Protein AF-M2VQ87-F1 (afdb_monomer_lite)

Secondary structure (DSSP, 8-state):
-EEEEPSSS--HHHHHHHHHHHHHTSPPP---PPP---------THHHHHTTS--S--------S---EEEEEEEE--TTS-S-EEEEEEE-SS-EEEEEEE---EEEEEETTEEEETTEEEEE-HHHHHHHHHHHHHHHHHHTGGGSGGGPPPPEEEEEEE-SSEEEEES-HHHHTTEEEHHHHHGGGSHHHHHHHH---GGGTTGGG-HHHHHHHHHSS-EEEPP-EETTEEE-SS-SEE-TTSSEEEEEEEESS-TT-EEEEEEEEGGG---TGGGSHHHHHHHHHHHHHHHHHHHTT-HHHHHTB--BSS---TTT--SEEEEEEE--TT-EEHHHHHHHTGGGS-HHHHHHHHHHHHHHHHHHHHTT-B----SGGGEEE-TTS-EEE--GGG-B-SSS----TTHHHHS---B--GGGS-TT-TT--HHHHHHHHHHHHHHHHHTT-PPPS-B-HHHHHHHHHHHHT--STTHHHHHHHT-SSGGGS-SSHHHHHHHHHHTS---TTTS---THHHHTTB-TT--HHHHS--SEEEEE-SS-EEEEETTEEEEE-TT--TTS--TTHHHHHHHHHHHHHHHHHHT-TTS--EEEEEE-TTS-EEEEEE---SEEGGG--S--HHHHHHHHHHHHHHHHHHHHTT---SS--GGGEEEE--SSTTSPPEEEE-S-S---TT-PPP--TTTS-S-TT--HHHHHHHHHHHHHHHHTT--SSS--TT--HHHHHHHHHHHH-TTTTS-SHHHHHHHHHHHS----PPEEEEEEE-SS--EEEEB-BTTBEEEEEEEETTEEEEEEEEEEEBTEEEEEEEETTTTEEEEE---B--SS--HHHHHT-SEEE--EEEEEEESS-B-HHHHHHHTT-HHHHHHHHHHHHHTTS---S---------------------PPP--------HHHHHHHHHHHHHHTS---EE-S--EE-TTSSEEEEEEE-SS-GGGGS-TT---EEEEEETTEEEEEEEB-TTT-BTTEEEEE--TTHHHH--S--

pLDDT: mean 79.54, std 17.14, range [24.47, 97.31]

Structure (mmCIF, N/CA/C/O backbone):
data_AF-M2VQ87-F1
#
_entry.id   AF-M2VQ87-F1
#
loop_
_atom_site.group_PDB
_atom_site.id
_atom_site.type_symbol
_atom_site.label_atom_id
_atom_site.label_alt_id
_atom_site.label_comp_id
_atom_site.label_asym_id
_atom_site.label_entity_id
_atom_site.label_seq_id
_atom_site.pdbx_PDB_ins_code
_atom_site.Cartn_x
_atom_site.Cartn_y
_atom_site.Cartn_z
_atom_site.occupancy
_atom_site.B_iso_or_equiv
_atom_site.auth_seq_id
_atom_site.auth_comp_id
_atom_site.auth_asym_id
_atom_site.auth_atom_id
_atom_site.pdbx_PDB_model_num
ATOM 1 N N . MET A 1 1 ? 35.073 14.166 -30.455 1.00 89.38 1 MET A N 1
ATOM 2 C CA . MET A 1 1 ? 33.805 14.614 -31.062 1.00 89.38 1 MET A CA 1
ATOM 3 C C . MET A 1 1 ? 33.308 15.793 -30.250 1.00 89.38 1 MET A C 1
ATOM 5 O O . MET A 1 1 ? 33.527 15.799 -29.044 1.00 89.38 1 MET A O 1
ATOM 9 N N . GLU A 1 2 ? 32.722 16.804 -30.881 1.00 90.56 2 GLU A N 1
ATOM 10 C CA . GLU A 1 2 ? 31.990 17.857 -30.161 1.00 90.56 2 GLU A CA 1
ATOM 11 C C . GLU A 1 2 ? 30.591 17.330 -29.821 1.00 90.56 2 GLU A C 1
ATOM 13 O O . GLU A 1 2 ? 30.005 16.637 -30.648 1.00 90.56 2 GLU A O 1
ATOM 18 N N . VAL A 1 3 ? 30.063 17.608 -28.627 1.00 91.38 3 VAL A N 1
ATOM 19 C CA . VAL A 1 3 ? 28.698 17.211 -28.246 1.00 91.38 3 VAL A CA 1
ATOM 20 C C . VAL A 1 3 ? 27.952 18.425 -27.733 1.00 91.38 3 VAL A C 1
ATOM 22 O O . VAL A 1 3 ? 28.444 19.127 -26.851 1.00 91.38 3 VAL A O 1
ATOM 25 N N . ARG A 1 4 ? 26.760 18.642 -28.280 1.00 90.81 4 ARG A N 1
ATOM 26 C CA . ARG A 1 4 ? 25.811 19.635 -27.805 1.00 90.81 4 ARG A CA 1
ATOM 27 C C . ARG A 1 4 ? 24.758 18.965 -26.927 1.00 90.81 4 ARG A C 1
ATOM 29 O O . ARG A 1 4 ? 24.079 18.049 -27.386 1.00 90.81 4 ARG A O 1
ATOM 36 N N . TYR A 1 5 ? 24.619 19.454 -25.700 1.00 88.56 5 TYR A N 1
ATOM 37 C CA . TYR A 1 5 ? 23.642 18.968 -24.730 1.00 88.56 5 TYR A CA 1
ATOM 38 C C . TYR A 1 5 ? 22.446 19.914 -24.638 1.00 88.56 5 TYR A C 1
ATOM 40 O O . TYR A 1 5 ? 22.605 21.135 -24.690 1.00 88.56 5 TYR A O 1
ATOM 48 N N . TRP A 1 6 ? 21.263 19.333 -24.474 1.00 86.19 6 TRP A N 1
ATOM 49 C CA . TRP A 1 6 ? 20.099 20.015 -23.925 1.00 86.19 6 TRP A CA 1
ATOM 50 C C . TRP A 1 6 ? 19.973 19.575 -22.465 1.00 86.19 6 TRP A C 1
ATOM 52 O O . TRP A 1 6 ? 19.963 18.381 -22.177 1.00 86.19 6 TRP A O 1
ATOM 62 N N . GLU A 1 7 ? 19.969 20.533 -21.539 1.00 68.81 7 GLU A N 1
ATOM 63 C CA . GLU A 1 7 ? 19.933 20.249 -20.101 1.00 68.81 7 GLU A CA 1
ATOM 64 C C . GLU A 1 7 ? 18.542 19.729 -19.703 1.00 68.81 7 GLU A C 1
ATOM 66 O O . GLU A 1 7 ? 17.556 20.454 -19.821 1.00 68.81 7 GLU A O 1
ATOM 71 N N . GLY A 1 8 ? 18.465 18.459 -19.283 1.00 64.12 8 GLY A N 1
ATOM 72 C CA . GLY A 1 8 ? 17.237 17.801 -18.814 1.00 64.12 8 GLY A CA 1
ATOM 73 C C . GLY A 1 8 ? 17.073 16.360 -19.322 1.00 64.12 8 GLY A C 1
ATOM 74 O O . GLY A 1 8 ? 17.387 16.056 -20.471 1.00 64.12 8 GLY A O 1
ATOM 75 N N . GLY A 1 9 ? 16.609 15.458 -18.449 1.00 73.62 9 GLY A N 1
ATOM 76 C CA . GLY A 1 9 ? 16.113 14.112 -18.791 1.00 73.62 9 GLY A CA 1
ATOM 77 C C . GLY A 1 9 ? 17.129 13.033 -19.184 1.00 73.62 9 GLY A C 1
ATOM 78 O O . GLY A 1 9 ? 16.729 11.879 -19.326 1.00 73.62 9 GLY A O 1
ATOM 79 N N . LEU A 1 10 ? 18.418 13.356 -19.345 1.00 82.44 10 LEU A N 1
ATOM 80 C CA . LEU A 1 10 ? 19.465 12.332 -19.439 1.00 82.44 10 LEU A CA 1
ATOM 81 C C . LEU A 1 10 ? 19.835 11.810 -18.048 1.00 82.44 10 LEU A C 1
ATOM 83 O O . LEU A 1 10 ? 20.147 12.589 -17.147 1.00 82.44 10 LEU A O 1
ATOM 87 N N . LEU A 1 11 ? 19.867 10.490 -17.899 1.00 81.94 11 LEU A N 1
ATOM 88 C CA . LEU A 1 11 ? 20.402 9.819 -16.717 1.00 81.94 11 LEU A CA 1
ATOM 89 C C . LEU A 1 11 ? 21.937 9.884 -16.740 1.00 81.94 11 LEU A C 1
ATOM 91 O O . LEU A 1 11 ? 22.558 9.946 -17.805 1.00 81.94 11 LEU A O 1
ATOM 95 N N . ARG A 1 12 ? 22.597 9.851 -15.579 1.00 77.69 12 ARG A N 1
ATOM 96 C CA . ARG A 1 12 ? 24.062 10.012 -15.510 1.00 77.69 12 ARG A CA 1
ATOM 97 C C . ARG A 1 12 ? 24.802 8.935 -16.291 1.00 77.69 12 ARG A C 1
ATOM 99 O O . ARG A 1 12 ? 25.774 9.257 -16.963 1.00 77.69 12 ARG A O 1
ATOM 106 N N . HIS A 1 13 ? 24.342 7.684 -16.267 1.00 81.44 13 HIS A N 1
ATOM 107 C CA . HIS A 1 13 ? 24.954 6.625 -17.076 1.00 81.44 13 HIS A CA 1
ATOM 108 C C . HIS A 1 13 ? 24.897 6.923 -18.585 1.00 81.44 13 HIS A C 1
ATOM 110 O O . HIS A 1 13 ? 25.790 6.511 -19.330 1.00 81.44 13 HIS A O 1
ATOM 116 N N . GLU A 1 14 ? 23.872 7.646 -19.051 1.00 88.12 14 GLU A N 1
ATOM 117 C CA . GLU A 1 14 ? 23.791 8.111 -20.436 1.00 88.12 14 GLU A CA 1
ATOM 118 C C . GLU A 1 14 ? 24.862 9.180 -20.674 1.00 88.12 14 GLU A C 1
ATOM 120 O O . GLU A 1 14 ? 25.631 9.080 -21.629 1.00 88.12 14 GLU A O 1
ATOM 125 N N . VAL A 1 15 ? 24.994 10.144 -19.757 1.00 86.94 15 VAL A N 1
ATOM 126 C CA . VAL A 1 15 ? 26.035 11.186 -19.806 1.00 86.94 15 VAL A CA 1
ATOM 127 C C . VAL A 1 15 ? 27.445 10.580 -19.793 1.00 86.94 15 VAL A C 1
ATOM 129 O O . VAL A 1 15 ? 28.281 10.956 -20.612 1.00 86.94 15 VAL A O 1
ATOM 132 N N . GLU A 1 16 ? 27.726 9.606 -18.928 1.00 86.94 16 GLU A N 1
ATOM 133 C CA . GLU A 1 16 ? 29.026 8.928 -18.839 1.00 86.94 16 GLU A CA 1
ATOM 134 C C . GLU A 1 16 ? 29.362 8.140 -20.116 1.00 86.94 16 GLU A C 1
ATOM 136 O O . GLU A 1 16 ? 30.504 8.171 -20.598 1.00 86.94 16 GLU A O 1
ATOM 141 N N . ALA A 1 17 ? 28.366 7.474 -20.711 1.00 90.81 17 ALA A N 1
ATOM 142 C CA . ALA A 1 17 ? 28.522 6.799 -21.995 1.00 90.81 17 ALA A CA 1
ATOM 143 C C . ALA A 1 17 ? 28.806 7.805 -23.123 1.00 90.81 17 ALA A C 1
ATOM 145 O O . ALA A 1 17 ? 29.750 7.610 -23.896 1.00 90.81 17 ALA A O 1
ATOM 146 N N . ILE A 1 18 ? 28.056 8.912 -23.185 1.00 92.69 18 ILE A N 1
ATOM 147 C CA . ILE A 1 18 ? 28.263 9.988 -24.165 1.00 92.69 18 ILE A CA 1
ATOM 148 C C . ILE A 1 18 ? 29.651 10.613 -23.991 1.00 92.69 18 ILE A C 1
ATOM 150 O O . ILE A 1 18 ? 30.344 10.848 -24.979 1.00 92.69 18 ILE A O 1
ATOM 154 N N . GLU A 1 19 ? 30.114 10.829 -22.760 1.00 91.88 19 GLU A N 1
ATOM 155 C CA . GLU A 1 19 ? 31.451 11.356 -22.477 1.00 91.88 19 GLU A CA 1
ATOM 156 C C . GLU A 1 19 ? 32.567 10.392 -22.898 1.00 91.88 19 GLU A C 1
ATOM 158 O O . GLU A 1 19 ? 33.597 10.818 -23.436 1.00 91.88 19 GLU A O 1
ATOM 163 N N . SER A 1 20 ? 32.354 9.088 -22.729 1.00 91.56 20 SER A N 1
ATOM 164 C CA . SER A 1 20 ? 33.270 8.051 -23.217 1.00 91.56 20 SER A CA 1
ATOM 165 C C . SER A 1 20 ? 33.349 8.058 -24.747 1.00 91.56 20 SER A C 1
ATOM 167 O O . SER A 1 20 ? 34.447 8.089 -25.310 1.00 91.56 20 SER A O 1
ATOM 169 N N . MET A 1 21 ? 32.203 8.157 -25.431 1.00 93.69 21 MET A N 1
ATOM 170 C CA . MET A 1 21 ? 32.137 8.336 -26.889 1.00 93.69 21 MET A CA 1
ATOM 171 C C . MET A 1 21 ? 32.808 9.643 -27.328 1.00 93.69 21 MET A C 1
ATOM 173 O O . MET A 1 21 ? 33.597 9.663 -28.273 1.00 93.69 21 MET A O 1
ATOM 177 N N . ARG A 1 22 ? 32.560 10.746 -26.610 1.00 91.69 22 ARG A N 1
ATOM 178 C CA . ARG A 1 22 ? 33.141 12.066 -26.880 1.00 91.69 22 ARG A CA 1
ATOM 179 C C . ARG A 1 22 ? 34.663 12.012 -26.880 1.00 91.69 22 ARG A C 1
ATOM 181 O O . ARG A 1 22 ? 35.274 12.629 -27.760 1.00 91.69 22 ARG A O 1
ATOM 188 N N . LYS A 1 23 ? 35.249 11.295 -25.910 1.00 89.06 23 LYS A N 1
ATOM 189 C CA . LYS A 1 23 ? 36.695 11.062 -25.761 1.00 89.06 23 LYS A CA 1
ATOM 190 C C . LYS A 1 23 ? 37.249 10.152 -26.857 1.00 89.06 23 LYS A C 1
ATOM 192 O O . LYS A 1 23 ? 38.223 10.546 -27.489 1.00 89.06 23 LYS A O 1
ATOM 197 N N . ALA A 1 24 ? 36.625 9.000 -27.106 1.00 88.62 24 ALA A N 1
ATOM 198 C CA . ALA A 1 24 ? 37.090 8.037 -28.107 1.00 88.62 24 ALA A CA 1
ATOM 199 C C . ALA A 1 24 ? 37.055 8.598 -29.537 1.00 88.62 24 ALA A C 1
ATOM 201 O O . ALA A 1 24 ? 37.905 8.280 -30.360 1.00 88.62 24 ALA A O 1
ATOM 202 N N . PHE A 1 25 ? 36.094 9.475 -29.830 1.00 88.94 25 PHE A N 1
ATOM 203 C CA . PHE A 1 25 ? 35.889 10.040 -31.163 1.00 88.94 25 PHE A CA 1
ATOM 204 C C . PHE A 1 25 ? 36.578 11.397 -31.370 1.00 88.94 25 PHE A C 1
ATOM 206 O O . PHE A 1 25 ? 36.090 12.250 -32.117 1.00 88.94 25 PHE A O 1
ATOM 213 N N . LYS A 1 26 ? 37.668 11.675 -30.645 1.00 72.38 26 LYS A N 1
ATOM 214 C CA . LYS A 1 26 ? 38.564 12.811 -30.919 1.00 72.38 26 LYS A CA 1
ATOM 215 C C . LYS A 1 26 ? 39.603 12.325 -31.927 1.00 72.38 26 LYS A C 1
ATOM 217 O O . LYS A 1 26 ? 40.327 11.389 -31.620 1.00 72.38 26 LYS A O 1
ATOM 222 N N . GLY A 1 27 ? 39.655 12.918 -33.120 1.00 60.78 27 GLY A N 1
ATOM 223 C CA . GLY A 1 27 ? 40.734 12.612 -34.062 1.00 60.78 27 GLY A CA 1
ATOM 224 C C . GLY A 1 27 ? 42.090 12.837 -33.392 1.00 60.78 27 GLY A C 1
ATOM 225 O O . GLY A 1 27 ? 42.248 13.826 -32.675 1.00 60.78 27 GLY A O 1
ATOM 226 N N . GLU A 1 28 ? 43.032 11.909 -33.563 1.00 46.75 28 GLU A N 1
ATOM 227 C CA . GLU A 1 28 ? 44.399 12.109 -33.075 1.00 46.75 28 GLU A CA 1
ATOM 228 C C . GLU A 1 28 ? 45.003 13.347 -33.763 1.00 46.75 28 GLU A C 1
ATOM 230 O O . GLU A 1 28 ? 44.867 13.484 -34.983 1.00 46.75 28 GLU A O 1
ATOM 235 N N . PRO A 1 29 ? 45.670 14.258 -33.028 1.00 38.91 29 PRO A N 1
ATOM 236 C CA . PRO A 1 29 ? 46.646 15.140 -33.647 1.00 38.91 29 PRO A CA 1
ATOM 237 C C . PRO A 1 29 ? 47.757 14.253 -34.211 1.00 38.91 29 PRO A C 1
ATOM 239 O O . PRO A 1 29 ? 48.232 13.360 -33.507 1.00 38.91 29 PRO A O 1
ATOM 242 N N . GLU A 1 30 ? 48.175 14.483 -35.455 1.00 33.91 30 GLU A N 1
ATOM 243 C CA . GLU A 1 30 ? 49.391 13.866 -35.984 1.00 33.91 30 GLU A CA 1
ATOM 244 C C . GLU A 1 30 ? 50.537 14.105 -34.989 1.00 33.91 30 GLU A C 1
ATOM 246 O O . GLU A 1 30 ? 50.948 15.239 -34.744 1.00 33.91 30 GLU A O 1
ATOM 251 N N . LEU A 1 31 ? 51.015 13.029 -34.363 1.00 30.97 31 LEU A N 1
ATOM 252 C CA . LEU A 1 31 ? 52.211 13.050 -33.536 1.00 30.97 31 LEU A CA 1
ATOM 253 C C . LEU A 1 31 ? 53.398 13.393 -34.441 1.00 30.97 31 LEU A C 1
ATOM 255 O O . LEU A 1 31 ? 53.837 12.561 -35.239 1.00 30.97 31 LEU A O 1
ATOM 259 N N . GLU A 1 32 ? 53.939 14.604 -34.295 1.00 30.62 32 GLU A N 1
ATOM 260 C CA . GLU A 1 32 ? 55.304 14.902 -34.718 1.00 30.62 32 GLU A CA 1
ATOM 261 C C . GLU A 1 32 ? 56.235 13.870 -34.065 1.00 30.62 32 GLU A C 1
ATOM 263 O O . GLU A 1 32 ? 56.374 13.802 -32.841 1.00 30.62 32 GLU A O 1
ATOM 268 N N . GLN A 1 33 ? 56.844 13.015 -34.886 1.00 30.52 33 GLN A N 1
ATOM 269 C CA . GLN A 1 33 ? 57.847 12.070 -34.412 1.00 30.52 33 GLN A CA 1
ATOM 270 C C . GLN A 1 33 ? 59.068 12.845 -33.885 1.00 30.52 33 GLN A C 1
ATOM 272 O O . GLN A 1 33 ? 59.552 13.751 -34.572 1.00 30.52 33 GLN A O 1
ATOM 277 N N . PRO A 1 34 ? 59.628 12.487 -32.715 1.00 34.31 34 PRO A N 1
ATOM 278 C CA . PRO A 1 34 ? 60.872 13.079 -32.257 1.00 34.31 34 PRO A CA 1
ATOM 279 C C . PRO A 1 34 ? 62.017 12.647 -33.177 1.00 34.31 34 PRO A C 1
ATOM 281 O O . PRO A 1 34 ? 62.166 11.470 -33.514 1.00 34.31 34 PRO A O 1
ATOM 284 N N . GLY A 1 35 ? 62.815 13.631 -33.592 1.00 40.53 35 GLY A N 1
ATOM 285 C CA . GLY A 1 35 ? 63.868 13.482 -34.587 1.00 40.53 35 GLY A CA 1
ATOM 286 C C . GLY A 1 35 ? 64.826 12.324 -34.314 1.00 40.53 35 GLY A C 1
ATOM 287 O O . GLY A 1 35 ? 65.404 12.201 -33.235 1.00 40.53 35 GLY A O 1
ATOM 288 N N . THR A 1 36 ? 65.057 11.517 -35.346 1.00 30.09 36 THR A N 1
ATOM 289 C CA . THR A 1 36 ? 66.208 10.619 -35.431 1.00 30.09 36 THR A CA 1
ATOM 290 C C . THR A 1 36 ? 67.106 11.066 -36.578 1.00 30.09 36 THR A C 1
ATOM 292 O O . THR A 1 36 ? 66.686 11.261 -37.717 1.00 30.09 36 THR A O 1
ATOM 295 N N . VAL A 1 37 ? 68.362 11.310 -36.215 1.00 33.41 37 VAL A N 1
ATOM 296 C CA . VAL A 1 37 ? 69.459 11.750 -37.075 1.00 33.41 37 VAL A CA 1
ATOM 297 C C . VAL A 1 37 ? 69.746 10.688 -38.144 1.00 33.41 37 VAL A C 1
ATOM 299 O O . VAL A 1 37 ? 69.743 9.492 -37.861 1.00 33.41 37 VAL A O 1
ATOM 302 N N . ALA A 1 38 ? 70.001 11.148 -39.371 1.00 31.89 38 ALA A N 1
ATOM 303 C CA . ALA A 1 38 ? 70.330 10.331 -40.538 1.00 31.89 38 ALA A CA 1
ATOM 304 C C . ALA A 1 38 ? 71.532 9.386 -40.314 1.00 31.89 38 ALA A C 1
ATOM 306 O O . ALA A 1 38 ? 72.441 9.701 -39.543 1.00 31.89 38 ALA A O 1
ATOM 307 N N . PRO A 1 39 ? 71.623 8.308 -41.116 1.00 32.38 39 PRO A N 1
ATOM 308 C CA . PRO A 1 39 ? 72.655 8.338 -42.152 1.00 32.38 39 PRO A CA 1
ATOM 309 C C . PRO A 1 39 ? 72.206 7.817 -43.531 1.00 32.38 39 PRO A C 1
ATOM 311 O O . PRO A 1 39 ? 71.610 6.759 -43.683 1.00 32.38 39 PRO A O 1
ATOM 314 N N . THR A 1 40 ? 72.551 8.621 -44.540 1.00 33.97 40 THR A N 1
ATOM 315 C CA . THR A 1 40 ? 73.090 8.281 -45.872 1.00 33.97 40 THR A CA 1
ATOM 316 C C . THR A 1 40 ? 72.781 6.924 -46.530 1.00 33.97 40 THR A C 1
ATOM 318 O O . THR A 1 40 ? 73.317 5.897 -46.130 1.00 33.97 40 THR A O 1
ATOM 321 N N . GLY A 1 41 ? 72.171 7.000 -47.723 1.00 32.66 41 GLY A N 1
ATOM 322 C CA . GLY A 1 41 ? 72.607 6.217 -48.891 1.00 32.66 41 GLY A CA 1
ATOM 323 C C . GLY A 1 41 ? 71.570 5.280 -49.519 1.00 32.66 41 GLY A C 1
ATOM 324 O O . GLY A 1 41 ? 71.281 4.224 -48.977 1.00 32.66 41 GLY A O 1
ATOM 325 N N . GLY A 1 42 ? 71.105 5.622 -50.729 1.00 31.98 42 GLY A N 1
ATOM 326 C CA . GLY A 1 42 ? 70.445 4.683 -51.651 1.00 31.98 42 GLY A CA 1
ATOM 327 C C . GLY A 1 42 ? 69.040 5.096 -52.092 1.00 31.98 42 GLY A C 1
ATOM 328 O O . GLY A 1 42 ? 68.048 4.714 -51.484 1.00 31.98 42 GLY A O 1
ATOM 329 N N . LYS A 1 43 ? 68.942 5.849 -53.194 1.00 37.97 43 LYS A N 1
ATOM 330 C CA . LYS A 1 43 ? 67.670 6.121 -53.882 1.00 37.97 43 LYS A CA 1
ATOM 331 C C . LYS A 1 43 ? 67.202 4.845 -54.590 1.00 37.97 43 LYS A C 1
ATOM 333 O O . LYS A 1 43 ? 67.907 4.368 -55.476 1.00 37.97 43 LYS A O 1
ATOM 338 N N . SER A 1 44 ? 66.023 4.325 -54.245 1.00 42.31 44 SER A N 1
ATOM 339 C CA . SER A 1 44 ? 65.363 3.276 -55.030 1.00 42.31 44 SER A CA 1
ATOM 340 C C . SER A 1 44 ? 64.347 3.895 -55.997 1.00 42.31 44 SER A C 1
ATOM 342 O O . SER A 1 44 ? 63.623 4.839 -55.673 1.00 42.31 44 SER A O 1
ATOM 344 N N . LEU A 1 45 ? 64.311 3.342 -57.208 1.00 38.94 45 LEU A N 1
ATOM 345 C CA . LEU A 1 45 ? 63.494 3.755 -58.354 1.00 38.94 45 LEU A CA 1
ATOM 346 C C . LEU A 1 45 ? 61.974 3.793 -58.052 1.00 38.94 45 LEU A C 1
ATOM 348 O O . LEU A 1 45 ? 61.214 4.434 -58.776 1.00 38.94 45 LEU A O 1
ATOM 352 N N . ALA A 1 46 ? 61.528 3.154 -56.962 1.00 39.81 46 ALA A N 1
ATOM 353 C CA . ALA A 1 46 ? 60.130 3.108 -56.533 1.00 39.81 46 ALA A CA 1
ATOM 354 C C . ALA A 1 46 ? 59.598 4.471 -56.042 1.00 39.81 46 ALA A C 1
ATOM 356 O O . ALA A 1 46 ? 58.431 4.785 -56.263 1.00 39.81 46 ALA A O 1
ATOM 357 N N . GLN A 1 47 ? 60.455 5.324 -55.463 1.00 40.81 47 GLN A N 1
ATOM 358 C CA . GLN A 1 47 ? 60.069 6.678 -55.025 1.00 40.81 47 GLN A CA 1
ATOM 359 C C . GLN A 1 47 ? 59.956 7.690 -56.177 1.00 40.81 47 GLN A C 1
ATOM 361 O O . GLN A 1 47 ? 59.331 8.736 -56.024 1.00 40.81 47 GLN A O 1
ATOM 366 N N . GLN A 1 48 ? 60.537 7.403 -57.348 1.00 36.94 48 GLN A N 1
ATOM 367 C CA . GLN A 1 48 ? 60.373 8.267 -58.524 1.00 36.94 48 GLN A CA 1
ATOM 368 C C . GLN A 1 48 ? 59.075 7.978 -59.292 1.00 36.94 48 GLN A C 1
ATOM 370 O O . GLN A 1 48 ? 58.547 8.882 -59.936 1.00 36.94 48 GLN A O 1
ATOM 375 N N . LEU A 1 49 ? 58.519 6.766 -59.176 1.00 36.31 49 LEU A N 1
ATOM 376 C CA . LEU A 1 49 ? 57.251 6.391 -59.813 1.00 36.31 49 LEU A CA 1
ATOM 377 C C . LEU A 1 49 ? 56.014 6.857 -59.026 1.00 36.31 49 LEU A C 1
ATOM 379 O O . LEU A 1 49 ? 55.005 7.187 -59.646 1.00 36.31 49 LEU A O 1
ATOM 383 N N . SER A 1 50 ? 56.094 6.991 -57.696 1.00 37.22 50 SER A N 1
ATOM 384 C CA . SER A 1 50 ? 54.990 7.546 -56.890 1.00 37.22 50 SER A CA 1
ATOM 385 C C . SER A 1 50 ? 54.752 9.040 -57.147 1.00 37.22 50 SER A C 1
ATOM 387 O O . SER A 1 50 ? 53.620 9.509 -57.066 1.00 37.22 50 SER A O 1
ATOM 389 N N . ASN A 1 51 ? 55.796 9.785 -57.526 1.00 32.41 51 ASN A N 1
ATOM 390 C CA . ASN A 1 51 ? 55.710 11.233 -57.753 1.00 32.41 51 ASN A CA 1
ATOM 391 C C . ASN A 1 51 ? 55.243 11.624 -59.167 1.00 32.41 51 ASN A C 1
ATOM 393 O O . ASN A 1 51 ? 55.022 12.806 -59.427 1.00 32.41 51 ASN A O 1
ATOM 397 N N . LEU A 1 52 ? 55.069 10.661 -60.080 1.00 32.72 52 LEU A N 1
ATOM 398 C CA . LEU A 1 52 ? 54.628 10.916 -61.458 1.00 32.72 52 LEU A CA 1
ATOM 399 C C . LEU A 1 52 ? 53.129 10.666 -61.698 1.00 32.72 52 LEU A C 1
ATOM 401 O O . LEU A 1 52 ? 52.634 11.033 -62.760 1.00 32.72 52 LEU A O 1
ATOM 405 N N . SER A 1 53 ? 52.383 10.130 -60.722 1.00 30.11 53 SER A N 1
ATOM 406 C CA . SER A 1 53 ? 50.937 9.869 -60.875 1.00 30.11 53 SER A CA 1
ATOM 407 C C . SER A 1 53 ? 50.013 10.926 -60.245 1.00 30.11 53 SER A C 1
ATOM 409 O O . SER A 1 53 ? 48.796 10.762 -60.267 1.00 30.11 53 SER A O 1
ATOM 411 N N . LEU A 1 54 ? 50.556 12.035 -59.729 1.00 37.47 54 LEU A N 1
ATOM 412 C CA . LEU A 1 54 ? 49.787 13.137 -59.126 1.00 37.47 54 LEU A CA 1
ATOM 413 C C . LEU A 1 54 ? 49.910 14.438 -59.935 1.00 37.47 54 LEU A C 1
ATOM 415 O O . LEU A 1 54 ? 50.224 15.499 -59.408 1.00 37.47 54 LEU A O 1
ATOM 419 N N . LYS A 1 55 ? 49.654 14.370 -61.244 1.00 34.38 55 LYS A N 1
ATOM 420 C CA . LYS A 1 55 ? 49.261 15.539 -62.052 1.00 34.38 55 LYS A CA 1
ATOM 421 C C . LYS A 1 55 ? 48.162 15.137 -63.030 1.00 34.38 55 LYS A C 1
ATOM 423 O O . LYS A 1 55 ? 48.371 15.038 -64.233 1.00 34.38 55 LYS A O 1
ATOM 428 N N . GLY A 1 56 ? 46.973 14.906 -62.482 1.00 26.66 56 GLY A N 1
ATOM 429 C CA . GLY A 1 56 ? 45.754 14.630 -63.234 1.00 26.66 56 GLY A CA 1
ATOM 430 C C . GLY A 1 56 ? 44.524 15.091 -62.457 1.00 26.66 56 GLY A C 1
ATOM 431 O O . GLY A 1 56 ? 44.016 14.351 -61.635 1.00 26.66 56 GLY A O 1
ATOM 432 N N . LYS A 1 57 ? 44.118 16.341 -62.704 1.00 33.41 57 LYS A N 1
ATOM 433 C CA . LYS A 1 57 ? 42.785 16.954 -62.527 1.00 33.41 57 LYS A CA 1
ATOM 434 C C . LYS A 1 57 ? 41.801 16.319 -61.512 1.00 33.41 57 LYS A C 1
ATOM 436 O O . LYS A 1 57 ? 41.151 15.333 -61.827 1.00 33.41 57 LYS A O 1
ATOM 441 N N . GLY A 1 58 ? 41.545 17.065 -60.429 1.00 35.03 58 GLY A N 1
ATOM 442 C CA . GLY A 1 58 ? 40.215 17.236 -59.820 1.00 35.03 58 GLY A CA 1
ATOM 443 C C . GLY A 1 58 ? 39.835 16.303 -58.665 1.00 35.03 58 GLY A C 1
ATOM 444 O O . GLY A 1 58 ? 39.301 15.234 -58.922 1.00 35.03 58 GLY A O 1
ATOM 445 N N . ALA A 1 59 ? 40.026 16.760 -57.419 1.00 30.00 59 ALA A N 1
ATOM 446 C CA . ALA A 1 59 ? 39.168 16.490 -56.252 1.00 30.00 59 ALA A CA 1
ATOM 447 C C . ALA A 1 59 ? 39.766 17.171 -55.002 1.00 30.00 59 ALA A C 1
ATOM 449 O O . ALA A 1 59 ? 40.592 16.587 -54.307 1.00 30.00 59 ALA A O 1
ATOM 450 N N . ASP A 1 60 ? 39.346 18.404 -54.717 1.00 36.28 60 ASP A N 1
ATOM 451 C CA . ASP A 1 60 ? 39.562 19.038 -53.412 1.00 36.28 60 ASP A CA 1
ATOM 452 C C . ASP A 1 60 ? 38.460 18.564 -52.451 1.00 36.28 60 ASP A C 1
ATOM 454 O O . ASP A 1 60 ? 37.377 19.139 -52.421 1.00 36.28 60 ASP A O 1
ATOM 458 N N . HIS A 1 61 ? 38.706 17.511 -51.668 1.00 37.75 61 HIS A N 1
ATOM 459 C CA . HIS A 1 61 ? 37.989 17.278 -50.408 1.00 37.75 61 HIS A CA 1
ATOM 460 C C . HIS A 1 61 ? 38.913 16.559 -49.414 1.00 37.75 61 HIS A C 1
ATOM 462 O O . HIS A 1 61 ? 39.488 15.526 -49.763 1.00 37.75 61 HIS A O 1
ATOM 468 N N . PRO A 1 62 ? 39.060 17.054 -48.171 1.00 42.16 62 PRO A N 1
ATOM 469 C CA . PRO A 1 62 ? 39.854 16.375 -47.158 1.00 42.16 62 PRO A CA 1
ATOM 470 C C . PRO A 1 62 ? 39.111 15.101 -46.730 1.00 42.16 62 PRO A C 1
ATOM 472 O O . PRO A 1 62 ? 38.078 15.156 -46.066 1.00 42.16 62 PRO A O 1
ATOM 475 N N . SER A 1 63 ? 39.609 13.937 -47.147 1.00 49.66 63 SER A N 1
ATOM 476 C CA . SER A 1 63 ? 39.030 12.619 -46.865 1.00 49.66 63 SER A CA 1
ATOM 477 C C . SER A 1 63 ? 39.405 12.129 -45.460 1.00 49.66 63 SER A C 1
ATOM 479 O O . SER A 1 63 ? 40.074 11.110 -45.303 1.00 49.66 63 SER A O 1
ATOM 481 N N . GLY A 1 64 ? 39.028 12.890 -44.434 1.00 69.69 64 GLY A N 1
ATOM 482 C CA . GLY A 1 64 ? 39.209 12.514 -43.035 1.00 69.69 64 GLY A CA 1
ATOM 483 C C . GLY A 1 64 ? 37.910 11.992 -42.428 1.00 69.69 64 GLY A C 1
ATOM 484 O O . GLY A 1 64 ? 36.844 12.570 -42.626 1.00 69.69 64 GLY A O 1
ATOM 485 N N . MET A 1 65 ? 37.993 10.916 -41.643 1.00 83.19 65 MET A N 1
ATOM 486 C CA . MET A 1 65 ? 36.872 10.413 -40.839 1.00 83.19 65 MET A CA 1
ATOM 487 C C . MET A 1 65 ? 36.384 11.439 -39.802 1.00 83.19 65 MET A C 1
ATOM 489 O O . MET A 1 65 ? 35.234 11.375 -39.382 1.00 83.19 65 MET A O 1
ATOM 493 N N . TRP A 1 66 ? 37.231 12.391 -39.411 1.00 87.56 66 TRP A N 1
ATOM 494 C CA . TRP A 1 66 ? 36.975 13.425 -38.407 1.00 87.56 66 TRP A CA 1
ATOM 495 C C . TRP A 1 66 ? 36.776 14.805 -39.053 1.00 87.56 66 TRP A C 1
ATOM 497 O O . TRP A 1 66 ? 37.281 15.024 -40.154 1.00 87.56 66 TRP A O 1
ATOM 507 N N . PRO A 1 67 ? 36.094 15.759 -38.390 1.00 90.06 67 PRO A N 1
ATOM 508 C CA . PRO A 1 67 ? 35.422 15.663 -37.085 1.00 90.06 67 PRO A CA 1
ATOM 509 C C . PRO A 1 67 ? 34.053 14.967 -37.151 1.00 90.06 67 PRO A C 1
ATOM 511 O O . PRO A 1 67 ? 33.442 14.888 -38.212 1.00 90.06 67 PRO A O 1
ATOM 514 N N . TRP A 1 68 ? 33.570 14.476 -36.005 1.00 93.12 68 TRP A N 1
ATOM 515 C CA . TRP A 1 68 ? 32.166 14.089 -35.773 1.00 93.12 68 TRP A CA 1
ATOM 516 C C . TRP A 1 68 ? 31.532 15.071 -34.785 1.00 93.12 68 TRP A C 1
ATOM 518 O O . TRP A 1 68 ? 32.253 15.652 -33.960 1.00 93.12 68 TRP A O 1
ATOM 528 N N . LYS A 1 69 ? 30.202 15.198 -34.829 1.00 94.12 69 LYS A N 1
ATOM 52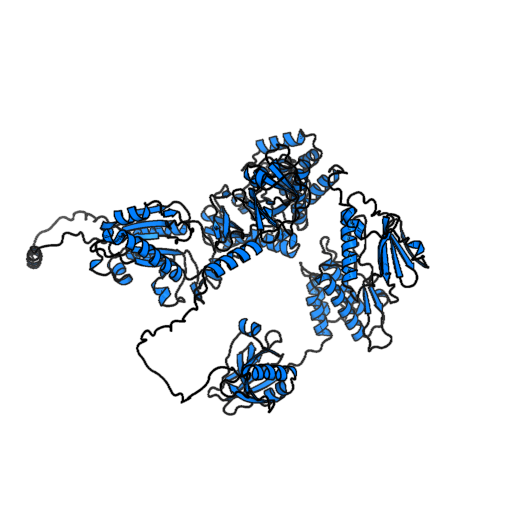9 C CA . LYS A 1 69 ? 29.411 16.039 -33.919 1.00 94.12 69 LYS A CA 1
ATOM 530 C C . LYS A 1 69 ? 28.219 15.267 -33.355 1.00 94.12 69 LYS A C 1
ATOM 532 O O . LYS A 1 69 ? 27.554 14.546 -34.093 1.00 94.12 69 LYS A O 1
ATOM 537 N N . GLY A 1 70 ? 27.969 15.396 -32.057 1.00 93.81 70 GLY A N 1
ATOM 538 C CA . GLY A 1 70 ? 26.872 14.756 -31.336 1.00 93.81 70 GLY A CA 1
ATOM 539 C C . GLY A 1 70 ? 25.843 15.761 -30.818 1.00 93.81 70 GLY A C 1
ATOM 540 O O . GLY A 1 70 ? 26.193 16.883 -30.456 1.00 93.81 70 GLY A O 1
ATOM 541 N N . TYR A 1 71 ? 24.589 15.332 -30.736 1.00 93.44 71 TYR A N 1
ATOM 542 C CA . TYR A 1 71 ? 23.456 16.077 -30.186 1.00 93.44 71 TYR A CA 1
ATOM 543 C C . TYR A 1 71 ? 22.735 15.185 -29.180 1.00 93.44 71 TYR A C 1
ATOM 545 O O . TYR A 1 71 ? 22.287 14.107 -29.567 1.00 93.44 71 TYR A O 1
ATOM 553 N N . ALA A 1 72 ? 22.655 15.590 -27.915 1.00 92.75 72 ALA A N 1
ATOM 554 C CA . ALA A 1 72 ? 22.236 14.709 -26.828 1.00 92.75 72 ALA A CA 1
ATOM 555 C C . ALA A 1 72 ? 21.103 15.289 -25.973 1.00 92.75 72 ALA A C 1
ATOM 557 O O . ALA A 1 72 ? 21.082 16.492 -25.708 1.00 92.75 72 ALA A O 1
ATOM 558 N N . GLY A 1 73 ? 20.207 14.411 -25.511 1.00 88.69 73 GLY A N 1
ATOM 559 C CA . GLY A 1 73 ? 19.199 14.727 -24.493 1.00 88.69 73 GLY A CA 1
ATOM 560 C C . GLY A 1 73 ? 18.077 15.644 -24.967 1.00 88.69 73 GLY A C 1
ATOM 561 O O . GLY A 1 73 ? 17.679 16.551 -24.243 1.00 88.69 73 GLY A O 1
ATOM 562 N N . PHE A 1 74 ? 17.569 15.450 -26.185 1.00 88.69 74 PHE A N 1
ATOM 563 C CA . PHE A 1 74 ? 16.574 16.353 -26.769 1.00 88.69 74 PHE A CA 1
ATOM 564 C C . PHE A 1 74 ? 15.347 15.625 -27.321 1.00 88.69 74 PHE A C 1
ATOM 566 O O . PHE A 1 74 ? 15.379 14.434 -27.619 1.00 88.69 74 PHE A O 1
ATOM 573 N N . ARG A 1 75 ? 14.257 16.366 -27.516 1.00 86.69 75 ARG A N 1
ATOM 574 C CA . ARG A 1 75 ? 13.029 15.914 -28.186 1.00 86.69 75 ARG A CA 1
ATOM 575 C C . ARG A 1 75 ? 12.497 16.992 -29.119 1.00 86.69 75 ARG A C 1
ATOM 577 O O . ARG A 1 75 ? 12.728 18.180 -28.888 1.00 86.69 75 ARG A O 1
ATOM 584 N N . PHE A 1 76 ? 11.744 16.605 -30.144 1.00 83.88 76 PHE A N 1
ATOM 585 C CA . PHE A 1 76 ? 11.052 17.579 -30.992 1.00 83.88 76 PHE A CA 1
ATOM 586 C C . PHE A 1 76 ? 9.724 18.012 -30.344 1.00 83.88 76 PHE A C 1
ATOM 588 O O . PHE A 1 76 ? 8.964 17.194 -29.835 1.00 83.88 76 PHE A O 1
ATOM 595 N N . ALA A 1 77 ? 9.443 19.312 -30.344 1.00 67.56 77 ALA A N 1
ATOM 596 C CA . ALA A 1 77 ? 8.211 19.899 -29.838 1.00 67.56 77 ALA A CA 1
ATOM 597 C C . ALA A 1 77 ? 7.153 19.983 -30.952 1.00 67.56 77 ALA A C 1
ATOM 599 O O . ALA A 1 77 ? 7.402 20.571 -32.005 1.00 67.56 77 ALA A O 1
ATOM 600 N N . ASP A 1 78 ? 5.960 19.446 -30.689 1.00 61.31 78 ASP A N 1
ATOM 601 C CA . ASP A 1 78 ? 4.748 19.657 -31.490 1.00 61.31 78 ASP A CA 1
ATOM 602 C C . ASP A 1 78 ? 3.571 20.050 -30.577 1.00 61.31 78 ASP A C 1
ATOM 604 O O . ASP A 1 78 ? 3.546 19.732 -29.386 1.00 61.31 78 ASP A O 1
ATOM 608 N N . SER A 1 79 ? 2.578 20.706 -31.173 1.00 44.12 79 SER A N 1
ATOM 609 C CA . SER A 1 79 ? 1.269 21.107 -30.645 1.00 44.12 79 SER A CA 1
ATOM 610 C C . SER A 1 79 ? 0.471 19.999 -29.938 1.00 44.12 79 SER A C 1
ATOM 612 O O . SER A 1 79 ? -0.429 20.310 -29.164 1.00 44.12 79 SER A O 1
ATOM 614 N N . ARG A 1 80 ? 0.802 18.717 -30.166 1.00 47.16 80 ARG A N 1
ATOM 615 C CA . ARG A 1 80 ? 0.157 17.541 -29.544 1.00 47.16 80 ARG A CA 1
ATOM 616 C C . ARG A 1 80 ? 1.033 16.792 -28.527 1.00 47.16 80 ARG A C 1
ATOM 618 O O . ARG A 1 80 ? 0.629 15.740 -28.044 1.00 47.16 80 ARG A O 1
ATOM 625 N N . GLY A 1 81 ? 2.245 17.275 -28.232 1.00 48.84 81 GLY A N 1
ATOM 626 C CA . GLY A 1 81 ? 3.115 16.722 -27.180 1.00 48.84 81 GLY A CA 1
ATOM 627 C C . GLY A 1 81 ? 3.813 15.381 -27.471 1.00 48.84 81 GLY A C 1
ATOM 628 O O . GLY A 1 81 ? 4.552 14.909 -26.610 1.00 48.84 81 GLY A O 1
ATOM 629 N N . LYS A 1 82 ? 3.638 14.779 -28.658 1.00 54.56 82 LYS A N 1
ATOM 630 C CA . LYS A 1 82 ? 4.252 13.492 -29.046 1.00 54.56 82 LYS A CA 1
ATOM 631 C C . LYS A 1 82 ? 5.114 13.607 -30.314 1.00 54.56 82 LYS A C 1
ATOM 633 O O . LYS A 1 82 ? 4.655 13.269 -31.399 1.00 54.56 82 LYS A O 1
ATOM 638 N N . GLU A 1 83 ? 6.379 14.009 -30.187 1.00 64.50 83 GLU A N 1
ATOM 639 C CA . GLU A 1 83 ? 7.425 13.646 -31.159 1.00 64.50 83 GLU A CA 1
ATOM 640 C C . GLU A 1 83 ? 8.699 13.225 -30.395 1.00 64.50 83 GLU A C 1
ATOM 642 O O . GLU A 1 83 ? 9.141 13.909 -29.478 1.00 64.50 83 GLU A O 1
ATOM 647 N N . GLY A 1 84 ? 9.222 12.043 -30.741 1.00 72.19 84 GLY A N 1
ATOM 648 C CA . GLY A 1 84 ? 10.100 11.208 -29.911 1.00 72.19 84 GLY A CA 1
ATOM 649 C C . GLY A 1 84 ? 11.374 11.843 -29.341 1.00 72.19 84 GLY A C 1
ATOM 650 O O . GLY A 1 84 ? 11.951 12.776 -29.898 1.00 72.19 84 GLY A O 1
ATOM 651 N N . GLU A 1 85 ? 11.810 11.267 -28.224 1.00 84.75 85 GLU A N 1
ATOM 652 C CA . GLU A 1 85 ? 12.997 11.640 -27.451 1.00 84.75 85 GLU A CA 1
ATOM 653 C C . GLU A 1 85 ? 14.262 10.980 -28.006 1.00 84.75 85 GLU A C 1
ATOM 655 O O . GLU A 1 85 ? 14.220 9.838 -28.461 1.00 84.75 85 GLU A O 1
ATOM 660 N N . PHE A 1 86 ? 15.397 11.672 -27.960 1.00 89.44 86 PHE A N 1
ATOM 661 C CA . PHE A 1 86 ? 16.681 11.205 -28.477 1.00 89.44 86 PHE A CA 1
ATOM 662 C C . PHE A 1 86 ? 17.758 11.295 -27.392 1.00 89.44 86 PHE A C 1
ATOM 664 O O . PHE A 1 86 ? 18.069 12.390 -26.917 1.00 89.44 86 PHE A O 1
ATOM 671 N N . ASP A 1 87 ? 18.371 10.154 -27.058 1.00 91.25 87 ASP A N 1
ATOM 672 C CA . ASP A 1 87 ? 19.488 10.108 -26.107 1.00 91.25 87 ASP A CA 1
ATOM 673 C C . ASP A 1 87 ? 20.729 10.744 -26.738 1.00 91.25 87 ASP A C 1
ATOM 675 O O . ASP A 1 87 ? 21.303 11.684 -26.187 1.00 91.25 87 ASP A O 1
ATOM 679 N N . LEU A 1 88 ? 21.102 10.278 -27.938 1.00 94.19 88 LEU A N 1
ATOM 680 C CA . LEU A 1 88 ? 22.207 10.826 -28.715 1.00 94.19 88 LEU A CA 1
ATOM 681 C C . LEU A 1 88 ? 21.994 10.642 -30.229 1.00 94.19 88 LEU A C 1
ATOM 683 O O . LEU A 1 88 ? 21.686 9.557 -30.718 1.00 94.19 88 LEU A O 1
ATOM 687 N N . VAL A 1 89 ? 22.242 11.698 -31.001 1.00 94.81 89 VAL A N 1
ATOM 688 C CA . VAL A 1 89 ? 22.368 11.659 -32.465 1.00 94.81 89 VAL A CA 1
ATOM 689 C C . VAL A 1 89 ? 23.778 12.087 -32.849 1.00 94.81 89 VAL A C 1
ATOM 691 O O . VAL A 1 89 ? 24.200 13.192 -32.522 1.00 94.81 89 VAL A O 1
ATOM 694 N N . ILE A 1 90 ? 24.508 11.230 -33.561 1.00 94.88 90 ILE A N 1
ATOM 695 C CA . ILE A 1 90 ? 25.874 11.488 -34.025 1.00 94.88 90 ILE A CA 1
ATOM 696 C C . ILE A 1 90 ? 25.870 11.724 -35.533 1.00 94.88 90 ILE A C 1
ATOM 698 O O . ILE A 1 90 ? 25.491 10.850 -36.312 1.00 94.88 90 ILE A O 1
ATOM 702 N N . VAL A 1 91 ? 26.366 12.878 -35.965 1.00 94.00 91 VAL A N 1
ATOM 703 C CA . VAL A 1 91 ? 26.681 13.163 -37.365 1.00 94.00 91 VAL A CA 1
ATOM 704 C C . VAL A 1 91 ? 28.146 12.813 -37.612 1.00 94.00 91 VAL A C 1
ATOM 706 O O . VAL A 1 91 ? 29.059 13.398 -37.023 1.00 94.00 91 VAL A O 1
ATOM 709 N N . THR A 1 92 ? 28.363 11.829 -38.481 1.00 93.25 92 THR A N 1
ATOM 710 C CA . THR A 1 92 ? 29.693 11.326 -38.852 1.00 93.25 92 THR A CA 1
ATOM 711 C C . THR A 1 92 ? 30.108 11.831 -40.237 1.00 93.25 92 THR A C 1
ATOM 713 O O . THR A 1 92 ? 29.363 12.536 -40.909 1.00 93.25 92 THR A O 1
ATOM 716 N N . HIS A 1 93 ? 31.275 11.402 -40.715 1.00 90.12 93 HIS A N 1
ATOM 717 C CA . HIS A 1 93 ? 31.748 11.656 -42.080 1.00 90.12 93 HIS A CA 1
ATOM 718 C C . HIS A 1 93 ? 30.895 11.038 -43.211 1.00 90.12 93 HIS A C 1
ATOM 720 O O . HIS A 1 93 ? 31.045 11.470 -44.355 1.00 90.12 93 HIS A O 1
ATOM 726 N N . LYS A 1 94 ? 30.037 10.038 -42.929 1.00 89.75 94 LYS A N 1
ATOM 727 C CA . LYS A 1 94 ? 29.232 9.321 -43.951 1.00 89.75 94 LYS A CA 1
ATOM 728 C C . LYS A 1 94 ? 27.771 9.033 -43.576 1.00 89.75 94 LYS A C 1
ATOM 730 O O . LYS A 1 94 ? 26.940 8.872 -44.460 1.00 89.75 94 LYS A O 1
ATOM 735 N N . ASN A 1 95 ? 27.445 8.937 -42.288 1.00 91.81 95 ASN A N 1
ATOM 736 C CA . ASN A 1 95 ? 26.100 8.605 -41.797 1.00 91.81 95 ASN A CA 1
ATOM 737 C C . ASN A 1 95 ? 25.679 9.506 -40.630 1.00 91.81 95 ASN A C 1
ATOM 739 O O . ASN A 1 95 ? 26.524 9.995 -39.875 1.00 91.81 95 ASN A O 1
ATOM 743 N N . VAL A 1 96 ? 24.371 9.627 -40.426 1.00 94.12 96 VAL A N 1
ATOM 744 C CA . VAL A 1 96 ? 23.790 10.042 -39.144 1.00 94.12 96 VAL A CA 1
ATOM 745 C C . VAL A 1 96 ? 23.478 8.781 -38.343 1.00 94.12 96 VAL A C 1
ATOM 747 O O . VAL A 1 96 ? 22.899 7.845 -38.888 1.00 94.12 96 VAL A O 1
ATOM 750 N N . ILE A 1 97 ? 23.870 8.721 -37.075 1.00 95.25 97 ILE A N 1
ATOM 751 C CA . ILE A 1 97 ? 23.652 7.565 -36.201 1.00 95.25 97 ILE A CA 1
ATOM 752 C C . ILE A 1 97 ? 22.790 8.001 -35.024 1.00 95.25 97 ILE A C 1
ATOM 754 O O . ILE A 1 97 ? 23.198 8.863 -34.253 1.00 95.25 97 ILE A O 1
ATOM 758 N N . ILE A 1 98 ? 21.617 7.395 -34.873 1.00 96.06 98 ILE A N 1
ATOM 759 C CA . ILE A 1 98 ? 20.813 7.500 -33.654 1.00 96.06 98 ILE A CA 1
ATOM 760 C C . ILE A 1 98 ? 21.318 6.439 -32.676 1.00 96.06 98 ILE A C 1
ATOM 762 O O . ILE A 1 98 ? 21.378 5.258 -33.015 1.00 96.06 98 ILE A O 1
ATOM 766 N N . VAL A 1 99 ? 21.701 6.861 -31.480 1.00 96.12 99 VAL A N 1
ATOM 767 C CA . VAL A 1 99 ? 22.187 5.989 -30.415 1.00 96.12 99 VAL A CA 1
ATOM 768 C C . VAL A 1 99 ? 21.166 6.017 -29.287 1.00 96.12 99 VAL A C 1
ATOM 770 O O . VAL A 1 99 ? 20.934 7.067 -28.696 1.00 96.12 99 VAL A O 1
ATOM 773 N N . GLU A 1 100 ? 20.562 4.863 -29.022 1.00 94.38 100 GLU A N 1
ATOM 774 C CA . GLU A 1 100 ? 19.704 4.623 -27.860 1.00 94.38 100 GLU A CA 1
ATOM 775 C C . GLU A 1 100 ? 20.552 3.994 -26.755 1.00 94.38 100 GLU A C 1
ATOM 777 O O . GLU A 1 100 ? 21.183 2.958 -26.985 1.00 94.38 100 GLU A O 1
ATOM 782 N N . LEU A 1 101 ? 20.588 4.597 -25.571 1.00 92.06 101 LEU A N 1
ATOM 783 C CA . LEU A 1 101 ? 21.421 4.143 -24.460 1.00 92.06 101 LEU A CA 1
ATOM 784 C C . LEU A 1 101 ? 20.578 3.344 -23.464 1.00 92.06 101 LEU A C 1
ATOM 786 O O . LEU A 1 101 ? 19.499 3.766 -23.055 1.00 92.06 101 LEU A O 1
ATOM 790 N N . LYS A 1 102 ? 21.070 2.166 -23.060 1.00 90.44 102 LYS A N 1
ATOM 791 C CA . LYS A 1 102 ? 20.481 1.385 -21.960 1.00 90.44 102 LYS A CA 1
ATOM 792 C C . LYS A 1 102 ? 21.572 0.872 -21.027 1.00 90.44 102 LYS A C 1
ATOM 794 O O . LYS A 1 102 ? 22.583 0.320 -21.467 1.00 90.44 102 LYS A O 1
ATOM 799 N N . HIS A 1 103 ? 21.350 1.011 -19.724 1.00 87.62 103 HIS A N 1
ATOM 800 C CA . HIS A 1 103 ? 22.260 0.515 -18.695 1.00 87.62 103 HIS A CA 1
ATOM 801 C C . HIS A 1 103 ? 21.692 -0.728 -18.006 1.00 87.62 103 HIS A C 1
ATOM 803 O O . HIS A 1 103 ? 21.143 -0.655 -16.910 1.00 87.62 103 HIS A O 1
ATOM 809 N N . TRP A 1 104 ? 21.764 -1.875 -18.686 1.00 87.25 104 TRP A N 1
ATOM 810 C CA . TRP A 1 104 ? 21.189 -3.136 -18.204 1.00 87.25 104 TRP A CA 1
ATOM 811 C C . TRP A 1 104 ? 22.269 -4.162 -17.860 1.00 87.25 104 TRP A C 1
ATOM 813 O O . TRP A 1 104 ? 23.305 -4.240 -18.522 1.00 87.25 104 TRP A O 1
ATOM 823 N N . ASN A 1 105 ? 21.997 -4.974 -16.837 1.00 84.50 105 ASN A N 1
ATOM 824 C CA . ASN A 1 105 ? 22.857 -6.067 -16.382 1.00 84.50 105 ASN A CA 1
ATOM 825 C C . ASN A 1 105 ? 22.136 -7.420 -16.497 1.00 84.50 105 ASN A C 1
ATOM 827 O O . ASN A 1 105 ? 20.915 -7.473 -16.373 1.00 84.50 105 ASN A O 1
ATOM 831 N N . GLY A 1 106 ? 22.874 -8.514 -16.688 1.00 85.88 106 GLY A N 1
ATOM 832 C CA . GLY A 1 106 ? 22.298 -9.864 -16.775 1.00 85.88 106 GLY A CA 1
ATOM 833 C C . GLY A 1 106 ? 21.902 -10.286 -18.196 1.00 85.88 106 GLY A C 1
ATOM 834 O O . GLY A 1 106 ? 22.557 -9.907 -19.165 1.00 85.88 106 GLY A O 1
ATOM 835 N N . VAL A 1 107 ? 20.873 -11.119 -18.338 1.00 88.69 107 VAL A N 1
ATOM 836 C CA . VAL A 1 107 ? 20.458 -11.708 -19.623 1.00 88.69 107 VAL A CA 1
ATOM 837 C C . VAL A 1 107 ? 19.286 -10.932 -20.216 1.00 88.69 107 VAL A C 1
ATOM 839 O O . VAL A 1 107 ? 18.280 -10.721 -19.542 1.00 88.69 107 VAL A O 1
ATOM 842 N N . ILE A 1 108 ? 19.407 -10.536 -21.484 1.00 91.69 108 ILE A N 1
ATOM 843 C CA . ILE A 1 108 ? 18.357 -9.860 -22.251 1.00 91.69 108 ILE A CA 1
ATOM 844 C C . ILE A 1 108 ? 17.726 -10.855 -23.225 1.00 91.69 108 ILE A C 1
ATOM 846 O O . ILE A 1 108 ? 18.420 -11.458 -24.049 1.00 91.69 108 ILE A O 1
ATOM 850 N N . THR A 1 109 ? 16.405 -10.993 -23.153 1.00 90.31 109 THR A N 1
ATOM 851 C CA . THR A 1 109 ? 15.603 -11.829 -24.057 1.00 90.31 109 THR A CA 1
ATOM 852 C C . THR A 1 109 ? 14.466 -11.009 -24.676 1.00 90.31 109 THR A C 1
ATOM 854 O O . THR A 1 109 ? 14.197 -9.885 -24.253 1.00 90.31 109 THR A O 1
ATOM 857 N N . SER A 1 110 ? 13.821 -11.533 -25.721 1.00 89.44 110 SER A N 1
ATOM 858 C CA . SER A 1 110 ? 12.705 -10.864 -26.405 1.00 89.44 110 SER A CA 1
ATOM 859 C C . SER A 1 110 ? 11.536 -11.830 -26.566 1.00 89.44 110 SER A C 1
ATOM 861 O O . SER A 1 110 ? 11.713 -12.945 -27.060 1.00 89.44 110 SER A O 1
ATOM 863 N N . HIS A 1 111 ? 10.342 -11.407 -26.149 1.00 83.94 111 HIS A N 1
ATOM 864 C CA . HIS A 1 111 ? 9.101 -12.166 -26.301 1.00 83.94 111 HIS A CA 1
ATOM 865 C C . HIS A 1 111 ? 7.941 -11.207 -26.595 1.00 83.94 111 HIS A C 1
ATOM 867 O O . HIS A 1 111 ? 7.854 -10.125 -26.022 1.00 83.94 111 HIS A O 1
ATOM 873 N N . GLY A 1 112 ? 7.069 -11.551 -27.549 1.00 80.19 112 GLY A N 1
ATOM 874 C CA . GLY A 1 112 ? 5.900 -10.721 -27.884 1.00 80.19 112 GLY A CA 1
ATOM 875 C C . GLY A 1 112 ? 6.210 -9.275 -28.321 1.00 80.19 112 GLY A C 1
ATOM 876 O O . GLY A 1 112 ? 5.361 -8.401 -28.171 1.00 80.19 112 GLY A O 1
ATOM 877 N N . GLY A 1 113 ? 7.416 -8.990 -28.833 1.00 82.06 113 GLY A N 1
ATOM 878 C CA . GLY A 1 113 ? 7.842 -7.634 -29.223 1.00 82.06 113 GLY A CA 1
ATOM 879 C C . GLY A 1 113 ? 8.286 -6.730 -28.061 1.00 82.06 113 GLY A C 1
ATOM 880 O O . GLY A 1 113 ? 8.518 -5.531 -28.261 1.00 82.06 113 GLY A O 1
ATOM 881 N N . LYS A 1 114 ? 8.424 -7.294 -26.858 1.00 87.25 114 LYS A N 1
ATOM 882 C CA . LYS A 1 114 ? 8.971 -6.648 -25.661 1.00 87.25 114 LYS A CA 1
ATOM 883 C C . LYS A 1 114 ? 10.288 -7.299 -25.263 1.00 87.25 114 LYS A C 1
ATOM 885 O O . LYS A 1 114 ? 10.520 -8.473 -25.560 1.00 87.25 114 LYS A O 1
ATOM 890 N N . TRP A 1 115 ? 11.154 -6.528 -24.615 1.00 89.81 115 TRP A N 1
ATOM 891 C CA . TRP A 1 115 ? 12.383 -7.067 -24.037 1.00 89.81 115 TRP A CA 1
ATOM 892 C C . TRP A 1 115 ? 12.161 -7.464 -22.583 1.00 89.81 115 TRP A C 1
ATOM 894 O O . TRP A 1 115 ? 11.371 -6.852 -21.871 1.00 89.81 115 TRP A O 1
ATOM 904 N N . TYR A 1 116 ? 12.896 -8.479 -22.152 1.00 87.31 116 TYR A N 1
ATOM 905 C CA . TYR A 1 116 ? 12.911 -8.961 -20.781 1.00 87.31 116 TYR A CA 1
ATOM 906 C C . TYR A 1 116 ? 14.349 -8.943 -20.280 1.00 87.31 116 TYR A C 1
ATOM 908 O O . TYR A 1 116 ? 15.278 -9.269 -21.022 1.00 87.31 116 TYR A O 1
ATOM 916 N N . GLN A 1 117 ? 14.536 -8.564 -19.021 1.00 84.88 117 GLN A N 1
ATOM 917 C CA . GLN A 1 117 ? 15.835 -8.579 -18.358 1.00 84.88 117 GLN A CA 1
ATOM 918 C C . GLN A 1 117 ? 15.767 -9.574 -17.206 1.00 84.88 117 GLN A C 1
ATOM 920 O O . GLN A 1 117 ? 15.032 -9.352 -16.253 1.00 84.88 117 GLN A O 1
ATOM 925 N N . ASN A 1 118 ? 16.523 -10.669 -17.289 1.00 81.25 118 ASN A N 1
ATOM 926 C CA . ASN A 1 118 ? 16.486 -11.763 -16.309 1.00 81.25 118 ASN A CA 1
ATOM 927 C C . ASN A 1 118 ? 15.077 -12.342 -16.055 1.00 81.25 118 ASN A C 1
ATOM 929 O O . ASN A 1 118 ? 14.811 -12.850 -14.973 1.00 81.25 118 ASN A O 1
ATOM 933 N N . GLY A 1 119 ? 14.184 -12.274 -17.047 1.00 78.75 119 GLY A N 1
ATOM 934 C CA . GLY A 1 119 ? 12.788 -12.712 -16.925 1.00 78.75 119 GLY A CA 1
ATOM 935 C C . GLY A 1 119 ? 11.801 -11.601 -16.552 1.00 78.75 119 GLY A C 1
ATOM 936 O O . GLY A 1 119 ? 10.610 -11.778 -16.787 1.00 78.75 119 GLY A O 1
ATOM 937 N N . ASP A 1 120 ? 12.273 -10.443 -16.079 1.00 74.44 120 ASP A N 1
ATOM 938 C CA . ASP A 1 120 ? 11.411 -9.298 -15.773 1.00 74.44 120 ASP A CA 1
ATOM 939 C C . ASP A 1 120 ? 11.025 -8.553 -17.053 1.00 74.44 120 ASP A C 1
ATOM 941 O O . ASP A 1 120 ? 11.892 -8.162 -17.845 1.00 74.44 120 ASP A O 1
ATOM 945 N N . GLU A 1 121 ? 9.724 -8.327 -17.246 1.00 79.50 121 GLU A N 1
ATOM 946 C CA . GLU A 1 121 ? 9.206 -7.569 -18.385 1.00 79.50 121 GLU A CA 1
ATOM 947 C C . GLU A 1 121 ? 9.677 -6.107 -18.334 1.00 79.50 121 GLU A C 1
ATOM 949 O O . GLU A 1 121 ? 9.454 -5.374 -17.362 1.00 79.50 121 GLU A O 1
ATOM 954 N N . ARG A 1 122 ? 10.326 -5.678 -19.419 1.00 81.69 122 ARG A N 1
ATOM 955 C CA . ARG A 1 122 ? 10.632 -4.275 -19.707 1.00 81.69 122 ARG A CA 1
ATOM 956 C C . ARG A 1 122 ? 9.649 -3.759 -20.757 1.00 81.69 122 ARG A C 1
ATOM 958 O O . ARG A 1 122 ? 8.603 -4.346 -21.019 1.00 81.69 122 ARG A O 1
ATOM 965 N N . ASP A 1 123 ? 9.984 -2.643 -21.377 1.00 71.19 123 ASP A N 1
ATOM 966 C CA . ASP A 1 123 ? 9.139 -2.050 -22.399 1.00 71.19 123 ASP A CA 1
ATOM 967 C C . ASP A 1 123 ? 9.258 -2.747 -23.762 1.00 71.19 123 ASP A C 1
ATOM 969 O O . ASP A 1 123 ? 9.980 -3.731 -23.979 1.00 71.19 123 ASP A O 1
ATOM 973 N N . ARG A 1 124 ? 8.521 -2.188 -24.724 1.00 82.31 124 ARG A N 1
ATOM 974 C CA . ARG A 1 124 ? 8.664 -2.498 -26.144 1.00 82.31 124 ARG A CA 1
ATOM 975 C C . ARG A 1 124 ? 10.139 -2.459 -26.544 1.00 82.31 124 ARG A C 1
ATOM 977 O O . ARG A 1 124 ? 10.874 -1.568 -26.128 1.00 82.31 124 ARG A O 1
ATOM 984 N N . SER A 1 125 ? 10.534 -3.394 -27.406 1.00 86.75 125 SER A N 1
ATOM 985 C CA . SER A 1 125 ? 11.896 -3.509 -27.936 1.00 86.75 125 SER A CA 1
ATOM 986 C C . SER A 1 125 ? 12.527 -2.134 -28.242 1.00 86.75 125 SER A C 1
ATOM 988 O O . SER A 1 125 ? 12.013 -1.408 -29.105 1.00 86.75 125 SER A O 1
ATOM 990 N N . PRO A 1 126 ? 13.647 -1.759 -27.586 1.00 88.25 126 PRO A N 1
ATOM 991 C CA . PRO A 1 126 ? 14.379 -0.527 -27.868 1.00 88.25 126 PRO A CA 1
ATOM 992 C C . PRO A 1 126 ? 14.780 -0.402 -29.339 1.00 88.25 126 PRO A C 1
ATOM 994 O O . PRO A 1 126 ? 14.832 0.706 -29.868 1.00 88.25 126 PRO A O 1
ATOM 997 N N . VAL A 1 127 ? 14.985 -1.523 -30.039 1.00 90.31 127 VAL A N 1
ATOM 998 C CA . VAL A 1 127 ? 15.218 -1.541 -31.491 1.00 90.31 127 VAL A CA 1
ATOM 999 C C . VAL A 1 127 ? 13.989 -1.012 -32.232 1.00 90.31 127 VAL A C 1
ATOM 1001 O O . VAL A 1 127 ? 14.106 -0.082 -33.029 1.00 90.31 127 VAL A O 1
ATOM 1004 N N . SER A 1 128 ? 12.801 -1.534 -31.914 1.00 87.06 128 SER A N 1
ATOM 1005 C CA . SER A 1 128 ? 11.534 -1.084 -32.509 1.00 87.06 128 SER A CA 1
ATOM 1006 C C . SER A 1 128 ? 11.233 0.387 -32.197 1.00 87.06 128 SER A C 1
ATOM 1008 O O . SER A 1 128 ? 10.803 1.143 -33.070 1.00 87.06 128 SER A O 1
ATOM 1010 N N . VAL A 1 129 ? 11.476 0.819 -30.956 1.00 85.50 129 VAL A N 1
ATOM 1011 C CA . VAL A 1 129 ? 11.280 2.215 -30.534 1.00 85.50 129 VAL A CA 1
ATOM 1012 C C . VAL A 1 129 ? 12.231 3.145 -31.292 1.00 85.50 129 VAL A C 1
ATOM 1014 O O . VAL A 1 129 ? 11.799 4.158 -31.844 1.00 85.50 129 VAL A O 1
ATOM 1017 N N . THR A 1 130 ? 13.509 2.778 -31.402 1.00 88.50 130 THR A N 1
ATOM 1018 C CA . THR A 1 130 ? 14.518 3.582 -32.108 1.00 88.50 130 THR A CA 1
ATOM 1019 C C . THR A 1 130 ? 14.262 3.629 -33.614 1.00 88.50 130 THR A C 1
ATOM 1021 O O . THR A 1 130 ? 14.489 4.657 -34.254 1.00 88.50 130 THR A O 1
ATOM 1024 N N . GLN A 1 131 ? 13.700 2.569 -34.198 1.00 89.25 131 GLN A N 1
ATOM 1025 C CA . GLN A 1 131 ? 13.300 2.559 -35.604 1.00 89.25 131 GLN A CA 1
ATOM 1026 C C . GLN A 1 131 ? 12.245 3.637 -35.912 1.00 89.25 131 GLN A C 1
ATOM 1028 O O . GLN A 1 131 ? 12.337 4.314 -36.936 1.00 89.25 131 GLN A O 1
ATOM 1033 N N . ASN A 1 132 ? 11.303 3.895 -34.998 1.00 86.38 132 ASN A N 1
ATOM 1034 C CA . ASN A 1 132 ? 10.361 5.014 -35.134 1.00 86.38 132 ASN A CA 1
ATOM 1035 C C . ASN A 1 132 ? 11.075 6.378 -35.122 1.00 86.38 132 ASN A C 1
ATOM 1037 O O . ASN A 1 132 ? 10.735 7.269 -35.907 1.00 86.38 132 ASN A O 1
ATOM 1041 N N . LYS A 1 133 ? 12.121 6.523 -34.296 1.00 89.75 133 LYS A N 1
ATOM 1042 C CA . LYS A 1 133 ? 12.959 7.735 -34.238 1.00 89.75 133 LYS A CA 1
ATOM 1043 C C . LYS A 1 133 ? 13.688 7.993 -35.564 1.00 89.75 133 LYS A C 1
ATOM 1045 O O . LYS A 1 133 ? 13.821 9.148 -35.971 1.00 89.75 133 LYS A O 1
ATOM 1050 N N . VAL A 1 134 ? 14.082 6.940 -36.293 1.00 90.75 134 VAL A N 1
ATOM 1051 C CA . VAL A 1 134 ? 14.662 7.056 -37.647 1.00 90.75 134 VAL A CA 1
ATOM 1052 C C . VAL A 1 134 ? 13.682 7.727 -38.607 1.00 90.75 134 VAL A C 1
ATOM 1054 O O . VAL A 1 134 ? 14.068 8.660 -39.314 1.00 90.75 134 VAL A O 1
ATOM 1057 N N . PHE A 1 135 ? 12.418 7.294 -38.635 1.00 88.50 135 PHE A N 1
ATOM 1058 C CA . PHE A 1 135 ? 11.405 7.892 -39.513 1.00 88.50 135 PHE A CA 1
ATOM 1059 C C . PHE A 1 135 ? 11.155 9.363 -39.175 1.00 88.50 135 PHE A C 1
ATOM 1061 O O . PHE A 1 135 ? 11.072 10.197 -40.081 1.00 88.50 135 PHE A O 1
ATOM 1068 N N . LEU A 1 136 ? 11.102 9.689 -37.881 1.00 87.88 136 LEU A N 1
ATOM 1069 C CA . LEU A 1 136 ? 10.932 11.058 -37.405 1.00 87.88 136 LEU A CA 1
ATOM 1070 C C . LEU A 1 136 ? 12.090 11.959 -37.850 1.00 87.88 136 LEU A C 1
ATOM 1072 O O . LEU A 1 136 ? 11.861 12.987 -38.491 1.00 87.88 136 LEU A O 1
ATOM 1076 N N . LEU A 1 137 ? 13.336 11.554 -37.588 1.00 89.06 137 LEU A N 1
ATOM 1077 C CA . LEU A 1 137 ? 14.506 12.332 -37.991 1.00 89.06 137 LEU A CA 1
ATOM 1078 C C . LEU A 1 137 ? 14.599 12.444 -39.520 1.00 89.06 137 LEU A C 1
ATOM 1080 O O . LEU A 1 137 ? 14.862 13.524 -40.046 1.00 89.06 137 LEU A O 1
ATOM 1084 N N . LYS A 1 138 ? 14.287 11.369 -40.255 1.00 90.19 138 LYS A N 1
ATOM 1085 C CA . LYS A 1 138 ? 14.244 11.377 -41.726 1.00 90.19 138 LYS A CA 1
ATOM 1086 C C . LYS A 1 138 ? 13.223 12.380 -42.259 1.00 90.19 138 LYS A C 1
ATOM 1088 O O . LYS A 1 138 ? 13.504 13.074 -43.234 1.00 90.19 138 LYS A O 1
ATOM 1093 N N . LYS A 1 139 ? 12.046 12.489 -41.635 1.00 88.25 139 LYS A N 1
ATOM 1094 C CA . LYS A 1 139 ? 11.023 13.488 -41.986 1.00 88.25 139 LYS A CA 1
ATOM 1095 C C . LYS A 1 139 ? 11.550 14.913 -41.788 1.00 88.25 139 LYS A C 1
ATOM 1097 O O . LYS A 1 139 ? 11.391 15.736 -42.687 1.00 88.25 139 LYS A O 1
ATOM 1102 N N . LYS A 1 140 ? 12.225 15.188 -40.666 1.00 88.00 140 LYS A N 1
ATOM 1103 C CA . LYS A 1 140 ? 12.833 16.503 -40.386 1.00 88.00 140 LYS A CA 1
ATOM 1104 C C . LYS A 1 140 ? 13.958 16.835 -41.376 1.00 88.00 140 LYS A C 1
ATOM 1106 O O . LYS A 1 140 ? 13.966 17.928 -41.932 1.00 88.00 140 LYS A O 1
ATOM 1111 N N . LEU A 1 141 ? 14.840 15.881 -41.690 1.00 89.44 141 LEU A N 1
ATOM 1112 C CA . LEU A 1 141 ? 15.903 16.086 -42.685 1.00 89.44 141 LEU A CA 1
ATOM 1113 C C . LEU A 1 141 ? 15.361 16.276 -44.109 1.00 89.44 141 LEU A C 1
ATOM 1115 O O . LEU A 1 141 ? 15.902 17.078 -44.866 1.00 89.44 141 LEU A O 1
ATOM 1119 N N . ASN A 1 142 ? 14.272 15.594 -44.479 1.00 88.56 142 ASN A N 1
ATOM 1120 C CA . ASN A 1 142 ? 13.618 15.797 -45.776 1.00 88.56 142 ASN A CA 1
ATOM 1121 C C . ASN A 1 142 ? 13.106 17.233 -45.962 1.00 88.56 142 ASN A C 1
ATOM 1123 O O . ASN A 1 142 ? 13.157 17.747 -47.080 1.00 88.56 142 ASN A O 1
ATOM 1127 N N . ALA A 1 143 ? 12.653 17.892 -44.891 1.00 86.38 143 ALA A N 1
ATOM 1128 C CA . ALA A 1 143 ? 12.206 19.284 -44.949 1.00 86.38 143 ALA A CA 1
ATOM 1129 C C . ALA A 1 143 ? 13.346 20.248 -45.326 1.00 86.38 143 ALA A C 1
ATOM 1131 O O . ALA A 1 143 ? 13.112 21.250 -45.998 1.00 86.38 143 ALA A O 1
ATOM 1132 N N . VAL A 1 144 ? 14.587 19.906 -44.966 1.00 87.94 144 VAL A N 1
ATOM 1133 C CA . VAL A 1 144 ? 15.798 20.679 -45.285 1.00 87.94 144 VAL A CA 1
ATOM 1134 C C . VAL A 1 144 ? 16.638 20.041 -46.397 1.00 87.94 144 VAL A C 1
ATOM 1136 O O . VAL A 1 144 ? 17.790 20.420 -46.591 1.00 87.94 144 VAL A O 1
ATOM 1139 N N . ARG A 1 145 ? 16.075 19.110 -47.188 1.00 89.00 145 ARG A N 1
ATOM 1140 C CA . ARG A 1 145 ? 16.836 18.320 -48.179 1.00 89.00 145 ARG A CA 1
ATOM 1141 C C . ARG A 1 145 ? 17.639 19.154 -49.178 1.00 89.00 145 ARG A C 1
ATOM 1143 O O . ARG A 1 145 ? 18.688 18.714 -49.624 1.00 89.00 145 ARG A O 1
ATOM 1150 N N . GLN A 1 146 ? 17.155 20.353 -49.514 1.00 88.25 146 GLN A N 1
ATOM 1151 C CA . GLN A 1 146 ? 17.805 21.257 -50.471 1.00 88.25 146 GLN A CA 1
ATOM 1152 C C . GLN A 1 146 ? 19.152 21.798 -49.972 1.00 88.25 146 GLN A C 1
ATOM 1154 O O . GLN A 1 146 ? 19.932 22.306 -50.769 1.00 88.25 146 GLN A O 1
ATOM 1159 N N . GLN A 1 147 ? 19.424 21.692 -48.670 1.00 86.56 147 GLN A N 1
ATOM 1160 C CA . GLN A 1 147 ? 20.681 22.123 -48.060 1.00 86.56 147 GLN A CA 1
ATOM 1161 C C . GLN A 1 147 ? 21.774 21.040 -48.126 1.00 86.56 147 GLN A C 1
ATOM 1163 O O . GLN A 1 147 ? 22.926 21.318 -47.804 1.00 86.56 147 GLN A O 1
ATOM 1168 N N . PHE A 1 148 ? 21.439 19.819 -48.563 1.00 86.00 148 PHE A N 1
ATOM 1169 C CA . PHE A 1 148 ? 22.388 18.716 -48.731 1.00 86.00 148 PHE A CA 1
ATOM 1170 C C . PHE A 1 148 ? 22.838 18.551 -50.196 1.00 86.00 148 PHE A C 1
ATOM 1172 O O . PHE A 1 148 ? 22.100 18.917 -51.120 1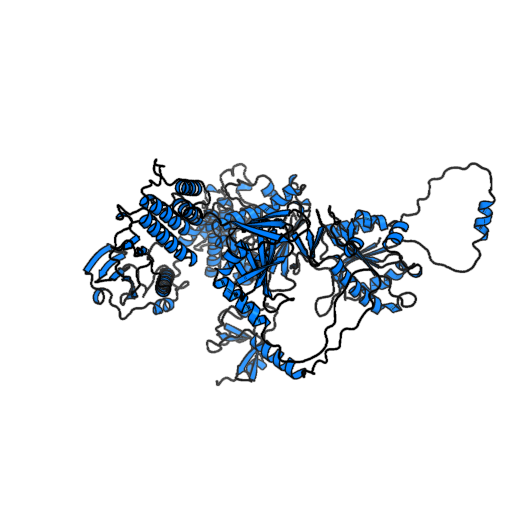.00 86.00 148 PHE A O 1
ATOM 1179 N N . PRO A 1 149 ? 24.023 17.955 -50.448 1.00 79.75 149 PRO A N 1
ATOM 1180 C CA . PRO A 1 149 ? 24.515 17.688 -51.798 1.00 79.75 149 PRO A CA 1
ATOM 1181 C C . PRO A 1 149 ? 23.482 16.970 -52.666 1.00 79.75 149 PRO A C 1
ATOM 1183 O O . PRO A 1 149 ? 22.925 15.945 -52.271 1.00 79.75 149 PRO A O 1
ATOM 1186 N N . LYS A 1 150 ? 23.241 17.494 -53.875 1.00 80.25 150 LYS A N 1
ATOM 1187 C CA . LYS A 1 150 ? 22.303 16.920 -54.860 1.00 80.25 150 LYS A CA 1
ATOM 1188 C C . LYS A 1 150 ? 20.860 16.746 -54.330 1.00 80.25 150 LYS A C 1
ATOM 1190 O O . LYS A 1 150 ? 20.084 16.003 -54.925 1.00 80.25 150 LYS A O 1
ATOM 1195 N N . GLY A 1 151 ? 20.488 17.400 -53.224 1.00 79.38 151 GLY A N 1
ATOM 1196 C CA . GLY A 1 151 ? 19.176 17.233 -52.589 1.00 79.38 151 GLY A CA 1
ATOM 1197 C C . GLY A 1 151 ? 18.969 15.873 -51.906 1.00 79.38 151 GLY A C 1
ATOM 1198 O O . GLY A 1 151 ? 17.827 15.502 -51.620 1.00 79.38 151 GLY A O 1
ATOM 1199 N N . ILE A 1 152 ? 20.046 15.107 -51.691 1.00 82.88 152 ILE A N 1
ATOM 1200 C CA . ILE A 1 152 ? 20.000 13.747 -51.145 1.00 82.88 152 ILE A CA 1
ATOM 1201 C C . ILE A 1 152 ? 20.102 13.816 -49.623 1.00 82.88 152 ILE A C 1
ATOM 1203 O O . ILE A 1 152 ? 21.068 14.335 -49.069 1.00 82.88 152 ILE A O 1
ATOM 1207 N N . VAL A 1 153 ? 19.104 13.263 -48.936 1.00 87.25 153 VAL A N 1
ATOM 1208 C CA . VAL A 1 153 ? 19.090 13.208 -47.471 1.00 87.25 153 VAL A CA 1
ATOM 1209 C C . VAL A 1 153 ? 20.126 12.195 -46.964 1.00 87.25 153 VAL A C 1
ATOM 1211 O O . VAL A 1 153 ? 20.186 11.083 -47.498 1.00 87.25 153 VAL A O 1
ATOM 1214 N N . PRO A 1 154 ? 20.907 12.533 -45.919 1.00 88.88 154 PRO A N 1
ATOM 1215 C CA . PRO A 1 154 ? 21.878 11.622 -45.324 1.00 88.88 154 PRO A CA 1
ATOM 1216 C C . PRO A 1 154 ? 21.263 10.296 -44.871 1.00 88.88 154 PRO A C 1
ATOM 1218 O O . PRO A 1 154 ? 20.127 10.243 -44.393 1.00 88.88 154 PRO A O 1
ATOM 1221 N N . ASN A 1 155 ? 22.040 9.217 -44.974 1.00 90.38 155 ASN A N 1
ATOM 1222 C CA . ASN A 1 155 ? 21.607 7.918 -44.476 1.00 90.38 155 ASN A CA 1
ATOM 1223 C C . ASN A 1 155 ? 21.581 7.928 -42.942 1.00 90.38 155 ASN A C 1
ATOM 1225 O O . ASN A 1 155 ? 22.581 8.268 -42.303 1.00 90.38 155 ASN A O 1
ATOM 1229 N N . ILE A 1 156 ? 20.444 7.538 -42.367 1.00 93.50 156 ILE A N 1
ATOM 1230 C CA . ILE A 1 156 ? 20.271 7.415 -40.921 1.00 93.50 156 ILE A CA 1
ATOM 1231 C C . ILE A 1 156 ? 20.408 5.941 -40.551 1.00 93.50 156 ILE A C 1
ATOM 1233 O O . ILE A 1 156 ? 19.659 5.086 -41.024 1.00 93.50 156 ILE A O 1
ATOM 1237 N N . LYS A 1 157 ? 21.376 5.653 -39.688 1.00 94.44 157 LYS A N 1
ATOM 1238 C CA . LYS A 1 157 ? 21.563 4.372 -39.012 1.00 94.44 157 LYS A CA 1
ATOM 1239 C C . LYS A 1 157 ? 21.140 4.515 -37.557 1.00 94.44 157 LYS A C 1
ATOM 1241 O O . LYS A 1 157 ? 21.072 5.627 -37.039 1.00 94.44 157 LYS A O 1
ATOM 1246 N N . PHE A 1 158 ? 20.871 3.399 -36.897 1.00 95.12 158 PHE A N 1
ATOM 1247 C CA . PHE A 1 158 ? 20.621 3.408 -35.466 1.00 95.12 158 PHE A CA 1
ATOM 1248 C C . PHE A 1 158 ? 21.247 2.200 -34.778 1.00 95.12 158 PHE A C 1
ATOM 1250 O O . PHE A 1 158 ? 21.392 1.139 -35.397 1.00 95.12 158 PHE A O 1
ATOM 1257 N N . CYS A 1 159 ? 21.612 2.396 -33.514 1.00 95.25 159 CYS A N 1
ATOM 1258 C CA . CYS A 1 159 ? 22.153 1.374 -32.632 1.00 95.25 159 CYS A CA 1
ATOM 1259 C C . CYS A 1 159 ? 21.554 1.525 -31.230 1.00 95.25 159 CYS A C 1
ATOM 1261 O O . CYS A 1 159 ? 21.456 2.639 -30.720 1.00 95.25 159 CYS A O 1
ATOM 1263 N N . VAL A 1 160 ? 21.237 0.402 -30.593 1.00 95.50 160 VAL A N 1
ATOM 1264 C CA . VAL A 1 160 ? 21.011 0.315 -29.149 1.00 95.50 160 VAL A CA 1
ATOM 1265 C C . VAL A 1 160 ? 22.346 -0.043 -28.501 1.00 95.50 160 VAL A C 1
ATOM 1267 O O . VAL A 1 160 ? 22.931 -1.084 -28.809 1.00 95.50 160 VAL A O 1
ATOM 1270 N N . VAL A 1 161 ? 22.859 0.837 -27.646 1.00 96.06 161 VAL A N 1
ATOM 1271 C CA . VAL A 1 161 ? 24.167 0.695 -27.004 1.00 96.06 161 VAL A CA 1
ATOM 1272 C C . VAL A 1 161 ? 23.987 0.383 -25.524 1.00 96.06 161 VAL A C 1
ATOM 1274 O O . VAL A 1 161 ? 23.389 1.152 -24.771 1.00 96.06 161 VAL A O 1
ATOM 1277 N N . LEU A 1 162 ? 24.536 -0.759 -25.117 1.00 94.31 162 LEU A N 1
ATOM 1278 C CA . LEU A 1 162 ? 24.449 -1.282 -23.760 1.00 94.31 162 LEU A CA 1
ATOM 1279 C C . LEU A 1 162 ? 25.712 -0.915 -22.975 1.00 94.31 162 LEU A C 1
ATOM 1281 O O . LEU A 1 162 ? 26.808 -1.372 -23.311 1.00 94.31 162 LEU A O 1
ATOM 1285 N N . SER A 1 163 ? 25.568 -0.090 -21.934 1.00 90.25 163 SER A N 1
ATOM 1286 C CA . SER A 1 163 ? 26.683 0.320 -21.060 1.00 90.25 163 SER A CA 1
ATOM 1287 C C . SER A 1 163 ? 26.836 -0.551 -19.806 1.00 90.25 163 SER A C 1
ATOM 1289 O O . SER A 1 163 ? 27.865 -0.484 -19.139 1.00 90.25 163 SER A O 1
ATOM 1291 N N . GLY A 1 164 ? 25.826 -1.362 -19.477 1.00 85.25 164 GLY A N 1
ATOM 1292 C CA . GLY A 1 164 ? 25.864 -2.311 -18.361 1.00 85.25 164 GLY A CA 1
ATOM 1293 C C . GLY A 1 164 ? 26.445 -3.681 -18.742 1.00 85.25 164 GLY A C 1
ATOM 1294 O O . GLY A 1 164 ? 26.673 -3.990 -19.915 1.00 85.25 164 GLY A O 1
ATOM 1295 N N . LYS A 1 165 ? 26.682 -4.526 -17.733 1.00 85.44 165 LYS A N 1
ATOM 1296 C CA . LYS A 1 165 ? 27.223 -5.887 -17.875 1.00 85.44 165 LYS A CA 1
ATOM 1297 C C . LYS A 1 165 ? 26.107 -6.877 -18.208 1.00 85.44 165 LYS A C 1
ATOM 1299 O O . LYS A 1 165 ? 25.557 -7.522 -17.315 1.00 85.44 165 LYS A O 1
ATOM 1304 N N . CYS A 1 166 ? 25.773 -7.000 -19.486 1.00 88.06 166 CYS A N 1
ATOM 1305 C CA . CYS A 1 166 ? 24.689 -7.862 -19.957 1.00 88.06 166 CYS A CA 1
ATOM 1306 C C . CYS A 1 166 ? 25.100 -8.803 -21.096 1.00 88.06 166 CYS A C 1
ATOM 1308 O O . CYS A 1 166 ? 26.174 -8.674 -21.672 1.00 88.06 166 CYS A O 1
ATOM 1310 N N . THR A 1 167 ? 24.226 -9.755 -21.410 1.00 89.81 167 THR A N 1
ATOM 1311 C CA . THR A 1 167 ? 24.303 -10.632 -22.585 1.00 89.81 167 THR A CA 1
ATOM 1312 C C . THR A 1 167 ? 22.997 -10.528 -23.361 1.00 89.81 167 THR A C 1
ATOM 1314 O O . THR A 1 167 ? 21.925 -10.433 -22.767 1.00 89.81 167 THR A O 1
ATOM 1317 N N . PHE A 1 168 ? 23.077 -10.522 -24.688 1.00 92.00 168 PHE A N 1
ATOM 1318 C CA . PHE A 1 168 ? 21.916 -10.364 -25.573 1.00 92.00 168 PHE A CA 1
ATOM 1319 C C . PHE A 1 168 ? 21.893 -11.418 -26.692 1.00 92.00 168 PHE A C 1
ATOM 1321 O O . PHE A 1 168 ? 21.295 -11.223 -27.750 1.00 92.00 168 PHE A O 1
ATOM 1328 N N . ASP A 1 169 ? 22.536 -12.565 -26.454 1.00 90.19 169 ASP A N 1
ATOM 1329 C CA . ASP A 1 169 ? 22.636 -13.672 -27.414 1.00 90.19 169 ASP A CA 1
ATOM 1330 C C . ASP A 1 169 ? 21.284 -14.318 -27.736 1.00 90.19 169 ASP A C 1
ATOM 1332 O O . ASP A 1 169 ? 21.124 -14.921 -28.796 1.00 90.19 169 ASP A O 1
ATOM 1336 N N . GLN A 1 170 ? 20.311 -14.161 -26.838 1.00 90.81 170 GLN A N 1
ATOM 1337 C CA . GLN A 1 170 ? 18.952 -14.682 -26.977 1.00 90.81 170 GLN A CA 1
ATOM 1338 C C . GLN A 1 170 ? 18.007 -13.714 -27.709 1.00 90.81 170 GLN A C 1
ATOM 1340 O O . GLN A 1 170 ? 16.820 -14.007 -27.854 1.00 90.81 170 GLN A O 1
ATOM 1345 N N . LEU A 1 171 ? 18.502 -12.562 -28.182 1.00 91.88 171 LEU A N 1
ATOM 1346 C CA . LEU A 1 171 ? 17.716 -11.673 -29.032 1.00 91.88 171 LEU A CA 1
ATOM 1347 C C . LEU A 1 171 ? 17.588 -12.232 -30.464 1.00 91.88 171 LEU A C 1
ATOM 1349 O O . LEU A 1 171 ? 18.561 -12.764 -31.012 1.00 91.88 171 LEU A O 1
ATOM 1353 N N . PRO A 1 172 ? 16.428 -12.044 -31.122 1.00 90.31 172 PRO A N 1
ATOM 1354 C CA . PRO A 1 172 ? 16.245 -12.346 -32.539 1.00 90.31 172 PRO A CA 1
ATOM 1355 C C . PRO A 1 172 ? 17.322 -11.699 -33.421 1.00 90.31 172 PRO A C 1
ATOM 1357 O O . PRO A 1 172 ? 17.770 -10.582 -33.159 1.00 90.31 172 PRO A O 1
ATOM 1360 N N . ALA A 1 173 ? 17.739 -12.378 -34.496 1.00 88.88 173 ALA A N 1
ATOM 1361 C CA . ALA A 1 173 ? 18.863 -11.935 -35.330 1.00 88.88 173 ALA A CA 1
ATOM 1362 C C . ALA A 1 173 ? 18.681 -10.523 -35.924 1.00 88.88 173 ALA A C 1
ATOM 1364 O O . ALA A 1 173 ? 19.646 -9.762 -35.984 1.00 88.88 173 ALA A O 1
ATOM 1365 N N . ASN A 1 174 ? 17.449 -10.175 -36.303 1.00 87.75 174 ASN A N 1
ATOM 1366 C CA . ASN A 1 174 ? 17.046 -8.862 -36.813 1.00 87.75 174 ASN A CA 1
ATOM 1367 C C . ASN A 1 174 ? 17.099 -7.748 -35.754 1.00 87.75 174 ASN A C 1
ATOM 1369 O O . ASN A 1 174 ? 17.243 -6.586 -36.103 1.00 87.75 174 ASN A O 1
ATOM 1373 N N . GLU A 1 175 ? 16.980 -8.067 -34.465 1.00 90.31 175 GLU A N 1
ATOM 1374 C CA . GLU A 1 175 ? 17.177 -7.076 -33.402 1.00 90.31 175 GLU A CA 1
ATOM 1375 C C . GLU A 1 175 ? 18.648 -7.005 -33.003 1.00 90.31 175 GLU A C 1
ATOM 1377 O O . GLU A 1 175 ? 19.220 -5.920 -32.918 1.00 90.31 175 GLU A O 1
ATOM 1382 N N . ARG A 1 176 ? 19.288 -8.167 -32.840 1.00 91.50 176 ARG A N 1
ATOM 1383 C CA . ARG A 1 176 ? 20.682 -8.307 -32.409 1.00 91.50 176 ARG A CA 1
ATOM 1384 C C . ARG A 1 176 ? 21.669 -7.554 -33.303 1.00 91.50 176 ARG A C 1
ATOM 1386 O O . ARG A 1 176 ? 22.672 -7.054 -32.804 1.00 91.50 176 ARG A O 1
ATOM 1393 N N . GLU A 1 177 ? 21.400 -7.415 -34.602 1.00 91.00 177 GLU A N 1
ATOM 1394 C CA . GLU A 1 177 ? 22.263 -6.632 -35.499 1.00 91.00 177 GLU A CA 1
ATOM 1395 C C . GLU A 1 177 ? 22.327 -5.132 -35.152 1.00 91.00 177 GLU A C 1
ATOM 1397 O O . GLU A 1 177 ? 23.317 -4.464 -35.476 1.00 91.00 177 GLU A O 1
ATOM 1402 N N . HIS A 1 178 ? 21.316 -4.608 -34.457 1.00 93.31 178 HIS A N 1
ATOM 1403 C CA . HIS A 1 178 ? 21.228 -3.217 -34.014 1.00 93.31 178 HIS A CA 1
ATOM 1404 C C . HIS A 1 178 ? 21.729 -3.003 -32.582 1.00 93.31 178 HIS A C 1
ATOM 1406 O O . HIS A 1 178 ? 21.816 -1.856 -32.150 1.00 93.31 178 HIS A O 1
ATOM 1412 N N . VAL A 1 179 ? 22.090 -4.064 -31.859 1.00 94.38 179 VAL A N 1
ATOM 1413 C CA . VAL A 1 179 ? 22.524 -4.001 -30.457 1.00 94.38 179 VAL A CA 1
ATOM 1414 C C . VAL A 1 179 ? 24.037 -4.189 -30.358 1.00 94.38 179 VAL A C 1
ATOM 1416 O O . VAL A 1 179 ? 24.618 -5.000 -31.080 1.00 94.38 179 VAL A O 1
ATOM 1419 N N . MET A 1 180 ? 24.701 -3.428 -29.487 1.00 94.81 180 MET A N 1
ATOM 1420 C CA . MET A 1 180 ? 26.115 -3.645 -29.158 1.00 94.81 180 MET A CA 1
ATOM 1421 C C . MET A 1 180 ? 26.492 -3.108 -27.781 1.00 94.81 180 MET A C 1
ATOM 1423 O O . MET A 1 180 ? 25.827 -2.226 -27.241 1.00 94.81 180 MET A O 1
ATOM 1427 N N . HIS A 1 181 ? 27.598 -3.607 -27.234 1.00 95.75 181 HIS A N 1
ATOM 1428 C CA . HIS A 1 181 ? 28.191 -3.036 -26.031 1.00 95.75 181 HIS A CA 1
ATOM 1429 C C . HIS A 1 181 ? 28.845 -1.683 -26.310 1.00 95.75 181 HIS A C 1
ATOM 1431 O O . HIS A 1 181 ? 29.327 -1.426 -27.417 1.00 95.75 181 HIS A O 1
ATOM 1437 N N . LEU A 1 182 ? 28.906 -0.835 -25.279 1.00 95.00 182 LEU A N 1
ATOM 1438 C CA . LEU A 1 182 ? 29.591 0.455 -25.337 1.00 95.00 182 LEU A CA 1
ATOM 1439 C C . LEU A 1 182 ? 31.032 0.301 -25.845 1.00 95.00 182 LEU A C 1
ATOM 1441 O O . LEU A 1 182 ? 31.407 0.992 -26.788 1.00 95.00 182 LEU A O 1
ATOM 1445 N N . ASP A 1 183 ? 31.798 -0.654 -25.315 1.00 93.50 183 ASP A N 1
ATOM 1446 C CA . ASP A 1 183 ? 33.189 -0.895 -25.727 1.00 93.50 183 ASP A CA 1
ATOM 1447 C C . ASP A 1 183 ? 33.329 -1.224 -27.219 1.00 93.50 183 ASP A C 1
ATOM 1449 O O . ASP A 1 183 ? 34.285 -0.793 -27.865 1.00 93.50 183 ASP A O 1
ATOM 1453 N N . ASP A 1 184 ? 32.371 -1.951 -27.799 1.00 93.38 184 ASP A N 1
ATOM 1454 C CA . ASP A 1 184 ? 32.362 -2.252 -29.232 1.00 93.38 184 ASP A CA 1
ATOM 1455 C C . ASP A 1 184 ? 31.971 -1.033 -30.068 1.00 93.38 184 ASP A C 1
ATOM 1457 O O . ASP A 1 184 ? 32.551 -0.799 -31.130 1.00 93.38 184 ASP A O 1
ATOM 1461 N N . PHE A 1 185 ? 31.046 -0.212 -29.566 1.00 95.44 185 PHE A N 1
ATOM 1462 C CA . PHE A 1 185 ? 30.687 1.052 -30.200 1.00 95.44 185 PHE A CA 1
ATOM 1463 C C . PHE A 1 185 ? 31.881 2.019 -30.237 1.00 95.44 185 PHE A C 1
ATOM 1465 O O . PHE A 1 185 ? 32.122 2.659 -31.259 1.00 95.44 185 PHE A O 1
ATOM 1472 N N . LEU A 1 186 ? 32.689 2.091 -29.172 1.00 93.81 186 LEU A N 1
ATOM 1473 C CA . LEU A 1 186 ? 33.885 2.945 -29.129 1.00 93.81 186 LEU A CA 1
ATOM 1474 C C . LEU A 1 186 ? 34.935 2.544 -30.182 1.00 93.81 186 LEU A C 1
ATOM 1476 O O . LEU A 1 186 ? 35.630 3.409 -30.720 1.00 93.81 186 LEU A O 1
ATOM 1480 N N . LYS A 1 187 ? 35.016 1.260 -30.561 1.00 92.62 187 LYS A N 1
ATOM 1481 C CA . LYS A 1 187 ? 35.928 0.790 -31.624 1.00 92.62 187 LYS A CA 1
ATOM 1482 C C . LYS A 1 187 ? 35.550 1.301 -33.020 1.00 92.62 187 LYS A C 1
ATOM 1484 O O . LYS A 1 187 ? 36.382 1.257 -33.931 1.00 92.62 187 LYS A O 1
ATOM 1489 N N . LEU A 1 188 ? 34.347 1.861 -33.191 1.00 92.12 188 LEU A N 1
ATOM 1490 C CA . LEU A 1 188 ? 33.936 2.551 -34.418 1.00 92.12 188 LEU A CA 1
ATOM 1491 C C . LEU A 1 188 ? 34.736 3.832 -34.685 1.00 92.12 188 LEU A C 1
ATOM 1493 O O . LEU A 1 188 ? 34.536 4.421 -35.738 1.00 92.12 188 LEU A O 1
ATOM 1497 N N . ALA A 1 189 ? 35.652 4.237 -33.796 1.00 87.88 189 ALA A N 1
ATOM 1498 C CA . ALA A 1 189 ? 36.689 5.230 -34.084 1.00 87.88 189 ALA A CA 1
ATOM 1499 C C . ALA A 1 189 ? 37.652 4.775 -35.202 1.00 87.88 189 ALA A C 1
ATOM 1501 O O . ALA A 1 189 ? 38.309 5.601 -35.831 1.00 87.88 189 ALA A O 1
ATOM 1502 N N . ASN A 1 190 ? 37.735 3.466 -35.472 1.00 88.50 190 ASN A N 1
ATOM 1503 C CA . ASN A 1 190 ? 38.510 2.906 -36.573 1.00 88.50 190 ASN A CA 1
ATOM 1504 C C . ASN A 1 190 ? 37.677 2.850 -37.866 1.00 88.50 190 ASN A C 1
ATOM 1506 O O . ASN A 1 190 ? 36.650 2.168 -37.920 1.00 88.50 190 ASN A O 1
ATOM 1510 N N . GLU A 1 191 ? 38.151 3.490 -38.942 1.00 87.88 191 GLU A N 1
ATOM 1511 C CA . GLU A 1 191 ? 37.391 3.600 -40.197 1.00 87.88 191 GLU A CA 1
ATOM 1512 C C . GLU A 1 191 ? 37.031 2.235 -40.810 1.00 87.88 191 GLU A C 1
ATOM 1514 O O . GLU A 1 191 ? 35.930 2.050 -41.335 1.00 87.88 191 GLU A O 1
ATOM 1519 N N . ARG A 1 192 ? 37.916 1.235 -40.710 1.00 87.75 192 ARG A N 1
ATOM 1520 C CA . ARG A 1 192 ? 37.641 -0.111 -41.234 1.00 87.75 192 ARG A CA 1
ATOM 1521 C C . ARG A 1 192 ? 36.495 -0.772 -40.472 1.00 87.75 192 ARG A C 1
ATOM 1523 O O . ARG A 1 192 ? 35.617 -1.365 -41.094 1.00 87.75 192 ARG A O 1
ATOM 1530 N N . GLN A 1 193 ? 36.481 -0.651 -39.146 1.00 89.38 193 GLN A N 1
ATOM 1531 C CA . GLN A 1 193 ? 35.402 -1.193 -38.316 1.00 89.38 193 GLN A CA 1
ATOM 1532 C C . GLN A 1 193 ? 34.078 -0.460 -38.569 1.00 89.38 193 GLN A C 1
ATOM 1534 O O . GLN A 1 193 ? 33.044 -1.106 -38.742 1.00 89.38 193 GLN A O 1
ATOM 1539 N N . PHE A 1 194 ? 34.125 0.868 -38.708 1.00 90.94 194 PHE A N 1
ATOM 1540 C CA . PHE A 1 194 ? 32.972 1.685 -39.084 1.00 90.94 194 PHE A CA 1
ATOM 1541 C C . PHE A 1 194 ? 32.370 1.265 -40.433 1.00 90.94 194 PHE A C 1
ATOM 1543 O O . PHE A 1 194 ? 31.167 1.006 -40.535 1.00 90.94 194 PHE A O 1
ATOM 1550 N N . ASN A 1 195 ? 33.206 1.161 -41.471 1.00 89.31 195 ASN A N 1
ATOM 1551 C CA . ASN A 1 195 ? 32.767 0.795 -42.816 1.00 89.31 195 ASN A CA 1
ATOM 1552 C C . ASN A 1 195 ? 32.225 -0.643 -42.857 1.00 89.31 195 ASN A C 1
ATOM 1554 O O . ASN A 1 195 ? 31.217 -0.889 -43.518 1.00 89.31 195 ASN A O 1
ATOM 1558 N N . ASN A 1 196 ? 32.828 -1.572 -42.108 1.00 89.12 196 ASN A N 1
ATOM 1559 C CA . ASN A 1 196 ? 32.331 -2.945 -41.993 1.00 89.12 196 ASN A CA 1
ATOM 1560 C C . ASN A 1 196 ? 30.939 -3.006 -41.347 1.00 89.12 196 ASN A C 1
ATOM 1562 O O . ASN A 1 196 ? 30.086 -3.759 -41.822 1.00 89.12 196 ASN A O 1
ATOM 1566 N N . LYS A 1 197 ? 30.703 -2.212 -40.290 1.00 89.69 197 LYS A N 1
ATOM 1567 C CA . LYS A 1 197 ? 29.424 -2.187 -39.567 1.00 89.69 197 LYS A CA 1
ATOM 1568 C C . LYS A 1 197 ? 28.307 -1.552 -40.391 1.00 89.69 197 LYS A C 1
ATOM 1570 O O . LYS A 1 197 ? 27.239 -2.140 -40.515 1.00 89.69 197 LYS A O 1
ATOM 1575 N N . PHE A 1 198 ? 28.527 -0.353 -40.931 1.00 88.56 198 PHE A N 1
ATOM 1576 C CA . PHE A 1 198 ? 27.443 0.435 -41.533 1.00 88.56 198 PHE A CA 1
ATOM 1577 C C . PHE A 1 198 ? 27.353 0.346 -43.053 1.00 88.56 198 PHE A C 1
ATOM 1579 O O . PHE A 1 198 ? 26.328 0.757 -43.604 1.00 88.56 198 PHE A O 1
ATOM 1586 N N . ARG A 1 199 ? 28.404 -0.159 -43.714 1.00 85.88 199 ARG A N 1
ATOM 1587 C CA . ARG A 1 199 ? 28.524 -0.280 -45.177 1.00 85.88 199 ARG A CA 1
ATOM 1588 C C . ARG A 1 199 ? 28.030 0.985 -45.906 1.00 85.88 199 ARG A C 1
ATOM 1590 O O . ARG A 1 199 ? 27.095 0.904 -46.704 1.00 85.88 199 ARG A O 1
ATOM 1597 N N . PRO A 1 200 ? 28.580 2.172 -45.577 1.00 82.25 200 PRO A N 1
ATOM 1598 C CA . PRO A 1 200 ? 28.111 3.431 -46.147 1.00 82.25 200 PRO A CA 1
ATOM 1599 C C . PRO A 1 200 ? 28.339 3.477 -47.661 1.00 82.25 200 PRO A C 1
ATOM 1601 O O . PRO A 1 200 ? 29.326 2.943 -48.167 1.00 82.25 200 PRO A O 1
ATOM 1604 N N . HIS A 1 201 ? 27.446 4.161 -48.378 1.00 78.50 201 HIS A N 1
ATOM 1605 C CA . HIS A 1 201 ? 27.618 4.382 -49.811 1.00 78.50 201 HIS A CA 1
ATOM 1606 C C . HIS A 1 201 ? 28.850 5.275 -50.067 1.00 78.50 201 HIS A C 1
ATOM 1608 O O . HIS A 1 201 ? 29.041 6.243 -49.325 1.00 78.50 201 HIS A O 1
ATOM 1614 N N . PRO A 1 202 ? 29.666 5.020 -51.109 1.00 73.69 202 PRO A N 1
ATOM 1615 C CA . PRO A 1 202 ? 30.856 5.827 -51.395 1.00 73.69 202 PRO A CA 1
ATOM 1616 C C . PRO A 1 202 ? 30.568 7.327 -51.570 1.00 73.69 202 PRO A C 1
ATOM 1618 O O . PRO A 1 202 ? 31.341 8.158 -51.106 1.00 73.69 202 PRO A O 1
ATOM 1621 N N . GLU A 1 203 ? 29.424 7.679 -52.168 1.00 76.12 203 GLU A N 1
ATOM 1622 C CA . GLU A 1 203 ? 29.006 9.081 -52.359 1.00 76.12 203 GLU A CA 1
ATOM 1623 C C . GLU A 1 203 ? 28.510 9.780 -51.081 1.00 76.12 203 GLU A C 1
ATOM 1625 O O . GLU A 1 203 ? 28.216 10.970 -51.119 1.00 76.12 203 GLU A O 1
ATOM 1630 N N . ALA A 1 204 ? 28.398 9.073 -49.952 1.00 78.00 204 ALA A N 1
ATOM 1631 C CA . ALA A 1 204 ? 27.965 9.668 -48.687 1.00 78.00 204 ALA A CA 1
ATOM 1632 C C . ALA A 1 204 ? 29.099 10.404 -47.944 1.00 78.00 204 ALA A C 1
ATOM 1634 O O . ALA A 1 204 ? 28.867 10.981 -46.885 1.00 78.00 204 ALA A O 1
ATOM 1635 N N . ALA A 1 205 ? 30.330 10.358 -48.466 1.00 81.69 205 ALA A N 1
ATOM 1636 C CA . ALA A 1 205 ? 31.490 11.003 -47.861 1.00 81.69 205 ALA A CA 1
ATOM 1637 C C . ALA A 1 205 ? 31.353 12.537 -47.819 1.00 81.69 205 ALA A C 1
ATOM 1639 O O . ALA A 1 205 ? 30.878 13.153 -48.769 1.00 81.69 205 ALA A O 1
ATOM 1640 N N . GLY A 1 206 ? 31.819 13.147 -46.724 1.00 82.62 206 GLY A N 1
ATOM 1641 C CA . GLY A 1 206 ? 31.818 14.603 -46.529 1.00 82.62 206 GLY A CA 1
ATOM 1642 C C . GLY A 1 206 ? 30.624 15.139 -45.732 1.00 82.62 206 GLY A C 1
ATOM 1643 O O . GLY A 1 206 ? 30.465 16.351 -45.619 1.00 82.62 206 GLY A O 1
ATOM 1644 N N . LEU A 1 207 ? 29.798 14.268 -45.138 1.00 87.38 207 LEU A N 1
ATOM 1645 C CA . LEU A 1 207 ? 28.641 14.676 -44.327 1.00 87.38 207 LEU A CA 1
ATOM 1646 C C . LEU A 1 207 ? 29.024 15.563 -43.125 1.00 87.38 207 LEU A C 1
ATOM 1648 O O . LEU A 1 207 ? 28.261 16.440 -42.725 1.00 87.38 207 LEU A O 1
ATOM 1652 N N . ASN A 1 208 ? 30.232 15.384 -42.594 1.00 88.00 208 ASN A N 1
ATOM 1653 C CA . ASN A 1 208 ? 30.803 16.195 -41.519 1.00 88.00 208 ASN A CA 1
ATOM 1654 C C . ASN A 1 208 ? 31.070 17.667 -41.895 1.00 88.00 208 ASN A C 1
ATOM 1656 O O . ASN A 1 208 ? 31.427 18.452 -41.023 1.00 88.00 208 ASN A O 1
ATOM 1660 N N . GLN A 1 209 ? 30.877 18.064 -43.157 1.00 87.75 209 GLN A N 1
ATOM 1661 C CA . GLN A 1 209 ? 30.925 19.467 -43.593 1.00 87.75 209 GLN A CA 1
ATOM 1662 C C . GLN A 1 209 ? 29.582 20.197 -43.403 1.00 87.75 209 GLN A C 1
ATOM 1664 O O . GLN A 1 209 ? 29.521 21.411 -43.559 1.00 87.75 209 GLN A O 1
ATOM 1669 N N . TYR A 1 210 ? 28.507 19.479 -43.059 1.00 89.69 210 TYR A N 1
ATOM 1670 C CA . TYR A 1 210 ? 27.140 20.013 -43.010 1.00 89.69 210 TYR A CA 1
ATOM 1671 C C . TYR A 1 210 ? 26.601 20.198 -41.584 1.00 89.69 210 TYR A C 1
ATOM 1673 O O . TYR A 1 210 ? 25.387 20.223 -41.392 1.00 89.69 210 TYR A O 1
ATOM 1681 N N . PHE A 1 211 ? 27.466 20.329 -40.572 1.00 91.19 211 PHE A N 1
ATOM 1682 C CA . PHE A 1 211 ? 27.028 20.508 -39.179 1.00 91.19 211 PHE A CA 1
ATOM 1683 C C . PHE A 1 211 ? 26.123 21.726 -38.980 1.00 91.19 211 PHE A C 1
ATOM 1685 O O . PHE A 1 211 ? 25.150 21.616 -38.241 1.00 91.19 211 PHE A O 1
ATOM 1692 N N . ASP A 1 212 ? 26.351 22.822 -39.707 1.00 89.31 212 ASP A N 1
ATOM 1693 C CA . ASP A 1 212 ? 25.510 24.023 -39.626 1.00 89.31 212 ASP A CA 1
ATOM 1694 C C . ASP A 1 212 ? 24.042 23.742 -39.987 1.00 89.31 212 ASP A C 1
ATOM 1696 O O . ASP A 1 212 ? 23.134 24.314 -39.385 1.00 89.31 212 ASP A O 1
ATOM 1700 N N . VAL A 1 213 ? 23.786 22.818 -40.924 1.00 89.31 213 VAL A N 1
ATOM 1701 C CA . VAL A 1 213 ? 22.424 22.401 -41.307 1.00 89.31 213 VAL A CA 1
ATOM 1702 C C . VAL A 1 213 ? 21.735 21.687 -40.141 1.00 89.31 213 VAL A C 1
ATOM 1704 O O . VAL A 1 213 ? 20.566 21.947 -39.852 1.00 89.31 213 VAL A O 1
ATOM 1707 N N . PHE A 1 214 ? 22.459 20.809 -39.440 1.00 89.88 214 PHE A N 1
ATOM 1708 C CA . PHE A 1 214 ? 21.945 20.112 -38.257 1.00 89.88 214 PHE A CA 1
ATOM 1709 C C . PHE A 1 214 ? 21.783 21.060 -37.064 1.00 89.88 214 PHE A C 1
ATOM 1711 O O . PHE A 1 214 ? 20.763 21.001 -36.378 1.00 89.88 214 PHE A O 1
ATOM 1718 N N . ASP A 1 215 ? 22.732 21.975 -36.854 1.00 88.75 215 ASP A N 1
ATOM 1719 C CA . ASP A 1 215 ? 22.653 23.001 -35.816 1.00 88.75 215 ASP A CA 1
ATOM 1720 C C . ASP A 1 215 ? 21.431 23.896 -36.031 1.00 88.75 215 ASP A C 1
ATOM 1722 O O . ASP A 1 215 ? 20.687 24.141 -35.085 1.00 88.75 215 ASP A O 1
ATOM 1726 N N . GLN A 1 216 ? 21.174 24.338 -37.267 1.00 85.94 216 GLN A N 1
ATOM 1727 C CA . GLN A 1 216 ? 19.981 25.115 -37.610 1.00 85.94 216 GLN A CA 1
ATOM 1728 C C . GLN A 1 216 ? 18.697 24.312 -37.405 1.00 85.94 216 GLN A C 1
ATOM 1730 O O . GLN A 1 216 ? 17.774 24.814 -36.765 1.00 85.94 216 GLN A O 1
ATOM 1735 N N . LEU A 1 217 ? 18.635 23.068 -37.893 1.00 85.38 217 LEU A N 1
ATOM 1736 C CA . LEU A 1 217 ? 17.466 22.199 -37.726 1.00 85.38 217 LEU A CA 1
ATOM 1737 C C . LEU A 1 217 ? 17.095 22.022 -36.247 1.00 85.38 217 LEU A C 1
ATOM 1739 O O . LEU A 1 217 ? 15.917 22.056 -35.899 1.00 85.38 217 LEU A O 1
ATOM 1743 N N . LEU A 1 218 ? 18.101 21.864 -35.384 1.00 83.19 218 LEU A N 1
ATOM 1744 C CA . LEU A 1 218 ? 17.924 21.657 -33.948 1.00 83.19 218 LEU A CA 1
ATOM 1745 C C . LEU A 1 218 ? 17.814 22.972 -33.145 1.00 83.19 218 LEU A C 1
ATOM 1747 O O . LEU A 1 218 ? 17.530 22.930 -31.951 1.00 83.19 218 LEU A O 1
ATOM 1751 N N . ASN A 1 219 ? 17.991 24.137 -33.784 1.00 72.81 219 ASN A N 1
ATOM 1752 C CA . ASN A 1 219 ? 17.887 25.471 -33.170 1.00 72.81 219 ASN A CA 1
ATOM 1753 C C . ASN A 1 219 ? 16.554 26.196 -33.406 1.00 72.81 219 ASN A C 1
ATOM 1755 O O . ASN A 1 219 ? 16.305 27.206 -32.753 1.00 72.81 219 ASN A O 1
ATOM 1759 N N . GLN A 1 220 ? 15.693 25.736 -34.318 1.00 62.94 220 GLN A N 1
ATOM 1760 C CA . GLN A 1 220 ? 14.487 26.462 -34.767 1.00 62.94 220 GLN A CA 1
ATOM 1761 C C . GLN A 1 220 ? 13.336 26.568 -33.730 1.00 62.94 220 GLN A C 1
ATOM 1763 O O . GLN A 1 220 ? 12.173 26.671 -34.109 1.00 62.94 220 GLN A O 1
ATOM 1768 N N . GLY A 1 221 ? 13.608 26.522 -32.420 1.00 60.19 221 GLY A N 1
ATOM 1769 C CA . GLY A 1 221 ? 12.586 26.601 -31.358 1.00 60.19 221 GLY A CA 1
ATOM 1770 C C . GLY A 1 221 ? 11.642 25.390 -31.285 1.00 60.19 221 GLY A C 1
ATOM 1771 O O . GLY A 1 221 ? 10.734 25.352 -30.461 1.00 60.19 221 GLY A O 1
ATOM 1772 N N . SER A 1 222 ? 11.872 24.383 -32.130 1.00 65.56 222 SER A N 1
ATOM 1773 C CA . SER A 1 222 ? 11.107 23.140 -32.236 1.00 65.56 222 SER A CA 1
ATOM 1774 C C . SER A 1 222 ? 11.746 21.979 -31.471 1.00 65.56 222 SER A C 1
ATOM 1776 O O . SER A 1 222 ? 11.317 20.842 -31.633 1.00 65.56 222 SER A O 1
ATOM 1778 N N . VAL A 1 223 ? 12.769 22.240 -30.654 1.00 78.31 223 VAL A N 1
ATOM 1779 C CA . VAL A 1 223 ? 13.480 21.236 -29.856 1.00 78.31 223 VAL A CA 1
ATOM 1780 C C . VAL A 1 223 ? 13.440 21.638 -28.386 1.00 78.31 223 VAL A C 1
ATOM 1782 O O . VAL A 1 223 ? 13.754 22.777 -28.046 1.00 78.31 223 VAL A O 1
ATOM 1785 N N . LYS A 1 224 ? 13.046 20.701 -27.524 1.00 79.94 224 LYS A N 1
ATOM 1786 C CA . LYS A 1 224 ? 13.031 20.839 -26.061 1.00 79.94 224 LYS A CA 1
ATOM 1787 C C . LYS A 1 224 ? 13.975 19.805 -25.431 1.00 79.94 224 LYS A C 1
ATOM 1789 O O . LYS A 1 224 ? 14.284 18.814 -26.097 1.00 79.94 224 LYS A O 1
ATOM 1794 N N . PRO A 1 225 ? 14.421 19.999 -24.178 1.00 81.06 225 PRO A N 1
ATOM 1795 C CA . PRO A 1 225 ? 15.118 18.949 -23.442 1.00 81.06 225 PRO A CA 1
ATOM 1796 C C . PRO A 1 225 ? 14.284 17.666 -23.346 1.00 81.06 225 PRO A C 1
ATOM 1798 O O . PRO A 1 225 ? 13.045 17.721 -23.338 1.00 81.06 225 PRO A O 1
ATOM 1801 N N . LYS A 1 226 ? 14.974 16.521 -23.309 1.00 82.75 226 LYS A N 1
ATOM 1802 C CA . LYS A 1 226 ? 14.387 15.216 -22.979 1.00 82.75 226 LYS A CA 1
ATOM 1803 C C . LYS A 1 226 ? 13.745 15.317 -21.592 1.00 82.75 226 LYS A C 1
ATOM 1805 O O . LYS A 1 226 ? 14.269 15.990 -20.707 1.00 82.75 226 LYS A O 1
ATOM 1810 N N . GLU A 1 227 ? 12.582 14.701 -21.422 1.00 78.44 227 GLU A N 1
ATOM 1811 C CA . GLU A 1 227 ? 11.919 14.627 -20.119 1.00 78.44 227 GLU A CA 1
ATOM 1812 C C . GLU A 1 227 ? 12.382 13.352 -19.404 1.00 78.44 227 GLU A C 1
ATOM 1814 O O . GLU A 1 227 ? 12.723 12.358 -20.044 1.00 78.44 227 GLU A O 1
ATOM 1819 N N . LEU A 1 228 ? 12.454 13.384 -18.074 1.00 82.69 228 LEU A N 1
ATOM 1820 C CA . LEU A 1 228 ? 12.814 12.203 -17.297 1.00 82.69 228 LEU A CA 1
ATOM 1821 C C . LEU A 1 228 ? 11.630 11.226 -17.312 1.00 82.69 228 LEU A C 1
ATOM 1823 O O . LEU A 1 228 ? 10.569 11.527 -16.763 1.00 82.69 228 LEU A O 1
ATOM 1827 N N . MET A 1 229 ? 11.820 10.068 -17.943 1.00 80.50 229 MET A N 1
ATOM 1828 C CA . MET A 1 229 ? 10.808 9.022 -18.066 1.00 80.50 229 MET A CA 1
ATOM 1829 C C . MET A 1 229 ? 11.349 7.684 -17.558 1.00 80.50 229 MET A C 1
ATOM 1831 O O . MET A 1 229 ? 12.420 7.243 -17.976 1.00 80.50 229 MET A O 1
ATOM 1835 N N . VAL A 1 230 ? 10.599 7.037 -16.666 1.00 81.56 230 VAL A N 1
ATOM 1836 C CA . VAL A 1 230 ? 10.935 5.739 -16.065 1.00 81.56 230 VAL A CA 1
ATOM 1837 C C . VAL A 1 230 ? 9.679 4.874 -16.057 1.00 81.56 230 VAL A C 1
ATOM 1839 O O . VAL A 1 230 ? 8.654 5.305 -15.544 1.00 81.56 230 VAL A O 1
ATOM 1842 N N . ASP A 1 231 ? 9.741 3.675 -16.643 1.00 76.50 231 ASP A N 1
ATOM 1843 C CA . ASP A 1 231 ? 8.651 2.681 -16.674 1.00 76.50 231 ASP A CA 1
ATOM 1844 C C . ASP A 1 231 ? 7.261 3.251 -17.057 1.00 76.50 231 ASP A C 1
ATOM 1846 O O . ASP A 1 231 ? 6.237 2.874 -16.491 1.00 76.50 231 ASP A O 1
ATOM 1850 N N . GLY A 1 232 ? 7.216 4.185 -18.016 1.00 79.31 232 GLY A N 1
ATOM 1851 C CA . GLY A 1 232 ? 5.977 4.830 -18.483 1.00 79.31 232 GLY A CA 1
ATOM 1852 C C . GLY A 1 232 ? 5.493 6.017 -17.639 1.00 79.31 232 GLY A C 1
ATOM 1853 O O . GLY A 1 232 ? 4.516 6.667 -18.016 1.00 79.31 232 GLY A O 1
ATOM 1854 N N . PHE A 1 233 ? 6.188 6.348 -16.549 1.00 86.00 233 PHE A N 1
ATOM 1855 C CA . PHE A 1 233 ? 5.945 7.535 -15.734 1.00 86.00 233 PHE A CA 1
ATOM 1856 C C . PHE A 1 233 ? 6.890 8.666 -16.126 1.00 86.00 233 PHE A C 1
ATOM 1858 O O . PHE A 1 233 ? 8.105 8.490 -16.231 1.00 86.00 233 PHE A O 1
ATOM 1865 N N . ARG A 1 234 ? 6.321 9.849 -16.336 1.00 86.19 234 ARG A N 1
ATOM 1866 C CA . ARG A 1 234 ? 7.022 11.071 -16.728 1.00 86.19 234 ARG A CA 1
ATOM 1867 C C . ARG A 1 234 ? 7.116 12.016 -15.540 1.00 86.19 234 ARG A C 1
ATOM 1869 O O . ARG A 1 234 ? 6.075 12.403 -15.007 1.00 86.19 234 ARG A O 1
ATOM 1876 N N . ALA A 1 235 ? 8.333 12.420 -15.181 1.00 88.19 235 ALA A N 1
ATOM 1877 C CA . ALA A 1 235 ? 8.566 13.433 -14.158 1.00 88.19 235 ALA A CA 1
ATOM 1878 C C . ALA A 1 235 ? 7.943 14.778 -14.563 1.00 88.19 235 ALA A C 1
ATOM 1880 O O . ALA A 1 235 ? 8.074 15.221 -15.708 1.00 88.19 235 ALA A O 1
ATOM 1881 N N . GLN A 1 236 ? 7.266 15.416 -13.618 1.00 83.00 236 GLN A N 1
ATOM 1882 C CA . GLN A 1 236 ? 6.583 16.688 -13.779 1.00 83.00 236 GLN A CA 1
ATOM 1883 C C . GLN A 1 236 ? 7.449 17.799 -13.183 1.00 83.00 236 GLN A C 1
ATOM 1885 O O . GLN A 1 236 ? 7.702 17.825 -11.983 1.00 83.00 236 GLN A O 1
ATOM 1890 N N . GLY A 1 237 ? 7.889 18.732 -14.030 1.00 78.56 237 GLY A N 1
ATOM 1891 C CA . GLY A 1 237 ? 8.600 19.932 -13.589 1.00 78.56 237 GLY A CA 1
ATOM 1892 C C . GLY A 1 237 ? 9.954 19.670 -12.915 1.00 78.56 237 GLY A C 1
ATOM 1893 O O . GLY A 1 237 ? 10.722 18.805 -13.333 1.00 78.56 237 GLY A O 1
ATOM 1894 N N . GLU A 1 238 ? 10.254 20.497 -11.915 1.00 82.75 238 GLU A N 1
ATOM 1895 C CA . GLU A 1 238 ? 11.491 20.468 -11.128 1.00 82.75 238 GLU A CA 1
ATOM 1896 C C . GLU A 1 238 ? 11.406 19.444 -9.980 1.00 82.75 238 GLU A C 1
ATOM 1898 O O . GLU A 1 238 ? 10.307 19.047 -9.587 1.00 82.75 238 GLU A O 1
ATOM 1903 N N . PRO A 1 239 ? 12.546 19.026 -9.397 1.00 86.94 239 PRO A N 1
ATOM 1904 C CA . PRO A 1 239 ? 12.542 18.171 -8.217 1.00 86.94 239 PRO A CA 1
ATOM 1905 C C . PRO A 1 239 ? 11.699 18.749 -7.076 1.00 86.94 239 PRO A C 1
ATOM 1907 O O . PRO A 1 239 ? 11.910 19.889 -6.657 1.00 86.94 239 PRO A O 1
ATOM 1910 N N . ILE A 1 240 ? 10.814 17.930 -6.509 1.00 88.62 240 ILE A N 1
ATOM 1911 C CA . ILE A 1 240 ? 10.024 18.288 -5.320 1.00 88.62 240 ILE A CA 1
ATOM 1912 C C . ILE A 1 240 ? 10.787 18.001 -4.021 1.00 88.62 240 ILE A C 1
ATOM 1914 O O . ILE A 1 240 ? 10.408 18.461 -2.945 1.00 88.62 240 ILE A O 1
ATOM 1918 N N . PHE A 1 241 ? 11.873 17.226 -4.090 1.00 88.44 241 PHE A N 1
ATOM 1919 C CA . PHE A 1 241 ? 12.771 16.986 -2.966 1.00 88.44 241 PHE A CA 1
ATOM 1920 C C . PHE A 1 241 ? 14.202 16.745 -3.414 1.00 88.44 241 PHE A C 1
ATOM 1922 O O . PHE A 1 241 ? 14.445 16.076 -4.417 1.00 88.44 241 PHE A O 1
ATOM 1929 N N . LYS A 1 242 ? 15.156 17.173 -2.589 1.00 89.50 242 LYS A N 1
ATOM 1930 C CA . LYS A 1 242 ? 16.559 16.790 -2.718 1.00 89.50 242 LYS A CA 1
ATOM 1931 C C . LYS A 1 242 ? 17.105 16.413 -1.348 1.00 89.50 242 LYS A C 1
ATOM 1933 O O . LYS A 1 242 ? 17.124 17.246 -0.443 1.00 89.50 242 LYS A O 1
ATOM 1938 N N . HIS A 1 243 ? 17.573 15.173 -1.211 1.00 88.56 243 HIS A N 1
ATOM 1939 C CA . HIS A 1 243 ? 18.197 14.703 0.022 1.00 88.56 243 HIS A CA 1
ATOM 1940 C C . HIS A 1 243 ? 19.420 15.582 0.369 1.00 88.56 243 HIS A C 1
ATOM 1942 O O . HIS A 1 243 ? 20.199 15.888 -0.540 1.00 88.56 243 HIS A O 1
ATOM 1948 N N . PRO A 1 244 ? 19.662 15.965 1.642 1.00 83.38 244 PRO A N 1
ATOM 1949 C CA . PRO A 1 244 ? 20.769 16.860 2.011 1.00 83.38 244 PRO A CA 1
ATOM 1950 C C . PRO A 1 244 ? 22.158 16.342 1.618 1.00 83.38 244 PRO A C 1
ATOM 1952 O O . PRO A 1 244 ? 23.010 17.111 1.184 1.00 83.38 244 PRO A O 1
ATOM 1955 N N . GLY A 1 245 ? 22.376 15.029 1.733 1.00 82.19 245 GLY A N 1
ATOM 1956 C CA . GLY A 1 245 ? 23.591 14.353 1.256 1.00 82.19 245 GLY A CA 1
ATOM 1957 C C . GLY A 1 245 ? 23.611 14.067 -0.253 1.00 82.19 245 GLY A C 1
ATOM 1958 O O . GLY A 1 245 ? 24.499 13.372 -0.725 1.00 82.19 245 GLY A O 1
ATOM 1959 N N . GLU A 1 246 ? 22.605 14.535 -0.999 1.00 85.50 246 GLU A N 1
ATOM 1960 C CA . GLU A 1 246 ? 22.387 14.272 -2.432 1.00 85.50 246 GLU A CA 1
ATOM 1961 C C . GLU A 1 246 ? 22.280 12.784 -2.811 1.00 85.50 246 GLU A C 1
ATOM 1963 O O . GLU A 1 246 ? 22.430 12.432 -3.976 1.00 85.50 246 GLU A O 1
ATOM 1968 N N . VAL A 1 247 ? 22.008 11.913 -1.832 1.00 87.88 247 VAL A N 1
ATOM 1969 C CA . VAL A 1 247 ? 21.879 10.456 -2.009 1.00 87.88 247 VAL A CA 1
ATOM 1970 C C . VAL A 1 247 ? 20.679 10.097 -2.880 1.00 87.88 247 VAL A C 1
ATOM 1972 O O . VAL A 1 247 ? 20.717 9.099 -3.593 1.00 87.88 247 VAL A O 1
ATOM 1975 N N . TYR A 1 248 ? 19.618 10.901 -2.840 1.00 91.00 248 TYR A N 1
ATOM 1976 C CA . TYR A 1 248 ? 18.521 10.792 -3.787 1.00 91.00 248 TYR A CA 1
ATOM 1977 C C . TYR A 1 248 ? 17.820 12.132 -4.034 1.00 91.00 248 TYR A C 1
ATOM 1979 O O . TYR A 1 248 ? 17.955 13.094 -3.270 1.00 91.00 248 TYR A O 1
ATOM 1987 N N . VAL A 1 249 ? 17.060 12.178 -5.124 1.00 90.94 249 VAL A N 1
ATOM 1988 C CA . VAL A 1 249 ? 16.213 13.300 -5.546 1.00 90.94 249 VAL A CA 1
ATOM 1989 C C . VAL A 1 249 ? 14.831 12.752 -5.883 1.00 90.94 249 VAL A C 1
ATOM 1991 O O . VAL A 1 249 ? 14.740 11.679 -6.473 1.00 90.94 249 VAL A O 1
ATOM 1994 N N . GLU A 1 250 ? 13.764 13.461 -5.522 1.00 93.00 250 GLU A N 1
ATOM 1995 C CA . GLU A 1 250 ? 12.391 13.028 -5.804 1.00 93.00 250 GLU A CA 1
ATOM 1996 C C . GLU A 1 250 ? 11.674 14.007 -6.729 1.00 93.00 250 GLU A C 1
ATOM 1998 O O . GLU A 1 250 ? 11.807 15.227 -6.599 1.00 93.00 250 GLU A O 1
ATOM 2003 N N . TYR A 1 251 ? 10.883 13.447 -7.637 1.00 92.00 251 TYR A N 1
ATOM 2004 C CA . TYR A 1 251 ? 10.025 14.152 -8.575 1.00 92.00 251 TYR A CA 1
ATOM 2005 C C . TYR A 1 251 ? 8.604 13.632 -8.425 1.00 92.00 251 TYR A C 1
ATOM 2007 O O . TYR A 1 251 ? 8.387 12.435 -8.225 1.00 92.00 251 TYR A O 1
ATOM 2015 N N . GLU A 1 252 ? 7.633 14.516 -8.597 1.00 90.81 252 GLU A N 1
ATOM 2016 C CA . GLU A 1 252 ? 6.292 14.070 -8.939 1.00 90.81 252 GLU A CA 1
ATOM 2017 C C . GLU A 1 252 ? 6.312 13.510 -10.365 1.00 90.81 252 GLU A C 1
ATOM 2019 O O . GLU A 1 252 ? 6.962 14.071 -11.246 1.00 90.81 252 GLU A O 1
ATOM 2024 N N . ALA A 1 253 ? 5.634 12.396 -10.607 1.00 91.69 253 ALA A N 1
ATOM 2025 C CA . ALA A 1 253 ? 5.544 11.776 -11.916 1.00 91.69 253 ALA A CA 1
ATOM 2026 C C . ALA A 1 253 ? 4.099 11.387 -12.244 1.00 91.69 253 ALA A C 1
ATOM 2028 O O . ALA A 1 253 ? 3.304 11.097 -11.356 1.00 91.69 253 ALA A O 1
ATOM 2029 N N . ALA A 1 254 ? 3.764 11.362 -13.532 1.00 88.12 254 ALA A N 1
ATOM 2030 C CA . ALA A 1 254 ? 2.448 10.955 -14.020 1.00 88.12 254 ALA A CA 1
ATOM 2031 C C . ALA A 1 254 ? 2.593 9.931 -15.146 1.00 88.12 254 ALA A C 1
ATOM 2033 O O . ALA A 1 254 ? 3.513 10.027 -15.968 1.00 88.12 254 ALA A O 1
ATOM 2034 N N . ASN A 1 255 ? 1.691 8.957 -15.191 1.00 85.88 255 ASN A N 1
ATOM 2035 C CA . ASN A 1 255 ? 1.668 7.941 -16.233 1.00 85.88 255 ASN A CA 1
ATOM 2036 C C . ASN A 1 255 ? 1.369 8.582 -17.600 1.00 85.88 255 ASN A C 1
ATOM 2038 O O . ASN A 1 255 ? 0.467 9.410 -17.744 1.00 85.88 255 ASN A O 1
ATOM 2042 N N . GLU A 1 256 ? 2.122 8.198 -18.634 1.00 79.75 256 GLU A N 1
ATOM 2043 C CA . GLU A 1 256 ? 1.970 8.765 -19.979 1.00 79.75 256 GLU A CA 1
ATOM 2044 C C . GLU A 1 256 ? 0.574 8.518 -20.579 1.00 79.75 256 GLU A C 1
ATOM 2046 O O . GLU A 1 256 ? 0.065 9.347 -21.341 1.00 79.75 256 GLU A O 1
ATOM 2051 N N . ASN A 1 257 ? -0.045 7.381 -20.253 1.00 79.06 257 ASN A N 1
ATOM 2052 C CA . ASN A 1 257 ? -1.336 6.984 -20.813 1.00 79.06 257 ASN A CA 1
ATOM 2053 C C . ASN A 1 257 ? -2.519 7.469 -19.971 1.00 79.06 257 ASN A C 1
ATOM 2055 O O . ASN A 1 257 ? -3.588 7.716 -20.526 1.00 79.06 257 ASN A O 1
ATOM 2059 N N . ASN A 1 258 ? -2.328 7.620 -18.659 1.00 79.19 258 ASN A N 1
ATOM 2060 C CA . ASN A 1 258 ? -3.352 8.092 -17.736 1.00 79.19 258 ASN A CA 1
ATOM 2061 C C . ASN A 1 258 ? -2.768 9.138 -16.785 1.00 79.19 258 ASN A C 1
ATOM 2063 O O . ASN A 1 258 ? -2.157 8.797 -15.783 1.00 79.19 258 ASN A O 1
ATOM 2067 N N . LYS A 1 259 ? -3.001 10.422 -17.055 1.00 76.75 259 LYS A N 1
ATOM 2068 C CA . LYS A 1 259 ? -2.448 11.496 -16.217 1.00 76.75 259 LYS A CA 1
ATOM 2069 C C . LYS A 1 259 ? -2.969 11.502 -14.774 1.00 76.75 259 LYS A C 1
ATOM 2071 O O . LYS A 1 259 ? -2.313 12.086 -13.922 1.00 76.75 259 LYS A O 1
ATOM 2076 N N . ALA A 1 260 ? -4.113 10.866 -14.507 1.00 74.31 260 ALA A N 1
ATOM 2077 C CA . ALA A 1 260 ? -4.642 10.727 -13.150 1.00 74.31 260 ALA A CA 1
ATOM 2078 C C . ALA A 1 260 ? -3.850 9.710 -12.307 1.00 74.31 260 ALA A C 1
ATOM 2080 O O . ALA A 1 260 ? -3.909 9.751 -11.082 1.00 74.31 260 ALA A O 1
ATOM 2081 N N . ASP A 1 261 ? -3.102 8.812 -12.954 1.00 82.81 261 ASP A N 1
ATOM 2082 C CA . ASP A 1 261 ? -2.222 7.847 -12.299 1.00 82.81 261 ASP A CA 1
ATOM 2083 C C . ASP A 1 261 ? -0.869 8.515 -11.988 1.00 82.81 261 ASP A C 1
ATOM 2085 O O . ASP A 1 261 ? -0.010 8.682 -12.865 1.00 82.81 261 ASP A O 1
ATOM 2089 N N . ARG A 1 262 ? -0.729 8.979 -10.739 1.00 88.38 262 ARG A N 1
ATOM 2090 C CA . ARG A 1 262 ? 0.431 9.718 -10.215 1.00 88.38 262 ARG A CA 1
ATOM 2091 C C . ARG A 1 262 ? 1.370 8.789 -9.445 1.00 88.38 262 ARG A C 1
ATOM 2093 O O . ARG A 1 262 ? 0.956 7.842 -8.782 1.00 88.38 262 ARG A O 1
ATOM 2100 N N . ALA A 1 263 ? 2.656 9.108 -9.485 1.00 92.69 263 ALA A N 1
ATOM 2101 C CA . ALA A 1 263 ? 3.698 8.403 -8.757 1.00 92.69 263 ALA A CA 1
ATOM 2102 C C . ALA A 1 263 ? 4.740 9.376 -8.198 1.00 92.69 263 ALA A C 1
ATOM 2104 O O . ALA A 1 263 ? 4.967 10.460 -8.733 1.00 92.69 263 ALA A O 1
ATOM 2105 N N . LEU A 1 264 ? 5.421 8.957 -7.139 1.00 93.88 264 LEU A N 1
ATOM 2106 C CA . LEU A 1 264 ? 6.645 9.575 -6.653 1.00 93.88 264 LEU A CA 1
ATOM 2107 C C . LEU A 1 264 ? 7.837 8.868 -7.310 1.00 93.88 264 LEU A C 1
ATOM 2109 O O . LEU A 1 264 ? 8.075 7.685 -7.061 1.00 93.88 264 LEU A O 1
ATOM 2113 N N . LEU A 1 265 ? 8.591 9.584 -8.144 1.00 93.12 265 LEU A N 1
ATOM 2114 C CA . LEU A 1 265 ? 9.815 9.081 -8.765 1.00 93.12 265 LEU A CA 1
ATOM 2115 C C . LEU A 1 265 ? 11.032 9.502 -7.938 1.00 93.12 265 LEU A C 1
ATOM 2117 O O . LEU A 1 265 ? 11.425 10.668 -7.951 1.00 93.12 265 LEU A O 1
ATOM 2121 N N . ARG A 1 266 ? 11.663 8.542 -7.262 1.00 92.62 266 ARG A N 1
ATOM 2122 C CA . ARG A 1 266 ? 12.892 8.722 -6.482 1.00 92.62 266 ARG A CA 1
ATOM 2123 C C . ARG A 1 266 ? 14.104 8.224 -7.269 1.00 92.62 266 ARG A C 1
ATOM 2125 O O . ARG A 1 266 ? 14.191 7.056 -7.636 1.00 92.62 266 ARG A O 1
ATOM 2132 N N . LEU A 1 267 ? 15.067 9.106 -7.518 1.00 90.44 267 LEU A N 1
ATOM 2133 C CA . LEU A 1 267 ? 16.340 8.787 -8.163 1.00 90.44 267 LEU A CA 1
ATOM 2134 C C . LEU A 1 267 ? 17.453 8.681 -7.126 1.00 90.44 267 LEU A C 1
ATOM 2136 O O . LEU A 1 267 ? 17.818 9.687 -6.526 1.00 90.44 267 LEU A O 1
ATOM 2140 N N . TRP A 1 268 ? 18.009 7.487 -6.955 1.00 90.31 268 TRP A N 1
ATOM 2141 C CA . TRP A 1 268 ? 19.118 7.180 -6.053 1.00 90.31 268 TRP A CA 1
ATOM 2142 C C . TRP A 1 268 ? 20.485 7.350 -6.730 1.00 90.31 268 TRP A C 1
ATOM 2144 O O . TRP A 1 268 ? 20.681 6.859 -7.842 1.00 90.31 268 TRP A O 1
ATOM 2154 N N . ASP A 1 269 ? 21.447 7.942 -6.016 1.00 88.44 269 ASP A N 1
ATOM 2155 C CA . ASP A 1 269 ? 22.887 7.956 -6.316 1.00 88.44 269 ASP A CA 1
ATOM 2156 C C . ASP A 1 269 ? 23.668 7.362 -5.131 1.00 88.44 269 ASP A C 1
ATOM 2158 O O . ASP A 1 269 ? 24.063 8.043 -4.180 1.00 88.44 269 ASP A O 1
ATOM 2162 N N . PHE A 1 270 ? 23.929 6.056 -5.195 1.00 86.12 270 PHE A N 1
ATOM 2163 C CA . PHE A 1 270 ? 24.655 5.337 -4.149 1.00 86.12 270 PHE A CA 1
ATOM 2164 C C . PHE A 1 270 ? 26.143 5.710 -4.086 1.00 86.12 270 PHE A C 1
ATOM 2166 O O . PHE A 1 270 ? 26.801 5.369 -3.105 1.00 86.12 270 PHE A O 1
ATOM 2173 N N . ASN A 1 271 ? 26.695 6.425 -5.079 1.00 83.00 271 ASN A N 1
ATOM 2174 C CA . ASN A 1 271 ? 28.086 6.895 -5.018 1.00 83.00 271 ASN A CA 1
ATOM 2175 C C . ASN A 1 271 ? 28.292 8.012 -3.990 1.00 83.00 271 ASN A C 1
ATOM 2177 O O . ASN A 1 271 ? 29.432 8.305 -3.635 1.00 83.00 271 ASN A O 1
ATOM 2181 N N . LYS A 1 272 ? 27.205 8.644 -3.537 1.00 84.06 272 LYS A N 1
ATOM 2182 C CA . LYS A 1 272 ? 27.217 9.674 -2.492 1.00 84.06 272 LYS A CA 1
ATOM 2183 C C . LYS A 1 272 ? 27.264 9.086 -1.080 1.00 84.06 272 LYS A C 1
ATOM 2185 O O . LYS A 1 272 ? 27.427 9.836 -0.125 1.00 84.06 272 LYS A O 1
ATOM 2190 N N . LEU A 1 273 ? 27.124 7.765 -0.943 1.00 82.38 273 LEU A N 1
ATOM 2191 C CA . LEU A 1 273 ? 27.252 7.068 0.332 1.00 82.38 273 LEU A CA 1
ATOM 2192 C C . LEU A 1 273 ? 28.696 6.613 0.549 1.00 82.38 273 LEU A C 1
ATOM 2194 O O . LEU A 1 273 ? 29.270 5.889 -0.266 1.00 82.38 273 LEU A O 1
ATOM 2198 N N . ASP A 1 274 ? 29.248 6.964 1.708 1.00 72.12 274 ASP A N 1
ATOM 2199 C CA . ASP A 1 274 ? 30.587 6.554 2.143 1.00 72.12 274 ASP A CA 1
ATOM 2200 C C . ASP A 1 274 ? 30.587 5.161 2.820 1.00 72.12 274 ASP A C 1
ATOM 2202 O O . ASP A 1 274 ? 31.478 4.832 3.603 1.00 72.12 274 ASP A O 1
ATOM 2206 N N . ASP A 1 275 ? 29.588 4.319 2.524 1.00 71.12 275 ASP A N 1
ATOM 2207 C CA . ASP A 1 275 ? 29.460 2.944 3.023 1.00 71.12 275 ASP A CA 1
ATOM 2208 C C . ASP A 1 275 ? 30.092 1.937 2.043 1.00 71.12 275 ASP A C 1
ATOM 2210 O O . ASP A 1 275 ? 29.883 1.986 0.827 1.00 71.12 275 ASP A O 1
ATOM 2214 N N . VAL A 1 276 ? 30.848 0.977 2.578 1.00 69.69 276 VAL A N 1
ATOM 2215 C CA . VAL A 1 276 ? 31.442 -0.131 1.817 1.00 69.69 276 VAL A CA 1
ATOM 2216 C C . VAL A 1 276 ? 30.354 -0.981 1.150 1.00 69.69 276 VAL A C 1
ATOM 2218 O O . VAL A 1 276 ? 30.526 -1.395 0.001 1.00 69.69 276 VAL A O 1
ATOM 2221 N N . ASP A 1 277 ? 29.209 -1.173 1.811 1.00 67.62 277 ASP A N 1
ATOM 2222 C CA . ASP A 1 277 ? 28.095 -1.959 1.273 1.00 67.62 277 ASP A CA 1
ATOM 2223 C C . ASP A 1 277 ? 27.441 -1.274 0.062 1.00 67.62 277 ASP A C 1
ATOM 2225 O O . ASP A 1 277 ? 27.102 -1.955 -0.908 1.00 67.62 277 ASP A O 1
ATOM 2229 N N . ALA A 1 278 ? 27.343 0.063 0.046 1.00 73.00 278 ALA A N 1
ATOM 2230 C CA . ALA A 1 278 ? 26.794 0.826 -1.085 1.00 73.00 278 ALA A CA 1
ATOM 2231 C C . ALA A 1 278 ? 27.626 0.659 -2.376 1.00 73.00 278 ALA A C 1
ATOM 2233 O O . ALA A 1 278 ? 27.137 0.861 -3.495 1.00 73.00 278 ALA A O 1
ATOM 2234 N N . LYS A 1 279 ? 28.879 0.201 -2.253 1.00 75.94 279 LYS A N 1
ATOM 2235 C CA . LYS A 1 279 ? 29.741 -0.099 -3.405 1.00 75.94 279 LYS A CA 1
ATOM 2236 C C . LYS A 1 279 ? 29.415 -1.443 -4.064 1.00 75.94 279 LYS A C 1
ATOM 2238 O O . LYS A 1 279 ? 29.766 -1.640 -5.230 1.00 75.94 279 LYS A O 1
ATOM 2243 N N . THR A 1 280 ? 28.672 -2.325 -3.394 1.00 78.62 280 THR A N 1
ATOM 2244 C CA . THR A 1 280 ? 28.261 -3.648 -3.906 1.00 78.62 280 THR A CA 1
ATOM 2245 C C . THR A 1 280 ? 26.787 -3.673 -4.342 1.00 78.62 280 THR A C 1
ATOM 2247 O O . THR A 1 280 ? 25.970 -2.988 -3.727 1.00 78.62 280 THR A O 1
ATOM 2250 N N . PRO A 1 281 ? 26.405 -4.432 -5.390 1.00 75.12 281 PRO A N 1
ATOM 2251 C CA . PRO A 1 281 ? 24.995 -4.619 -5.757 1.00 75.12 281 PRO A CA 1
ATOM 2252 C C . PRO A 1 281 ? 24.127 -5.147 -4.606 1.00 75.12 281 PRO A C 1
ATOM 2254 O O . PRO A 1 281 ? 23.026 -4.650 -4.386 1.00 75.12 281 PRO A O 1
ATOM 2257 N N . GLU A 1 282 ? 24.644 -6.099 -3.828 1.00 78.44 282 GLU A N 1
ATOM 2258 C CA . GLU A 1 282 ? 23.952 -6.726 -2.698 1.00 78.44 282 GLU A CA 1
ATOM 2259 C C . GLU A 1 282 ? 23.681 -5.718 -1.574 1.00 78.44 282 GLU A C 1
ATOM 2261 O O . GLU A 1 282 ? 22.574 -5.654 -1.036 1.00 78.44 282 GLU A O 1
ATOM 2266 N N . GLY A 1 283 ? 24.672 -4.888 -1.240 1.00 78.44 283 GLY A N 1
ATOM 2267 C CA . GLY A 1 283 ? 24.514 -3.854 -0.224 1.00 78.44 283 GLY A CA 1
ATOM 2268 C C . GLY A 1 283 ? 23.553 -2.744 -0.653 1.00 78.44 283 GLY A C 1
ATOM 2269 O O . GLY A 1 283 ? 22.713 -2.336 0.148 1.00 78.44 283 GLY A O 1
ATOM 2270 N N . ARG A 1 284 ? 23.586 -2.315 -1.924 1.00 84.56 284 ARG A N 1
ATOM 2271 C CA . ARG A 1 284 ? 22.597 -1.359 -2.461 1.00 84.56 284 ARG A CA 1
ATOM 2272 C C . ARG A 1 284 ? 21.178 -1.922 -2.446 1.00 84.56 284 ARG A C 1
ATOM 2274 O O . ARG A 1 284 ? 20.250 -1.231 -2.036 1.00 84.56 284 ARG A O 1
ATOM 2281 N N . PHE A 1 285 ? 21.011 -3.189 -2.824 1.00 85.00 285 PHE A N 1
ATOM 2282 C CA . PHE A 1 285 ? 19.722 -3.873 -2.743 1.00 85.00 285 PHE A CA 1
ATOM 2283 C C . PHE A 1 285 ? 19.187 -3.922 -1.305 1.00 85.00 285 PHE A C 1
ATOM 2285 O O . PHE A 1 285 ? 18.006 -3.664 -1.078 1.00 85.00 285 PHE A O 1
ATOM 2292 N N . LYS A 1 286 ? 20.056 -4.174 -0.320 1.00 81.75 286 LYS A N 1
ATOM 2293 C CA . LYS A 1 286 ? 19.688 -4.158 1.103 1.00 81.75 286 LYS A CA 1
ATOM 2294 C C . LYS A 1 286 ? 19.246 -2.772 1.591 1.00 81.75 286 LYS A C 1
ATOM 2296 O O . LYS A 1 286 ? 18.372 -2.693 2.448 1.00 81.75 286 LYS A O 1
ATOM 2301 N N . ILE A 1 287 ? 19.828 -1.691 1.063 1.00 80.69 287 ILE A N 1
ATOM 2302 C CA . ILE A 1 287 ? 19.403 -0.315 1.379 1.00 80.69 287 ILE A CA 1
ATOM 2303 C C . ILE A 1 287 ? 17.978 -0.070 0.861 1.00 80.69 287 ILE A C 1
ATOM 2305 O O . ILE A 1 287 ? 17.125 0.357 1.632 1.00 80.69 287 ILE A O 1
ATOM 2309 N N . LEU A 1 288 ? 17.705 -0.410 -0.404 1.00 83.88 288 LEU A N 1
ATOM 2310 C CA . LEU A 1 288 ? 16.382 -0.243 -1.026 1.00 83.88 288 LEU A CA 1
ATOM 2311 C C . LEU A 1 288 ? 15.300 -1.141 -0.414 1.00 83.88 288 LEU A C 1
ATOM 2313 O O . LEU A 1 288 ? 14.141 -0.746 -0.308 1.00 83.88 288 LEU A O 1
ATOM 2317 N N . SER A 1 289 ? 15.652 -2.369 -0.034 1.00 83.50 289 SER A N 1
ATOM 2318 C CA . SER A 1 289 ? 14.679 -3.340 0.488 1.00 83.50 289 SER A CA 1
ATOM 2319 C C . SER A 1 289 ? 14.185 -2.978 1.885 1.00 83.50 289 SER A C 1
ATOM 2321 O O . SER A 1 289 ? 13.100 -3.381 2.268 1.00 83.50 289 SER A O 1
ATOM 2323 N N . ARG A 1 290 ? 14.919 -2.144 2.626 1.00 78.75 290 ARG A N 1
ATOM 2324 C CA . ARG A 1 290 ? 14.610 -1.835 4.024 1.00 78.75 290 ARG A CA 1
ATOM 2325 C C . ARG A 1 290 ? 13.245 -1.175 4.229 1.00 78.75 290 ARG A C 1
ATOM 2327 O O . ARG A 1 290 ? 12.499 -1.587 5.109 1.00 78.75 290 ARG A O 1
ATOM 2334 N N . GLU A 1 291 ? 12.924 -0.157 3.432 1.00 85.44 291 GLU A N 1
ATOM 2335 C CA . GLU A 1 291 ? 11.603 0.487 3.478 1.00 85.44 291 GLU A CA 1
ATOM 2336 C C . GLU A 1 291 ? 10.500 -0.523 3.126 1.00 85.44 291 GLU A C 1
ATOM 2338 O O . GLU A 1 291 ? 9.465 -0.568 3.785 1.00 85.44 291 GLU A O 1
ATOM 2343 N N . ARG A 1 292 ? 10.762 -1.421 2.169 1.00 86.88 292 ARG A N 1
ATOM 2344 C CA . ARG A 1 292 ? 9.831 -2.488 1.778 1.00 86.88 292 ARG A CA 1
ATOM 2345 C C . ARG A 1 292 ? 9.599 -3.489 2.903 1.00 86.88 292 ARG A C 1
ATOM 2347 O O . ARG A 1 292 ? 8.453 -3.829 3.163 1.00 86.88 292 ARG A O 1
ATOM 2354 N N . ASP A 1 293 ? 10.657 -3.920 3.584 1.00 85.44 293 ASP A N 1
ATOM 2355 C CA . ASP A 1 293 ? 10.580 -4.877 4.690 1.00 85.44 293 ASP A CA 1
ATOM 2356 C C . ASP A 1 293 ? 9.689 -4.340 5.821 1.00 85.44 293 ASP A C 1
ATOM 2358 O O . ASP A 1 293 ? 8.876 -5.079 6.374 1.00 85.44 293 ASP A O 1
ATOM 2362 N N . VAL A 1 294 ? 9.778 -3.036 6.113 1.00 85.88 294 VAL A N 1
ATOM 2363 C CA . VAL A 1 294 ? 8.906 -2.360 7.088 1.00 85.88 294 VAL A CA 1
ATOM 2364 C C . VAL A 1 294 ? 7.451 -2.358 6.617 1.00 85.88 294 VAL A C 1
ATOM 2366 O O . VAL A 1 294 ? 6.558 -2.679 7.398 1.00 85.88 294 VAL A O 1
ATOM 2369 N N . LEU A 1 295 ? 7.197 -2.036 5.345 1.00 88.12 295 LEU A N 1
ATOM 2370 C CA . LEU A 1 295 ? 5.841 -2.031 4.785 1.00 88.12 295 LEU A CA 1
ATOM 2371 C C . LEU A 1 295 ? 5.222 -3.434 4.732 1.00 88.12 295 LEU A C 1
ATOM 2373 O O . LEU A 1 295 ? 4.037 -3.581 5.017 1.00 88.12 295 LEU A O 1
ATOM 2377 N N . VAL A 1 296 ? 6.011 -4.465 4.416 1.00 86.50 296 VAL A N 1
ATOM 2378 C CA . VAL A 1 296 ? 5.577 -5.870 4.464 1.00 86.50 296 VAL A CA 1
ATOM 2379 C C . VAL A 1 296 ? 5.260 -6.273 5.902 1.00 86.50 296 VAL A C 1
ATOM 2381 O O . VAL A 1 296 ? 4.204 -6.849 6.153 1.00 86.50 296 VAL A O 1
ATOM 2384 N N . TYR A 1 297 ? 6.129 -5.922 6.854 1.00 84.94 297 TYR A N 1
ATOM 2385 C CA . TYR A 1 297 ? 5.920 -6.195 8.276 1.00 84.94 297 TYR A CA 1
ATOM 2386 C C . TYR A 1 297 ? 4.630 -5.552 8.812 1.00 84.94 297 TYR A C 1
ATOM 2388 O O . TYR A 1 297 ? 3.885 -6.205 9.546 1.00 84.94 297 TYR A O 1
ATOM 2396 N N . LEU A 1 298 ? 4.360 -4.297 8.429 1.00 83.62 298 LEU A N 1
ATOM 2397 C CA . LEU A 1 298 ? 3.118 -3.597 8.761 1.00 83.62 298 LEU A CA 1
ATOM 2398 C C . LEU A 1 298 ? 1.916 -4.246 8.069 1.00 83.62 298 LEU A C 1
ATOM 2400 O O . LEU A 1 298 ? 0.935 -4.546 8.734 1.00 83.62 298 LEU A O 1
ATOM 2404 N N . GLY A 1 299 ? 2.003 -4.532 6.769 1.00 82.12 299 GLY A N 1
ATOM 2405 C CA . GLY A 1 299 ? 0.889 -5.078 5.988 1.00 82.12 299 GLY A CA 1
ATOM 2406 C C . GLY A 1 299 ? 0.440 -6.480 6.406 1.00 82.12 299 GLY A C 1
ATOM 2407 O O . GLY A 1 299 ? -0.717 -6.821 6.188 1.00 82.12 299 GLY A O 1
ATOM 2408 N N . GLN A 1 300 ? 1.323 -7.272 7.023 1.00 82.81 300 GLN A N 1
ATOM 2409 C CA . GLN A 1 300 ? 0.982 -8.566 7.630 1.00 82.81 300 GLN A CA 1
ATOM 2410 C C . GLN A 1 300 ? 0.172 -8.438 8.929 1.00 82.81 300 GLN A C 1
ATOM 2412 O O . GLN A 1 300 ? -0.451 -9.411 9.337 1.00 82.81 300 GLN A O 1
ATOM 2417 N N . ARG A 1 301 ? 0.213 -7.277 9.594 1.00 83.69 301 ARG A N 1
ATOM 2418 C CA . ARG A 1 301 ? -0.436 -7.029 10.895 1.00 83.69 301 ARG A CA 1
ATOM 2419 C C . ARG A 1 301 ? -1.643 -6.106 10.778 1.00 83.69 301 ARG A C 1
ATOM 2421 O O . ARG A 1 301 ? -2.646 -6.323 11.441 1.00 83.69 301 ARG A O 1
ATOM 2428 N N . ASP A 1 302 ? -1.540 -5.092 9.927 1.00 81.38 302 ASP A N 1
ATOM 2429 C CA . ASP A 1 302 ? -2.606 -4.147 9.628 1.00 81.38 302 ASP A CA 1
ATOM 2430 C C . ASP A 1 302 ? -2.487 -3.673 8.173 1.00 81.38 302 ASP A C 1
ATOM 2432 O O . ASP A 1 302 ? -1.630 -2.862 7.790 1.00 81.38 302 ASP A O 1
ATOM 2436 N N . HIS A 1 303 ? -3.371 -4.215 7.339 1.00 79.75 303 HIS A N 1
ATOM 2437 C CA . HIS A 1 303 ? -3.389 -3.924 5.915 1.00 79.75 303 HIS A CA 1
ATOM 2438 C C . HIS A 1 303 ? -3.804 -2.475 5.614 1.00 79.75 303 HIS A C 1
ATOM 2440 O O . HIS A 1 303 ? -3.281 -1.877 4.668 1.00 79.75 303 HIS A O 1
ATOM 2446 N N . GLU A 1 304 ? -4.697 -1.892 6.420 1.00 79.19 304 GLU A N 1
ATOM 2447 C CA . GLU A 1 304 ? -5.165 -0.512 6.258 1.00 79.19 304 GLU A CA 1
ATOM 2448 C C . GLU A 1 304 ? -4.085 0.489 6.668 1.00 79.19 304 GLU A C 1
ATOM 2450 O O . GLU A 1 304 ? -3.836 1.468 5.959 1.00 79.19 304 GLU A O 1
ATOM 2455 N N . LEU A 1 305 ? -3.351 0.207 7.745 1.00 81.12 305 LEU A N 1
ATOM 2456 C CA . LEU A 1 305 ? -2.196 1.001 8.152 1.00 81.12 305 LEU A CA 1
ATOM 2457 C C . LEU A 1 305 ? -1.128 1.031 7.054 1.00 81.12 305 LEU A C 1
ATOM 2459 O O . LEU A 1 305 ? -0.615 2.098 6.720 1.00 81.12 305 LEU A O 1
ATOM 2463 N N . ALA A 1 306 ? -0.847 -0.117 6.432 1.00 83.81 306 ALA A N 1
ATOM 2464 C CA . ALA A 1 306 ? 0.085 -0.196 5.314 1.00 83.81 306 ALA A CA 1
ATOM 2465 C C . ALA A 1 306 ? -0.436 0.484 4.033 1.00 83.81 306 ALA A C 1
ATOM 2467 O O . ALA A 1 306 ? 0.364 0.803 3.153 1.00 83.81 306 ALA A O 1
ATOM 2468 N N . LYS A 1 307 ? -1.760 0.636 3.842 1.00 82.75 307 LYS A N 1
ATOM 2469 C CA . LYS A 1 307 ? -2.346 1.377 2.695 1.00 82.75 307 LYS A CA 1
ATOM 2470 C C . LYS A 1 307 ? -2.147 2.882 2.837 1.00 82.75 307 LYS A C 1
ATOM 2472 O O . LYS A 1 307 ? -2.033 3.580 1.839 1.00 82.75 307 LYS A O 1
ATOM 2477 N N . ARG A 1 308 ? -2.031 3.364 4.072 1.00 86.94 308 ARG A N 1
ATOM 2478 C CA . ARG A 1 308 ? -1.707 4.755 4.419 1.00 86.94 308 ARG A CA 1
ATOM 2479 C C . ARG A 1 308 ? -0.194 5.030 4.406 1.00 86.94 308 ARG A C 1
ATOM 2481 O O . ARG A 1 308 ? 0.292 5.943 5.070 1.00 86.94 308 ARG A O 1
ATOM 2488 N N . CYS A 1 309 ? 0.568 4.246 3.651 1.00 91.19 309 CYS A N 1
ATOM 2489 C CA . CYS A 1 309 ? 1.984 4.464 3.383 1.00 91.19 309 CYS A CA 1
ATOM 2490 C C . CYS A 1 309 ? 2.216 4.406 1.870 1.00 91.19 309 CYS A C 1
ATOM 2492 O O . CYS A 1 309 ? 1.573 3.610 1.188 1.00 91.19 309 CYS A O 1
ATOM 2494 N N . LEU A 1 310 ? 3.142 5.208 1.339 1.00 91.31 310 LEU A N 1
ATOM 2495 C CA . LEU A 1 310 ? 3.504 5.143 -0.077 1.00 91.31 310 LEU A CA 1
ATOM 2496 C C . LEU A 1 310 ? 4.208 3.816 -0.370 1.00 91.31 310 LEU A C 1
ATOM 2498 O O . LEU A 1 310 ? 5.163 3.440 0.312 1.00 91.31 310 LEU A O 1
ATOM 2502 N N . ARG A 1 311 ? 3.737 3.104 -1.397 1.00 88.69 311 ARG A N 1
ATOM 2503 C CA . ARG A 1 311 ? 4.200 1.752 -1.734 1.00 88.69 311 ARG A CA 1
ATOM 2504 C C . ARG A 1 311 ? 5.002 1.757 -3.030 1.00 88.69 311 ARG A C 1
ATOM 2506 O O . ARG A 1 311 ? 4.588 2.415 -3.980 1.00 88.69 311 ARG A O 1
ATOM 2513 N N . PRO A 1 312 ? 6.106 1.002 -3.131 1.00 88.31 312 PRO A N 1
ATOM 2514 C CA . PRO A 1 312 ? 6.798 0.842 -4.402 1.00 88.31 312 PRO A CA 1
ATOM 2515 C C . PRO A 1 312 ? 5.914 0.132 -5.434 1.00 88.31 312 PRO A C 1
ATOM 2517 O O . PRO A 1 312 ? 5.321 -0.901 -5.135 1.00 88.31 312 PRO A O 1
ATOM 2520 N N . ILE A 1 313 ? 5.896 0.634 -6.670 1.00 87.19 313 ILE A N 1
ATOM 2521 C CA . ILE A 1 313 ? 5.141 0.037 -7.787 1.00 87.19 313 ILE A CA 1
ATOM 2522 C C . ILE A 1 313 ? 5.791 -1.278 -8.246 1.00 87.19 313 ILE A C 1
ATOM 2524 O O . ILE A 1 313 ? 5.115 -2.197 -8.706 1.00 87.19 313 ILE A O 1
ATOM 2528 N N . ARG A 1 314 ? 7.123 -1.385 -8.131 1.00 79.44 314 ARG A N 1
ATOM 2529 C CA . ARG A 1 314 ? 7.894 -2.570 -8.532 1.00 79.44 314 ARG A CA 1
ATOM 2530 C C . ARG A 1 314 ? 8.914 -2.984 -7.476 1.00 79.44 314 ARG A C 1
ATOM 2532 O O . ARG A 1 314 ? 9.470 -2.159 -6.741 1.00 79.44 314 ARG A O 1
ATOM 2539 N N . ASN A 1 315 ? 9.214 -4.280 -7.479 1.00 77.44 315 ASN A N 1
ATOM 2540 C CA . ASN A 1 315 ? 10.287 -4.859 -6.683 1.00 77.44 315 ASN A CA 1
ATOM 2541 C C . ASN A 1 315 ? 11.594 -4.890 -7.492 1.00 77.44 315 ASN A C 1
ATOM 2543 O O . ASN A 1 315 ? 11.599 -5.410 -8.609 1.00 77.44 315 ASN A O 1
ATOM 2547 N N . PRO A 1 316 ? 12.702 -4.338 -6.966 1.00 78.81 316 PRO A N 1
ATOM 2548 C CA . PRO A 1 316 ? 14.005 -4.471 -7.600 1.00 78.81 316 PRO A CA 1
ATOM 2549 C C . PRO A 1 316 ? 14.528 -5.906 -7.467 1.00 78.81 316 PRO A C 1
ATOM 2551 O O . PRO A 1 316 ? 14.134 -6.645 -6.568 1.00 78.81 316 PRO A O 1
ATOM 2554 N N . SER A 1 317 ? 15.486 -6.279 -8.312 1.00 75.25 317 SER A N 1
ATOM 2555 C CA . SER A 1 317 ? 16.337 -7.455 -8.112 1.00 75.25 317 SER A CA 1
ATOM 2556 C C . SER A 1 317 ? 17.769 -7.016 -7.809 1.00 75.25 317 SER A C 1
ATOM 2558 O O . SER A 1 317 ? 18.200 -5.939 -8.218 1.00 75.25 317 SER A O 1
ATOM 2560 N N . VAL A 1 318 ? 18.560 -7.853 -7.129 1.00 78.31 318 VAL A N 1
ATOM 2561 C CA . VAL A 1 318 ? 19.967 -7.534 -6.795 1.00 78.31 318 VAL A CA 1
ATOM 2562 C C . VAL A 1 318 ? 20.767 -7.105 -8.034 1.00 78.31 318 VAL A C 1
ATOM 2564 O O . VAL A 1 318 ? 21.588 -6.194 -7.978 1.00 78.31 318 VAL A O 1
ATOM 2567 N N . GLN A 1 319 ? 20.488 -7.722 -9.184 1.00 69.62 319 GLN A N 1
ATOM 2568 C CA . GLN A 1 319 ? 21.180 -7.438 -10.442 1.00 69.62 319 GLN A CA 1
ATOM 2569 C C . GLN A 1 319 ? 20.702 -6.144 -11.120 1.00 69.62 319 GLN A C 1
ATOM 2571 O O . GLN A 1 319 ? 21.464 -5.541 -11.883 1.00 69.62 319 GLN A O 1
ATOM 2576 N N . SER A 1 320 ? 19.466 -5.701 -10.857 1.00 72.38 320 SER A N 1
ATOM 2577 C CA . SER A 1 320 ? 18.939 -4.444 -11.399 1.00 72.38 320 SER A CA 1
ATOM 2578 C C . SER A 1 320 ? 19.427 -3.211 -10.637 1.00 72.38 320 SER A C 1
ATOM 2580 O O . SER A 1 320 ? 19.357 -2.110 -11.177 1.00 72.38 320 SER A O 1
ATOM 2582 N N . VAL A 1 321 ? 19.928 -3.365 -9.405 1.00 81.06 321 VAL A N 1
ATOM 2583 C CA . VAL A 1 321 ? 20.376 -2.239 -8.571 1.00 81.06 321 VAL A CA 1
ATOM 2584 C C . VAL A 1 321 ? 21.813 -1.836 -8.917 1.00 81.06 321 VAL A C 1
ATOM 2586 O O . VAL A 1 321 ? 22.811 -2.400 -8.442 1.00 81.06 321 VAL A O 1
ATOM 2589 N N . THR A 1 322 ? 21.931 -0.813 -9.759 1.00 79.62 322 THR A N 1
ATOM 2590 C CA . THR A 1 322 ? 23.227 -0.240 -10.144 1.00 79.62 322 THR A CA 1
ATOM 2591 C C . THR A 1 322 ? 23.662 0.847 -9.157 1.00 79.62 322 THR A C 1
ATOM 2593 O O . THR A 1 322 ? 23.032 1.022 -8.117 1.00 79.62 322 THR A O 1
ATOM 2596 N N . GLN A 1 323 ? 24.777 1.536 -9.422 1.00 79.94 323 GLN A N 1
ATOM 2597 C CA . GLN A 1 323 ? 25.210 2.675 -8.594 1.00 79.94 323 GLN A CA 1
ATOM 2598 C C . GLN A 1 323 ? 24.188 3.818 -8.600 1.00 79.94 323 GLN A C 1
ATOM 2600 O O . GLN A 1 323 ? 24.165 4.618 -7.670 1.00 79.94 323 GLN A O 1
ATOM 2605 N N . GLU A 1 324 ? 23.327 3.841 -9.613 1.00 82.56 324 GLU A N 1
ATOM 2606 C CA . GLU A 1 324 ? 22.115 4.640 -9.644 1.00 82.56 324 GLU A CA 1
ATOM 2607 C C . GLU A 1 324 ? 20.891 3.742 -9.769 1.00 82.56 324 GLU A C 1
ATOM 2609 O O . GLU A 1 324 ? 20.940 2.663 -10.375 1.00 82.56 324 GLU A O 1
ATOM 2614 N N . PHE A 1 325 ? 19.777 4.179 -9.199 1.00 85.94 325 PHE A N 1
ATOM 2615 C CA . PHE A 1 325 ? 18.537 3.426 -9.290 1.00 85.94 325 PHE A CA 1
ATOM 2616 C C . PHE A 1 325 ? 17.329 4.353 -9.289 1.00 85.94 325 PHE A C 1
ATOM 2618 O O . PHE A 1 325 ? 17.249 5.279 -8.488 1.00 85.94 325 PHE A O 1
ATOM 2625 N N . SER A 1 326 ? 16.384 4.087 -10.184 1.00 88.81 326 SER A N 1
ATOM 2626 C CA . SER A 1 326 ? 15.108 4.791 -10.235 1.00 88.81 326 SER A CA 1
ATOM 2627 C C . SER A 1 326 ? 14.047 3.945 -9.550 1.00 88.81 326 SER A C 1
ATOM 2629 O O . SER A 1 326 ? 13.798 2.809 -9.943 1.00 88.81 326 SER A O 1
ATOM 2631 N N . GLU A 1 327 ? 13.431 4.508 -8.525 1.00 90.25 327 GLU A N 1
ATOM 2632 C CA . GLU A 1 327 ? 12.377 3.890 -7.740 1.00 90.25 327 GLU A CA 1
ATOM 2633 C C . GLU A 1 327 ? 11.076 4.661 -7.949 1.00 90.25 327 GLU A C 1
ATOM 2635 O O . GLU A 1 327 ? 11.048 5.885 -7.852 1.00 90.25 327 GLU A O 1
ATOM 2640 N N . LEU A 1 328 ? 10.002 3.938 -8.256 1.00 91.56 328 LEU A N 1
ATOM 2641 C CA . LEU A 1 328 ? 8.660 4.492 -8.385 1.00 91.56 328 LEU A CA 1
ATOM 2642 C C . LEU A 1 328 ? 7.813 4.021 -7.212 1.00 91.56 328 LEU A C 1
ATOM 2644 O O . LEU A 1 328 ? 7.696 2.812 -6.991 1.00 91.56 328 LEU A O 1
ATOM 2648 N N . CYS A 1 329 ? 7.200 4.968 -6.510 1.00 91.75 329 CYS A N 1
ATOM 2649 C CA . CYS A 1 329 ? 6.209 4.708 -5.477 1.00 91.75 329 CYS A CA 1
ATOM 2650 C C . CYS A 1 329 ? 4.848 5.259 -5.903 1.00 91.75 329 CYS A C 1
ATOM 2652 O O . CYS A 1 329 ? 4.770 6.322 -6.511 1.00 91.75 329 CYS A O 1
ATOM 2654 N N . GLU A 1 330 ? 3.780 4.540 -5.582 1.00 90.06 330 GLU A N 1
ATOM 2655 C CA . GLU A 1 330 ? 2.408 4.999 -5.769 1.00 90.06 330 GLU A CA 1
ATOM 2656 C C . GLU A 1 330 ? 2.185 6.274 -4.952 1.00 90.06 330 GLU A C 1
ATOM 2658 O O . GLU A 1 330 ? 2.517 6.310 -3.765 1.00 90.06 330 GLU A O 1
ATOM 2663 N N . LEU A 1 331 ? 1.649 7.317 -5.592 1.00 89.06 331 LEU A N 1
ATOM 2664 C CA . LEU A 1 331 ? 1.265 8.560 -4.934 1.00 89.06 331 LEU A CA 1
ATOM 2665 C C . LEU A 1 331 ? -0.245 8.746 -5.119 1.00 89.06 331 LEU A C 1
ATOM 2667 O O . LEU A 1 331 ? -0.669 9.114 -6.217 1.00 89.06 331 LEU A O 1
ATOM 2671 N N . PRO A 1 332 ? -1.061 8.503 -4.077 1.00 83.56 332 PRO A N 1
ATOM 2672 C CA . PRO A 1 332 ? -2.505 8.616 -4.199 1.00 83.56 332 PRO A CA 1
ATOM 2673 C C . PRO A 1 332 ? -2.946 10.007 -4.672 1.00 83.56 332 PRO A C 1
ATOM 2675 O O . PRO A 1 332 ? -2.286 11.027 -4.424 1.00 83.56 332 PRO A O 1
ATOM 2678 N N . ALA A 1 333 ? -4.095 10.052 -5.349 1.00 74.75 333 ALA A N 1
ATOM 2679 C CA . ALA A 1 333 ? -4.671 11.300 -5.832 1.00 74.75 333 ALA A CA 1
ATOM 2680 C C . ALA A 1 333 ? -4.827 12.317 -4.687 1.00 74.75 333 ALA A C 1
ATOM 2682 O O . ALA A 1 333 ? -5.049 11.958 -3.526 1.00 74.75 333 ALA A O 1
ATOM 2683 N N . SER A 1 334 ? -4.653 13.596 -5.024 1.00 78.75 334 SER A N 1
ATOM 2684 C CA . SER A 1 334 ? -4.834 14.723 -4.101 1.00 78.75 334 SER A CA 1
ATOM 2685 C C . SER A 1 334 ? -3.968 14.694 -2.833 1.00 78.75 334 SER A C 1
ATOM 2687 O O . SER A 1 334 ? -4.255 15.441 -1.904 1.00 78.75 334 SER A O 1
ATOM 2689 N N . HIS A 1 335 ? -2.909 13.876 -2.770 1.00 88.19 335 HIS A N 1
ATOM 2690 C CA . HIS A 1 335 ? -1.921 13.947 -1.693 1.00 88.19 335 HIS A CA 1
ATOM 2691 C C . HIS A 1 335 ? -0.831 14.967 -2.020 1.00 88.19 335 HIS A C 1
ATOM 2693 O O . HIS A 1 335 ? -0.253 14.961 -3.112 1.00 88.19 335 HIS A O 1
ATOM 2699 N N . TYR A 1 336 ? -0.547 15.814 -1.036 1.00 89.25 336 TYR A N 1
ATOM 2700 C CA . TYR A 1 336 ? 0.465 16.860 -1.064 1.00 89.25 336 TYR A CA 1
ATOM 2701 C C . TYR A 1 336 ? 1.405 16.675 0.114 1.00 89.25 336 TYR A C 1
ATOM 2703 O O . TYR A 1 336 ? 0.987 16.282 1.205 1.00 89.25 336 TYR A O 1
ATOM 2711 N N . ARG A 1 337 ? 2.684 16.976 -0.091 1.00 91.88 337 ARG A N 1
ATOM 2712 C CA . ARG A 1 337 ? 3.660 16.919 0.994 1.00 91.88 337 ARG A CA 1
ATOM 2713 C C . ARG A 1 337 ? 3.329 17.956 2.072 1.00 91.88 337 ARG A C 1
ATOM 2715 O O . ARG A 1 337 ? 2.786 19.009 1.749 1.00 91.88 337 ARG A O 1
ATOM 2722 N N . LEU A 1 338 ? 3.663 17.681 3.333 1.00 93.06 338 LEU A N 1
ATOM 2723 C CA . LEU A 1 338 ? 3.272 18.477 4.501 1.00 93.06 338 LEU A CA 1
ATOM 2724 C C . LEU A 1 338 ? 3.399 20.002 4.323 1.00 93.06 338 LEU A C 1
ATOM 2726 O O . LEU A 1 338 ? 2.423 20.711 4.551 1.00 93.06 338 LEU A O 1
ATOM 2730 N N . ASN A 1 339 ? 4.546 20.534 3.897 1.00 93.19 339 ASN A N 1
ATOM 2731 C CA . ASN A 1 339 ? 4.717 21.979 3.717 1.00 93.19 339 ASN A CA 1
ATOM 2732 C C . ASN A 1 339 ? 3.873 22.533 2.568 1.00 93.19 339 ASN A C 1
ATOM 2734 O O . ASN A 1 339 ? 3.315 23.625 2.685 1.00 93.19 339 ASN A O 1
ATOM 2738 N N . GLU A 1 340 ? 3.767 21.802 1.458 1.00 90.81 340 GLU A N 1
ATOM 2739 C CA . GLU A 1 340 ? 2.891 22.199 0.355 1.00 90.81 340 GLU A CA 1
ATOM 2740 C C . GLU A 1 340 ? 1.432 22.222 0.820 1.00 90.81 340 GLU A C 1
ATOM 2742 O O . GLU A 1 340 ? 0.731 23.211 0.607 1.00 90.81 340 GLU A O 1
ATOM 2747 N N . PHE A 1 341 ? 1.007 21.181 1.535 1.00 92.38 341 PHE A N 1
ATOM 2748 C CA . PHE A 1 341 ? -0.323 21.081 2.114 1.00 92.38 341 PHE A CA 1
ATOM 2749 C C . PHE A 1 341 ? -0.613 22.229 3.089 1.00 92.38 341 PHE A C 1
ATOM 2751 O O . PHE A 1 341 ? -1.669 22.859 3.005 1.00 92.38 341 PHE A O 1
ATOM 2758 N N . ILE A 1 342 ? 0.337 22.556 3.975 1.00 91.94 342 ILE A N 1
ATOM 2759 C CA . ILE A 1 342 ? 0.201 23.668 4.920 1.00 91.94 342 ILE A CA 1
ATOM 2760 C C . ILE A 1 342 ? -0.020 24.984 4.171 1.00 91.94 342 ILE A C 1
ATOM 2762 O O . ILE A 1 342 ? -0.963 25.716 4.472 1.00 91.94 342 ILE A O 1
ATOM 2766 N N . ASN A 1 343 ? 0.827 25.270 3.181 1.00 90.38 343 ASN A N 1
ATOM 2767 C CA . ASN A 1 343 ? 0.782 26.530 2.440 1.00 90.38 343 ASN A CA 1
ATOM 2768 C C . ASN A 1 343 ? -0.449 26.648 1.533 1.00 90.38 343 ASN A C 1
ATOM 2770 O O . ASN A 1 343 ? -0.916 27.756 1.284 1.00 90.38 343 ASN A O 1
ATOM 2774 N N . ARG A 1 344 ? -0.958 25.528 1.013 1.00 85.56 344 ARG A N 1
ATOM 2775 C CA . ARG A 1 344 ? -2.063 25.513 0.046 1.00 85.56 344 ARG A CA 1
ATOM 2776 C C . ARG A 1 344 ? -3.436 25.410 0.706 1.00 85.56 344 ARG A C 1
ATOM 2778 O O . ARG A 1 344 ? -4.376 26.043 0.228 1.00 85.56 344 ARG A O 1
ATOM 2785 N N . TYR A 1 345 ? -3.547 24.640 1.789 1.00 86.62 345 TYR A N 1
ATOM 2786 C CA . TYR A 1 345 ? -4.822 24.301 2.426 1.00 86.62 345 TYR A CA 1
ATOM 2787 C C . TYR A 1 345 ? -4.869 24.712 3.895 1.00 86.62 345 TYR A C 1
ATOM 2789 O O . TYR A 1 345 ? -5.749 25.489 4.260 1.00 86.62 345 TYR A O 1
ATOM 2797 N N . ALA A 1 346 ? -3.916 24.266 4.725 1.00 85.44 346 ALA A N 1
ATOM 2798 C CA . ALA A 1 346 ? -4.032 24.429 6.179 1.00 85.44 346 ALA A CA 1
ATOM 2799 C C . ALA A 1 346 ? -4.086 25.899 6.633 1.00 85.44 346 ALA A C 1
ATOM 2801 O O . ALA A 1 346 ? -4.723 26.194 7.635 1.00 85.44 346 ALA A O 1
ATOM 2802 N N . GLN A 1 347 ? -3.483 26.840 5.896 1.00 88.31 347 GLN A N 1
ATOM 2803 C CA . GLN A 1 347 ? -3.600 28.282 6.183 1.00 88.31 347 GLN A CA 1
ATOM 2804 C C . GLN A 1 347 ? -5.038 28.821 6.128 1.00 88.31 347 GLN A C 1
ATOM 2806 O O . GLN A 1 347 ? -5.321 29.844 6.748 1.00 88.31 347 GLN A O 1
ATOM 2811 N N . ASN A 1 348 ? -5.930 28.152 5.395 1.00 83.00 348 ASN A N 1
ATOM 2812 C CA . ASN A 1 348 ? -7.337 28.530 5.273 1.00 83.00 348 ASN A CA 1
ATOM 2813 C C . ASN A 1 348 ? -8.243 27.797 6.276 1.00 83.00 348 ASN A C 1
ATOM 2815 O O . ASN A 1 348 ? -9.437 28.085 6.312 1.00 83.00 348 ASN A O 1
ATOM 2819 N N . TYR A 1 349 ? -7.702 26.852 7.049 1.00 83.88 349 TYR A N 1
ATOM 2820 C CA . TYR A 1 349 ? -8.450 26.071 8.033 1.00 83.88 349 TYR A CA 1
ATOM 2821 C C . TYR A 1 349 ? -8.483 26.765 9.389 1.00 83.88 349 TYR A C 1
ATOM 2823 O O . TYR A 1 349 ? -7.533 27.449 9.792 1.00 83.88 349 TYR A O 1
ATOM 2831 N N . GLU A 1 350 ? -9.568 26.550 10.128 1.00 85.81 350 GLU A N 1
ATOM 2832 C CA . GLU A 1 350 ? -9.648 27.012 11.509 1.00 85.81 350 GLU A CA 1
ATOM 2833 C C . GLU A 1 350 ? -8.620 26.277 12.385 1.00 85.81 350 GLU A C 1
ATOM 2835 O O . GLU A 1 350 ? -8.088 25.219 12.042 1.00 85.81 350 GLU A O 1
ATOM 2840 N N . GLU A 1 351 ? -8.266 26.856 13.533 1.00 87.81 351 GLU A N 1
ATOM 2841 C CA . GLU A 1 351 ? -7.321 26.214 14.456 1.00 87.81 351 GLU A CA 1
ATOM 2842 C C . GLU A 1 351 ? -7.812 24.840 14.929 1.00 87.81 351 GLU A C 1
ATOM 2844 O O . GLU A 1 351 ? -7.024 23.896 14.963 1.00 87.81 351 GLU A O 1
ATOM 2849 N N . SER A 1 352 ? -9.113 24.689 15.195 1.00 84.44 352 SER A N 1
ATOM 2850 C CA . SER A 1 352 ? -9.704 23.406 15.591 1.00 84.44 352 SER A CA 1
ATOM 2851 C C . SER A 1 352 ? -9.537 22.336 14.505 1.00 84.44 352 SER A C 1
ATOM 2853 O O . SER A 1 352 ? -9.149 21.208 14.805 1.00 84.44 352 SER A O 1
ATOM 2855 N N . GLU A 1 353 ? -9.744 22.684 13.234 1.00 82.12 353 GLU A N 1
ATOM 2856 C CA . GLU A 1 353 ? -9.534 21.790 12.087 1.00 82.12 353 GLU A CA 1
ATOM 2857 C C . GLU A 1 353 ? -8.060 21.391 11.932 1.00 82.12 353 GLU A C 1
ATOM 2859 O O . GLU A 1 353 ? -7.743 20.216 11.740 1.00 82.12 353 GLU A O 1
ATOM 2864 N N . ARG A 1 354 ? -7.134 22.342 12.093 1.00 91.81 354 ARG A N 1
ATOM 2865 C CA . ARG A 1 354 ? -5.687 22.070 12.048 1.00 91.81 354 ARG A CA 1
ATOM 2866 C C . ARG A 1 354 ? -5.236 21.144 13.174 1.00 91.81 354 ARG A C 1
ATOM 2868 O O . ARG A 1 354 ? -4.427 20.244 12.948 1.00 91.81 354 ARG A O 1
ATOM 2875 N N . VAL A 1 355 ? -5.788 21.315 14.374 1.00 90.81 355 VAL A N 1
ATOM 2876 C CA . VAL A 1 355 ? -5.521 20.422 15.508 1.00 90.81 355 VAL A CA 1
ATOM 2877 C C . VAL A 1 355 ? -6.123 19.032 15.274 1.00 90.81 355 VAL A C 1
ATOM 2879 O O . VAL A 1 355 ? -5.481 18.037 15.609 1.00 90.81 355 VAL A O 1
ATOM 2882 N N . LYS A 1 356 ? -7.290 18.912 14.621 1.00 86.56 356 LYS A N 1
ATOM 2883 C CA . LYS A 1 356 ? -7.831 17.603 14.195 1.00 86.56 356 LYS A CA 1
ATOM 2884 C C . LYS A 1 356 ? -6.863 16.876 13.254 1.00 86.56 356 LYS A C 1
ATOM 2886 O O . LYS A 1 356 ? -6.603 15.693 13.463 1.00 86.56 356 LYS A O 1
ATOM 2891 N N . LEU A 1 357 ? -6.259 17.573 12.287 1.00 87.81 357 LEU A N 1
ATOM 2892 C CA . LEU A 1 357 ? -5.228 16.988 11.415 1.00 87.81 357 LEU A CA 1
ATOM 2893 C C . LEU A 1 357 ? -3.986 16.537 12.199 1.00 87.81 357 LEU A C 1
ATOM 2895 O O . LEU A 1 357 ? -3.442 15.466 11.927 1.00 87.81 357 LEU A O 1
ATOM 2899 N N . ALA A 1 358 ? -3.565 17.309 13.205 1.00 93.69 358 ALA A N 1
ATOM 2900 C CA . ALA A 1 358 ? -2.473 16.919 14.098 1.00 93.69 358 ALA A CA 1
ATOM 2901 C C . ALA A 1 358 ? -2.812 15.638 14.882 1.00 93.69 358 ALA A C 1
ATOM 2903 O O . ALA A 1 358 ? -1.981 14.739 14.985 1.00 93.69 358 ALA A O 1
ATOM 2904 N N . LYS A 1 359 ? -4.053 15.496 15.360 1.00 90.88 359 LYS A N 1
ATOM 2905 C CA . LYS A 1 359 ? -4.522 14.269 16.024 1.00 90.88 359 LYS A CA 1
ATOM 2906 C C . LYS A 1 359 ? -4.553 13.069 15.072 1.00 90.88 359 LYS A C 1
ATOM 2908 O O . LYS A 1 359 ? -4.117 11.994 15.469 1.00 90.88 359 LYS A O 1
ATOM 2913 N N . ILE A 1 360 ? -4.997 13.248 13.823 1.00 87.69 360 ILE A N 1
ATOM 2914 C CA . ILE A 1 360 ? -4.963 12.196 12.785 1.00 87.69 360 ILE A CA 1
ATOM 2915 C C . ILE A 1 360 ? -3.522 11.735 12.532 1.00 87.69 360 ILE A C 1
ATOM 2917 O O . ILE A 1 360 ? -3.260 10.532 12.485 1.00 87.69 360 ILE A O 1
ATOM 2921 N N . LEU A 1 361 ? -2.578 12.680 12.435 1.00 94.06 361 LEU A N 1
ATOM 2922 C CA . LEU A 1 361 ? -1.154 12.374 12.322 1.00 94.06 361 LEU A CA 1
ATOM 2923 C C . LEU A 1 361 ? -0.683 11.527 13.507 1.00 94.06 361 LEU A C 1
ATOM 2925 O O . LEU A 1 361 ? -0.165 10.435 13.299 1.00 94.06 361 LEU A O 1
ATOM 2929 N N . VAL A 1 362 ? -0.894 11.980 14.746 1.00 94.75 362 VAL A N 1
ATOM 2930 C CA . VAL A 1 362 ? -0.448 11.238 15.939 1.00 94.75 362 VAL A CA 1
ATOM 2931 C C . VAL A 1 362 ? -1.110 9.857 16.022 1.00 94.75 362 VAL A C 1
ATOM 2933 O O . VAL A 1 362 ? -0.426 8.890 16.345 1.00 94.75 362 VAL A O 1
ATOM 2936 N N . ALA A 1 363 ? -2.388 9.725 15.657 1.00 89.56 363 ALA A N 1
ATOM 2937 C CA . ALA A 1 363 ? -3.102 8.447 15.643 1.00 89.56 363 ALA A CA 1
ATOM 2938 C C . ALA A 1 363 ? -2.485 7.422 14.683 1.00 89.56 363 ALA A C 1
ATOM 2940 O O . ALA A 1 363 ? -2.336 6.251 15.035 1.00 89.56 363 ALA A O 1
ATOM 2941 N N . GLN A 1 364 ? -2.043 7.864 13.505 1.00 89.81 364 GLN A N 1
ATOM 2942 C CA . GLN A 1 364 ? -1.333 7.006 12.559 1.00 89.81 364 GLN A CA 1
ATOM 2943 C C . GLN A 1 364 ? -0.022 6.463 13.164 1.00 89.81 364 GLN A C 1
ATOM 2945 O O . GLN A 1 364 ? 0.306 5.285 13.006 1.00 89.81 364 GLN A O 1
ATOM 2950 N N . PHE A 1 365 ? 0.714 7.293 13.910 1.00 93.56 365 PHE A N 1
ATOM 2951 C CA . PHE A 1 365 ? 1.932 6.871 14.612 1.00 93.56 365 PHE A CA 1
ATOM 2952 C C . PHE A 1 365 ? 1.650 6.018 15.846 1.00 93.56 365 PHE A C 1
ATOM 2954 O O . PHE A 1 365 ? 2.419 5.102 16.128 1.00 93.56 365 PHE A O 1
ATOM 2961 N N . ALA A 1 366 ? 0.549 6.267 16.556 1.00 90.00 366 ALA A N 1
ATOM 2962 C CA . ALA A 1 366 ? 0.108 5.434 17.669 1.00 90.00 366 ALA A CA 1
ATOM 2963 C C . ALA A 1 366 ? -0.114 3.986 17.209 1.00 90.00 366 ALA A C 1
ATOM 2965 O O . ALA A 1 366 ? 0.428 3.063 17.820 1.00 90.00 366 ALA A O 1
ATOM 2966 N N . ALA A 1 367 ? -0.798 3.795 16.075 1.00 86.25 367 ALA A N 1
ATOM 2967 C CA . ALA A 1 367 ? -0.993 2.480 15.467 1.00 86.25 367 ALA A CA 1
ATOM 2968 C C . ALA A 1 367 ? 0.344 1.804 15.095 1.00 86.25 367 ALA A C 1
ATOM 2970 O O . ALA A 1 367 ? 0.594 0.662 15.482 1.00 86.25 367 ALA A O 1
ATOM 2971 N N . MET A 1 368 ? 1.264 2.521 14.433 1.00 88.88 368 MET A N 1
ATOM 2972 C CA . MET A 1 368 ? 2.599 1.982 14.112 1.00 88.88 368 MET A CA 1
ATOM 2973 C C . MET A 1 368 ? 3.406 1.597 15.362 1.00 88.88 368 MET A C 1
ATOM 2975 O O . MET A 1 368 ? 4.021 0.528 15.404 1.00 88.88 368 MET A O 1
ATOM 2979 N N . HIS A 1 369 ? 3.390 2.440 16.398 1.00 91.06 369 HIS A N 1
ATOM 2980 C CA . HIS A 1 369 ? 4.081 2.173 17.660 1.00 91.06 369 HIS A CA 1
ATOM 2981 C C . HIS A 1 369 ? 3.481 0.958 18.386 1.00 91.06 369 HIS A C 1
ATOM 2983 O O . HIS A 1 369 ? 4.229 0.204 19.017 1.00 91.06 369 HIS A O 1
ATOM 2989 N N . GLY A 1 370 ? 2.169 0.724 18.250 1.00 84.25 370 GLY A N 1
ATOM 2990 C CA . GLY A 1 370 ? 1.484 -0.487 18.713 1.00 84.25 370 GLY A CA 1
ATOM 2991 C C . GLY A 1 370 ? 2.109 -1.764 18.143 1.00 84.25 370 GLY A C 1
ATOM 2992 O O . GLY A 1 370 ? 2.422 -2.688 18.894 1.00 84.25 370 GLY A O 1
ATOM 2993 N N . PHE A 1 371 ? 2.456 -1.759 16.852 1.00 84.12 371 PHE A N 1
ATOM 2994 C CA . PHE A 1 371 ? 3.174 -2.855 16.180 1.00 84.12 371 PHE A CA 1
ATOM 2995 C C . PHE A 1 371 ? 4.700 -2.829 16.363 1.00 84.12 371 PHE A C 1
ATOM 2997 O O . PHE A 1 371 ? 5.433 -3.548 15.677 1.00 84.12 371 PHE A O 1
ATOM 3004 N N . LYS A 1 372 ? 5.193 -2.018 17.306 1.00 84.81 372 LYS A N 1
ATOM 3005 C CA . LYS A 1 372 ? 6.617 -1.817 17.615 1.00 84.81 372 LYS A CA 1
ATOM 3006 C C . LYS A 1 372 ? 7.430 -1.268 16.438 1.00 84.81 372 LYS A C 1
ATOM 3008 O O . LYS A 1 372 ? 8.626 -1.554 16.331 1.00 84.81 372 LYS A O 1
ATOM 3013 N N . VAL A 1 373 ? 6.804 -0.448 15.592 1.00 88.62 373 VAL A N 1
ATOM 3014 C CA . VAL A 1 373 ? 7.458 0.271 14.492 1.00 88.62 373 VAL A CA 1
ATOM 3015 C C . VAL A 1 373 ? 7.628 1.746 14.851 1.00 88.62 373 VAL A C 1
ATOM 3017 O O . VAL A 1 373 ? 6.681 2.390 15.289 1.00 88.62 373 VAL A O 1
ATOM 3020 N N . ALA A 1 374 ? 8.834 2.281 14.666 1.00 88.44 374 ALA A N 1
ATOM 3021 C CA . ALA A 1 374 ? 9.143 3.706 14.816 1.00 88.44 374 ALA A CA 1
ATOM 3022 C C . ALA A 1 374 ? 9.809 4.230 13.537 1.00 88.44 374 ALA A C 1
ATOM 3024 O O . ALA A 1 374 ? 10.720 3.586 13.013 1.00 88.44 374 ALA A O 1
ATOM 3025 N N . HIS A 1 375 ? 9.403 5.399 13.053 1.00 91.81 375 HIS A N 1
ATOM 3026 C CA . HIS A 1 375 ? 9.863 5.996 11.799 1.00 91.81 375 HIS A CA 1
ATOM 3027 C C . HIS A 1 375 ? 11.270 6.605 11.907 1.00 91.81 375 HIS A C 1
ATOM 3029 O O . HIS A 1 375 ? 12.135 6.341 11.073 1.00 91.81 375 HIS A O 1
ATOM 3035 N N . ARG A 1 376 ? 11.532 7.372 12.973 1.00 85.31 376 ARG A N 1
ATOM 3036 C CA . ARG A 1 376 ? 12.822 7.965 13.387 1.00 85.31 376 ARG A CA 1
ATOM 3037 C C . ARG A 1 376 ? 13.415 9.068 12.507 1.00 85.31 376 ARG A C 1
ATOM 3039 O O . ARG A 1 376 ? 14.432 9.636 12.904 1.00 85.31 376 ARG A O 1
ATOM 3046 N N . ASP A 1 377 ? 12.820 9.371 11.359 1.00 87.81 377 ASP A N 1
ATOM 3047 C CA . ASP A 1 377 ? 13.240 10.471 10.473 1.00 87.81 377 ASP A CA 1
ATOM 3048 C C . ASP A 1 377 ? 12.036 11.274 9.953 1.00 87.81 377 ASP A C 1
ATOM 3050 O O . ASP A 1 377 ? 11.703 11.249 8.770 1.00 87.81 377 ASP A O 1
ATOM 3054 N N . LEU A 1 378 ? 11.312 11.916 10.873 1.00 91.00 378 LEU A N 1
ATOM 3055 C CA . LEU A 1 378 ? 10.092 12.666 10.566 1.00 91.00 378 LEU A CA 1
ATOM 3056 C C . LEU A 1 378 ? 10.368 14.107 10.139 1.00 91.00 378 LEU A C 1
ATOM 3058 O O . LEU A 1 378 ? 11.250 14.783 10.667 1.00 91.00 378 LEU A O 1
ATOM 3062 N N . GLY A 1 379 ? 9.580 14.594 9.187 1.00 90.00 379 GLY A N 1
ATOM 3063 C CA . GLY A 1 379 ? 9.678 15.949 8.662 1.00 90.00 379 GLY A CA 1
ATOM 3064 C C . GLY A 1 379 ? 8.751 16.155 7.473 1.00 90.00 379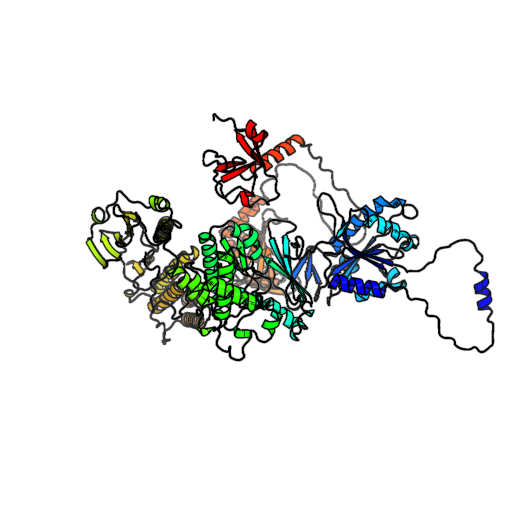 GLY A C 1
ATOM 3065 O O . GLY A 1 379 ? 7.878 15.335 7.203 1.00 90.00 379 GLY A O 1
ATOM 3066 N N . ASP A 1 380 ? 8.978 17.243 6.739 1.00 90.81 380 ASP A N 1
ATOM 3067 C CA . ASP A 1 380 ? 8.247 17.534 5.503 1.00 90.81 380 ASP A CA 1
ATOM 3068 C C . ASP A 1 380 ? 8.310 16.364 4.507 1.00 90.81 380 ASP A C 1
ATOM 3070 O O . ASP A 1 380 ? 7.304 15.951 3.951 1.00 90.81 380 ASP A O 1
ATOM 3074 N N . HIS A 1 381 ? 9.483 15.756 4.344 1.00 88.94 381 HIS A N 1
ATOM 3075 C CA . HIS A 1 381 ? 9.760 14.699 3.367 1.00 88.94 381 HIS A CA 1
ATOM 3076 C C . HIS A 1 381 ? 9.040 13.361 3.598 1.00 88.94 381 HIS A C 1
ATOM 3078 O O . HIS A 1 381 ? 9.086 12.501 2.720 1.00 88.94 381 HIS A O 1
ATOM 3084 N N . SER A 1 382 ? 8.454 13.127 4.772 1.00 91.62 382 SER A N 1
ATOM 3085 C CA . SER A 1 382 ? 7.897 11.819 5.164 1.00 91.62 382 SER A CA 1
ATOM 3086 C C . SER A 1 382 ? 6.384 11.817 5.366 1.00 91.62 382 SER A C 1
ATOM 3088 O O . SER A 1 382 ? 5.807 10.744 5.535 1.00 91.62 382 SER A O 1
ATOM 3090 N N . VAL A 1 383 ? 5.732 12.983 5.321 1.00 94.00 383 VAL A N 1
ATOM 3091 C CA . VAL A 1 383 ? 4.301 13.129 5.618 1.00 94.00 383 VAL A CA 1
ATOM 3092 C C . VAL A 1 383 ? 3.569 13.774 4.446 1.00 94.00 383 VAL A C 1
ATOM 3094 O O . VAL A 1 383 ? 3.961 14.833 3.950 1.00 94.00 383 VAL A O 1
ATOM 3097 N N . TRP A 1 384 ? 2.467 13.144 4.047 1.00 94.25 384 TRP A N 1
ATOM 3098 C CA . TRP A 1 384 ? 1.601 13.578 2.958 1.00 94.25 384 TRP A CA 1
ATOM 3099 C C . TRP A 1 384 ? 0.161 13.677 3.446 1.00 94.25 384 TRP A C 1
ATOM 3101 O O . TRP A 1 384 ? -0.312 12.786 4.147 1.00 94.25 384 TRP A O 1
ATOM 3111 N N . PHE A 1 385 ? -0.539 14.730 3.038 1.00 90.06 385 PHE A N 1
ATOM 3112 C CA . PHE A 1 385 ? -1.937 14.970 3.377 1.00 90.06 385 PHE A CA 1
ATOM 3113 C C . PHE A 1 385 ? -2.779 15.223 2.136 1.00 90.06 385 PHE A C 1
ATOM 3115 O O . PHE A 1 385 ? -2.322 15.866 1.187 1.00 90.06 385 PHE A O 1
ATOM 3122 N N . SER A 1 386 ? -4.032 14.779 2.180 1.00 85.12 386 SER A N 1
ATOM 3123 C CA . SER A 1 386 ? -5.068 15.212 1.248 1.00 85.12 386 SER A CA 1
ATOM 3124 C C . SER A 1 386 ? -5.971 16.296 1.854 1.00 85.12 386 SER A C 1
ATOM 3126 O O . SER A 1 386 ? -6.126 16.366 3.077 1.00 85.12 386 SER A O 1
ATOM 3128 N N . PRO A 1 387 ? -6.647 17.116 1.025 1.00 70.75 387 PRO A N 1
ATOM 3129 C CA . PRO A 1 387 ? -7.702 18.026 1.486 1.00 70.75 387 PRO A CA 1
ATOM 3130 C C . PRO A 1 387 ? -8.862 17.312 2.198 1.00 70.75 387 PRO A C 1
ATOM 3132 O O . PRO A 1 387 ? -9.538 17.910 3.029 1.00 70.75 387 PRO A O 1
ATOM 3135 N N . SER A 1 388 ? -9.070 16.022 1.914 1.00 69.38 388 SER A N 1
ATOM 3136 C CA . SER A 1 388 ? -10.030 15.152 2.604 1.00 69.38 388 SER A CA 1
ATOM 3137 C C . SER A 1 388 ? -9.527 14.616 3.954 1.00 69.38 388 SER A C 1
ATOM 3139 O O . SER A 1 388 ? -10.177 13.763 4.550 1.00 69.38 388 SER A O 1
ATOM 3141 N N . SER A 1 389 ? -8.405 15.135 4.473 1.00 74.31 389 SER A N 1
ATOM 3142 C CA . SER A 1 389 ? -7.763 14.717 5.732 1.00 74.31 389 SER A CA 1
ATOM 3143 C C . SER A 1 389 ? -7.191 13.293 5.729 1.00 74.31 389 SER A C 1
ATOM 3145 O O . SER A 1 389 ? -6.860 12.764 6.791 1.00 74.31 389 SER A O 1
ATOM 3147 N N . ALA A 1 390 ? -7.036 12.667 4.557 1.00 79.88 390 ALA A N 1
ATOM 3148 C CA . ALA A 1 390 ? -6.301 11.413 4.442 1.00 79.88 390 ALA A CA 1
ATOM 3149 C C . ALA A 1 390 ? -4.798 11.672 4.611 1.00 79.88 390 ALA A C 1
ATOM 3151 O O . ALA A 1 390 ? -4.289 12.726 4.220 1.00 79.88 390 ALA A O 1
ATOM 3152 N N . ILE A 1 391 ? -4.098 10.704 5.200 1.00 89.56 391 ILE A N 1
ATOM 3153 C CA . ILE A 1 391 ? -2.660 10.763 5.450 1.00 89.56 391 ILE A CA 1
ATOM 3154 C C . ILE A 1 391 ? -1.951 9.607 4.748 1.00 89.56 391 ILE A C 1
ATOM 3156 O O . ILE A 1 391 ? -2.420 8.467 4.789 1.00 89.56 391 ILE A O 1
ATOM 3160 N N . ALA A 1 392 ? -0.791 9.903 4.163 1.00 91.88 392 ALA A N 1
ATOM 3161 C CA . ALA A 1 392 ? 0.155 8.895 3.713 1.00 91.88 392 ALA A CA 1
ATOM 3162 C C . ALA A 1 392 ? 1.561 9.159 4.272 1.00 91.88 392 ALA A C 1
ATOM 3164 O O . ALA A 1 392 ? 2.003 10.305 4.364 1.00 91.88 392 ALA A O 1
ATOM 3165 N N . LEU A 1 393 ? 2.269 8.091 4.644 1.00 93.62 393 LEU A N 1
ATOM 3166 C CA . LEU A 1 393 ? 3.643 8.143 5.153 1.00 93.62 393 LEU A CA 1
ATOM 3167 C C . LEU A 1 393 ? 4.647 7.567 4.149 1.00 93.62 393 LEU A C 1
ATOM 3169 O O . LEU A 1 393 ? 4.343 6.624 3.423 1.00 93.62 393 LEU A O 1
ATOM 3173 N N . SER A 1 394 ? 5.866 8.096 4.125 1.00 92.00 394 SER A N 1
ATOM 3174 C CA . SER A 1 394 ? 6.957 7.603 3.273 1.00 92.00 394 SER A CA 1
ATOM 3175 C C . SER A 1 394 ? 8.315 7.782 3.942 1.00 92.00 394 SER A C 1
ATOM 3177 O O . SER A 1 394 ? 8.415 8.517 4.915 1.00 92.00 394 SER A O 1
ATOM 3179 N N . ASN A 1 395 ? 9.380 7.239 3.344 1.00 87.88 395 ASN A N 1
ATOM 3180 C CA . ASN A 1 395 ? 10.769 7.372 3.803 1.00 87.88 395 ASN A CA 1
ATOM 3181 C C . ASN A 1 395 ? 11.098 6.547 5.063 1.00 87.88 395 ASN A C 1
ATOM 3183 O O . ASN A 1 395 ? 11.849 6.981 5.937 1.00 87.88 395 ASN A O 1
ATOM 3187 N N . PHE A 1 396 ? 10.661 5.283 5.105 1.00 87.25 396 PHE A N 1
ATOM 3188 C CA . PHE A 1 396 ? 10.942 4.347 6.214 1.00 87.25 396 PHE A CA 1
ATOM 3189 C C . PHE A 1 396 ? 12.391 3.811 6.260 1.00 87.25 396 PHE A C 1
ATOM 3191 O O . PHE A 1 396 ? 12.687 2.811 6.916 1.00 87.25 396 PHE A O 1
ATOM 3198 N N . ILE A 1 397 ? 13.341 4.465 5.591 1.00 80.25 397 ILE A N 1
ATOM 3199 C CA . ILE A 1 397 ? 14.735 4.005 5.481 1.00 80.25 397 ILE A CA 1
ATOM 3200 C C . ILE A 1 397 ? 15.419 3.969 6.861 1.00 80.25 397 ILE A C 1
ATOM 3202 O O . ILE A 1 397 ? 16.179 3.046 7.171 1.00 80.25 397 ILE A O 1
ATOM 3206 N N . ALA A 1 398 ? 15.122 4.940 7.729 1.00 75.75 398 ALA A N 1
ATOM 3207 C CA . ALA A 1 398 ? 15.659 5.018 9.090 1.00 75.75 398 ALA A CA 1
ATOM 3208 C C . ALA A 1 398 ? 14.835 4.231 10.131 1.00 75.75 398 ALA A C 1
ATOM 3210 O O . ALA A 1 398 ? 15.235 4.165 11.305 1.00 75.75 398 ALA A O 1
ATOM 3211 N N . ALA A 1 399 ? 13.724 3.617 9.708 1.00 79.12 399 ALA A N 1
ATOM 3212 C CA . ALA A 1 399 ? 12.747 3.033 10.607 1.00 79.12 399 ALA A CA 1
ATOM 3213 C C . ALA A 1 399 ? 13.308 1.852 11.413 1.00 79.12 399 ALA A C 1
ATOM 3215 O O . ALA A 1 399 ? 14.227 1.119 11.009 1.00 79.12 399 ALA A O 1
ATOM 3216 N N . TYR A 1 400 ? 12.744 1.702 12.603 1.00 71.06 400 TYR A N 1
ATOM 3217 C CA . TYR A 1 400 ? 12.964 0.606 13.531 1.00 71.06 400 TYR A CA 1
ATOM 3218 C C . TYR A 1 400 ? 11.723 -0.281 13.563 1.00 71.06 400 TYR A C 1
ATOM 3220 O O . TYR A 1 400 ? 10.621 0.237 13.692 1.00 71.06 400 TYR A O 1
ATOM 3228 N N . HIS A 1 401 ? 11.914 -1.597 13.502 1.00 72.38 401 HIS A N 1
ATOM 3229 C CA . HIS A 1 401 ? 10.886 -2.596 13.787 1.00 72.38 401 HIS A CA 1
ATOM 3230 C C . HIS A 1 401 ? 11.553 -3.836 14.409 1.00 72.38 401 HIS A C 1
ATOM 3232 O O . HIS A 1 401 ? 12.710 -4.147 14.101 1.00 72.38 401 HIS A O 1
ATOM 3238 N N . GLN A 1 402 ? 10.867 -4.538 15.310 1.00 56.09 402 GLN A N 1
ATOM 3239 C CA . GLN A 1 402 ? 11.333 -5.830 15.839 1.00 56.09 402 GLN A CA 1
ATOM 3240 C C . GLN A 1 402 ? 10.870 -6.966 14.909 1.00 56.09 402 GLN A C 1
ATOM 3242 O O . GLN A 1 402 ? 9.783 -6.846 14.352 1.00 56.09 402 GLN A O 1
ATOM 3247 N N . PRO A 1 403 ? 11.674 -8.028 14.664 1.00 45.59 403 PRO A N 1
ATOM 3248 C CA . PRO A 1 403 ? 12.906 -8.437 15.358 1.00 45.59 403 PRO A CA 1
ATOM 3249 C C . PRO A 1 403 ? 14.221 -7.877 14.770 1.00 45.59 403 PRO A C 1
ATOM 3251 O O . PRO A 1 403 ? 15.296 -8.184 15.281 1.00 45.59 403 PRO A O 1
ATOM 3254 N N . ALA A 1 404 ? 14.177 -7.047 13.721 1.00 50.41 404 ALA A N 1
ATOM 3255 C CA . ALA A 1 404 ? 15.354 -6.674 12.920 1.00 50.41 404 ALA A CA 1
ATOM 3256 C C . ALA A 1 404 ? 16.420 -5.807 13.636 1.00 50.41 404 ALA A C 1
ATOM 3258 O O . ALA A 1 404 ? 17.514 -5.613 13.100 1.00 50.41 404 ALA A O 1
ATOM 3259 N N . GLY A 1 405 ? 16.150 -5.318 14.851 1.00 45.06 405 GLY A N 1
ATOM 3260 C CA . GLY A 1 405 ? 17.103 -4.543 15.652 1.00 45.06 405 GLY A CA 1
ATOM 3261 C C . GLY A 1 405 ? 17.409 -3.146 15.089 1.00 45.06 405 GLY A C 1
ATOM 3262 O O . GLY A 1 405 ? 16.972 -2.748 14.008 1.00 45.06 405 GLY A O 1
ATOM 3263 N N . THR A 1 406 ? 18.141 -2.340 15.863 1.00 41.62 406 THR A N 1
ATOM 3264 C CA . THR A 1 406 ? 18.497 -0.963 15.494 1.00 41.62 406 THR A CA 1
ATOM 3265 C C . THR A 1 406 ? 19.458 -0.918 14.307 1.00 41.62 406 THR A C 1
ATOM 3267 O O . THR A 1 406 ? 20.468 -1.617 14.261 1.00 41.62 406 THR A O 1
ATOM 3270 N N . VAL A 1 407 ? 19.163 -0.028 13.353 1.00 49.19 407 VAL A N 1
ATOM 3271 C CA . VAL A 1 407 ? 20.084 0.339 12.268 1.00 49.19 407 VAL A CA 1
ATOM 3272 C C . VAL A 1 407 ? 21.377 0.848 12.910 1.00 49.19 407 VAL A C 1
ATOM 3274 O O . VAL A 1 407 ? 21.319 1.770 13.723 1.00 49.19 407 VAL A O 1
ATOM 3277 N N . GLY A 1 408 ? 22.514 0.242 12.567 1.00 52.28 408 GLY A N 1
ATOM 3278 C CA . GLY A 1 408 ? 23.840 0.707 12.979 1.00 52.28 408 GLY A CA 1
ATOM 3279 C C . GLY A 1 408 ? 24.245 2.046 12.317 1.00 52.28 408 GLY A C 1
ATOM 3280 O O . GLY A 1 408 ? 23.377 2.867 12.019 1.00 52.28 408 GLY A O 1
ATOM 3281 N N . PRO A 1 409 ? 25.538 2.259 11.995 1.00 52.50 409 PRO A N 1
ATOM 3282 C CA . PRO A 1 409 ? 26.083 3.523 11.455 1.00 52.50 409 PRO A CA 1
ATOM 3283 C C . PRO A 1 409 ? 25.423 4.064 10.169 1.00 52.50 409 PRO A C 1
ATOM 3285 O O . PRO A 1 409 ? 25.621 5.217 9.805 1.00 52.50 409 PRO A O 1
ATOM 3288 N N . ARG A 1 410 ? 24.633 3.240 9.463 1.00 60.00 410 ARG A N 1
ATOM 3289 C CA . ARG A 1 410 ? 23.961 3.588 8.194 1.00 60.00 410 ARG A CA 1
ATOM 3290 C C . ARG A 1 410 ? 22.862 4.628 8.342 1.00 60.00 410 ARG A C 1
ATOM 3292 O O . ARG A 1 410 ? 22.595 5.366 7.399 1.00 60.00 410 ARG A O 1
ATOM 3299 N N . ARG A 1 411 ? 22.224 4.680 9.516 1.00 65.56 411 ARG A N 1
ATOM 3300 C CA . ARG A 1 411 ? 21.174 5.662 9.806 1.00 65.56 411 ARG A CA 1
ATOM 3301 C C . ARG A 1 411 ? 21.684 7.081 9.582 1.00 65.56 411 ARG A C 1
ATOM 3303 O O . ARG A 1 411 ? 20.966 7.884 9.013 1.00 65.56 411 ARG A O 1
ATOM 3310 N N . ASP A 1 412 ? 22.909 7.373 10.000 1.00 65.44 412 ASP A N 1
ATOM 3311 C CA . ASP A 1 412 ? 23.411 8.747 10.030 1.00 65.44 412 ASP A CA 1
ATOM 3312 C C . ASP A 1 412 ? 23.701 9.310 8.626 1.00 65.44 412 ASP A C 1
ATOM 3314 O O . ASP A 1 412 ? 23.759 10.523 8.463 1.00 65.44 412 ASP A O 1
ATOM 3318 N N . GLN A 1 413 ? 23.844 8.448 7.609 1.00 68.88 413 GLN A N 1
ATOM 3319 C CA . GLN A 1 413 ? 24.043 8.856 6.209 1.00 68.88 413 GLN A CA 1
ATOM 3320 C C . GLN A 1 413 ? 22.746 8.871 5.382 1.00 68.88 413 GLN A C 1
ATOM 3322 O O . GLN A 1 413 ? 22.643 9.638 4.426 1.00 68.88 413 GLN A O 1
ATOM 3327 N N . LEU A 1 414 ? 21.788 7.997 5.717 1.00 74.00 414 LEU A N 1
ATOM 3328 C CA . LEU A 1 414 ? 20.531 7.819 4.976 1.00 74.00 414 LEU A CA 1
ATOM 3329 C C . LEU A 1 414 ? 19.349 8.591 5.571 1.00 74.00 414 LEU A C 1
ATOM 3331 O O . LEU A 1 414 ? 18.364 8.818 4.877 1.00 74.00 414 LEU A O 1
ATOM 3335 N N . SER A 1 415 ? 19.424 8.932 6.857 1.00 76.19 415 SER A N 1
ATOM 3336 C CA . SER A 1 415 ? 18.466 9.822 7.501 1.00 76.19 415 SER A CA 1
ATOM 3337 C C . SER A 1 415 ? 18.705 11.245 7.020 1.00 76.19 415 SER A C 1
ATOM 3339 O O . SER A 1 415 ? 19.850 11.700 6.937 1.00 76.19 415 SER A O 1
ATOM 3341 N N . ILE A 1 416 ? 17.623 11.968 6.759 1.00 77.81 416 ILE A N 1
ATOM 3342 C CA . ILE A 1 416 ? 17.688 13.385 6.403 1.00 77.81 416 ILE A CA 1
ATOM 3343 C C . ILE A 1 416 ? 18.148 14.201 7.610 1.00 77.81 416 ILE A C 1
ATOM 3345 O O . ILE A 1 416 ? 18.831 15.218 7.444 1.00 77.81 416 ILE A O 1
ATOM 3349 N N . GLY A 1 417 ? 17.811 13.753 8.827 1.00 69.50 417 GLY A N 1
ATOM 3350 C CA . GLY A 1 417 ? 18.175 14.462 10.051 1.00 69.50 417 GLY A CA 1
ATOM 3351 C C . GLY A 1 417 ? 17.596 15.876 10.052 1.00 69.50 417 GLY A C 1
ATOM 3352 O O . GLY A 1 417 ? 18.266 16.832 10.460 1.00 69.50 417 GLY A O 1
ATOM 3353 N N . SER A 1 418 ? 16.367 15.999 9.538 1.00 73.88 418 SER A N 1
ATOM 3354 C CA . SER A 1 418 ? 15.594 17.242 9.461 1.00 73.88 418 SER A CA 1
ATOM 3355 C C . SER A 1 418 ? 15.473 17.894 10.836 1.00 73.88 418 SER A C 1
ATOM 3357 O O . SER A 1 418 ? 15.516 19.114 10.941 1.00 73.88 418 SER A O 1
ATOM 3359 N N . ILE A 1 419 ? 15.377 17.092 11.897 1.00 81.50 419 ILE A N 1
ATOM 3360 C CA . ILE A 1 419 ? 15.231 17.545 13.278 1.00 81.50 419 ILE A CA 1
ATOM 3361 C C . ILE A 1 419 ? 16.489 17.175 14.062 1.00 81.50 419 ILE A C 1
ATOM 3363 O O . ILE A 1 419 ? 16.815 16.001 14.237 1.00 81.50 419 ILE A O 1
ATOM 3367 N N . ALA A 1 420 ? 17.204 18.185 14.561 1.00 83.06 420 ALA A N 1
ATOM 3368 C CA . ALA A 1 420 ? 18.395 17.987 15.377 1.00 83.06 420 ALA A CA 1
ATOM 3369 C C . ALA A 1 420 ? 18.014 17.606 16.818 1.00 83.06 420 ALA A C 1
ATOM 3371 O O . ALA A 1 420 ? 17.963 18.475 17.691 1.00 83.06 420 ALA A O 1
ATOM 3372 N N . LEU A 1 421 ? 17.767 16.316 17.063 1.00 83.19 421 LEU A N 1
ATOM 3373 C CA . LEU A 1 421 ? 17.331 15.795 18.362 1.00 83.19 421 LEU A CA 1
ATOM 3374 C C . LEU A 1 421 ? 18.300 16.163 19.510 1.00 83.19 421 LEU A C 1
ATOM 3376 O O . LEU A 1 421 ? 19.520 16.078 19.332 1.00 83.19 421 LEU A O 1
ATOM 3380 N N . PRO A 1 422 ? 17.787 16.542 20.697 1.00 83.00 422 PRO A N 1
ATOM 3381 C CA . PRO A 1 422 ? 18.616 16.887 21.856 1.00 83.00 422 PRO A CA 1
ATOM 3382 C C . PRO A 1 422 ? 19.566 15.762 22.296 1.00 83.00 422 PRO A C 1
ATOM 3384 O O . PRO A 1 422 ? 20.735 16.010 22.590 1.00 83.00 422 PRO A O 1
ATOM 3387 N N . GLU A 1 423 ? 19.087 14.518 22.288 1.00 76.19 423 GLU A N 1
ATOM 3388 C CA . GLU A 1 423 ? 19.831 13.330 22.718 1.00 76.19 423 GLU A CA 1
ATOM 3389 C C . GLU A 1 423 ? 20.979 12.925 21.782 1.00 76.19 423 GLU A C 1
ATOM 3391 O O . GLU A 1 423 ? 21.821 12.125 22.176 1.00 76.19 423 GLU A O 1
ATOM 3396 N N . ASP A 1 424 ? 21.046 13.471 20.564 1.00 74.75 424 ASP A N 1
ATOM 3397 C CA . ASP A 1 424 ? 22.164 13.229 19.642 1.00 74.75 424 ASP A CA 1
ATOM 3398 C C . ASP A 1 424 ? 23.378 14.145 19.942 1.00 74.75 424 ASP A C 1
ATOM 3400 O O . ASP A 1 424 ? 24.412 14.027 19.286 1.00 74.75 424 ASP A O 1
ATOM 3404 N N . ARG A 1 425 ? 23.278 15.062 20.924 1.00 66.56 425 ARG A N 1
ATOM 3405 C CA . ARG A 1 425 ? 24.307 16.081 21.233 1.00 66.56 425 ARG A CA 1
ATOM 3406 C C . ARG A 1 425 ? 25.110 15.829 22.507 1.00 66.56 425 ARG A C 1
ATOM 3408 O O . ARG A 1 425 ? 26.199 16.383 22.641 1.00 66.56 425 ARG A O 1
ATOM 3415 N N . THR A 1 426 ? 24.577 15.065 23.458 1.00 56.19 426 THR A N 1
ATOM 3416 C CA . THR A 1 426 ? 25.209 14.837 24.766 1.00 56.19 426 THR A CA 1
ATOM 3417 C C . THR A 1 426 ? 25.620 13.375 24.923 1.00 56.19 426 THR A C 1
ATOM 3419 O O . THR A 1 426 ? 24.833 12.467 24.665 1.00 56.19 426 THR A O 1
ATOM 3422 N N . ASP A 1 427 ? 26.840 13.124 25.416 1.00 47.12 427 ASP A N 1
ATOM 3423 C CA . ASP A 1 427 ? 27.314 11.765 25.749 1.00 47.12 427 ASP A CA 1
ATOM 3424 C C . ASP A 1 427 ? 26.458 11.085 26.846 1.00 47.12 427 ASP A C 1
ATOM 3426 O O . ASP A 1 427 ? 26.485 9.862 27.009 1.00 47.12 427 ASP A O 1
ATOM 3430 N N . GLU A 1 428 ? 25.656 11.875 27.569 1.00 43.62 428 GLU A N 1
ATOM 3431 C CA . GLU A 1 428 ? 24.713 11.458 28.613 1.00 43.62 428 GLU A CA 1
ATOM 3432 C C . GLU A 1 428 ? 23.329 11.029 28.071 1.00 43.62 428 GLU A C 1
ATOM 3434 O O . GLU A 1 428 ? 22.525 10.471 28.815 1.00 43.62 428 GLU A O 1
ATOM 3439 N N . GLY A 1 429 ? 23.044 11.202 26.771 1.00 44.75 429 GLY A N 1
ATOM 3440 C CA . GLY A 1 429 ? 21.759 10.892 26.118 1.00 44.75 429 GLY A CA 1
ATOM 3441 C C . GLY A 1 429 ? 21.434 9.399 25.928 1.00 44.75 429 GLY A C 1
ATOM 3442 O O . GLY A 1 429 ? 20.695 9.026 25.014 1.00 44.75 429 GLY A O 1
ATOM 3443 N N . ARG A 1 430 ? 21.973 8.506 26.765 1.00 50.25 430 ARG A N 1
ATOM 3444 C CA . ARG A 1 430 ? 21.735 7.053 26.698 1.00 50.25 430 ARG A CA 1
ATOM 3445 C C . ARG A 1 430 ? 20.492 6.658 27.501 1.00 50.25 430 ARG A C 1
ATOM 3447 O O . ARG A 1 430 ? 20.600 6.049 28.558 1.00 50.25 430 ARG A O 1
ATOM 3454 N N . GLY A 1 431 ? 19.307 6.997 26.996 1.00 55.78 431 GLY A N 1
ATOM 3455 C CA . GLY A 1 431 ? 18.041 6.578 27.626 1.00 55.78 431 GLY A CA 1
ATOM 3456 C C . GLY A 1 431 ? 16.782 6.653 26.755 1.00 55.78 431 GLY A C 1
ATOM 3457 O O . GLY A 1 431 ? 15.735 6.155 27.158 1.00 55.78 431 GLY A O 1
ATOM 3458 N N . GLY A 1 432 ? 16.850 7.256 25.563 1.00 66.31 432 GLY A N 1
ATOM 3459 C CA . GLY A 1 432 ? 15.700 7.381 24.663 1.00 66.31 432 GLY A CA 1
ATOM 3460 C C . GLY A 1 432 ? 15.412 6.113 23.852 1.00 66.31 432 GLY A C 1
ATOM 3461 O O . GLY A 1 432 ? 16.327 5.523 23.277 1.00 66.31 432 GLY A O 1
ATOM 3462 N N . THR A 1 433 ? 14.141 5.716 23.754 1.00 82.44 433 THR A N 1
ATOM 3463 C CA . THR A 1 433 ? 13.680 4.673 22.827 1.00 82.44 433 THR A CA 1
ATOM 3464 C C . THR A 1 433 ? 13.505 5.260 21.416 1.00 82.44 433 THR A C 1
ATOM 3466 O O . THR A 1 433 ? 13.415 6.482 21.261 1.00 82.44 433 THR A O 1
ATOM 3469 N N . PRO A 1 434 ? 13.427 4.431 20.356 1.00 82.81 434 PRO A N 1
ATOM 3470 C CA . PRO A 1 434 ? 13.020 4.893 19.027 1.00 82.81 434 PRO A CA 1
ATOM 3471 C C . PRO A 1 434 ? 11.704 5.683 19.034 1.00 82.81 434 PRO A C 1
ATOM 3473 O O . PRO A 1 434 ? 11.592 6.679 18.328 1.00 82.81 434 PRO A O 1
ATOM 3476 N N . PHE A 1 435 ? 10.758 5.291 19.888 1.00 90.69 435 PHE A N 1
ATOM 3477 C CA . PHE A 1 435 ? 9.457 5.941 20.030 1.00 90.69 435 PHE A CA 1
ATOM 3478 C C . PHE A 1 435 ? 9.561 7.338 20.658 1.00 90.69 435 PHE A C 1
ATOM 3480 O O . PHE A 1 435 ? 8.859 8.243 20.219 1.00 90.69 435 PHE A O 1
ATOM 3487 N N . HIS A 1 436 ? 10.482 7.562 21.609 1.00 91.06 436 HIS A N 1
ATOM 3488 C CA . HIS A 1 436 ? 10.736 8.900 22.174 1.00 91.06 436 HIS A CA 1
ATOM 3489 C C . HIS A 1 436 ? 11.244 9.905 21.128 1.00 91.06 436 HIS A C 1
ATOM 3491 O O . HIS A 1 436 ? 11.047 11.112 21.291 1.00 91.06 436 HIS A O 1
ATOM 3497 N N . ARG A 1 437 ? 11.922 9.431 20.072 1.00 89.25 437 ARG A N 1
ATOM 3498 C CA . ARG A 1 437 ? 12.366 10.285 18.958 1.00 89.25 437 ARG A CA 1
ATOM 3499 C C . ARG A 1 437 ? 11.186 10.720 18.098 1.00 89.25 437 ARG A C 1
ATOM 3501 O O . ARG A 1 437 ? 11.076 11.900 17.776 1.00 89.25 437 ARG A O 1
ATOM 3508 N N . ASP A 1 438 ? 10.297 9.782 17.786 1.00 94.44 438 ASP A N 1
ATOM 3509 C CA . ASP A 1 438 ? 9.081 10.069 17.025 1.00 94.44 438 ASP A CA 1
ATOM 3510 C C . ASP A 1 438 ? 8.150 10.994 17.806 1.00 94.44 438 ASP A C 1
ATOM 3512 O O . ASP A 1 438 ? 7.688 11.974 17.243 1.00 94.44 438 ASP A O 1
ATOM 3516 N N . VAL A 1 439 ? 7.956 10.772 19.112 1.00 96.69 439 VAL A N 1
ATOM 3517 C CA . VAL A 1 439 ? 7.159 11.659 19.983 1.00 96.69 439 VAL A CA 1
ATOM 3518 C C . VAL A 1 439 ? 7.680 13.098 19.953 1.00 96.69 439 VAL A C 1
ATOM 3520 O O . VAL A 1 439 ? 6.891 14.030 19.807 1.00 96.69 439 VAL A O 1
ATOM 3523 N N . PHE A 1 440 ? 9.000 13.292 20.033 1.00 95.62 440 PHE A N 1
ATOM 3524 C CA . PHE A 1 440 ? 9.600 14.626 19.961 1.00 95.62 440 PHE A CA 1
ATOM 3525 C C . PHE A 1 440 ? 9.335 15.301 18.612 1.00 95.62 440 PHE A C 1
ATOM 3527 O O . PHE A 1 440 ? 8.923 16.459 18.554 1.00 95.62 440 PHE A O 1
ATOM 3534 N N . ALA A 1 441 ? 9.543 14.570 17.516 1.00 95.06 441 ALA A N 1
ATOM 3535 C CA . ALA A 1 441 ? 9.289 15.089 16.180 1.00 95.06 441 ALA A CA 1
ATOM 3536 C C . ALA A 1 441 ? 7.798 15.374 15.943 1.00 95.06 441 ALA A C 1
ATOM 3538 O O . ALA A 1 441 ? 7.459 16.431 15.416 1.00 95.06 441 ALA A O 1
ATOM 3539 N N . LEU A 1 442 ? 6.906 14.485 16.387 1.00 97.00 442 LEU A N 1
ATOM 3540 C CA . LEU A 1 442 ? 5.457 14.668 16.327 1.00 97.00 442 LEU A CA 1
ATOM 3541 C C . LEU A 1 442 ? 5.020 15.908 17.101 1.00 97.00 442 LEU A C 1
ATOM 3543 O O . LEU A 1 442 ? 4.195 16.653 16.587 1.00 97.00 442 LEU A O 1
ATOM 3547 N N . GLY A 1 443 ? 5.601 16.179 18.274 1.00 96.69 443 GLY A N 1
ATOM 3548 C CA . GLY A 1 443 ? 5.328 17.403 19.029 1.00 96.69 443 GLY A CA 1
ATOM 3549 C C . GLY A 1 443 ? 5.596 18.671 18.208 1.00 96.69 443 GLY A C 1
ATOM 3550 O O . GLY A 1 443 ? 4.737 19.549 18.118 1.00 96.69 443 GLY A O 1
ATOM 3551 N N . LEU A 1 444 ? 6.747 18.724 17.526 1.00 96.31 444 LEU A N 1
ATOM 3552 C CA . LEU A 1 444 ? 7.103 19.832 16.634 1.00 96.31 444 LEU A CA 1
ATOM 3553 C C . LEU A 1 444 ? 6.187 19.903 15.401 1.00 96.31 444 LEU A C 1
ATOM 3555 O O . LEU A 1 444 ? 5.699 20.981 15.066 1.00 96.31 444 LEU A O 1
ATOM 3559 N N . LEU A 1 445 ? 5.924 18.775 14.733 1.00 96.00 445 LEU A N 1
ATOM 3560 C CA . LEU A 1 445 ? 5.048 18.722 13.555 1.00 96.00 445 LEU A CA 1
ATOM 3561 C C . LEU A 1 445 ? 3.616 19.158 13.899 1.00 96.00 445 LEU A C 1
ATOM 3563 O O . LEU A 1 445 ? 3.029 19.941 13.155 1.00 96.00 445 LEU A O 1
ATOM 3567 N N . CYS A 1 446 ? 3.076 18.705 15.034 1.00 96.62 446 CYS A N 1
ATOM 3568 C CA . CYS A 1 446 ? 1.754 19.098 15.523 1.00 96.62 446 CYS A CA 1
ATOM 3569 C C . CYS A 1 446 ? 1.680 20.602 15.778 1.00 96.62 446 CYS A C 1
ATOM 3571 O O . CYS A 1 446 ? 0.721 21.237 15.348 1.00 96.62 446 CYS A O 1
ATOM 3573 N N . TRP A 1 447 ? 2.704 21.183 16.413 1.00 96.75 447 TRP A N 1
ATOM 3574 C CA . TRP A 1 447 ? 2.772 22.627 16.628 1.00 96.75 447 TRP A CA 1
ATOM 3575 C C . TRP A 1 447 ? 2.783 23.401 15.307 1.00 96.75 447 TRP A C 1
ATOM 3577 O O . TRP A 1 447 ? 1.987 24.314 15.104 1.00 96.75 447 TRP A O 1
ATOM 3587 N N . HIS A 1 448 ? 3.637 22.998 14.367 1.00 95.50 448 HIS A N 1
ATOM 3588 C CA . HIS A 1 448 ? 3.712 23.611 13.042 1.00 95.50 448 HIS A CA 1
ATOM 3589 C C . HIS A 1 448 ? 2.389 23.530 12.271 1.00 95.50 448 HIS A C 1
ATOM 3591 O O . HIS A 1 448 ? 1.974 24.512 11.651 1.00 95.50 448 HIS A O 1
ATOM 3597 N N . LEU A 1 449 ? 1.710 22.385 12.339 1.00 94.44 449 LEU A N 1
ATOM 3598 C CA . LEU A 1 449 ? 0.422 22.172 11.690 1.00 94.44 449 LEU A CA 1
ATOM 3599 C C . LEU A 1 449 ? -0.682 23.018 12.339 1.00 94.44 449 LEU A C 1
ATOM 3601 O O . LEU A 1 449 ? -1.392 23.725 11.624 1.00 94.44 449 LEU A O 1
ATOM 3605 N N . ALA A 1 450 ? -0.762 23.034 13.674 1.00 94.31 450 ALA A N 1
ATOM 3606 C CA . ALA A 1 450 ? -1.703 23.860 14.435 1.00 94.31 450 ALA A CA 1
ATOM 3607 C C . ALA A 1 450 ? -1.522 25.357 14.137 1.00 94.31 450 ALA A C 1
ATOM 3609 O O . ALA A 1 450 ? -2.497 26.079 13.948 1.00 94.31 450 ALA A O 1
ATOM 3610 N N . GLN A 1 451 ? -0.274 25.812 13.986 1.00 94.44 451 GLN A N 1
ATOM 3611 C CA . GLN A 1 451 ? 0.059 27.197 13.642 1.00 94.44 451 GLN A CA 1
ATOM 3612 C C . GLN A 1 451 ? 0.003 27.495 12.129 1.00 94.44 451 GLN A C 1
ATOM 3614 O O . GLN A 1 451 ? 0.243 28.631 11.725 1.00 94.44 451 GLN A O 1
ATOM 3619 N N . ALA A 1 452 ? -0.317 26.508 11.277 1.00 93.06 452 ALA A N 1
ATOM 3620 C CA . ALA A 1 452 ? -0.241 26.595 9.810 1.00 93.06 452 ALA A CA 1
ATOM 3621 C C . ALA A 1 452 ? 1.092 27.172 9.285 1.00 93.06 452 ALA A C 1
ATOM 3623 O O . ALA A 1 452 ? 1.131 27.954 8.328 1.00 93.06 452 ALA A O 1
ATOM 3624 N N . LYS A 1 453 ? 2.204 26.785 9.915 1.00 93.69 453 LYS A N 1
ATOM 3625 C CA . LYS A 1 453 ? 3.548 27.280 9.610 1.00 93.69 453 LYS A CA 1
ATOM 3626 C C . LYS A 1 453 ? 4.391 26.168 8.998 1.00 93.69 453 LYS A C 1
ATOM 3628 O O . LYS A 1 453 ? 4.621 25.144 9.633 1.00 93.69 453 LYS A O 1
ATOM 3633 N N . SER A 1 454 ? 4.911 26.399 7.794 1.00 91.69 454 SER A N 1
ATOM 3634 C CA . SER A 1 454 ? 5.826 25.457 7.133 1.00 91.69 454 SER A CA 1
ATOM 3635 C C . SER A 1 454 ? 7.039 25.121 8.010 1.00 91.69 454 SER A C 1
ATOM 3637 O O . SER A 1 454 ? 7.587 25.991 8.696 1.00 91.69 454 SER A O 1
ATOM 3639 N N . LEU A 1 455 ? 7.479 23.866 7.956 1.00 90.31 455 LEU A N 1
ATOM 3640 C CA . LEU A 1 455 ? 8.698 23.393 8.594 1.00 90.31 455 LEU A CA 1
ATOM 3641 C C . LEU A 1 455 ? 9.929 23.835 7.789 1.00 90.31 455 LEU A C 1
ATOM 3643 O O . LEU A 1 455 ? 9.955 23.669 6.565 1.00 90.31 455 LEU A O 1
ATOM 3647 N N . PRO A 1 456 ? 10.984 24.348 8.445 1.00 85.75 456 PRO A N 1
ATOM 3648 C CA . PRO A 1 456 ? 12.276 24.536 7.799 1.00 85.75 456 PRO A CA 1
ATOM 3649 C C . PRO A 1 456 ? 12.850 23.210 7.284 1.00 85.75 456 PRO A C 1
ATOM 3651 O O . PRO A 1 456 ? 12.614 22.154 7.863 1.00 85.75 456 PRO A O 1
ATOM 3654 N N . LEU A 1 457 ? 13.704 23.278 6.258 1.00 73.56 457 LEU A N 1
ATOM 3655 C CA . LEU A 1 457 ? 14.465 22.121 5.755 1.00 73.56 457 LEU A CA 1
ATOM 3656 C C . LEU A 1 457 ? 15.295 21.430 6.851 1.00 73.56 457 LEU A C 1
ATOM 3658 O O . LEU A 1 457 ? 15.518 20.224 6.795 1.00 73.56 457 LEU A O 1
ATOM 3662 N N . LYS A 1 458 ? 15.768 22.202 7.837 1.00 81.94 458 LYS A N 1
ATOM 3663 C CA . LYS A 1 458 ? 16.471 21.689 9.010 1.00 81.94 458 LYS A CA 1
ATOM 3664 C C . LYS A 1 458 ? 16.127 22.508 10.250 1.00 81.94 458 LYS A C 1
ATOM 3666 O O . LYS A 1 458 ? 16.372 23.712 10.286 1.00 81.94 458 LYS A O 1
ATOM 3671 N N . LEU A 1 459 ? 15.605 21.840 11.268 1.00 87.50 459 LEU A N 1
ATOM 3672 C CA . LEU A 1 459 ? 15.318 22.381 12.587 1.00 87.50 459 LEU A CA 1
ATOM 3673 C C . LEU A 1 459 ? 16.572 22.191 13.444 1.00 87.50 459 LEU A C 1
ATOM 3675 O O . LEU A 1 459 ? 16.858 21.101 13.945 1.00 87.50 459 LEU A O 1
ATOM 3679 N N . ASN A 1 460 ? 17.375 23.249 13.533 1.00 87.56 460 ASN A N 1
ATOM 3680 C CA . ASN A 1 460 ? 18.564 23.279 14.380 1.00 87.56 460 ASN A CA 1
ATOM 3681 C C . ASN A 1 460 ? 18.191 23.507 15.859 1.00 87.56 460 ASN A C 1
ATOM 3683 O O . ASN A 1 460 ? 17.025 23.676 16.198 1.00 87.56 460 ASN A O 1
ATOM 3687 N N . ALA A 1 461 ? 19.200 23.501 16.734 1.00 86.56 461 ALA A N 1
ATOM 3688 C CA . ALA A 1 461 ? 19.061 23.772 18.166 1.00 86.56 461 ALA A CA 1
ATOM 3689 C C . ALA A 1 461 ? 18.252 25.031 18.460 1.00 86.56 461 ALA A C 1
ATOM 3691 O O . ALA A 1 461 ? 17.178 24.942 19.036 1.00 86.56 461 ALA A O 1
ATOM 3692 N N . ASP A 1 462 ? 18.752 26.161 17.973 1.00 87.69 462 ASP A N 1
ATOM 3693 C CA . ASP A 1 462 ? 18.204 27.476 18.280 1.00 87.69 462 ASP A CA 1
ATOM 3694 C C . ASP A 1 462 ? 16.749 27.606 17.809 1.00 87.69 462 ASP A C 1
ATOM 3696 O O . ASP A 1 462 ? 15.922 28.213 18.483 1.00 87.69 462 ASP A O 1
ATOM 3700 N N . TYR A 1 463 ? 16.411 27.004 16.663 1.00 90.75 463 TYR A N 1
ATOM 3701 C CA . TYR A 1 463 ? 15.043 26.990 16.155 1.00 90.75 463 TYR A CA 1
ATOM 3702 C C . TYR A 1 463 ? 14.119 26.106 16.994 1.00 90.75 463 TYR A C 1
ATOM 3704 O O . TYR A 1 463 ? 12.998 26.508 17.284 1.00 90.75 463 TYR A O 1
ATOM 3712 N N . ILE A 1 464 ? 14.577 24.913 17.384 1.00 92.00 464 ILE A N 1
ATOM 3713 C CA . ILE A 1 464 ? 13.817 24.009 18.258 1.00 92.00 464 ILE A CA 1
ATOM 3714 C C . ILE A 1 464 ? 13.543 24.685 19.602 1.00 92.00 464 ILE A C 1
ATOM 3716 O O . ILE A 1 464 ? 12.413 24.636 20.077 1.00 92.00 464 ILE A O 1
ATOM 3720 N N . ASP A 1 465 ? 14.550 25.340 20.180 1.00 91.19 465 ASP A N 1
ATOM 3721 C CA . ASP A 1 465 ? 14.423 26.036 21.460 1.00 91.19 465 ASP A CA 1
ATOM 3722 C C . ASP A 1 465 ? 13.453 27.220 21.334 1.00 91.19 465 ASP A C 1
ATOM 3724 O O . ASP A 1 465 ? 12.557 27.359 22.159 1.00 91.19 465 ASP A O 1
ATOM 3728 N N . SER A 1 466 ? 13.518 27.983 20.235 1.00 93.38 466 SER A N 1
ATOM 3729 C CA . SER A 1 466 ? 12.535 29.035 19.937 1.00 93.38 466 SER A CA 1
ATOM 3730 C C . SER A 1 466 ? 11.109 28.496 19.791 1.00 93.38 466 SER A C 1
ATOM 3732 O O . SER A 1 466 ? 10.179 29.111 20.297 1.00 93.38 466 SER A O 1
ATOM 3734 N N . VAL A 1 467 ? 10.913 27.365 19.104 1.00 93.62 467 VAL A N 1
ATOM 3735 C CA . VAL A 1 467 ? 9.586 26.739 18.977 1.00 93.62 467 VAL A CA 1
ATOM 3736 C C . VAL A 1 467 ? 9.093 26.245 20.335 1.00 93.62 467 VAL A C 1
ATOM 3738 O O . VAL A 1 467 ? 7.911 26.353 20.643 1.00 93.62 467 VAL A O 1
ATOM 3741 N N . ARG A 1 468 ? 9.989 25.715 21.167 1.00 94.88 468 ARG A N 1
ATOM 3742 C CA . ARG A 1 468 ? 9.655 25.274 22.518 1.00 94.88 468 ARG A CA 1
ATOM 3743 C C . ARG A 1 468 ? 9.267 26.448 23.417 1.00 94.88 468 ARG A C 1
ATOM 3745 O O . ARG A 1 468 ? 8.298 26.317 24.159 1.00 94.88 468 ARG A O 1
ATOM 3752 N N . ASP A 1 469 ? 9.962 27.578 23.320 1.00 93.94 469 ASP A N 1
ATOM 3753 C CA . ASP A 1 469 ? 9.591 28.817 24.009 1.00 93.94 469 ASP A CA 1
ATOM 3754 C C . ASP A 1 469 ? 8.213 29.318 23.543 1.00 93.94 469 ASP A C 1
ATOM 3756 O O . ASP A 1 469 ? 7.387 29.684 24.380 1.00 93.94 469 ASP A O 1
ATOM 3760 N N . ASP A 1 470 ? 7.924 29.254 22.236 1.00 94.88 470 ASP A N 1
ATOM 3761 C CA . ASP A 1 470 ? 6.602 29.585 21.682 1.00 94.88 470 ASP A CA 1
ATOM 3762 C C . ASP A 1 470 ? 5.500 28.662 22.244 1.00 94.88 470 ASP A C 1
ATOM 3764 O O . ASP A 1 470 ? 4.419 29.137 22.596 1.00 94.88 470 ASP A O 1
ATOM 3768 N N . ILE A 1 471 ? 5.767 27.352 22.362 1.00 95.31 471 ILE A N 1
ATOM 3769 C CA . ILE A 1 471 ? 4.837 26.376 22.957 1.00 95.31 471 ILE A CA 1
ATOM 3770 C C . ILE A 1 471 ? 4.610 26.692 24.442 1.00 95.31 471 ILE A C 1
ATOM 3772 O O . ILE A 1 471 ? 3.469 26.745 24.891 1.00 95.31 471 ILE A O 1
ATOM 3776 N N . LEU A 1 472 ? 5.680 26.915 25.212 1.00 92.44 472 LEU A N 1
ATOM 3777 C CA . LEU A 1 472 ? 5.605 27.194 26.652 1.00 92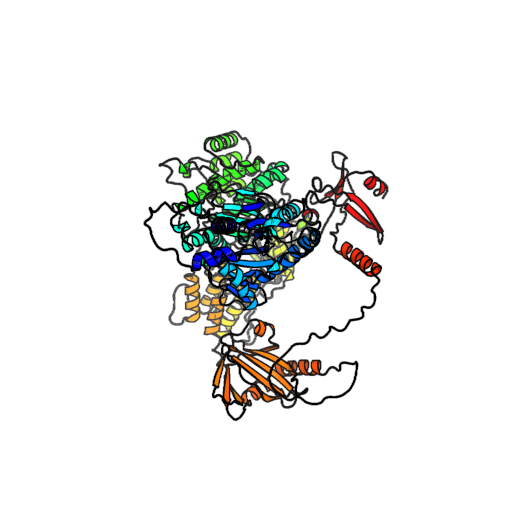.44 472 LEU A CA 1
ATOM 3778 C C . LEU A 1 472 ? 4.930 28.536 26.965 1.00 92.44 472 LEU A C 1
ATOM 3780 O O . LEU A 1 472 ? 4.337 28.685 28.032 1.00 92.44 472 LEU A O 1
ATOM 3784 N N . GLY A 1 473 ? 5.033 29.507 26.056 1.00 91.50 473 GLY A N 1
ATOM 3785 C CA . GLY A 1 473 ? 4.371 30.806 26.152 1.00 91.50 473 GLY A CA 1
ATOM 3786 C C . GLY A 1 473 ? 2.933 30.832 25.624 1.00 91.50 473 GLY A C 1
ATOM 3787 O O . GLY A 1 473 ? 2.318 31.896 25.636 1.00 91.50 473 GLY A O 1
ATOM 3788 N N . SER A 1 474 ? 2.405 29.708 25.130 1.00 93.62 474 SER A N 1
ATOM 3789 C CA . SER A 1 474 ? 1.059 29.621 24.565 1.00 93.62 474 SER A CA 1
ATOM 3790 C C . SER A 1 474 ? 0.019 29.228 25.611 1.00 93.62 474 SER A C 1
ATOM 3792 O O . SER A 1 474 ? 0.186 28.249 26.330 1.00 93.62 474 SER A O 1
ATOM 3794 N N . ASP A 1 475 ? -1.111 29.936 25.613 1.00 91.00 475 ASP A N 1
ATOM 3795 C CA . ASP A 1 475 ? -2.274 29.623 26.456 1.00 91.00 475 ASP A CA 1
ATOM 3796 C C . ASP A 1 475 ? -3.246 28.619 25.794 1.00 91.00 475 ASP A C 1
ATOM 3798 O O . ASP A 1 475 ? -4.358 28.403 26.279 1.00 91.00 475 ASP A O 1
ATOM 3802 N N . THR A 1 476 ? -2.873 28.022 24.654 1.00 92.38 476 THR A N 1
ATOM 3803 C CA . THR A 1 476 ? -3.721 27.037 23.962 1.00 92.38 476 THR A CA 1
ATOM 3804 C C . THR A 1 476 ? -3.813 25.734 24.757 1.00 92.38 476 THR A C 1
ATOM 3806 O O . THR A 1 476 ? -2.854 25.294 25.388 1.00 92.38 476 THR A O 1
ATOM 3809 N N . TRP A 1 477 ? -4.970 25.069 24.716 1.00 93.06 477 TRP A N 1
ATOM 3810 C CA . TRP A 1 477 ? -5.229 23.875 25.534 1.00 93.06 477 TRP A CA 1
ATOM 3811 C C . TRP A 1 477 ? -4.279 22.703 25.231 1.00 93.06 477 TRP A C 1
ATOM 3813 O O . TRP A 1 477 ? -3.957 21.915 26.116 1.00 93.06 477 TRP A O 1
ATOM 3823 N N . TYR A 1 478 ? -3.789 22.600 23.993 1.00 93.44 478 TYR A N 1
ATOM 3824 C CA . TYR A 1 478 ? -2.860 21.552 23.566 1.00 93.44 478 TYR A CA 1
ATOM 3825 C C . TYR A 1 478 ? -1.388 21.890 23.863 1.00 93.44 478 TYR A C 1
ATOM 3827 O O . TYR A 1 478 ? -0.537 21.001 23.782 1.00 93.44 478 TYR A O 1
ATOM 3835 N N . ALA A 1 479 ? -1.058 23.137 24.230 1.00 94.81 479 ALA A N 1
ATOM 3836 C CA . ALA A 1 479 ? 0.323 23.578 24.441 1.00 94.81 479 ALA A CA 1
ATOM 3837 C C . ALA A 1 479 ? 1.039 22.779 25.535 1.00 94.81 479 ALA A C 1
ATOM 3839 O O . ALA A 1 479 ? 2.165 22.333 25.326 1.00 94.81 479 ALA A O 1
ATOM 3840 N N . GLY A 1 480 ? 0.381 22.527 26.673 1.00 94.88 480 GLY A N 1
ATOM 3841 C CA . GLY A 1 480 ? 0.973 21.764 27.779 1.00 94.88 480 GLY A CA 1
ATOM 3842 C C . GLY A 1 480 ? 1.347 20.328 27.391 1.00 94.88 480 GLY A C 1
ATOM 3843 O O . GLY A 1 480 ? 2.399 19.823 27.787 1.00 94.88 480 GLY A O 1
ATOM 3844 N N . VAL A 1 481 ? 0.525 19.694 26.551 1.00 96.44 481 VAL A N 1
ATOM 3845 C CA . VAL A 1 481 ? 0.771 18.340 26.036 1.00 96.44 481 VAL A CA 1
ATOM 3846 C C . VAL A 1 481 ? 1.937 18.339 25.053 1.00 96.44 481 VAL A C 1
ATOM 3848 O O . VAL A 1 481 ? 2.868 17.540 25.182 1.00 96.44 481 VAL A O 1
ATOM 3851 N N . LEU A 1 482 ? 1.949 19.283 24.107 1.00 97.31 482 LEU A N 1
ATOM 3852 C CA . LEU A 1 482 ? 3.052 19.404 23.153 1.00 97.31 482 LEU A CA 1
ATOM 3853 C C . LEU A 1 482 ? 4.370 19.783 23.843 1.00 97.31 482 LEU A C 1
ATOM 3855 O O . LEU A 1 482 ? 5.409 19.250 23.461 1.00 97.31 482 LEU A O 1
ATOM 3859 N N . ALA A 1 483 ? 4.338 20.607 24.898 1.00 96.56 483 ALA A N 1
ATOM 3860 C CA . ALA A 1 483 ? 5.511 20.969 25.696 1.00 96.56 483 ALA A CA 1
ATOM 3861 C C . ALA A 1 483 ? 6.196 19.731 26.292 1.00 96.56 483 ALA A C 1
ATOM 3863 O O . ALA A 1 483 ? 7.416 19.590 26.187 1.00 96.56 483 ALA A O 1
ATOM 3864 N N . LYS A 1 484 ? 5.410 18.798 26.850 1.00 96.62 484 LYS A N 1
ATOM 3865 C CA . LYS A 1 484 ? 5.921 17.522 27.370 1.00 96.62 484 LYS A CA 1
ATOM 3866 C C . LYS A 1 484 ? 6.486 16.631 26.258 1.00 96.62 484 LYS A C 1
ATOM 3868 O O . LYS A 1 484 ? 7.507 15.974 26.458 1.00 96.62 484 LYS A O 1
ATOM 3873 N N . ALA A 1 485 ? 5.866 16.619 25.076 1.00 96.81 485 ALA A N 1
ATOM 3874 C CA . ALA A 1 485 ? 6.363 15.851 23.931 1.00 96.81 485 ALA A CA 1
ATOM 3875 C C . ALA A 1 485 ? 7.746 16.335 23.452 1.00 96.81 485 ALA A C 1
ATOM 3877 O O . ALA A 1 485 ? 8.595 15.511 23.102 1.00 96.81 485 ALA A O 1
ATOM 3878 N N . VAL A 1 486 ? 7.996 17.650 23.492 1.00 95.50 486 VAL A N 1
ATOM 3879 C CA . VAL A 1 486 ? 9.251 18.283 23.041 1.00 95.50 486 VAL A CA 1
ATOM 3880 C C . VAL A 1 486 ? 10.278 18.517 24.162 1.00 95.50 486 VAL A C 1
ATOM 3882 O O . VAL A 1 486 ? 11.189 19.336 24.029 1.00 95.50 486 VAL A O 1
ATOM 3885 N N . GLU A 1 487 ? 10.180 17.787 25.276 1.00 93.75 487 GLU A N 1
ATOM 3886 C CA . GLU A 1 487 ? 11.172 17.857 26.353 1.00 93.75 487 GLU A CA 1
ATOM 3887 C C . GLU A 1 487 ? 12.571 17.416 25.890 1.00 93.75 487 GLU A C 1
ATOM 3889 O O . GLU A 1 487 ? 12.733 16.445 25.145 1.00 93.75 487 GLU A O 1
ATOM 3894 N N . HIS A 1 488 ? 13.627 18.087 26.363 1.00 89.56 488 HIS A N 1
ATOM 3895 C CA . HIS A 1 488 ? 14.995 17.705 25.986 1.00 89.56 488 HIS A CA 1
ATOM 3896 C C . HIS A 1 488 ? 15.371 16.319 26.500 1.00 89.56 488 HIS A C 1
ATOM 3898 O O . HIS A 1 488 ? 16.004 15.561 25.770 1.00 89.56 488 HIS A O 1
ATOM 3904 N N . ASN A 1 489 ? 14.970 15.979 27.727 1.00 86.75 489 ASN A N 1
ATOM 3905 C CA . ASN A 1 489 ? 15.233 14.665 28.296 1.00 86.75 489 ASN A CA 1
ATOM 3906 C C . ASN A 1 489 ? 14.230 13.633 27.739 1.00 86.75 489 ASN A C 1
ATOM 3908 O O . ASN A 1 489 ? 13.037 13.760 28.020 1.00 86.75 489 ASN A O 1
ATOM 3912 N N . PRO A 1 490 ? 14.676 12.583 27.019 1.00 85.94 490 PRO A N 1
ATOM 3913 C CA . PRO A 1 490 ? 13.779 11.568 26.472 1.00 85.94 490 PRO A CA 1
ATOM 3914 C C . PRO A 1 490 ? 12.904 10.871 27.515 1.00 85.94 490 PRO A C 1
ATOM 3916 O O . PRO A 1 490 ? 11.771 10.533 27.201 1.00 85.94 490 PRO A O 1
ATOM 3919 N N . SER A 1 491 ? 13.390 10.670 28.748 1.00 86.06 491 SER A N 1
ATOM 3920 C CA . SER A 1 491 ? 12.604 10.011 29.804 1.00 86.06 491 SER A CA 1
ATOM 3921 C C . SER A 1 491 ? 11.477 10.881 30.366 1.00 86.06 491 SER A C 1
ATOM 3923 O O . SER A 1 491 ? 10.647 10.382 31.116 1.00 86.06 491 SER A O 1
ATOM 3925 N N . SER A 1 492 ? 11.481 12.181 30.060 1.00 89.81 492 SER A N 1
ATOM 3926 C CA . SER A 1 492 ? 10.425 13.119 30.455 1.00 89.81 492 SER A CA 1
ATOM 3927 C C . SER A 1 492 ? 9.314 13.236 29.402 1.00 89.81 492 SER A C 1
ATOM 3929 O O . SER A 1 492 ? 8.285 13.851 29.679 1.00 89.81 492 SER A O 1
ATOM 3931 N N . ARG A 1 493 ? 9.513 12.662 28.206 1.00 93.62 493 ARG A N 1
ATOM 3932 C CA . ARG A 1 493 ? 8.523 12.621 27.118 1.00 93.62 493 ARG A CA 1
ATOM 3933 C C . ARG A 1 493 ? 7.510 11.492 27.354 1.00 93.62 493 ARG A C 1
ATOM 3935 O O . ARG A 1 493 ? 7.700 10.649 28.226 1.00 93.62 493 ARG A O 1
ATOM 3942 N N . TYR A 1 494 ? 6.448 11.454 26.550 1.00 95.06 494 TYR A N 1
ATOM 3943 C CA . TYR A 1 494 ? 5.555 10.287 26.466 1.00 95.06 494 TYR A CA 1
ATOM 3944 C C . TYR A 1 494 ? 6.307 9.067 25.935 1.00 95.06 494 TYR A C 1
ATOM 3946 O O . TYR A 1 494 ? 7.164 9.218 25.059 1.00 95.06 494 TYR A O 1
ATOM 3954 N N . ALA A 1 495 ? 5.975 7.866 26.416 1.00 90.56 495 ALA A N 1
ATOM 3955 C CA . ALA A 1 495 ? 6.715 6.659 26.050 1.00 90.56 495 ALA A CA 1
ATOM 3956 C C . ALA A 1 495 ? 6.547 6.290 24.566 1.00 90.56 495 ALA A C 1
ATOM 3958 O O . ALA A 1 495 ? 7.439 5.698 23.952 1.00 90.56 495 ALA A O 1
ATOM 3959 N N . ASN A 1 496 ? 5.395 6.629 23.984 1.00 92.69 496 ASN A N 1
ATOM 3960 C CA . ASN A 1 496 ? 5.041 6.377 22.592 1.00 92.69 496 ASN A CA 1
ATOM 3961 C C . ASN A 1 496 ? 3.946 7.356 22.110 1.00 92.69 496 ASN A C 1
ATOM 3963 O O . ASN A 1 496 ? 3.421 8.150 22.887 1.00 92.69 496 ASN A O 1
ATOM 3967 N N . ALA A 1 497 ? 3.617 7.312 20.815 1.00 92.44 497 ALA A N 1
ATOM 3968 C CA . ALA A 1 497 ? 2.607 8.175 20.210 1.00 92.44 497 ALA A CA 1
ATOM 3969 C C . ALA A 1 497 ? 1.173 7.861 20.679 1.00 92.44 497 ALA A C 1
ATOM 3971 O O . ALA A 1 497 ? 0.333 8.749 20.620 1.00 92.44 497 ALA A O 1
ATOM 3972 N N . GLY A 1 498 ? 0.901 6.646 21.173 1.00 88.56 498 GLY A N 1
ATOM 3973 C CA . GLY A 1 498 ? -0.377 6.296 21.800 1.00 88.56 498 GLY A CA 1
ATOM 3974 C C . GLY A 1 498 ? -0.610 7.098 23.077 1.00 88.56 498 GLY A C 1
ATOM 3975 O O . GLY A 1 498 ? -1.596 7.812 23.165 1.00 88.56 498 GLY A O 1
ATOM 3976 N N . GLU A 1 499 ? 0.362 7.115 23.993 1.00 94.25 499 GLU A N 1
ATOM 3977 C CA . GLU A 1 499 ? 0.270 7.938 25.213 1.00 94.25 499 GLU A CA 1
ATOM 3978 C C . GLU A 1 499 ? 0.153 9.442 24.912 1.00 94.25 499 GLU A C 1
ATOM 3980 O O . GLU A 1 499 ? -0.568 10.163 25.599 1.00 94.25 499 GLU A O 1
ATOM 3985 N N . LEU A 1 500 ? 0.853 9.928 23.878 1.00 96.38 500 LEU A N 1
ATOM 3986 C CA . LEU A 1 500 ? 0.707 11.311 23.414 1.00 96.38 500 LEU A CA 1
ATOM 3987 C C . LEU A 1 500 ? -0.719 11.585 22.906 1.00 96.38 500 LEU A C 1
ATOM 3989 O O . LEU A 1 500 ? -1.284 12.636 23.207 1.00 96.38 500 LEU A O 1
ATOM 3993 N N . LEU A 1 501 ? -1.291 10.662 22.128 1.00 93.88 501 LEU A N 1
ATOM 3994 C CA . LEU A 1 501 ? -2.651 10.781 21.605 1.00 93.88 501 LEU A CA 1
ATOM 3995 C C . LEU A 1 501 ? -3.690 10.763 22.726 1.00 93.88 501 LEU A C 1
ATOM 3997 O O . LEU A 1 501 ? -4.615 11.573 22.700 1.00 93.88 501 LEU A O 1
ATOM 4001 N N . ASP A 1 502 ? -3.532 9.860 23.692 1.00 88.19 502 ASP A N 1
ATOM 4002 C CA . ASP A 1 502 ? -4.432 9.719 24.833 1.00 88.19 502 ASP A CA 1
ATOM 4003 C C . ASP A 1 502 ? -4.483 11.015 25.639 1.00 88.19 502 ASP A C 1
ATOM 4005 O O . ASP A 1 502 ? -5.568 11.524 25.919 1.00 88.19 502 ASP A O 1
ATOM 4009 N N . GLU A 1 503 ? -3.323 11.611 25.934 1.00 93.25 503 GLU A N 1
ATOM 4010 C CA . GLU A 1 503 ? -3.275 12.898 26.624 1.00 93.25 503 GLU A CA 1
ATOM 4011 C C . GLU A 1 503 ? -3.895 14.016 25.774 1.00 93.25 503 GLU A C 1
ATOM 4013 O O . GLU A 1 503 ? -4.723 14.772 26.278 1.00 93.25 503 GLU A O 1
ATOM 4018 N N . LEU A 1 504 ? -3.557 14.105 24.477 1.00 90.19 504 LEU A N 1
ATOM 4019 C CA . LEU A 1 504 ? -4.161 15.086 23.566 1.00 90.19 504 LEU A CA 1
ATOM 4020 C C . LEU A 1 504 ? -5.689 14.969 23.548 1.00 90.19 504 LEU A C 1
ATOM 4022 O O . LEU A 1 504 ? -6.376 15.988 23.521 1.00 90.19 504 LEU A O 1
ATOM 4026 N N . ASN A 1 505 ? -6.227 13.749 23.564 1.00 87.00 505 ASN A N 1
ATOM 4027 C CA . ASN A 1 505 ? -7.663 13.495 23.628 1.00 87.00 505 ASN A CA 1
ATOM 4028 C C . ASN A 1 505 ? -8.267 13.929 24.967 1.00 87.00 505 ASN A C 1
ATOM 4030 O O . ASN A 1 505 ? -9.310 14.573 24.952 1.00 87.00 505 ASN A O 1
ATOM 4034 N N . GLN A 1 506 ? -7.613 13.638 26.095 1.00 88.12 506 GLN A N 1
ATOM 4035 C CA . GLN A 1 506 ? -8.099 14.004 27.432 1.00 88.12 506 GLN A CA 1
ATOM 4036 C C . GLN A 1 506 ? -8.199 15.516 27.644 1.00 88.12 506 GLN A C 1
ATOM 4038 O O . GLN A 1 506 ? -9.144 15.982 28.274 1.00 88.12 506 GLN A O 1
ATOM 4043 N N . VAL A 1 507 ? -7.238 16.285 27.125 1.00 88.00 507 VAL A N 1
ATOM 4044 C CA . VAL A 1 507 ? -7.247 17.752 27.251 1.00 88.00 507 VAL A CA 1
ATOM 4045 C C . VAL A 1 507 ? -8.032 18.450 26.139 1.00 88.00 507 VAL A C 1
ATOM 4047 O O . VAL A 1 507 ? -8.169 19.673 26.181 1.00 88.00 507 VAL A O 1
ATOM 4050 N N . THR A 1 508 ? -8.511 17.708 25.127 1.00 85.25 508 THR A N 1
ATOM 4051 C CA . THR A 1 508 ? -9.331 18.281 24.052 1.00 85.25 508 THR A CA 1
ATOM 4052 C C . THR A 1 508 ? -10.599 18.859 24.690 1.00 85.25 508 THR A C 1
ATOM 4054 O O . THR A 1 508 ? -11.321 18.109 25.347 1.00 85.25 508 THR A O 1
ATOM 4057 N N . PRO A 1 509 ? -10.893 20.163 24.521 1.00 80.44 509 PRO A N 1
ATOM 4058 C CA . PRO A 1 509 ? -12.126 20.754 25.013 1.00 80.44 509 PRO A CA 1
ATOM 4059 C C . PRO A 1 509 ? -13.322 19.958 24.502 1.00 80.44 509 PRO A C 1
ATOM 4061 O O . PRO A 1 509 ? -13.335 19.541 23.342 1.00 80.44 509 PRO A O 1
ATOM 4064 N N . GLU A 1 510 ? -14.325 19.753 25.354 1.00 60.78 510 GLU A N 1
ATOM 4065 C CA . GLU A 1 510 ? -15.614 19.212 24.933 1.00 60.78 510 GLU A CA 1
ATOM 4066 C C . GLU A 1 510 ? -16.277 20.225 23.990 1.00 60.78 510 GLU A C 1
ATOM 4068 O O . GLU A 1 510 ? -17.089 21.053 24.402 1.00 60.78 510 GLU A O 1
ATOM 4073 N N . ASP A 1 511 ? -15.898 20.190 22.711 1.00 48.47 511 ASP A N 1
ATOM 4074 C CA . ASP A 1 511 ? -16.580 20.897 21.637 1.00 48.47 511 ASP A CA 1
ATOM 4075 C C . ASP A 1 511 ? -17.978 20.294 21.518 1.00 48.47 511 ASP A C 1
ATOM 4077 O O . ASP A 1 511 ? -18.238 19.388 20.725 1.00 48.47 511 ASP A O 1
ATOM 4081 N N . THR A 1 512 ? -18.902 20.825 22.315 1.00 42.28 512 THR A N 1
ATOM 4082 C CA . THR A 1 512 ? -20.317 20.455 22.273 1.00 42.28 512 THR A CA 1
ATOM 4083 C C . THR A 1 512 ? -20.959 20.863 20.937 1.00 42.28 512 THR A C 1
ATOM 4085 O O . THR A 1 512 ? -22.091 20.478 20.667 1.00 42.28 512 THR A O 1
ATOM 4088 N N . GLU A 1 513 ? -20.245 21.599 20.070 1.00 43.34 513 GLU A N 1
ATOM 4089 C CA . GLU A 1 513 ? -20.789 22.147 18.821 1.00 43.34 513 GLU A CA 1
ATOM 4090 C C . GLU A 1 513 ? -20.021 21.816 17.519 1.00 43.34 513 GLU A C 1
ATOM 4092 O O . GLU A 1 513 ? -20.542 22.121 16.449 1.00 43.34 513 GLU A O 1
ATOM 4097 N N . GLN A 1 514 ? -18.848 21.158 17.522 1.00 40.62 514 GLN A N 1
ATOM 4098 C CA . GLN A 1 514 ? -18.076 20.923 16.269 1.00 40.62 514 GLN A CA 1
ATOM 4099 C C . GLN A 1 514 ? -17.890 19.454 15.834 1.00 40.62 514 GLN A C 1
ATOM 4101 O O . GLN A 1 514 ? -17.226 19.183 14.829 1.00 40.62 514 GLN A O 1
ATOM 4106 N N . PHE A 1 515 ? -18.527 18.513 16.531 1.00 42.22 515 PHE A N 1
ATOM 4107 C CA . PHE A 1 515 ? -18.862 17.170 16.037 1.00 42.22 515 PHE A CA 1
ATOM 4108 C C . PHE A 1 515 ? -20.285 16.837 16.495 1.00 42.22 515 PHE A C 1
ATOM 4110 O O . PHE A 1 515 ? -20.526 15.859 17.200 1.00 42.22 515 PHE A O 1
ATOM 4117 N N . ALA A 1 516 ? -21.249 17.683 16.129 1.00 49.94 516 ALA A N 1
ATOM 4118 C CA . ALA A 1 516 ? -22.641 17.279 16.219 1.00 49.94 516 ALA A CA 1
ATOM 4119 C C . ALA A 1 516 ? -22.821 16.123 15.230 1.00 49.94 516 ALA A C 1
ATOM 4121 O O . ALA A 1 516 ? -22.928 16.330 14.021 1.00 49.94 516 ALA A O 1
ATOM 4122 N N . PHE A 1 517 ? -22.750 14.894 15.744 1.00 58.91 517 PHE A N 1
ATOM 4123 C CA . PHE A 1 517 ? -23.259 13.733 15.040 1.00 58.91 517 PHE A CA 1
ATOM 4124 C C . PHE A 1 517 ? -24.657 14.103 14.549 1.00 58.91 517 PHE A C 1
ATOM 4126 O O . PHE A 1 517 ? -25.497 14.520 15.349 1.00 58.91 517 PHE A O 1
ATOM 4133 N N . ASP A 1 518 ? -24.867 14.034 13.236 1.00 71.31 518 ASP A N 1
ATOM 4134 C CA . ASP A 1 518 ? -26.148 14.383 12.648 1.00 71.31 518 ASP A CA 1
ATOM 4135 C C . ASP A 1 518 ? -27.190 13.385 13.146 1.00 71.31 518 ASP A C 1
ATOM 4137 O O . ASP A 1 518 ? -27.277 12.245 12.688 1.00 71.31 518 AS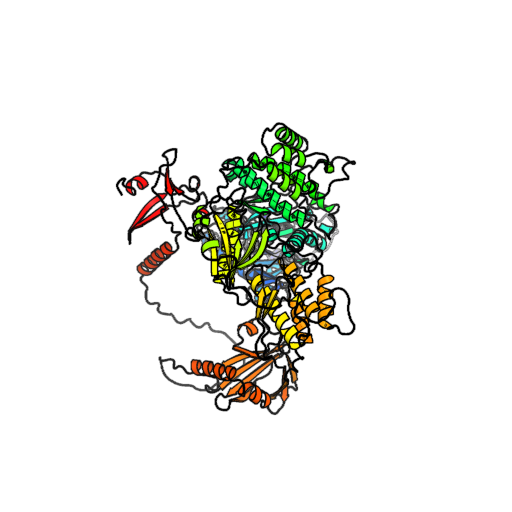P A O 1
ATOM 4141 N N . GLN A 1 519 ? -27.967 13.824 14.132 1.00 71.38 519 GLN A N 1
ATOM 4142 C CA . GLN A 1 519 ? -28.925 12.982 14.819 1.00 71.38 519 GLN A CA 1
ATOM 4143 C C . GLN A 1 519 ? -30.005 12.445 13.871 1.00 71.38 519 GLN A C 1
ATOM 4145 O O . GLN A 1 519 ? -30.559 11.373 14.129 1.00 71.38 519 GLN A O 1
ATOM 4150 N N . SER A 1 520 ? -30.232 13.116 12.734 1.00 79.69 520 SER A N 1
ATOM 4151 C CA . SER A 1 520 ? -31.155 12.637 11.704 1.00 79.69 520 SER A CA 1
ATOM 4152 C C . SER A 1 520 ? -30.758 11.263 11.144 1.00 79.69 520 SER A C 1
ATOM 4154 O O . SER A 1 520 ? -31.616 10.489 10.722 1.00 79.69 520 SER A O 1
ATOM 4156 N N . GLN A 1 521 ? -29.478 10.880 11.232 1.00 81.44 521 GLN A N 1
ATOM 4157 C CA . GLN A 1 521 ? -28.998 9.564 10.796 1.00 81.44 521 GLN A CA 1
ATOM 4158 C C . GLN A 1 521 ? -29.510 8.413 11.675 1.00 81.44 521 GLN A C 1
ATOM 4160 O O . GLN A 1 521 ? -29.621 7.280 11.198 1.00 81.44 521 GLN A O 1
ATOM 4165 N N . LEU A 1 522 ? -29.857 8.686 12.940 1.00 87.88 522 LEU A N 1
ATOM 4166 C CA . LEU A 1 522 ? -30.480 7.702 13.830 1.00 87.88 522 LEU A CA 1
ATOM 4167 C C . LEU A 1 522 ? -31.997 7.640 13.656 1.00 87.88 522 LEU A C 1
ATOM 4169 O O . LEU A 1 522 ? -32.576 6.599 13.946 1.00 87.88 522 LEU A O 1
ATOM 4173 N N . GLU A 1 523 ? -32.647 8.682 13.128 1.00 87.62 523 GLU A N 1
ATOM 4174 C CA . GLU A 1 523 ? -34.114 8.738 13.013 1.00 87.62 523 GLU A CA 1
ATOM 4175 C C . GLU A 1 523 ? -34.703 7.546 12.245 1.00 87.62 523 GLU A C 1
ATOM 4177 O O . GLU A 1 523 ? -35.787 7.071 12.589 1.00 87.62 523 GLU A O 1
ATOM 4182 N N . ARG A 1 524 ? -33.972 6.989 11.265 1.00 90.56 524 ARG A N 1
ATOM 4183 C CA . ARG A 1 524 ? -34.392 5.779 10.527 1.00 90.56 524 ARG A CA 1
ATOM 4184 C C . ARG A 1 524 ? -34.531 4.528 11.405 1.00 90.56 524 ARG A C 1
ATOM 4186 O O . ARG A 1 524 ? -35.239 3.602 11.022 1.00 90.56 524 ARG A O 1
ATOM 4193 N N . PHE A 1 525 ? -33.875 4.503 12.565 1.00 92.56 525 PHE A N 1
ATOM 4194 C CA . PHE A 1 525 ? -33.945 3.430 13.562 1.00 92.56 525 PHE A CA 1
ATOM 4195 C C . PHE A 1 525 ? -34.890 3.764 14.727 1.00 92.56 525 PHE A C 1
ATOM 4197 O O . PHE A 1 525 ? -34.990 2.999 15.690 1.00 92.56 525 PHE A O 1
ATOM 4204 N N . SER A 1 526 ? -35.603 4.894 14.650 1.00 91.50 526 SER A N 1
ATOM 4205 C CA . SER A 1 526 ? -36.597 5.270 15.649 1.00 91.50 526 SER A CA 1
ATOM 4206 C C . SER A 1 526 ? -37.804 4.343 15.595 1.00 91.50 526 SER A C 1
ATOM 4208 O O . SER A 1 526 ? -38.559 4.326 14.622 1.00 91.50 526 SER A O 1
ATOM 4210 N N . ALA A 1 527 ? -38.060 3.645 16.696 1.00 88.56 527 ALA A N 1
ATOM 4211 C CA . ALA A 1 527 ? -39.281 2.885 16.909 1.00 88.56 527 ALA A CA 1
ATOM 4212 C C . ALA A 1 527 ? -40.189 3.630 17.902 1.00 88.56 527 ALA A C 1
ATOM 4214 O O . ALA A 1 527 ? -40.616 3.098 18.923 1.00 88.56 527 ALA A O 1
ATOM 4215 N N . SER A 1 528 ? -40.494 4.899 17.611 1.00 76.12 528 SER A N 1
ATOM 4216 C CA . SER A 1 528 ? -41.230 5.816 18.506 1.00 76.12 528 SER A CA 1
ATOM 4217 C C . SER A 1 528 ? -42.631 5.336 18.941 1.00 76.12 528 SER A C 1
ATOM 4219 O O . SER A 1 528 ? -43.186 5.807 19.942 1.00 76.12 528 SER A O 1
ATOM 4221 N N . ASN A 1 529 ? -43.219 4.385 18.213 1.00 81.69 529 ASN A N 1
ATOM 4222 C CA . ASN A 1 529 ? -44.481 3.716 18.536 1.00 81.69 529 ASN A CA 1
ATOM 4223 C C . ASN A 1 529 ? -44.318 2.459 19.415 1.00 81.69 529 ASN A C 1
ATOM 4225 O O . ASN A 1 529 ? -45.318 1.942 19.922 1.00 81.69 529 ASN A O 1
ATOM 4229 N N . VAL A 1 530 ? -43.093 1.977 19.617 1.00 86.06 530 VAL A N 1
ATOM 4230 C CA . VAL A 1 530 ? -42.762 0.800 20.423 1.00 86.06 530 VAL A CA 1
ATOM 4231 C C . VAL A 1 530 ? -42.564 1.213 21.879 1.00 86.06 530 VAL A C 1
ATOM 4233 O O . VAL A 1 530 ? -41.905 2.199 22.203 1.00 86.06 530 VAL A O 1
ATOM 4236 N N . ARG A 1 531 ? -43.176 0.444 22.780 1.00 88.69 531 ARG A N 1
ATOM 4237 C CA . ARG A 1 531 ? -42.864 0.439 24.213 1.00 88.69 531 ARG A CA 1
ATOM 4238 C C . ARG A 1 531 ? -42.493 -0.988 24.555 1.00 88.69 531 ARG A C 1
ATOM 4240 O O . ARG A 1 531 ? -43.401 -1.817 24.645 1.00 88.69 531 ARG A O 1
ATOM 4247 N N . VAL A 1 532 ? -41.198 -1.262 24.684 1.00 89.81 532 VAL A N 1
ATOM 4248 C CA . VAL A 1 532 ? -40.665 -2.632 24.663 1.00 89.81 532 VAL A CA 1
ATOM 4249 C C . VAL A 1 532 ? -41.369 -3.507 25.699 1.00 89.81 532 VAL A C 1
ATOM 4251 O O . VAL A 1 532 ? -42.069 -4.429 25.302 1.00 89.81 532 VAL A O 1
ATOM 4254 N N . TYR A 1 533 ? -41.388 -3.114 26.976 1.00 88.81 533 TYR A N 1
ATOM 4255 C CA . TYR A 1 533 ? -42.048 -3.878 28.051 1.00 88.81 533 TYR A CA 1
ATOM 4256 C C . TYR A 1 533 ? -43.570 -4.068 27.905 1.00 88.81 533 TYR A C 1
ATOM 4258 O O . TYR A 1 533 ? -44.160 -4.901 28.588 1.00 88.81 533 TYR A O 1
ATOM 4266 N N . LYS A 1 534 ? -44.251 -3.277 27.062 1.00 89.38 534 LYS A N 1
ATOM 4267 C CA . LYS A 1 534 ? -45.693 -3.449 26.810 1.00 89.38 534 LYS A CA 1
ATOM 4268 C C . LYS A 1 534 ? -45.956 -4.475 25.708 1.00 89.38 534 LYS A C 1
ATOM 4270 O O . LYS A 1 534 ? -46.997 -5.126 25.730 1.00 89.38 534 LYS A O 1
ATOM 4275 N N . ILE A 1 535 ? -45.071 -4.534 24.716 1.00 90.56 535 ILE A N 1
ATOM 4276 C CA . ILE A 1 535 ? -45.190 -5.428 23.559 1.00 90.56 535 ILE A CA 1
ATOM 4277 C C . ILE A 1 535 ? -44.549 -6.780 23.882 1.00 90.56 535 ILE A C 1
ATOM 4279 O O . ILE A 1 535 ? -45.142 -7.812 23.586 1.00 90.56 535 ILE A O 1
ATOM 4283 N N . TYR A 1 536 ? -43.399 -6.748 24.549 1.00 92.88 536 TYR A N 1
ATOM 4284 C CA . TYR A 1 536 ? -42.612 -7.892 24.982 1.00 92.88 536 TYR A CA 1
ATOM 4285 C C . TYR A 1 536 ? -42.500 -7.873 26.517 1.00 92.88 536 TYR A C 1
ATOM 4287 O O . TYR A 1 536 ? -41.549 -7.312 27.061 1.00 92.88 536 TYR A O 1
ATOM 4295 N N . PRO A 1 537 ? -43.501 -8.388 27.252 1.00 92.69 537 PRO A N 1
ATOM 4296 C CA . PRO A 1 537 ? -43.418 -8.502 28.707 1.00 92.69 537 PRO A CA 1
ATOM 4297 C C . PRO A 1 537 ? -42.343 -9.522 29.114 1.00 92.69 537 PRO A C 1
ATOM 4299 O O . PRO A 1 537 ? -42.178 -10.540 28.444 1.00 92.69 537 PRO A O 1
ATOM 4302 N N . ALA A 1 538 ? -41.624 -9.258 30.206 1.00 92.56 538 ALA A N 1
ATOM 4303 C CA . ALA A 1 538 ? -40.600 -10.168 30.714 1.00 92.56 538 ALA A CA 1
ATOM 4304 C C . ALA A 1 538 ? -41.236 -11.407 31.368 1.00 92.56 538 ALA A C 1
ATOM 4306 O O . ALA A 1 538 ? -41.941 -11.286 32.371 1.00 92.56 538 ALA A O 1
ATOM 4307 N N . ASP A 1 539 ? -40.973 -12.582 30.795 1.00 91.50 539 ASP A N 1
ATOM 4308 C CA . ASP A 1 539 ? -41.397 -13.879 31.330 1.00 91.50 539 ASP A CA 1
ATOM 4309 C C . ASP A 1 539 ? -40.303 -14.515 32.203 1.00 91.50 539 ASP A C 1
ATOM 4311 O O . ASP A 1 539 ? -40.595 -15.092 33.250 1.00 91.50 539 ASP A O 1
ATOM 4315 N N . GLU A 1 540 ? -39.041 -14.399 31.777 1.00 92.44 540 GLU A N 1
ATOM 4316 C CA . GLU A 1 540 ? -37.861 -14.929 32.470 1.00 92.44 540 GLU A CA 1
ATOM 4317 C C . GLU A 1 540 ? -36.693 -13.949 32.327 1.00 92.44 540 GLU A C 1
ATOM 4319 O O . GLU A 1 540 ? -36.309 -13.580 31.218 1.00 92.44 540 GLU A O 1
ATOM 4324 N N . GLU A 1 541 ? -36.126 -13.522 33.450 1.00 92.94 541 GLU A N 1
ATOM 4325 C CA . GLU A 1 541 ? -34.979 -12.616 33.489 1.00 92.94 541 GLU A CA 1
ATOM 4326 C C . GLU A 1 541 ? -33.672 -13.403 33.340 1.00 92.94 541 GLU A C 1
ATOM 4328 O O . GLU A 1 541 ? -33.468 -14.409 34.018 1.00 92.94 541 GLU A O 1
ATOM 4333 N N . ILE A 1 542 ? -32.796 -12.951 32.439 1.00 89.75 542 ILE A N 1
ATOM 4334 C CA . ILE A 1 542 ? -31.513 -13.605 32.141 1.00 89.75 542 ILE A CA 1
ATOM 4335 C C . ILE A 1 542 ? -30.359 -12.733 32.646 1.00 89.75 542 ILE A C 1
ATOM 4337 O O . ILE A 1 542 ? -29.445 -13.233 33.298 1.00 89.75 542 ILE A O 1
ATOM 4341 N N . ILE A 1 543 ? -30.405 -11.428 32.361 1.00 88.94 543 ILE A N 1
ATOM 4342 C CA . ILE A 1 543 ? -29.451 -10.420 32.837 1.00 88.94 543 ILE A CA 1
ATOM 4343 C C . ILE A 1 543 ? -30.241 -9.183 33.268 1.00 88.94 543 ILE A C 1
ATOM 4345 O O . ILE A 1 543 ? -31.019 -8.658 32.477 1.00 88.94 543 ILE A O 1
ATOM 4349 N N . ASP A 1 544 ? -29.991 -8.686 34.477 1.00 88.19 544 ASP A N 1
ATOM 4350 C CA . ASP A 1 544 ? -30.482 -7.390 34.956 1.00 88.19 544 ASP A CA 1
ATOM 4351 C C . ASP A 1 544 ? -29.310 -6.614 35.566 1.00 88.19 544 ASP A C 1
ATOM 4353 O O . ASP A 1 544 ? -28.840 -6.887 36.675 1.00 88.19 544 ASP A O 1
ATOM 4357 N N . THR A 1 545 ? -28.757 -5.697 34.776 1.00 87.38 545 THR A N 1
ATOM 4358 C CA . THR A 1 545 ? -27.695 -4.785 35.199 1.00 87.38 545 THR A CA 1
ATOM 4359 C C . THR A 1 545 ? -28.052 -3.369 34.766 1.00 87.38 545 THR A C 1
ATOM 4361 O O . THR A 1 545 ? -28.765 -3.202 33.777 1.00 87.38 545 THR A O 1
ATOM 4364 N N . PRO A 1 546 ? -27.505 -2.325 35.420 1.00 82.19 546 PRO A N 1
ATOM 4365 C CA . PRO A 1 546 ? -27.776 -0.947 35.016 1.00 82.19 546 PRO A CA 1
ATOM 4366 C C . PRO A 1 546 ? -27.451 -0.663 33.542 1.00 82.19 546 PRO A C 1
ATOM 4368 O O . PRO A 1 546 ? -28.085 0.182 32.924 1.00 82.19 546 PRO A O 1
ATOM 4371 N N . GLU A 1 547 ? -26.455 -1.354 32.986 1.00 83.25 547 GLU A N 1
ATOM 4372 C CA . GLU A 1 547 ? -25.925 -1.121 31.639 1.00 83.25 547 GLU A CA 1
ATOM 4373 C C . GLU A 1 547 ? -26.619 -1.964 30.562 1.00 83.25 547 GLU A C 1
ATOM 4375 O O . GLU A 1 547 ? -26.682 -1.550 29.403 1.00 83.25 547 GLU A O 1
ATOM 4380 N N . LYS A 1 548 ? -27.132 -3.141 30.933 1.00 89.56 548 LYS A N 1
ATOM 4381 C CA . LYS A 1 548 ? -27.717 -4.113 30.011 1.00 89.56 548 LYS A CA 1
ATOM 4382 C C . LYS A 1 548 ? -28.767 -4.961 30.718 1.00 89.56 548 LYS A C 1
ATOM 4384 O O . LYS A 1 548 ? -28.483 -5.582 31.744 1.00 89.56 548 LYS A O 1
ATOM 4389 N N . GLU A 1 549 ? -29.935 -5.056 30.101 1.00 92.69 549 GLU A N 1
ATOM 4390 C CA . GLU A 1 549 ? -31.007 -5.962 30.505 1.00 92.69 549 GLU A CA 1
ATOM 4391 C C . GLU A 1 549 ? -31.265 -6.972 29.386 1.00 92.69 549 GLU A C 1
ATOM 4393 O O . GLU A 1 549 ? -31.350 -6.611 28.209 1.00 92.69 549 GLU A O 1
ATOM 4398 N N . VAL A 1 550 ? -31.390 -8.248 29.744 1.00 93.31 550 VAL A N 1
ATOM 4399 C CA . VAL A 1 550 ? -31.732 -9.339 28.831 1.00 93.31 550 VAL A CA 1
ATOM 4400 C C . VAL A 1 550 ? -32.790 -10.214 29.484 1.00 93.31 550 VAL A C 1
ATOM 4402 O O . VAL A 1 550 ? -32.582 -10.745 30.573 1.00 93.31 550 VAL A O 1
ATOM 4405 N N . TYR A 1 551 ? -33.913 -10.415 28.805 1.00 95.25 551 TYR A N 1
ATOM 4406 C CA . TYR A 1 551 ? -34.979 -11.292 29.280 1.00 95.25 551 TYR A CA 1
ATOM 4407 C C . TYR A 1 551 ? -35.657 -12.027 28.130 1.00 95.25 551 TYR A C 1
ATOM 4409 O O . TYR A 1 551 ? -35.588 -11.632 26.963 1.00 95.25 551 TYR A O 1
ATOM 4417 N N . ARG A 1 552 ? -36.339 -13.115 28.470 1.00 95.19 552 ARG A N 1
ATOM 4418 C CA . ARG A 1 552 ? -37.199 -13.860 27.560 1.00 95.19 552 ARG A CA 1
ATOM 4419 C C . ARG A 1 552 ? -38.611 -13.285 27.575 1.00 95.19 552 ARG A C 1
ATOM 4421 O O . ARG A 1 552 ? -39.156 -12.989 28.637 1.00 95.19 552 ARG A O 1
ATOM 4428 N N . SER A 1 553 ? -39.206 -13.177 26.392 1.00 95.62 553 SER A N 1
ATOM 4429 C CA . SER A 1 553 ? -40.614 -12.841 26.187 1.00 95.62 553 SER A CA 1
ATOM 4430 C C . SER A 1 553 ? -41.196 -13.777 25.128 1.00 95.62 553 SER A C 1
ATOM 4432 O O . SER A 1 553 ? -40.899 -13.650 23.939 1.00 95.62 553 SER A O 1
ATOM 4434 N N . GLY A 1 554 ? -41.966 -14.776 25.553 1.00 92.94 554 GLY A N 1
ATOM 4435 C CA . GLY A 1 554 ? -42.459 -15.865 24.715 1.00 92.94 554 GLY A CA 1
ATOM 4436 C C . GLY A 1 554 ? -41.325 -16.612 24.006 1.00 92.94 554 GLY A C 1
ATOM 4437 O O . GLY A 1 554 ? -40.453 -17.214 24.642 1.00 92.94 554 GLY A O 1
ATOM 4438 N N . ASP A 1 555 ? -41.339 -16.548 22.675 1.00 92.81 555 ASP A N 1
ATOM 4439 C CA . ASP A 1 555 ? -40.341 -17.167 21.793 1.00 92.81 555 ASP A CA 1
ATOM 4440 C C . ASP A 1 555 ? -39.228 -16.186 21.376 1.00 92.81 555 ASP A C 1
ATOM 4442 O O . ASP A 1 555 ? -38.495 -16.438 20.420 1.00 92.81 555 ASP A O 1
ATOM 4446 N N . CYS A 1 556 ? -39.100 -15.054 22.076 1.00 95.12 556 CYS A N 1
ATOM 4447 C CA . CYS A 1 556 ? -38.107 -14.017 21.811 1.00 95.12 556 CYS A CA 1
ATOM 4448 C C . CYS A 1 556 ? -37.169 -13.801 23.006 1.00 95.12 556 CYS A C 1
ATOM 4450 O O . CYS A 1 556 ? -37.551 -13.957 24.167 1.00 95.12 556 CYS A O 1
ATOM 4452 N N . ILE A 1 557 ? -35.950 -13.366 22.705 1.00 95.50 557 ILE A N 1
ATOM 4453 C CA . ILE A 1 557 ? -35.024 -12.725 23.633 1.00 95.50 557 ILE A CA 1
ATOM 4454 C C . ILE A 1 557 ? -35.031 -11.230 23.350 1.00 95.50 557 ILE A C 1
ATOM 4456 O O . ILE A 1 557 ? -34.822 -10.807 22.212 1.00 95.50 557 ILE A O 1
ATOM 4460 N N . VAL A 1 558 ? -35.244 -10.445 24.398 1.00 95.25 558 VAL A N 1
ATOM 4461 C CA . VAL A 1 558 ? -35.205 -8.987 24.365 1.00 95.25 558 VAL A CA 1
ATOM 4462 C C . VAL A 1 558 ? -33.943 -8.523 25.070 1.00 95.25 558 VAL A C 1
ATOM 4464 O O . VAL A 1 558 ? -33.683 -8.932 26.199 1.00 95.25 558 VAL A O 1
ATOM 4467 N N . LYS A 1 559 ? -33.173 -7.668 24.400 1.00 94.88 559 LYS A N 1
ATOM 4468 C CA . LYS A 1 559 ? -32.001 -6.980 24.943 1.00 94.88 559 LYS A CA 1
ATOM 4469 C C . LYS A 1 559 ? -32.250 -5.480 24.955 1.00 94.88 559 LYS A C 1
ATOM 4471 O O . LYS A 1 559 ? -32.750 -4.943 23.965 1.00 94.88 559 LYS A O 1
ATOM 4476 N N . LEU A 1 560 ? -31.884 -4.823 26.046 1.00 93.44 560 LEU A N 1
ATOM 4477 C CA . LEU A 1 560 ? -32.007 -3.383 26.256 1.00 93.44 560 LEU A CA 1
ATOM 4478 C C . LEU A 1 560 ? -30.703 -2.838 26.834 1.00 93.44 560 LEU A C 1
ATOM 4480 O O . LEU A 1 560 ? -30.032 -3.526 27.603 1.00 93.44 560 LEU A O 1
ATOM 4484 N N . TRP A 1 561 ? -30.390 -1.586 26.504 1.00 92.81 561 TRP A N 1
ATOM 4485 C CA . TRP A 1 561 ? -29.231 -0.862 27.043 1.00 92.81 561 TRP A CA 1
ATOM 4486 C C . TRP A 1 561 ? -29.687 0.438 27.720 1.00 92.81 561 TRP A C 1
ATOM 4488 O O . TRP A 1 561 ? -29.656 1.499 27.091 1.00 92.81 561 TRP A O 1
ATOM 4498 N N . PRO A 1 562 ? -30.162 0.379 28.982 1.00 88.38 562 PRO A N 1
ATOM 4499 C CA . PRO A 1 562 ? -30.878 1.485 29.627 1.00 88.38 562 PRO A CA 1
ATOM 4500 C C . PRO A 1 562 ? -30.051 2.756 29.844 1.00 88.38 562 PRO A C 1
ATOM 4502 O O . PRO A 1 562 ? -30.616 3.842 29.940 1.00 88.38 562 PRO A O 1
ATOM 4505 N N . THR A 1 563 ? -28.724 2.640 29.924 1.00 85.75 563 THR A N 1
ATOM 4506 C CA . THR A 1 563 ? -27.803 3.769 30.143 1.00 85.75 563 THR A CA 1
ATOM 4507 C C . THR A 1 563 ? -27.489 4.570 28.881 1.00 85.75 563 THR A C 1
ATOM 4509 O O . THR A 1 563 ? -26.840 5.613 28.976 1.00 85.75 563 THR A O 1
ATOM 4512 N N . ILE A 1 564 ? -27.929 4.110 27.706 1.00 85.25 564 ILE A N 1
ATOM 4513 C CA . ILE A 1 564 ? -27.698 4.778 26.423 1.00 85.25 564 ILE A CA 1
ATOM 4514 C C . ILE A 1 564 ? -29.021 5.346 25.907 1.00 85.25 564 ILE A C 1
ATOM 4516 O O . ILE A 1 564 ? -30.035 4.652 25.871 1.00 85.25 564 ILE A O 1
ATOM 4520 N N . HIS A 1 565 ? -28.997 6.602 25.459 1.00 87.81 565 HIS A N 1
ATOM 4521 C CA . HIS A 1 565 ? -30.162 7.298 24.916 1.00 87.81 565 HIS A CA 1
ATOM 4522 C C . HIS A 1 565 ? -29.893 7.744 23.475 1.00 87.81 565 HIS A C 1
ATOM 4524 O O . HIS A 1 565 ? -29.136 8.679 23.225 1.00 87.81 565 HIS A O 1
ATOM 4530 N N . ALA A 1 566 ? -30.509 7.065 22.508 1.00 85.19 566 ALA A N 1
ATOM 4531 C CA . ALA A 1 566 ? -30.345 7.343 21.080 1.00 85.19 566 ALA A CA 1
ATOM 4532 C C . ALA A 1 566 ? -31.117 8.587 20.600 1.00 85.19 566 ALA A C 1
ATOM 4534 O O . ALA A 1 566 ? -30.816 9.139 19.541 1.00 85.19 566 ALA A O 1
ATOM 4535 N N . ASP A 1 567 ? -32.091 9.058 21.380 1.00 82.94 567 ASP A N 1
ATOM 4536 C CA . ASP A 1 567 ? -32.841 10.296 21.147 1.00 82.94 567 ASP A CA 1
ATOM 4537 C C . ASP A 1 567 ? -32.133 11.552 21.685 1.00 82.94 567 ASP A C 1
ATOM 4539 O O . ASP A 1 567 ? -32.570 12.668 21.399 1.00 82.94 567 ASP A O 1
ATOM 4543 N N . ALA A 1 568 ? -31.027 11.394 22.413 1.00 81.56 568 ALA A N 1
ATOM 4544 C CA . ALA A 1 568 ? -30.144 12.479 22.830 1.00 81.56 568 ALA A CA 1
ATOM 4545 C C . ALA A 1 568 ? -28.722 11.947 23.125 1.00 81.56 568 ALA A C 1
ATOM 4547 O O . ALA A 1 568 ? -28.282 11.993 24.279 1.00 81.56 568 ALA A O 1
ATOM 4548 N N . PRO A 1 569 ? -27.995 11.422 22.115 1.00 76.25 569 PRO A N 1
ATOM 4549 C CA . PRO A 1 569 ? -26.701 10.782 22.332 1.00 76.25 569 PRO A CA 1
ATOM 4550 C C . PRO A 1 569 ? -25.662 11.794 22.829 1.00 76.25 569 PRO A C 1
ATOM 4552 O O . PRO A 1 569 ? -25.512 12.871 22.251 1.00 76.25 569 PRO A O 1
ATOM 4555 N N . GLN A 1 570 ? -24.912 11.446 23.878 1.00 71.06 570 GLN A N 1
ATOM 4556 C CA . GLN A 1 570 ? -23.869 12.310 24.454 1.00 71.06 570 GLN A CA 1
ATOM 4557 C C . GLN A 1 570 ? -22.467 11.720 24.274 1.00 71.06 570 GLN A C 1
ATOM 4559 O O . GLN A 1 570 ? -22.315 10.520 24.071 1.00 71.06 570 GLN A O 1
ATOM 4564 N N . GLY A 1 571 ? -21.426 12.559 24.328 1.00 60.56 571 GLY A N 1
ATOM 4565 C CA . GLY A 1 571 ? -20.033 12.104 24.459 1.00 60.56 571 GLY A CA 1
ATOM 4566 C C . GLY A 1 571 ? -19.551 11.109 23.392 1.00 60.56 571 GLY A C 1
ATOM 4567 O O . GLY A 1 571 ? -18.872 10.145 23.725 1.00 60.56 571 GLY A O 1
ATOM 4568 N N . GLY A 1 572 ? -19.925 11.292 22.118 1.00 62.97 572 GLY A N 1
ATOM 4569 C CA . GLY A 1 572 ? -19.507 10.395 21.027 1.00 62.97 572 GLY A CA 1
ATOM 4570 C C . GLY A 1 572 ? -20.344 9.116 20.864 1.00 62.97 572 GLY A C 1
ATOM 4571 O O . GLY A 1 572 ? -20.019 8.285 20.020 1.00 62.97 572 GLY A O 1
ATOM 4572 N N . GLN A 1 573 ? -21.456 8.968 21.596 1.00 74.81 573 GLN A N 1
ATOM 4573 C CA . GLN A 1 573 ? -22.384 7.833 21.451 1.00 74.81 573 GLN A CA 1
ATOM 4574 C C . GLN A 1 573 ? -23.083 7.769 20.083 1.00 74.81 573 GLN A C 1
ATOM 4576 O O . GLN A 1 573 ? -23.508 6.694 19.674 1.00 74.81 573 GLN A O 1
ATOM 4581 N N . GLY A 1 574 ? -23.207 8.889 19.360 1.00 81.44 574 GLY A N 1
ATOM 4582 C CA . GLY A 1 574 ? -23.901 8.946 18.065 1.00 81.44 574 GLY A CA 1
ATOM 4583 C C . GLY A 1 574 ? -23.303 8.003 17.007 1.00 81.44 574 GLY A C 1
ATOM 4584 O O . GLY A 1 574 ? -23.999 7.094 16.555 1.00 81.44 574 GLY A O 1
ATOM 4585 N N . PRO A 1 575 ? -22.009 8.141 16.655 1.00 75.88 575 PRO A N 1
ATOM 4586 C CA . PRO A 1 575 ? -21.331 7.219 15.743 1.00 75.88 575 PRO A CA 1
ATOM 4587 C C . PRO A 1 575 ? -21.336 5.756 16.215 1.00 75.88 575 PRO A C 1
ATOM 4589 O O . PRO A 1 575 ? -21.491 4.856 15.394 1.00 75.88 575 PRO A O 1
ATOM 4592 N N . LEU A 1 576 ? -21.206 5.513 17.528 1.00 81.88 576 LEU A N 1
ATOM 4593 C CA . LEU A 1 576 ? -21.270 4.169 18.118 1.00 81.88 576 LEU A CA 1
ATOM 4594 C C . LEU A 1 576 ? -22.642 3.522 17.876 1.00 81.88 576 LEU A C 1
ATOM 4596 O O . LEU A 1 576 ? -22.721 2.391 17.401 1.00 81.88 576 LEU A O 1
ATOM 4600 N N . LEU A 1 577 ? -23.719 4.258 18.163 1.00 87.31 577 LEU A N 1
ATOM 4601 C CA . LEU A 1 577 ? -25.096 3.820 17.941 1.00 87.31 577 LEU A CA 1
ATOM 4602 C C . LEU A 1 577 ? -25.386 3.592 16.461 1.00 87.31 577 LEU A C 1
ATOM 4604 O O . LEU A 1 577 ? -26.027 2.603 16.113 1.00 87.31 577 LEU A O 1
ATOM 4608 N N . LEU A 1 578 ? -24.901 4.478 15.589 1.00 86.75 578 LEU A N 1
ATOM 4609 C CA . LEU A 1 578 ? -25.067 4.326 14.149 1.00 86.75 578 LEU A CA 1
ATOM 4610 C C . LEU A 1 578 ? -24.388 3.048 13.648 1.00 86.75 578 LEU A C 1
ATOM 4612 O O . LEU A 1 578 ? -25.050 2.237 13.008 1.00 86.75 578 LEU A O 1
ATOM 4616 N N . SER A 1 579 ? -23.118 2.836 14.006 1.00 82.88 579 SER A N 1
ATOM 4617 C CA . SER A 1 579 ? -22.361 1.625 13.659 1.00 82.88 579 SER A CA 1
ATOM 4618 C C . SER A 1 579 ? -23.043 0.356 14.182 1.00 82.88 579 SER A C 1
ATOM 4620 O O . SER A 1 579 ? -23.197 -0.625 13.453 1.00 82.88 579 SER A O 1
ATOM 4622 N N . PHE A 1 580 ? -23.540 0.387 15.423 1.00 89.44 580 PHE A N 1
ATOM 4623 C CA . PHE A 1 580 ? -24.300 -0.717 16.003 1.00 89.44 580 PHE A CA 1
ATOM 4624 C C . PHE A 1 580 ? -25.579 -1.018 15.211 1.00 89.44 580 PHE A C 1
ATOM 4626 O O . PHE A 1 580 ? -25.791 -2.164 14.813 1.00 89.44 580 PHE A O 1
ATOM 4633 N N . PHE A 1 581 ? -26.418 -0.016 14.934 1.00 92.62 581 PHE A N 1
ATOM 4634 C CA . PHE A 1 581 ? -27.663 -0.232 14.193 1.00 92.62 581 PHE A CA 1
ATOM 4635 C C . PHE A 1 581 ? -27.423 -0.644 12.738 1.00 92.62 581 PHE A C 1
ATOM 4637 O O . PHE A 1 581 ? -28.166 -1.478 12.224 1.00 92.62 581 PHE A O 1
ATOM 4644 N N . GLU A 1 582 ? -26.380 -0.132 12.084 1.00 89.88 582 GLU A N 1
ATOM 4645 C CA . GLU A 1 582 ? -25.966 -0.582 10.751 1.00 89.88 582 GLU A CA 1
ATOM 4646 C C . GLU A 1 582 ? -25.497 -2.039 10.764 1.00 89.88 582 GLU A C 1
ATOM 4648 O O . GLU A 1 582 ? -25.884 -2.811 9.886 1.00 89.88 582 GLU A O 1
ATOM 4653 N N . LYS A 1 583 ? -24.749 -2.454 11.796 1.00 88.62 583 LYS A N 1
ATOM 4654 C CA . LYS A 1 583 ? -24.362 -3.858 11.997 1.00 88.62 583 LYS A CA 1
ATOM 4655 C C . LYS A 1 583 ? -25.590 -4.747 12.211 1.00 88.62 583 LYS A C 1
ATOM 4657 O O . LYS A 1 583 ? -25.700 -5.786 11.566 1.00 88.62 583 LYS A O 1
ATOM 4662 N N . VAL A 1 584 ? -26.541 -4.340 13.058 1.00 92.44 584 VAL A N 1
ATOM 4663 C CA . VAL A 1 584 ? -27.811 -5.066 13.274 1.00 92.44 584 VAL A CA 1
ATOM 4664 C C . VAL A 1 584 ? -28.612 -5.169 11.972 1.00 92.44 584 VAL A C 1
ATOM 4666 O O . VAL A 1 584 ? -29.116 -6.240 11.637 1.00 92.44 584 VAL A O 1
ATOM 4669 N N . GLU A 1 585 ? -28.708 -4.078 11.209 1.00 92.00 585 GLU A N 1
ATOM 4670 C CA . GLU A 1 585 ? -29.422 -4.048 9.934 1.00 92.00 585 GLU A CA 1
ATOM 4671 C C . GLU A 1 585 ? -28.767 -4.973 8.895 1.00 92.00 585 GLU A C 1
ATOM 4673 O O . GLU A 1 585 ? -29.472 -5.713 8.205 1.00 92.00 585 GLU A O 1
ATOM 4678 N N . LEU A 1 586 ? -27.432 -4.976 8.806 1.00 89.06 586 LEU A N 1
ATOM 4679 C CA . LEU A 1 586 ? -26.666 -5.874 7.940 1.00 89.06 586 LEU A CA 1
ATOM 4680 C C . LEU A 1 586 ? -26.907 -7.344 8.303 1.00 89.06 586 LEU A C 1
ATOM 4682 O O . LEU A 1 586 ? -27.190 -8.155 7.418 1.00 89.06 586 LEU A O 1
ATOM 4686 N N . LEU A 1 587 ? -26.845 -7.687 9.593 1.00 89.69 587 LEU A N 1
ATOM 4687 C CA . LEU A 1 587 ? -27.103 -9.046 10.078 1.00 89.69 587 LEU A CA 1
ATOM 4688 C C . LEU A 1 587 ? -28.543 -9.484 9.780 1.00 89.69 587 LEU A C 1
ATOM 4690 O O . LEU A 1 587 ? -28.762 -10.598 9.301 1.00 89.69 587 LEU A O 1
ATOM 4694 N N . ASN A 1 588 ? -29.515 -8.587 9.966 1.00 92.25 588 ASN A N 1
ATOM 4695 C CA . ASN A 1 588 ? -30.916 -8.857 9.652 1.00 92.25 588 ASN A CA 1
ATOM 4696 C C . ASN A 1 588 ? -31.145 -9.074 8.143 1.00 92.25 588 ASN A C 1
ATOM 4698 O O . ASN A 1 588 ? -31.826 -10.018 7.747 1.00 92.25 588 ASN A O 1
ATOM 4702 N N . LYS A 1 589 ? -30.545 -8.235 7.285 1.00 89.06 589 LYS A N 1
ATOM 4703 C CA . LYS A 1 589 ? -30.639 -8.356 5.816 1.00 89.06 589 LYS A CA 1
ATOM 4704 C C . LYS A 1 589 ? -29.982 -9.629 5.285 1.00 89.06 589 LYS A C 1
ATOM 4706 O O . LYS A 1 589 ? -30.462 -10.186 4.301 1.00 89.06 589 LYS A O 1
ATOM 4711 N N . SER A 1 590 ? -28.896 -10.068 5.918 1.00 86.75 590 SER A N 1
ATOM 4712 C CA . SER A 1 590 ? -28.132 -11.237 5.473 1.00 86.75 590 SER A CA 1
ATOM 4713 C C . SER A 1 590 ? -28.863 -12.553 5.745 1.00 86.75 590 SER A C 1
ATOM 4715 O O . SER A 1 590 ? -28.715 -13.503 4.981 1.00 86.75 590 SER A O 1
ATOM 4717 N N . GLY A 1 591 ? -29.673 -12.616 6.810 1.00 84.94 591 GLY A N 1
ATOM 4718 C CA . GLY A 1 591 ? -30.499 -13.787 7.114 1.00 84.94 591 GLY A CA 1
ATOM 4719 C C . GLY A 1 591 ? -29.692 -15.062 7.383 1.00 84.94 591 GLY A C 1
ATOM 4720 O O . GLY A 1 591 ? -30.122 -16.148 6.991 1.00 84.94 591 GLY A O 1
ATOM 4721 N N . TYR A 1 592 ? -28.517 -14.941 8.014 1.00 89.94 592 TYR A N 1
ATOM 4722 C CA . TYR A 1 592 ? -27.640 -16.078 8.298 1.00 89.94 592 TYR A CA 1
ATOM 4723 C C . TYR A 1 592 ? -28.357 -17.145 9.128 1.00 89.94 592 TYR A C 1
ATOM 4725 O O . TYR A 1 592 ? -28.812 -16.882 10.238 1.00 89.94 592 TYR A O 1
ATOM 4733 N N . GLY A 1 593 ? -28.404 -18.378 8.617 1.00 90.00 593 GLY A N 1
ATOM 4734 C CA . GLY A 1 593 ? -29.062 -19.493 9.308 1.00 90.00 593 GLY A CA 1
ATOM 4735 C C . GLY A 1 593 ? -28.398 -19.894 10.631 1.00 90.00 593 GLY A C 1
ATOM 4736 O O . GLY A 1 593 ? -29.024 -20.572 11.440 1.00 90.00 593 GLY A O 1
ATOM 4737 N N . PHE A 1 594 ? -27.150 -19.474 10.856 1.00 93.12 594 PHE A N 1
ATOM 4738 C CA . PHE A 1 594 ? -26.393 -19.722 12.084 1.00 93.12 594 PHE A CA 1
ATOM 4739 C C . PHE A 1 594 ? -26.511 -18.597 13.128 1.00 93.12 594 PHE A C 1
ATOM 4741 O O . PHE A 1 594 ? -25.820 -18.634 14.143 1.00 93.12 594 PHE A O 1
ATOM 4748 N N . LEU A 1 595 ? -27.370 -17.596 12.904 1.00 94.12 595 LEU A N 1
ATOM 4749 C CA . LEU A 1 595 ? -27.694 -16.557 13.884 1.00 94.12 595 LEU A CA 1
ATOM 4750 C C . LEU A 1 595 ? -29.179 -16.620 14.263 1.00 94.12 595 LEU A C 1
ATOM 4752 O O . LEU A 1 595 ? -30.011 -17.004 13.434 1.00 94.12 595 LEU A O 1
ATOM 4756 N N . PRO A 1 596 ? -29.549 -16.241 15.499 1.00 93.81 596 PRO A N 1
ATOM 4757 C CA . PRO A 1 596 ? -30.943 -16.022 15.852 1.00 93.81 596 PRO A CA 1
ATOM 4758 C C . PRO A 1 596 ? -31.577 -14.992 14.916 1.00 93.81 596 PRO A C 1
ATOM 4760 O O . PRO A 1 596 ? -30.998 -13.936 14.651 1.00 93.81 596 PRO A O 1
ATOM 4763 N N . ARG A 1 597 ? -32.786 -15.276 14.422 1.00 93.94 597 ARG A N 1
ATOM 4764 C CA . ARG A 1 597 ? -33.497 -14.321 13.569 1.00 93.94 597 ARG A CA 1
ATOM 4765 C C . ARG A 1 597 ? -33.781 -13.042 14.354 1.00 93.94 597 ARG A C 1
ATOM 4767 O O . ARG A 1 597 ? -34.323 -13.104 15.455 1.00 93.94 597 ARG A O 1
ATOM 4774 N N . ILE A 1 598 ? -33.443 -11.898 13.770 1.00 94.94 598 ILE A N 1
ATOM 4775 C CA . ILE A 1 598 ? -33.738 -10.585 14.340 1.00 94.94 598 ILE A CA 1
ATOM 4776 C C . ILE A 1 598 ? -35.169 -10.220 13.948 1.00 94.94 598 ILE A C 1
ATOM 4778 O O . ILE A 1 598 ? -35.466 -10.018 12.773 1.00 94.94 598 ILE A O 1
ATOM 4782 N N . ASP A 1 599 ? -36.065 -10.156 14.929 1.00 91.94 599 ASP A N 1
ATOM 4783 C CA . ASP A 1 599 ? -37.479 -9.855 14.691 1.00 91.94 599 ASP A CA 1
ATOM 4784 C C . ASP A 1 599 ? -37.732 -8.339 14.720 1.00 91.94 599 ASP A C 1
ATOM 4786 O O . ASP A 1 599 ? -38.508 -7.817 13.916 1.00 91.94 599 ASP A O 1
ATOM 4790 N N . GLN A 1 600 ? -37.066 -7.609 15.622 1.00 93.12 600 GLN A N 1
ATOM 4791 C CA . GLN A 1 600 ? -37.203 -6.156 15.727 1.00 93.12 600 GLN A CA 1
ATOM 4792 C C . GLN A 1 600 ? -35.982 -5.518 16.395 1.00 93.12 600 GLN A C 1
ATOM 4794 O O . GLN A 1 600 ? -35.391 -6.097 17.297 1.00 93.12 600 GLN A O 1
ATOM 4799 N N . PHE A 1 601 ? -35.620 -4.300 16.000 1.00 95.00 601 PHE A N 1
ATOM 4800 C CA . PHE A 1 601 ? -34.545 -3.533 16.629 1.00 95.00 601 PHE A CA 1
ATOM 4801 C C . PHE A 1 601 ? -34.773 -2.032 16.446 1.00 95.00 601 PHE A C 1
ATOM 4803 O O . PHE A 1 601 ? -35.615 -1.621 15.644 1.00 95.00 601 PHE A O 1
ATOM 4810 N N . GLY A 1 602 ? -34.020 -1.224 17.184 1.00 94.31 602 GLY A N 1
ATOM 4811 C CA . GLY A 1 602 ? -34.045 0.232 17.090 1.00 94.31 602 GLY A CA 1
ATOM 4812 C C . GLY A 1 602 ? -33.910 0.856 18.468 1.00 94.31 602 GLY A C 1
ATOM 4813 O O . GLY A 1 602 ? -33.343 0.249 19.373 1.00 94.31 602 GLY A O 1
ATOM 4814 N N . TYR A 1 603 ? -34.462 2.049 18.644 1.00 94.25 603 TYR A N 1
ATOM 4815 C CA . TYR A 1 603 ? -34.651 2.635 19.968 1.00 94.25 603 TYR A CA 1
ATOM 4816 C C . TYR A 1 603 ? -36.114 2.975 20.211 1.00 94.25 603 TYR A C 1
ATOM 4818 O O . TYR A 1 603 ? -36.848 3.365 19.296 1.00 94.25 603 TYR A O 1
ATOM 4826 N N . ASP A 1 604 ? -36.555 2.765 21.445 1.00 91.12 604 ASP A N 1
ATOM 4827 C CA . ASP A 1 604 ? -37.953 2.909 21.821 1.00 91.12 604 ASP A CA 1
ATOM 4828 C C . ASP A 1 604 ? -38.332 4.374 22.108 1.00 91.12 604 ASP A C 1
ATOM 4830 O O . ASP A 1 604 ? -37.545 5.304 21.924 1.00 91.12 604 ASP A O 1
ATOM 4834 N N . ARG A 1 605 ? -39.570 4.611 22.557 1.00 84.94 605 ARG A N 1
ATOM 4835 C CA . ARG A 1 605 ? -40.055 5.968 22.863 1.00 84.94 605 ARG A CA 1
ATOM 4836 C C . ARG A 1 605 ? -39.258 6.699 23.961 1.00 84.94 605 ARG A C 1
ATOM 4838 O O . ARG A 1 605 ? -39.346 7.923 24.021 1.00 84.94 605 ARG A O 1
ATOM 4845 N N . SER A 1 606 ? -38.558 5.984 24.837 1.00 85.62 606 SER A N 1
ATOM 4846 C CA . SER A 1 606 ? -37.672 6.551 25.871 1.00 85.62 606 SER A CA 1
ATOM 4847 C C . SER A 1 606 ? -36.256 6.829 25.363 1.00 85.62 606 SER A C 1
ATOM 4849 O O . SER A 1 606 ? -35.411 7.260 26.146 1.00 85.62 606 SER A O 1
ATOM 4851 N N . GLY A 1 607 ? -35.984 6.546 24.086 1.00 88.12 607 GLY A N 1
ATOM 4852 C CA . GLY A 1 607 ? -34.646 6.649 23.521 1.00 88.12 607 GLY A CA 1
ATOM 4853 C C . GLY A 1 607 ? -33.771 5.429 23.786 1.00 88.12 607 GLY A C 1
ATOM 4854 O O . GLY A 1 607 ? -32.632 5.413 23.331 1.00 88.12 607 GLY A O 1
ATOM 4855 N N . THR A 1 608 ? -34.270 4.406 24.484 1.00 92.25 608 THR A N 1
ATOM 4856 C CA . THR A 1 608 ? -33.474 3.241 24.881 1.00 92.25 608 THR A CA 1
ATOM 4857 C C . THR A 1 608 ? -33.284 2.297 23.690 1.00 92.25 608 THR A C 1
ATOM 4859 O O . THR A 1 608 ? -34.284 1.838 23.123 1.00 92.25 608 THR A O 1
ATOM 4862 N N . PRO A 1 609 ? -32.035 1.982 23.293 1.00 94.31 609 PRO A N 1
ATOM 4863 C CA . PRO A 1 609 ? -31.755 0.975 22.280 1.00 94.31 609 PRO A CA 1
ATOM 4864 C C . PRO A 1 609 ? -32.265 -0.398 22.710 1.00 94.31 609 PRO A C 1
ATOM 4866 O O . PRO A 1 609 ? -32.118 -0.793 23.869 1.00 94.31 609 PRO A O 1
ATOM 4869 N N . PHE A 1 610 ? -32.831 -1.139 21.763 1.00 94.81 610 PHE A N 1
ATOM 4870 C CA . PHE A 1 610 ? -33.312 -2.492 21.983 1.00 94.81 610 PHE A CA 1
ATOM 4871 C C . PHE A 1 610 ? -33.070 -3.396 20.770 1.00 94.81 610 PHE A C 1
ATOM 4873 O O . PHE A 1 610 ? -33.045 -2.953 19.618 1.00 94.81 610 PHE A O 1
ATOM 4880 N N . LEU A 1 611 ? -32.940 -4.690 21.049 1.00 95.50 611 LEU A N 1
ATOM 4881 C CA . LEU A 1 611 ? -32.849 -5.760 20.062 1.00 95.50 611 LEU A CA 1
ATOM 4882 C C . LEU A 1 611 ? -33.745 -6.919 20.504 1.00 95.50 611 LEU A C 1
ATOM 4884 O O . LEU A 1 611 ? -33.616 -7.423 21.617 1.00 95.50 611 LEU A O 1
ATOM 4888 N N . VAL A 1 612 ? -34.644 -7.343 19.622 1.00 94.94 612 VAL A N 1
ATOM 4889 C CA . VAL A 1 612 ? -35.518 -8.504 19.791 1.00 94.94 612 VAL A CA 1
ATOM 4890 C C . VAL A 1 612 ? -35.122 -9.549 18.766 1.00 94.94 612 VAL A C 1
ATOM 4892 O O . VAL A 1 612 ? -35.157 -9.308 17.557 1.00 94.94 612 VAL A O 1
ATOM 4895 N N . GLN A 1 613 ? -34.756 -10.720 19.261 1.00 95.31 613 GLN A N 1
ATOM 4896 C CA . GLN A 1 613 ? -34.307 -11.840 18.448 1.00 95.31 613 GLN A CA 1
ATOM 4897 C C . GLN A 1 613 ? -35.007 -13.127 18.870 1.00 95.31 613 GLN A C 1
ATOM 4899 O O . GLN A 1 613 ? -35.527 -13.231 19.979 1.00 95.31 613 GLN A O 1
ATOM 4904 N N . GLN A 1 614 ? -34.982 -14.129 18.005 1.00 95.06 614 GLN A N 1
ATOM 4905 C CA . GLN A 1 614 ? -35.529 -15.447 18.283 1.00 95.06 614 GLN A CA 1
ATOM 4906 C C . GLN A 1 614 ? -34.865 -16.092 19.514 1.00 95.06 614 GLN A C 1
ATOM 4908 O O . GLN A 1 614 ? -33.640 -16.114 19.645 1.00 95.06 614 GLN A O 1
ATOM 4913 N N . PHE A 1 615 ? -35.673 -16.686 20.393 1.00 94.19 615 PHE A N 1
ATOM 4914 C CA . PHE A 1 615 ? -35.179 -17.587 21.428 1.00 94.19 615 PHE A CA 1
ATOM 4915 C C . PHE A 1 615 ? -34.799 -18.939 20.818 1.00 94.19 615 PHE A C 1
ATOM 4917 O O . PHE A 1 615 ? -35.609 -19.593 20.158 1.00 94.19 615 PHE A O 1
ATOM 4924 N N . ILE A 1 616 ? -33.565 -19.374 21.067 1.00 93.69 616 ILE A N 1
ATOM 4925 C CA . ILE A 1 616 ? -33.072 -20.680 20.631 1.00 93.69 616 ILE A CA 1
ATOM 4926 C C . ILE A 1 616 ? -33.189 -21.671 21.791 1.00 93.69 616 ILE A C 1
ATOM 4928 O O . ILE A 1 616 ? -32.454 -21.578 22.781 1.00 93.69 616 ILE A O 1
ATOM 4932 N N . ASP A 1 617 ? -34.108 -22.625 21.647 1.00 90.81 617 ASP A N 1
ATOM 4933 C CA . ASP A 1 617 ? -34.255 -23.767 22.549 1.00 90.81 617 ASP A CA 1
ATOM 4934 C C . ASP A 1 617 ? -33.323 -24.901 22.097 1.00 90.81 617 ASP A C 1
ATOM 4936 O O . ASP A 1 617 ? -33.644 -25.697 21.216 1.00 90.81 617 ASP A O 1
ATOM 4940 N N . GLY A 1 618 ? -32.109 -24.902 22.638 1.00 90.88 618 GLY A N 1
ATOM 4941 C CA . GLY A 1 618 ? -31.041 -25.828 22.280 1.00 90.88 618 GLY A CA 1
ATOM 4942 C C . GLY A 1 618 ? -30.021 -25.941 23.407 1.00 90.88 618 GLY A C 1
ATOM 4943 O O . GLY A 1 618 ? -30.063 -25.174 24.371 1.00 90.88 618 GLY A O 1
ATOM 4944 N N . GLN A 1 619 ? -29.107 -26.897 23.274 1.00 92.31 619 GLN A N 1
ATOM 4945 C CA . GLN A 1 619 ? -28.054 -27.158 24.258 1.00 92.31 619 GLN A CA 1
ATOM 4946 C C . GLN A 1 619 ? -26.874 -26.219 24.031 1.00 92.31 619 GLN A C 1
ATOM 4948 O O . GLN A 1 619 ? -26.530 -25.932 22.882 1.00 92.31 619 GLN A O 1
ATOM 4953 N N . HIS A 1 620 ? -26.229 -25.756 25.100 1.00 92.69 620 HIS A N 1
ATOM 4954 C CA . HIS A 1 620 ? -24.976 -25.016 24.950 1.00 92.69 620 HIS A CA 1
ATOM 4955 C C . HIS A 1 620 ? -23.856 -25.940 24.467 1.00 92.69 620 HIS A C 1
ATOM 4957 O O . HIS A 1 620 ? -23.845 -27.131 24.778 1.00 92.69 620 HIS A O 1
ATOM 4963 N N . TRP A 1 621 ? -22.863 -25.396 23.760 1.00 92.94 621 TRP A N 1
ATOM 4964 C CA . TRP A 1 621 ? -21.718 -26.187 23.290 1.00 92.94 621 TRP A CA 1
ATOM 4965 C C . TRP A 1 621 ? -21.000 -26.925 24.430 1.00 92.94 621 TRP A C 1
ATOM 4967 O O . TRP A 1 621 ? -20.567 -28.060 24.262 1.00 92.94 621 TRP A O 1
ATOM 4977 N N . SER A 1 622 ? -20.934 -26.320 25.621 1.00 87.62 622 SER A N 1
ATOM 4978 C CA . SER A 1 622 ? -20.349 -26.931 26.825 1.00 87.62 622 SER A CA 1
ATOM 4979 C C . SER A 1 622 ? -21.142 -28.114 27.387 1.00 87.62 622 SER A C 1
ATOM 4981 O O . SER A 1 622 ? -20.615 -28.870 28.198 1.00 87.62 622 SER A O 1
ATOM 4983 N N . GLU A 1 623 ? -22.411 -28.253 27.010 1.00 89.00 623 GLU A N 1
ATOM 4984 C CA . GLU A 1 623 ? -23.314 -29.305 27.489 1.00 89.00 623 GLU A CA 1
ATOM 4985 C C . GLU A 1 623 ? -23.328 -30.522 26.552 1.00 89.00 623 GLU A C 1
ATOM 4987 O O . GLU A 1 623 ? -23.815 -31.593 26.930 1.00 89.00 623 GLU A O 1
ATOM 4992 N N . LEU A 1 624 ? -22.761 -30.377 25.348 1.00 87.62 624 LEU A N 1
ATOM 4993 C CA . LEU A 1 624 ? -22.642 -31.440 24.360 1.00 87.62 624 LEU A CA 1
ATOM 4994 C C . LEU A 1 624 ? -21.698 -32.527 24.881 1.00 87.62 624 LEU A C 1
ATOM 4996 O O . LEU A 1 624 ? -20.476 -32.423 24.817 1.00 87.62 624 LEU A O 1
ATOM 5000 N N . SER A 1 625 ? -22.280 -33.600 25.403 1.00 74.81 625 SER A N 1
ATOM 5001 C CA . SER A 1 625 ? -21.551 -34.772 25.878 1.00 74.81 625 SER A CA 1
ATOM 5002 C C . SER A 1 625 ? -22.027 -36.021 25.137 1.00 74.81 625 SER A C 1
ATOM 5004 O O . SER A 1 625 ? -23.191 -36.128 24.764 1.00 74.81 625 SER A O 1
ATOM 5006 N N . GLN A 1 626 ? -21.117 -36.979 24.924 1.00 71.06 626 GLN A N 1
ATOM 5007 C CA . GLN A 1 626 ? -21.410 -38.287 24.308 1.00 71.06 626 GLN A CA 1
ATOM 5008 C C . GLN A 1 626 ? -21.830 -38.256 22.821 1.00 71.06 626 GLN A C 1
ATOM 5010 O O . GLN A 1 626 ? -22.597 -39.108 22.373 1.00 71.06 626 GLN A O 1
ATOM 5015 N N . LEU A 1 627 ? -21.305 -37.316 22.030 1.00 83.06 627 LEU A N 1
ATOM 5016 C CA . LEU A 1 627 ? -21.523 -37.297 20.580 1.00 83.06 627 LEU A CA 1
ATOM 5017 C C . LEU A 1 627 ? -20.746 -38.417 19.867 1.00 83.06 627 LEU A C 1
ATOM 5019 O O . LEU A 1 627 ? -19.644 -38.790 20.270 1.00 83.06 627 LEU A O 1
ATOM 5023 N N . SER A 1 628 ? -21.300 -38.935 18.766 1.00 84.50 628 SER A N 1
ATOM 5024 C CA . SER A 1 628 ? -20.543 -39.800 17.855 1.00 84.50 628 SER A CA 1
ATOM 5025 C C . SER A 1 628 ? -19.458 -38.989 17.136 1.00 84.50 628 SER A C 1
ATOM 5027 O O . SER A 1 628 ? -19.643 -37.799 16.882 1.00 84.50 628 SER A O 1
ATOM 5029 N N . SER A 1 629 ? -18.346 -39.621 16.743 1.00 82.88 629 SER A N 1
ATOM 5030 C CA . SER A 1 629 ? -17.254 -38.929 16.032 1.00 82.88 629 SER A CA 1
ATOM 5031 C C . SER A 1 629 ? -17.736 -38.212 14.768 1.00 82.88 629 SER A C 1
ATOM 5033 O O . SER A 1 629 ? -17.286 -37.112 14.476 1.00 82.88 629 SER A O 1
ATOM 5035 N N . ARG A 1 630 ? -18.714 -38.799 14.064 1.00 83.56 630 ARG A N 1
ATOM 5036 C CA . ARG A 1 630 ? -19.346 -38.195 12.885 1.00 83.56 630 ARG A CA 1
ATOM 5037 C C . ARG A 1 630 ? -20.154 -36.943 13.234 1.00 83.56 630 ARG A C 1
ATOM 5039 O O . ARG A 1 630 ? -20.099 -35.967 12.498 1.00 83.56 630 ARG A O 1
ATOM 5046 N N . ARG A 1 631 ? -20.898 -36.961 14.345 1.00 87.00 631 ARG A N 1
ATOM 5047 C CA . ARG A 1 631 ? -21.691 -35.806 14.788 1.00 87.00 631 ARG A CA 1
ATOM 5048 C C . ARG A 1 631 ? -20.803 -34.674 15.299 1.00 87.00 631 ARG A C 1
ATOM 5050 O O . ARG A 1 631 ? -21.086 -33.513 15.030 1.00 87.00 631 ARG A O 1
ATOM 5057 N N . ALA A 1 632 ? -19.727 -35.010 16.009 1.00 89.50 632 ALA A N 1
ATOM 5058 C CA . ALA A 1 632 ? -18.737 -34.031 16.440 1.00 89.50 632 ALA A CA 1
ATOM 5059 C C . ALA A 1 632 ? -18.062 -33.360 15.232 1.00 89.50 632 ALA A C 1
ATOM 5061 O O . ALA A 1 632 ? -17.997 -32.137 15.179 1.00 89.50 632 ALA A O 1
ATOM 5062 N N . GLU A 1 633 ? -17.643 -34.141 14.230 1.00 89.94 633 GLU A N 1
ATOM 5063 C CA . GLU A 1 633 ? -17.086 -33.608 12.981 1.00 89.94 633 GLU A CA 1
ATOM 5064 C C . GLU A 1 633 ? -18.069 -32.666 12.270 1.00 89.94 633 GLU A C 1
ATOM 5066 O O . GLU A 1 633 ? -17.696 -31.562 11.878 1.00 89.94 633 GLU A O 1
ATOM 5071 N N . GLU A 1 634 ? -19.331 -33.075 12.129 1.00 90.12 634 GLU A N 1
ATOM 5072 C CA . GLU A 1 634 ? -20.376 -32.266 11.497 1.00 90.12 634 GLU A CA 1
ATOM 5073 C C . GLU A 1 634 ? -20.547 -30.904 12.184 1.00 90.12 634 GLU A C 1
ATOM 5075 O O . GLU A 1 634 ? -20.576 -29.873 11.511 1.00 90.12 634 GLU A O 1
ATOM 5080 N N . LEU A 1 635 ? -20.597 -30.885 13.519 1.00 92.81 635 LEU A N 1
ATOM 5081 C CA . LEU A 1 635 ? -20.716 -29.650 14.294 1.00 92.81 635 LEU A CA 1
ATOM 5082 C C . LEU A 1 635 ? -19.477 -28.762 14.173 1.00 92.81 635 LEU A C 1
ATOM 5084 O O . LEU A 1 635 ? -19.600 -27.546 14.052 1.00 92.81 635 LEU A O 1
ATOM 5088 N N . ILE A 1 636 ? -18.283 -29.353 14.167 1.00 93.94 636 ILE A N 1
ATOM 5089 C CA . ILE A 1 636 ? -17.030 -28.611 13.986 1.00 93.94 636 ILE A CA 1
ATOM 5090 C C . ILE A 1 636 ? -17.005 -27.939 12.617 1.00 93.94 636 ILE A C 1
ATOM 5092 O O . ILE A 1 636 ? -16.681 -26.758 12.521 1.00 93.94 636 ILE A O 1
ATOM 5096 N N . ARG A 1 637 ? -17.398 -28.660 11.562 1.00 92.94 637 ARG A N 1
ATOM 5097 C CA . ARG A 1 637 ? -17.491 -28.097 10.210 1.00 92.94 637 ARG A CA 1
ATOM 5098 C C . ARG A 1 637 ? -18.534 -26.992 10.132 1.00 92.94 637 ARG A C 1
ATOM 5100 O O . ARG A 1 637 ? -18.250 -25.948 9.559 1.00 92.94 637 ARG A O 1
ATOM 5107 N N . GLY A 1 638 ? -19.699 -27.193 10.749 1.00 93.06 638 GLY A N 1
ATOM 5108 C CA . GLY A 1 638 ? -20.729 -26.160 10.839 1.00 93.06 638 GLY A CA 1
ATOM 5109 C C . GLY A 1 638 ? -20.224 -24.889 11.526 1.00 93.06 638 GLY A C 1
ATOM 5110 O O . GLY A 1 638 ? -20.505 -23.790 11.054 1.00 93.06 638 GLY A O 1
ATOM 5111 N N . LEU A 1 639 ? -19.438 -25.031 12.599 1.00 95.81 639 LEU A N 1
ATOM 5112 C CA . LEU A 1 639 ? -18.852 -23.903 13.322 1.00 95.81 639 LEU A CA 1
ATOM 5113 C C . LEU A 1 639 ? -17.786 -23.176 12.490 1.00 95.81 639 LEU A C 1
ATOM 5115 O O . LEU A 1 639 ? -17.825 -21.951 12.410 1.00 95.81 639 LEU A O 1
ATOM 5119 N N . ILE A 1 640 ? -16.878 -23.918 11.845 1.00 95.38 640 ILE A N 1
ATOM 5120 C CA . ILE A 1 640 ? -15.867 -23.355 10.934 1.00 95.38 640 ILE A CA 1
ATOM 5121 C C . ILE A 1 640 ? -16.560 -22.551 9.828 1.00 95.38 640 ILE A C 1
ATOM 5123 O O . ILE A 1 640 ? -16.266 -21.372 9.662 1.00 95.38 640 ILE A O 1
ATOM 5127 N N . SER A 1 641 ? -17.546 -23.141 9.145 1.00 93.81 641 SER A N 1
ATOM 5128 C CA . SER A 1 641 ? -18.264 -22.465 8.060 1.00 93.81 641 SER A CA 1
ATOM 5129 C C . SER A 1 641 ? -19.044 -21.233 8.523 1.00 93.81 641 SER A C 1
ATOM 5131 O O . SER A 1 641 ? -19.117 -20.252 7.788 1.00 93.81 641 SER A O 1
ATOM 5133 N N . ALA A 1 642 ? -19.625 -21.252 9.728 1.00 94.38 642 ALA A N 1
ATOM 5134 C CA . ALA A 1 642 ? -20.313 -20.086 10.282 1.00 94.38 642 ALA A CA 1
ATOM 5135 C C . ALA A 1 642 ? -19.345 -18.915 10.529 1.00 94.38 642 ALA A C 1
ATOM 5137 O O . ALA A 1 642 ? -19.653 -17.776 10.178 1.00 94.38 642 ALA A O 1
ATOM 5138 N N . VAL A 1 643 ? -18.166 -19.195 11.094 1.00 95.12 643 VAL A N 1
ATOM 5139 C CA . VAL A 1 643 ? -17.147 -18.175 11.384 1.00 95.12 643 VAL A CA 1
ATOM 5140 C C . VAL A 1 643 ? -16.486 -17.659 10.104 1.00 95.12 643 VAL A C 1
ATOM 5142 O O . VAL A 1 643 ? -16.383 -16.448 9.933 1.00 95.12 643 VAL A O 1
ATOM 5145 N N . GLU A 1 644 ? -16.129 -18.538 9.165 1.00 93.31 644 GLU A N 1
ATOM 5146 C CA . GLU A 1 644 ? -15.589 -18.137 7.857 1.00 93.31 644 GLU A CA 1
ATOM 5147 C C . GLU A 1 644 ? -16.581 -17.248 7.091 1.00 93.31 644 GLU A C 1
ATOM 5149 O O . GLU A 1 644 ? -16.192 -16.210 6.560 1.00 93.31 644 GLU A O 1
ATOM 5154 N N . CYS A 1 645 ? -17.878 -17.580 7.114 1.00 91.62 645 CYS A N 1
ATOM 5155 C CA . CYS A 1 645 ? -18.917 -16.768 6.477 1.00 91.62 645 CYS A CA 1
ATOM 5156 C C . CYS A 1 645 ? -19.028 -15.359 7.088 1.00 91.62 645 CYS A C 1
ATOM 5158 O O . CYS A 1 645 ? -19.212 -14.385 6.355 1.00 91.62 645 CYS A O 1
ATOM 5160 N N . LEU A 1 646 ? -18.881 -15.221 8.414 1.00 89.88 646 LEU A N 1
ATOM 5161 C CA . LEU A 1 646 ? -18.789 -13.903 9.053 1.00 89.88 646 LEU A CA 1
ATOM 5162 C C . LEU A 1 646 ? -17.535 -13.152 8.584 1.00 89.88 646 LEU A C 1
ATOM 5164 O O . LEU A 1 646 ? -17.628 -11.989 8.182 1.00 89.88 646 LEU A O 1
ATOM 5168 N N . HIS A 1 647 ? -16.379 -13.823 8.583 1.00 90.88 647 HIS A N 1
ATOM 5169 C CA . HIS A 1 647 ? -15.093 -13.218 8.232 1.00 90.88 647 HIS A CA 1
ATOM 5170 C C . HIS A 1 647 ? -15.037 -12.745 6.774 1.00 90.88 647 HIS A C 1
ATOM 5172 O O . HIS A 1 647 ? -14.520 -11.659 6.510 1.00 90.88 647 HIS A O 1
ATOM 5178 N N . GLU A 1 648 ? -15.633 -13.488 5.835 1.00 86.75 648 GLU A N 1
ATOM 5179 C CA . GLU A 1 648 ? -15.773 -13.092 4.423 1.00 86.75 648 GLU A CA 1
ATOM 5180 C C . GLU A 1 648 ? -16.510 -11.754 4.249 1.00 86.75 648 GLU A C 1
ATOM 5182 O O . GLU A 1 648 ? -16.236 -10.999 3.315 1.00 86.75 648 GLU A O 1
ATOM 5187 N N . GLN A 1 649 ? -17.424 -11.438 5.167 1.00 81.25 649 GLN A N 1
ATOM 5188 C CA . GLN A 1 649 ? -18.194 -10.191 5.189 1.00 81.25 649 GLN A CA 1
ATOM 5189 C C . GLN A 1 649 ? -17.550 -9.120 6.075 1.00 81.25 649 GLN A C 1
ATOM 5191 O O . GLN A 1 649 ? -18.180 -8.109 6.379 1.00 81.25 649 GLN A O 1
ATOM 5196 N N . GLN A 1 650 ? -16.293 -9.334 6.484 1.00 81.94 650 GLN A N 1
ATOM 5197 C CA . GLN A 1 650 ? -15.530 -8.465 7.385 1.00 81.94 650 GLN A CA 1
ATOM 5198 C C . GLN A 1 650 ? -16.206 -8.280 8.754 1.00 81.94 650 GLN A C 1
ATOM 5200 O O . GLN A 1 650 ? -15.993 -7.279 9.437 1.00 81.94 650 GLN A O 1
ATOM 5205 N N . LEU A 1 651 ? -17.021 -9.255 9.164 1.00 84.44 651 LEU A N 1
ATOM 5206 C CA . LEU A 1 651 ? -17.640 -9.314 10.479 1.00 84.44 651 LEU A CA 1
ATOM 5207 C C . LEU A 1 651 ? -16.885 -10.314 11.351 1.00 84.44 651 LEU A C 1
ATOM 5209 O O . LEU A 1 651 ? -16.490 -11.380 10.896 1.00 84.44 651 LEU A O 1
ATOM 5213 N N . THR A 1 652 ? -16.732 -9.988 12.628 1.00 88.62 652 THR A N 1
ATOM 5214 C CA . THR A 1 652 ? -16.170 -10.884 13.643 1.00 88.62 652 THR A CA 1
ATOM 5215 C C . THR A 1 652 ? -17.154 -11.056 14.788 1.00 88.62 652 THR A C 1
ATOM 5217 O O . THR A 1 652 ? -18.004 -10.185 15.036 1.00 88.62 652 THR A O 1
ATOM 5220 N N . HIS A 1 653 ? -17.043 -12.191 15.478 1.00 90.12 653 HIS A N 1
ATOM 5221 C CA . HIS A 1 653 ? -17.766 -12.424 16.720 1.00 90.12 653 HIS A CA 1
ATOM 5222 C C . HIS A 1 653 ? -17.033 -11.761 17.897 1.00 90.12 653 HIS A C 1
ATOM 5224 O O . HIS A 1 653 ? -17.645 -11.022 18.663 1.00 90.12 653 HIS A O 1
ATOM 5230 N N . GLY A 1 654 ? -15.721 -11.981 18.025 1.00 81.50 654 GLY A N 1
ATOM 5231 C CA . GLY A 1 654 ? -14.835 -11.311 18.986 1.00 81.50 654 GLY A CA 1
ATOM 5232 C C . GLY A 1 654 ? -14.805 -11.931 20.389 1.00 81.50 654 GLY A C 1
ATOM 5233 O O . GLY A 1 654 ? -13.758 -11.899 21.033 1.00 81.50 654 GLY A O 1
ATOM 5234 N N . ASP A 1 655 ? -15.909 -12.544 20.830 1.00 87.12 655 ASP A N 1
ATOM 5235 C CA . ASP A 1 655 ? -16.011 -13.261 22.116 1.00 87.12 655 ASP A CA 1
ATOM 5236 C C . ASP A 1 655 ? -16.600 -14.675 21.969 1.00 87.12 655 ASP A C 1
ATOM 5238 O O . ASP A 1 655 ? -17.605 -15.053 22.579 1.00 87.12 655 ASP A O 1
ATOM 5242 N N . LEU A 1 656 ? -16.035 -15.459 21.051 1.00 91.62 656 LEU A N 1
ATOM 5243 C CA . LEU A 1 656 ? -16.528 -16.805 20.791 1.00 91.62 656 LEU A CA 1
ATOM 5244 C C . LEU A 1 656 ? -16.088 -17.767 21.909 1.00 91.62 656 LEU A C 1
ATOM 5246 O O . LEU A 1 656 ? -14.902 -17.946 22.179 1.00 91.62 656 LEU A O 1
ATOM 5250 N N . HIS A 1 657 ? -17.050 -18.416 22.560 1.00 91.81 657 HIS A N 1
ATOM 5251 C CA . HIS A 1 657 ? -16.805 -19.414 23.602 1.00 91.81 657 HIS A CA 1
ATOM 5252 C C . HIS A 1 657 ? -18.023 -20.340 23.765 1.00 91.81 657 HIS A C 1
ATOM 5254 O O . HIS A 1 657 ? -19.114 -19.985 23.316 1.00 91.81 657 HIS A O 1
ATOM 5260 N N . PRO A 1 658 ? -17.923 -21.482 24.476 1.00 92.00 658 PRO A N 1
ATOM 5261 C CA . PRO A 1 658 ? -19.008 -22.464 24.534 1.00 92.00 658 PRO A CA 1
ATOM 5262 C C . PRO A 1 658 ? -20.362 -21.937 25.034 1.00 92.00 658 PRO A C 1
ATOM 5264 O O . PRO A 1 658 ? -21.408 -22.399 24.586 1.00 92.00 658 PRO A O 1
ATOM 5267 N N . GLY A 1 659 ? -20.356 -20.953 25.940 1.00 89.38 659 GLY A N 1
ATOM 5268 C CA . GLY A 1 659 ? -21.577 -20.276 26.401 1.00 89.38 659 GLY A CA 1
ATOM 5269 C C . GLY A 1 659 ? -22.312 -19.465 25.320 1.00 89.38 659 GLY A C 1
ATOM 5270 O O . GLY A 1 659 ? -23.532 -19.362 25.380 1.00 89.38 659 GLY A O 1
ATOM 5271 N N . ASN A 1 660 ? -21.607 -18.981 24.294 1.00 92.56 660 ASN A N 1
ATOM 5272 C CA . ASN A 1 660 ? -22.169 -18.163 23.213 1.00 92.56 660 ASN A CA 1
ATOM 5273 C C . ASN A 1 660 ? -22.563 -19.003 21.993 1.00 92.56 660 ASN A C 1
ATOM 5275 O O . ASN A 1 660 ? -22.836 -18.465 20.927 1.00 92.56 660 ASN A O 1
ATOM 5279 N N . ILE A 1 661 ? -22.608 -20.329 22.131 1.00 94.69 661 ILE A N 1
ATOM 5280 C CA . ILE A 1 661 ? -23.017 -21.231 21.059 1.00 94.69 661 ILE A CA 1
ATOM 5281 C C . ILE A 1 661 ? -24.116 -22.142 21.579 1.00 94.69 661 ILE A C 1
ATOM 5283 O O . ILE A 1 661 ? -23.930 -22.855 22.569 1.00 94.69 661 ILE A O 1
ATOM 5287 N N . LYS A 1 662 ? -25.248 -22.151 20.874 1.00 94.38 662 LYS A N 1
ATOM 5288 C CA . LYS A 1 662 ? -26.314 -23.134 21.061 1.00 94.38 662 LYS A CA 1
ATOM 5289 C C . LYS A 1 662 ? -26.401 -24.070 19.872 1.00 94.38 662 LYS A C 1
ATOM 5291 O O . LYS A 1 662 ? -26.230 -23.661 18.727 1.00 94.38 662 LYS A O 1
ATOM 5296 N N . VAL A 1 663 ? -26.708 -25.327 20.154 1.00 93.50 663 VAL A N 1
ATOM 5297 C CA . VAL A 1 663 ? -26.852 -26.377 19.155 1.00 93.50 663 VAL A CA 1
ATOM 5298 C C . VAL A 1 663 ? -28.199 -27.062 19.334 1.00 93.50 663 VAL A C 1
ATOM 5300 O O . VAL A 1 663 ? -28.569 -27.484 20.432 1.00 93.50 663 VAL A O 1
ATOM 5303 N N . ILE A 1 664 ? -28.931 -27.188 18.233 1.00 91.31 664 ILE A N 1
ATOM 5304 C CA . ILE A 1 664 ? -30.126 -28.021 18.147 1.00 91.31 664 ILE A CA 1
ATOM 5305 C C . ILE A 1 664 ? -29.703 -29.327 17.484 1.00 91.31 664 ILE A C 1
ATOM 5307 O O . ILE A 1 664 ? -29.431 -29.365 16.283 1.00 91.31 664 ILE A O 1
ATOM 5311 N N . VAL A 1 665 ? -29.621 -30.390 18.283 1.00 83.06 665 VAL A N 1
ATOM 5312 C CA . VAL A 1 665 ? -29.286 -31.736 17.807 1.00 83.06 665 VAL A CA 1
ATOM 5313 C C . VAL A 1 665 ? -30.588 -32.496 17.520 1.00 83.06 665 VAL A C 1
ATOM 5315 O O . VAL A 1 665 ? -31.375 -32.712 18.446 1.00 83.06 665 VAL A O 1
ATOM 5318 N N . PRO A 1 666 ? -30.856 -32.900 16.265 1.00 79.25 666 PRO A N 1
ATOM 5319 C CA . PRO A 1 666 ? -32.033 -33.691 15.927 1.00 79.25 666 PRO A CA 1
ATOM 5320 C C . PRO A 1 666 ? -32.010 -35.072 16.591 1.00 79.25 666 PRO A C 1
ATOM 5322 O O . PRO A 1 666 ? -30.954 -35.648 16.836 1.00 79.25 666 PRO A O 1
ATOM 5325 N N . VAL A 1 667 ? -33.197 -35.636 16.831 1.00 70.94 667 VAL A N 1
ATOM 5326 C CA . VAL A 1 667 ? -33.353 -36.984 17.415 1.00 70.94 667 VAL A CA 1
ATOM 5327 C C . VAL A 1 667 ? -32.929 -38.091 16.435 1.00 70.94 667 VAL A C 1
ATOM 5329 O O . VAL A 1 667 ? -32.548 -39.178 16.862 1.00 70.94 667 VAL A O 1
ATOM 5332 N N . ASP A 1 668 ? -33.008 -37.830 15.126 1.00 72.44 668 ASP A N 1
ATOM 5333 C CA . ASP A 1 668 ? -32.597 -38.755 14.066 1.00 72.44 668 ASP A CA 1
ATOM 5334 C C . ASP A 1 668 ? -31.211 -38.380 13.541 1.00 72.44 668 ASP A C 1
ATOM 5336 O O . ASP A 1 668 ? -30.977 -37.241 13.127 1.00 72.44 668 ASP A O 1
ATOM 5340 N N . ASP A 1 669 ? -30.316 -39.369 13.489 1.00 64.88 669 ASP A N 1
ATOM 5341 C CA . ASP A 1 669 ? -28.948 -39.154 13.056 1.00 64.88 669 ASP A CA 1
ATOM 5342 C C . ASP A 1 669 ? -28.829 -38.705 11.580 1.00 64.88 669 ASP A C 1
ATOM 5344 O O . ASP A 1 669 ? -27.793 -38.188 11.162 1.00 64.88 669 ASP A O 1
ATOM 5348 N N . GLY A 1 670 ? -29.893 -38.877 10.787 1.00 65.75 670 GLY A N 1
ATOM 5349 C CA . GLY A 1 670 ? -29.967 -38.463 9.385 1.00 65.75 670 GLY A CA 1
ATOM 5350 C C . GLY A 1 670 ? -30.257 -36.978 9.130 1.00 65.75 670 GLY A C 1
ATOM 5351 O O . GLY A 1 670 ? -30.150 -36.556 7.977 1.00 65.75 670 GLY A O 1
ATOM 5352 N N . GLN A 1 671 ? -30.627 -36.186 10.144 1.00 75.88 671 GLN A N 1
ATOM 5353 C CA . GLN A 1 671 ? -30.842 -34.739 9.991 1.00 75.88 671 GLN A CA 1
ATOM 5354 C C . GLN A 1 671 ? -29.619 -33.931 10.452 1.00 75.88 671 GLN A C 1
ATOM 5356 O O . GLN A 1 671 ? -28.962 -34.330 11.421 1.00 75.88 671 GLN A O 1
ATOM 5361 N N . PRO A 1 672 ? -29.302 -32.810 9.772 1.00 79.31 672 PRO A N 1
ATOM 5362 C CA . PRO A 1 672 ? -28.170 -31.985 10.151 1.00 79.31 672 PRO A CA 1
ATOM 5363 C C . PRO A 1 672 ? -28.442 -31.253 11.466 1.00 79.31 672 PRO A C 1
ATOM 5365 O O . PRO A 1 672 ? -29.553 -30.768 11.696 1.00 79.31 672 PRO A O 1
ATOM 5368 N N . ALA A 1 673 ? -27.431 -31.169 12.323 1.00 86.50 673 ALA A N 1
ATOM 5369 C CA . ALA A 1 673 ? -27.499 -30.347 13.521 1.00 86.50 673 ALA A CA 1
ATOM 5370 C C . ALA A 1 673 ? -27.382 -28.860 13.165 1.00 86.50 673 ALA A C 1
ATOM 5372 O O . ALA A 1 673 ? -26.616 -28.480 12.280 1.00 86.50 673 ALA A O 1
ATOM 5373 N N . GLN A 1 674 ? -28.141 -28.016 13.864 1.00 90.69 674 GLN A N 1
ATOM 5374 C CA . GLN A 1 674 ? -28.145 -26.574 13.626 1.00 90.69 674 GLN A CA 1
ATOM 5375 C C . GLN A 1 674 ? -27.377 -25.858 14.734 1.00 90.69 674 GLN A C 1
ATOM 5377 O O . GLN A 1 674 ? -27.651 -26.068 15.916 1.00 90.69 674 GLN A O 1
ATOM 5382 N N . ILE A 1 675 ? -26.439 -24.997 14.344 1.00 94.44 675 ILE A N 1
ATOM 5383 C CA . ILE A 1 675 ? -25.618 -24.195 15.254 1.00 94.44 675 ILE A CA 1
ATOM 5384 C C . ILE A 1 675 ? -26.119 -22.757 15.225 1.00 94.44 675 ILE A C 1
ATOM 5386 O O . ILE A 1 675 ? -26.427 -22.235 14.156 1.00 94.44 675 ILE A O 1
ATOM 5390 N N . TYR A 1 676 ? -26.175 -22.131 16.395 1.00 95.25 676 TYR A N 1
ATOM 5391 C CA . TYR A 1 676 ? -26.519 -20.731 16.578 1.00 95.25 676 TYR A CA 1
ATOM 5392 C C . TYR A 1 676 ? -25.437 -20.028 17.391 1.00 95.25 676 TYR A C 1
ATOM 5394 O O . TYR A 1 676 ? -25.171 -20.423 18.528 1.00 95.25 676 TYR A O 1
ATOM 5402 N N . LEU A 1 677 ? -24.848 -18.978 16.821 1.00 94.88 677 LEU A N 1
ATOM 5403 C CA . LEU A 1 677 ? -23.968 -18.059 17.540 1.00 94.88 677 LEU A CA 1
ATOM 5404 C C . LEU A 1 677 ? -24.836 -17.008 18.241 1.00 94.88 677 LEU A C 1
ATOM 5406 O O . LEU A 1 677 ? -25.676 -16.361 17.615 1.00 94.88 677 LEU A O 1
ATOM 5410 N N . LEU A 1 678 ? -24.678 -16.889 19.552 1.00 91.00 678 LEU A N 1
ATOM 5411 C CA . LEU A 1 678 ? -25.401 -15.954 20.408 1.00 91.00 678 LEU A CA 1
ATOM 5412 C C . LEU A 1 678 ? -24.551 -14.705 20.654 1.00 91.00 678 LEU A C 1
ATOM 5414 O O . LEU A 1 678 ? -23.374 -14.687 20.345 1.00 91.00 678 LEU A O 1
ATOM 5418 N N . ASP A 1 679 ? -25.143 -13.657 21.225 1.00 85.06 679 ASP A N 1
ATOM 5419 C CA . ASP A 1 679 ? -24.416 -12.428 21.592 1.00 85.06 679 ASP A CA 1
ATOM 5420 C C . ASP A 1 679 ? -23.685 -11.693 20.447 1.00 85.06 679 ASP A C 1
ATOM 5422 O O . ASP A 1 679 ? -22.784 -10.894 20.680 1.00 85.06 679 ASP A O 1
ATOM 5426 N N . LEU A 1 680 ? -24.196 -11.829 19.217 1.00 86.88 680 LEU A N 1
ATOM 5427 C CA . LEU A 1 680 ? -23.812 -11.024 18.054 1.00 86.88 680 LEU A CA 1
ATOM 5428 C C . LEU A 1 680 ? -25.058 -10.372 17.409 1.00 86.88 680 LEU A C 1
ATOM 5430 O O . LEU A 1 680 ? -25.932 -11.102 16.941 1.00 86.88 680 LEU A O 1
ATOM 5434 N N . PRO A 1 681 ? -25.166 -9.029 17.329 1.00 83.12 681 PRO A N 1
ATOM 5435 C CA . PRO A 1 681 ? -24.250 -8.007 17.841 1.00 83.12 681 PRO A CA 1
ATOM 5436 C C . PRO A 1 681 ? -24.540 -7.635 19.308 1.00 83.12 681 PRO A C 1
ATOM 5438 O O . PRO A 1 681 ? -25.630 -7.883 19.827 1.00 83.12 681 PRO A O 1
ATOM 5441 N N . ASP A 1 682 ? -23.571 -6.989 19.957 1.00 81.94 682 ASP A N 1
ATOM 5442 C CA . ASP A 1 682 ? -23.701 -6.422 21.304 1.00 81.94 682 ASP A CA 1
ATOM 5443 C C . ASP A 1 682 ? -23.252 -4.952 21.322 1.00 81.94 682 ASP A C 1
ATOM 5445 O O . ASP A 1 682 ? -22.576 -4.495 20.396 1.00 81.94 682 ASP A O 1
ATOM 5449 N N . LEU A 1 683 ? -23.649 -4.209 22.356 1.00 80.94 683 LEU A N 1
ATOM 5450 C CA . LEU A 1 683 ? -23.346 -2.785 22.520 1.00 80.94 683 LEU A CA 1
ATOM 5451 C C . LEU A 1 683 ? -22.679 -2.550 23.883 1.00 80.94 683 LEU A C 1
ATOM 5453 O O . LEU A 1 683 ? -23.268 -2.849 24.921 1.00 80.94 683 LEU A O 1
ATOM 5457 N N . THR A 1 684 ? -21.459 -1.999 23.884 1.00 69.19 684 THR A N 1
ATOM 5458 C CA . THR A 1 684 ? -20.706 -1.654 25.104 1.00 69.19 684 THR A CA 1
ATOM 5459 C C . THR A 1 684 ? -20.393 -0.156 25.146 1.00 69.19 684 THR A C 1
ATOM 5461 O O . THR A 1 684 ? -19.923 0.429 24.173 1.00 69.19 684 THR A O 1
ATOM 5464 N N . VAL A 1 685 ? -20.660 0.492 26.288 1.00 55.56 685 VAL A N 1
ATOM 5465 C CA . VAL A 1 685 ? -20.520 1.956 26.459 1.00 55.56 685 VAL A CA 1
ATOM 5466 C C . VAL A 1 685 ? -19.052 2.404 26.441 1.00 55.56 685 VAL A C 1
ATOM 5468 O O . VAL A 1 685 ? -18.741 3.503 25.993 1.00 55.56 685 VAL A O 1
ATOM 5471 N N . SER A 1 686 ? -18.138 1.553 26.912 1.00 51.00 686 SER A N 1
ATOM 5472 C CA . SER A 1 686 ? -16.696 1.820 26.985 1.00 51.00 686 SER A CA 1
ATOM 5473 C C . SER A 1 686 ? -15.954 1.603 25.663 1.00 51.00 686 SER A C 1
ATOM 5475 O O . SER A 1 686 ? -14.766 1.910 25.590 1.00 51.00 686 SER A O 1
ATOM 5477 N N . GLY A 1 687 ? -16.598 1.011 24.648 1.00 48.12 687 GLY A N 1
ATOM 5478 C CA . GLY A 1 687 ? -15.929 0.558 23.422 1.00 48.12 687 GLY A CA 1
ATOM 5479 C C . GLY A 1 687 ? -14.910 -0.570 23.641 1.00 48.12 687 GLY A C 1
ATOM 5480 O O . GLY A 1 687 ? -14.228 -0.969 22.701 1.00 48.12 687 GLY A O 1
ATOM 5481 N N . SER A 1 688 ? -14.789 -1.096 24.866 1.00 45.81 688 SER A N 1
ATOM 5482 C CA . SER A 1 688 ? -13.959 -2.263 25.154 1.00 45.81 688 SER A CA 1
ATOM 5483 C C . SER A 1 688 ? -14.690 -3.516 24.689 1.00 45.81 688 SER A C 1
ATOM 5485 O O . SER A 1 688 ? -15.776 -3.823 25.191 1.00 45.81 688 SER A O 1
ATOM 5487 N N . GLU A 1 689 ? -14.099 -4.235 23.742 1.00 54.31 689 GLU A N 1
ATOM 5488 C CA . GLU A 1 689 ? -14.609 -5.533 23.315 1.00 54.31 689 GLU A CA 1
ATOM 5489 C C . GLU A 1 689 ? -14.405 -6.560 24.443 1.00 54.31 689 GLU A C 1
ATOM 5491 O O . GLU A 1 689 ? -13.293 -6.657 24.981 1.00 54.31 689 GLU A O 1
ATOM 5496 N N . PRO A 1 690 ? -15.446 -7.314 24.838 1.00 56.03 690 PRO A N 1
ATOM 5497 C CA . PRO A 1 690 ? -15.274 -8.426 25.760 1.00 56.03 690 PRO A CA 1
ATOM 5498 C C . PRO A 1 690 ? -14.311 -9.444 25.137 1.00 56.03 690 PRO A C 1
ATOM 5500 O O . PRO A 1 690 ? -14.398 -9.750 23.951 1.00 56.03 690 PRO A O 1
ATOM 5503 N N . PHE A 1 691 ? -13.353 -9.936 25.922 1.00 58.06 691 PHE A N 1
ATOM 5504 C CA . PHE A 1 691 ? -12.456 -11.002 25.490 1.00 58.06 691 PHE A CA 1
ATOM 5505 C C . PHE A 1 691 ? -12.354 -12.072 26.572 1.00 58.06 691 PHE A C 1
ATOM 5507 O O . PHE A 1 691 ? -12.204 -11.786 27.763 1.00 58.06 691 PHE A O 1
ATOM 5514 N N . ASN A 1 692 ? -12.416 -13.331 26.150 1.00 67.06 692 ASN A N 1
ATOM 5515 C CA . ASN A 1 692 ? -12.287 -14.474 27.036 1.00 67.06 692 ASN A CA 1
ATOM 5516 C C . ASN A 1 692 ? -10.844 -14.994 27.055 1.00 67.06 692 ASN A C 1
ATOM 5518 O O . ASN A 1 692 ? -10.356 -15.513 26.054 1.00 67.06 692 ASN A O 1
ATOM 5522 N N . ASN A 1 693 ? -10.191 -14.958 28.220 1.00 72.62 693 ASN A N 1
ATOM 5523 C CA . ASN A 1 693 ? -8.816 -15.445 28.410 1.00 72.62 693 ASN A CA 1
ATOM 5524 C C . ASN A 1 693 ? -8.604 -16.927 28.047 1.00 72.62 693 ASN A C 1
ATOM 5526 O O . ASN A 1 693 ? -7.482 -17.329 27.753 1.00 72.62 693 ASN A O 1
ATOM 5530 N N . ARG A 1 694 ? -9.646 -17.766 28.115 1.00 82.94 694 ARG A N 1
ATOM 5531 C CA . ARG A 1 694 ? -9.540 -19.203 27.818 1.00 82.94 694 ARG A CA 1
ATOM 5532 C C . ARG A 1 694 ? -9.693 -19.497 26.328 1.00 82.94 694 ARG A C 1
ATOM 5534 O O . ARG A 1 694 ? -8.997 -20.368 25.816 1.00 82.94 694 ARG A O 1
ATOM 5541 N N . TYR A 1 695 ? -10.591 -18.800 25.643 1.00 88.31 695 TYR A N 1
ATOM 5542 C CA . TYR A 1 695 ? -10.875 -19.009 24.218 1.00 88.31 695 TYR A CA 1
ATOM 5543 C C . TYR A 1 695 ? -10.242 -17.929 23.332 1.00 88.31 695 TYR A C 1
ATOM 5545 O O . TYR A 1 695 ? -10.622 -17.782 22.183 1.00 88.31 695 TYR A O 1
ATOM 5553 N N . SER A 1 696 ? -9.232 -17.221 23.844 1.00 83.19 696 SER A N 1
ATOM 5554 C CA . SER A 1 696 ? -8.415 -16.271 23.085 1.00 83.19 696 SER A CA 1
ATOM 5555 C C . SER A 1 696 ? -6.925 -16.588 23.251 1.00 83.19 696 SER A C 1
ATOM 5557 O O . SER A 1 696 ? -6.527 -17.113 24.298 1.00 83.19 696 SER A O 1
ATOM 5559 N N . PRO A 1 697 ? -6.072 -16.239 22.271 1.00 77.69 697 PRO A N 1
ATOM 5560 C CA . PRO A 1 697 ? -4.625 -16.297 22.439 1.00 77.69 697 PRO A CA 1
ATOM 5561 C C . PRO A 1 697 ? -4.156 -15.395 23.593 1.00 77.69 697 PRO A C 1
ATOM 5563 O O . PRO A 1 697 ? -4.668 -14.295 23.778 1.00 77.69 697 PRO A O 1
ATOM 5566 N N . LEU A 1 698 ? -3.113 -15.806 24.323 1.00 62.28 698 LEU A N 1
ATOM 5567 C CA . LEU A 1 698 ? -2.510 -15.022 25.421 1.00 62.28 698 LEU A CA 1
ATOM 5568 C C . LEU A 1 698 ? -1.708 -13.786 24.949 1.00 62.28 698 LEU A C 1
ATOM 5570 O O . LEU A 1 698 ? -1.005 -13.165 25.744 1.00 62.28 698 LEU A O 1
ATOM 5574 N N . ALA A 1 699 ? -1.755 -13.446 23.660 1.00 56.69 699 ALA A N 1
ATOM 5575 C CA . ALA A 1 699 ? -1.018 -12.324 23.091 1.00 56.69 699 ALA A CA 1
ATOM 5576 C C . ALA A 1 699 ? -1.769 -10.998 23.313 1.00 56.69 699 ALA A C 1
ATOM 5578 O O . ALA A 1 699 ? -2.934 -10.876 22.935 1.00 56.69 699 ALA A O 1
ATOM 5579 N N . GLU A 1 700 ? -1.079 -9.981 23.849 1.00 40.91 700 GLU A N 1
ATOM 5580 C CA . GLU A 1 700 ? -1.631 -8.636 24.125 1.00 40.91 700 GLU A CA 1
ATOM 5581 C C . GLU A 1 700 ? -2.133 -7.888 22.867 1.00 40.91 700 GLU A C 1
ATOM 5583 O O . GLU A 1 700 ? -2.817 -6.878 22.992 1.00 40.91 700 GLU A O 1
ATOM 5588 N N . SER A 1 701 ? -1.817 -8.369 21.658 1.00 54.12 701 SER A N 1
ATOM 5589 C CA . SER A 1 701 ? -2.135 -7.719 20.377 1.00 54.12 701 SER A CA 1
ATOM 5590 C C . SER A 1 701 ? -2.872 -8.626 19.379 1.00 54.12 701 SER A C 1
ATOM 5592 O O . SER A 1 701 ? -2.648 -8.494 18.177 1.00 54.12 701 SER A O 1
ATOM 5594 N N . CYS A 1 702 ? -3.691 -9.576 19.846 1.00 66.94 702 CYS A N 1
ATOM 5595 C CA . CYS A 1 702 ? -4.480 -10.434 18.952 1.00 66.94 702 CYS A CA 1
ATOM 5596 C C . CYS A 1 702 ? -5.714 -9.707 18.393 1.00 66.94 702 CYS A C 1
ATOM 5598 O O . CYS A 1 702 ? -6.466 -9.058 19.134 1.00 66.94 702 CYS A O 1
ATOM 5600 N N . THR A 1 703 ? -5.923 -9.838 17.084 1.00 79.81 703 THR A N 1
ATOM 5601 C CA . THR A 1 703 ? -7.083 -9.287 16.370 1.00 79.81 703 THR A CA 1
ATOM 5602 C C . THR A 1 703 ? -8.357 -10.089 16.682 1.00 79.81 703 THR A C 1
ATOM 5604 O O . THR A 1 703 ? -8.266 -11.268 17.034 1.00 79.81 703 THR A O 1
ATOM 5607 N N . PRO A 1 704 ? -9.565 -9.513 16.526 1.00 81.62 704 PRO A N 1
ATOM 5608 C CA . PRO A 1 704 ? -10.815 -10.255 16.725 1.00 81.62 704 PRO A CA 1
ATOM 5609 C C . PRO A 1 704 ? -10.951 -11.493 15.819 1.00 81.62 704 PRO A C 1
ATOM 5611 O O . PRO A 1 704 ? -11.490 -12.507 16.250 1.00 81.62 704 PRO A O 1
ATOM 5614 N N . PHE A 1 705 ? -10.394 -11.447 14.603 1.00 86.12 705 PHE A N 1
ATOM 5615 C CA . PHE A 1 705 ? -10.338 -12.594 13.687 1.00 86.12 705 PHE A CA 1
ATOM 5616 C C . PHE A 1 705 ? -9.501 -13.745 14.261 1.00 86.12 705 PHE A C 1
ATOM 5618 O O . PHE A 1 705 ? -9.936 -14.896 14.267 1.00 86.12 705 PHE A O 1
ATOM 5625 N N . GLU A 1 706 ? -8.317 -13.434 14.797 1.00 87.44 706 GLU A N 1
ATOM 5626 C CA . GLU A 1 706 ? -7.438 -14.429 15.424 1.00 87.44 706 GLU A CA 1
ATOM 5627 C C . GLU A 1 706 ? -8.066 -15.037 16.684 1.00 87.44 706 GLU A C 1
ATOM 5629 O O . GLU A 1 706 ? -7.884 -16.227 16.949 1.00 87.44 706 GLU A O 1
ATOM 5634 N N . ARG A 1 707 ? -8.834 -14.246 17.449 1.00 85.44 707 ARG A N 1
ATOM 5635 C CA . ARG A 1 707 ? -9.590 -14.739 18.613 1.00 85.44 707 ARG A CA 1
ATOM 5636 C C . ARG A 1 707 ? -10.666 -15.733 18.200 1.00 85.44 707 ARG A C 1
ATOM 5638 O O . ARG A 1 707 ? -10.714 -16.820 18.770 1.00 85.44 707 ARG A O 1
ATOM 5645 N N . ASP A 1 708 ? -11.468 -15.402 17.189 1.00 91.94 708 ASP A N 1
ATOM 5646 C CA . ASP A 1 708 ? -12.498 -16.303 16.665 1.00 91.94 708 ASP A CA 1
ATOM 5647 C C . ASP A 1 708 ? -11.877 -17.623 16.181 1.00 91.94 708 ASP A C 1
ATOM 5649 O O . ASP A 1 708 ? -12.317 -18.702 16.579 1.00 91.94 708 ASP A O 1
ATOM 5653 N N . ASN A 1 709 ? -10.802 -17.555 15.391 1.00 93.31 709 ASN A N 1
ATOM 5654 C CA . ASN A 1 709 ? -10.127 -18.742 14.861 1.00 93.31 709 ASN A CA 1
ATOM 5655 C C . ASN A 1 709 ? -9.546 -19.622 15.975 1.00 93.31 709 ASN A C 1
ATOM 5657 O O . ASN A 1 709 ? -9.736 -20.841 15.976 1.00 93.31 709 ASN A O 1
ATOM 5661 N N . PHE A 1 710 ? -8.880 -19.013 16.959 1.00 92.38 710 PHE A N 1
ATOM 5662 C CA . PHE A 1 710 ? -8.381 -19.727 18.132 1.00 92.38 710 PHE A CA 1
ATOM 5663 C C . PHE A 1 710 ? -9.521 -20.401 18.906 1.00 92.38 710 PHE A C 1
ATOM 5665 O O . PHE A 1 710 ? -9.413 -21.575 19.271 1.00 92.38 710 PHE A O 1
ATOM 5672 N N . ALA A 1 711 ? -10.624 -19.682 19.136 1.00 93.62 711 ALA A N 1
ATOM 5673 C CA . ALA A 1 711 ? -11.789 -20.198 19.838 1.00 93.62 711 ALA A CA 1
ATOM 5674 C C . ALA A 1 711 ? -12.388 -21.412 19.117 1.00 93.62 711 ALA A C 1
ATOM 5676 O O . ALA A 1 711 ? -12.633 -22.435 19.759 1.00 93.62 711 ALA A O 1
ATOM 5677 N N . VAL A 1 712 ? -12.562 -21.336 17.791 1.00 95.81 712 VAL A N 1
ATOM 5678 C CA . VAL A 1 712 ? -13.041 -22.452 16.959 1.00 95.81 712 VAL A CA 1
ATOM 5679 C C . VAL A 1 712 ? -12.130 -23.667 17.099 1.00 95.81 712 VAL A C 1
ATOM 5681 O O . VAL A 1 712 ? -12.616 -24.757 17.402 1.00 95.81 712 VAL A O 1
ATOM 5684 N N . MET A 1 713 ? -10.815 -23.492 16.939 1.00 94.69 713 MET A N 1
ATOM 5685 C CA . MET A 1 713 ? -9.853 -24.591 17.065 1.00 94.69 713 MET A CA 1
ATOM 5686 C C . MET A 1 713 ? -9.914 -25.237 18.451 1.00 94.69 713 MET A C 1
ATOM 5688 O O . MET A 1 713 ? -9.963 -26.464 18.561 1.00 94.69 713 MET A O 1
ATOM 5692 N N . ARG A 1 714 ? -9.944 -24.427 19.517 1.00 93.44 714 ARG A N 1
ATOM 5693 C CA . ARG A 1 714 ? -9.999 -24.928 20.893 1.00 93.44 714 ARG A CA 1
ATOM 5694 C C . ARG A 1 714 ? -11.291 -25.687 21.168 1.00 93.44 714 ARG A C 1
ATOM 5696 O O . ARG A 1 714 ? -11.235 -26.812 21.658 1.00 93.44 714 ARG A O 1
ATOM 5703 N N . MET A 1 715 ? -12.437 -25.112 20.813 1.00 93.94 715 MET A N 1
ATOM 5704 C CA . MET A 1 715 ? -13.743 -25.749 21.000 1.00 93.94 715 MET A CA 1
ATOM 5705 C C . MET A 1 715 ? -13.890 -27.033 20.185 1.00 93.94 715 MET A C 1
ATOM 5707 O O . MET A 1 715 ? -14.492 -27.988 20.672 1.00 93.94 715 MET A O 1
ATOM 5711 N N . ALA A 1 716 ? -13.330 -27.083 18.974 1.00 94.12 716 ALA A N 1
ATOM 5712 C CA . ALA A 1 716 ? -13.350 -28.274 18.135 1.00 94.12 716 ALA A CA 1
ATOM 5713 C C . ALA A 1 716 ? -12.573 -29.437 18.767 1.00 94.12 716 ALA A C 1
ATOM 5715 O O . ALA A 1 716 ? -13.062 -30.562 18.824 1.00 94.12 716 ALA A O 1
ATOM 5716 N N . VAL A 1 717 ? -11.380 -29.156 19.288 1.00 91.81 717 VAL A N 1
ATOM 5717 C CA . VAL A 1 717 ? -10.519 -30.146 19.952 1.00 91.81 717 VAL A CA 1
ATOM 5718 C C . VAL A 1 717 ? -11.157 -30.631 21.256 1.00 91.81 717 VAL A C 1
ATOM 5720 O O . VAL A 1 717 ? -11.222 -31.837 21.489 1.00 91.81 717 VAL A O 1
ATOM 5723 N N . GLU A 1 718 ? -11.708 -29.712 22.056 1.00 91.50 718 GLU A N 1
ATOM 5724 C CA . GLU A 1 718 ? -12.441 -30.050 23.282 1.00 91.50 718 GLU A CA 1
ATOM 5725 C C . GLU A 1 718 ? -13.672 -30.934 22.976 1.00 91.50 718 GLU A C 1
ATOM 5727 O O . GLU A 1 718 ? -13.900 -31.923 23.676 1.00 91.50 718 GLU A O 1
ATOM 5732 N N . LEU A 1 719 ? -14.418 -30.660 21.893 1.00 91.62 719 LEU A N 1
ATOM 5733 C CA . LEU A 1 719 ? -15.569 -31.480 21.475 1.00 91.62 719 LEU A CA 1
ATOM 5734 C C . LEU A 1 719 ? -15.162 -32.900 21.042 1.00 91.62 719 LEU A C 1
ATOM 5736 O O . LEU A 1 719 ? -15.913 -33.853 21.246 1.00 91.62 719 LEU A O 1
ATOM 5740 N N . LEU A 1 720 ? -13.962 -33.059 20.475 1.00 90.44 720 LEU A N 1
ATOM 5741 C CA . LEU A 1 720 ? -13.391 -34.357 20.094 1.00 90.44 720 LEU A CA 1
ATOM 5742 C C . LEU A 1 720 ? -12.801 -35.134 21.285 1.00 90.44 720 LEU A C 1
ATOM 5744 O O . LEU A 1 720 ? -12.274 -36.231 21.098 1.00 90.44 720 LEU A O 1
ATOM 5748 N N . GLY A 1 721 ? -12.899 -34.599 22.506 1.00 87.81 721 GLY A N 1
ATOM 5749 C CA . GLY A 1 721 ? -12.375 -35.228 23.720 1.00 87.81 721 GLY A CA 1
ATOM 5750 C C . GLY A 1 721 ? -10.859 -35.103 23.882 1.00 87.81 721 GLY A C 1
ATOM 5751 O O . GLY A 1 721 ? -10.270 -35.829 24.683 1.00 87.81 721 GLY A O 1
ATOM 5752 N N . MET A 1 722 ? -10.226 -34.202 23.131 1.00 90.06 722 MET A N 1
ATOM 5753 C CA . MET A 1 722 ? -8.798 -33.907 23.213 1.00 90.06 722 MET A CA 1
ATOM 5754 C C . MET A 1 722 ? -8.562 -32.721 24.162 1.00 90.06 722 MET A C 1
ATOM 5756 O O . MET A 1 722 ? -9.335 -31.764 24.191 1.00 90.06 722 MET A O 1
ATOM 5760 N N . ASP A 1 723 ? -7.474 -32.753 24.931 1.00 89.06 723 ASP A N 1
ATOM 5761 C CA . ASP A 1 723 ? -7.087 -31.634 25.802 1.00 89.06 723 ASP A CA 1
ATOM 5762 C C . ASP A 1 723 ? -6.311 -30.576 25.006 1.00 89.06 723 ASP A C 1
ATOM 5764 O O . ASP A 1 723 ? -5.351 -30.918 24.330 1.00 89.06 723 ASP A O 1
ATOM 5768 N N . TRP A 1 724 ? -6.680 -29.296 25.051 1.00 88.88 724 TRP A N 1
ATOM 5769 C CA . TRP A 1 724 ? -5.995 -28.267 24.250 1.00 88.88 724 TRP A CA 1
ATOM 5770 C C . TRP A 1 724 ? -4.484 -28.179 24.530 1.00 88.88 724 TRP A C 1
ATOM 5772 O O . TRP A 1 724 ? -3.687 -28.093 23.594 1.00 88.88 724 TRP A O 1
ATOM 5782 N N . ASP A 1 725 ? -4.094 -28.247 25.802 1.00 83.12 725 ASP A N 1
ATOM 5783 C CA . ASP A 1 725 ? -2.750 -27.927 26.278 1.00 83.12 725 ASP A CA 1
ATOM 5784 C C . ASP A 1 725 ? -1.820 -29.156 26.297 1.00 83.12 725 ASP A C 1
ATOM 5786 O O . ASP A 1 725 ? -0.602 -29.020 26.139 1.00 83.12 725 ASP A O 1
ATOM 5790 N N . GLN A 1 726 ? -2.365 -30.365 26.474 1.00 84.56 726 GLN A N 1
ATOM 5791 C CA . GLN A 1 726 ? -1.591 -31.601 26.623 1.00 84.56 726 GLN A CA 1
ATOM 5792 C C . GLN A 1 726 ? -1.971 -32.671 25.590 1.00 84.56 726 GLN A C 1
ATOM 5794 O O . GLN A 1 726 ? -3.147 -33.002 25.451 1.00 84.56 726 GLN A O 1
ATOM 5799 N N . PRO A 1 727 ? -0.991 -33.283 24.894 1.00 85.31 727 PRO A N 1
ATOM 5800 C CA . PRO A 1 727 ? -1.266 -34.407 24.012 1.00 85.31 727 PRO A CA 1
ATOM 5801 C C . PRO A 1 727 ? -1.606 -35.679 24.814 1.00 85.31 727 PRO A C 1
ATOM 5803 O O . PRO A 1 727 ? -0.863 -36.066 25.717 1.00 85.31 727 PRO A O 1
ATOM 5806 N N . GLY A 1 728 ? -2.706 -36.341 24.462 1.00 83.12 728 GLY A N 1
ATOM 5807 C CA . GLY A 1 728 ? -3.157 -37.632 24.974 1.00 83.12 728 GLY A CA 1
ATOM 5808 C C . GLY A 1 728 ? -2.869 -38.798 24.018 1.00 83.12 728 GLY A C 1
ATOM 5809 O O . GLY A 1 728 ? -2.547 -38.617 22.845 1.00 83.12 728 GLY A O 1
ATOM 5810 N N . GLU A 1 729 ? -2.999 -40.031 24.517 1.00 78.50 729 GLU A N 1
ATOM 5811 C CA . GLU A 1 729 ? -2.706 -41.258 23.747 1.00 78.50 729 GLU A CA 1
ATOM 5812 C C . GLU A 1 729 ? -3.693 -41.528 22.595 1.00 78.50 729 GLU A C 1
ATOM 5814 O O . GLU A 1 729 ? -3.365 -42.266 21.667 1.00 78.50 729 GLU A O 1
ATOM 5819 N N . HIS A 1 730 ? -4.893 -40.941 22.644 1.00 80.88 730 HIS A N 1
ATOM 5820 C CA . HIS A 1 730 ? -5.970 -41.138 21.662 1.00 80.88 730 HIS A CA 1
ATOM 5821 C C . HIS A 1 730 ? -6.214 -39.917 20.769 1.00 80.88 730 HIS A C 1
ATOM 5823 O O . HIS A 1 730 ? -7.250 -39.825 20.113 1.00 80.88 730 HIS A O 1
ATOM 5829 N N . ASP A 1 731 ? -5.270 -38.983 20.746 1.00 88.06 731 ASP A N 1
ATOM 5830 C CA . ASP A 1 731 ? -5.390 -37.769 19.956 1.00 88.06 731 ASP A CA 1
ATOM 5831 C C . ASP A 1 731 ? -5.290 -38.021 18.452 1.00 88.06 731 ASP A C 1
ATOM 5833 O O . ASP A 1 731 ? -4.531 -38.871 17.980 1.00 88.06 731 ASP A O 1
ATOM 5837 N N . LEU A 1 732 ? -5.994 -37.184 17.693 1.00 89.06 732 LEU A N 1
ATOM 5838 C CA . LEU A 1 732 ? -5.892 -37.131 16.240 1.00 89.06 732 LEU A CA 1
ATOM 5839 C C . LEU A 1 732 ? -4.583 -36.432 15.838 1.00 89.06 732 LEU A C 1
ATOM 5841 O O . LEU A 1 732 ? -4.347 -35.261 16.162 1.00 89.06 732 LEU A O 1
ATOM 5845 N N . ALA A 1 733 ? -3.698 -37.175 15.174 1.00 88.12 733 ALA A N 1
ATOM 5846 C CA . ALA A 1 733 ? -2.305 -36.793 14.963 1.00 88.12 733 ALA A CA 1
ATOM 5847 C C . ALA A 1 733 ? -2.143 -35.584 14.028 1.00 88.12 733 ALA A C 1
ATOM 5849 O O . ALA A 1 733 ? -1.319 -34.705 14.301 1.00 88.12 733 ALA A O 1
ATOM 5850 N N . GLU A 1 734 ? -2.924 -35.508 12.948 1.00 90.06 734 GLU A N 1
ATOM 5851 C CA . GLU A 1 734 ? -2.883 -34.383 12.009 1.00 90.06 734 GLU A CA 1
ATOM 5852 C C . GLU A 1 734 ? -3.408 -33.102 12.669 1.00 90.06 734 GLU A C 1
ATOM 5854 O O . GLU A 1 734 ? -2.795 -32.045 12.507 1.00 90.06 734 GLU A O 1
ATOM 5859 N N . LEU A 1 735 ? -4.473 -33.186 13.479 1.00 91.69 735 LEU A N 1
ATOM 5860 C CA . LEU A 1 735 ? -4.985 -32.030 14.229 1.00 91.69 735 LEU A CA 1
ATOM 5861 C C . LEU A 1 735 ? -3.955 -31.526 15.243 1.00 91.69 735 LEU A C 1
ATOM 5863 O O . LEU A 1 735 ? -3.701 -30.324 15.323 1.00 91.69 735 LEU A O 1
ATOM 5867 N N . ARG A 1 736 ? -3.289 -32.428 15.977 1.00 92.19 736 ARG A N 1
ATOM 5868 C CA . ARG A 1 736 ? -2.210 -32.041 16.900 1.00 92.19 736 ARG A CA 1
ATOM 5869 C C . ARG A 1 736 ? -1.051 -31.356 16.211 1.00 92.19 736 ARG A C 1
ATOM 5871 O O . ARG A 1 736 ? -0.502 -30.394 16.750 1.00 92.19 736 ARG A O 1
ATOM 5878 N N . LYS A 1 737 ? -0.681 -31.837 15.028 1.00 90.31 737 LYS A N 1
ATOM 5879 C CA . LYS A 1 737 ? 0.347 -31.198 14.216 1.00 90.31 737 LYS A CA 1
ATOM 5880 C C . LYS A 1 737 ? -0.074 -29.780 13.818 1.00 90.31 737 LYS A C 1
ATOM 5882 O O . LYS A 1 737 ? 0.705 -28.860 14.045 1.00 90.31 737 LYS A O 1
ATOM 5887 N N . ALA A 1 738 ? -1.296 -29.600 13.315 1.00 91.12 738 ALA A N 1
ATOM 5888 C CA . ALA A 1 738 ? -1.812 -28.288 12.927 1.00 91.12 738 ALA A CA 1
ATOM 5889 C C . ALA A 1 738 ? -1.839 -27.298 14.106 1.00 91.12 738 ALA A C 1
ATOM 5891 O O . ALA A 1 738 ? -1.320 -26.194 13.985 1.00 91.12 738 ALA A O 1
ATOM 5892 N N . ILE A 1 739 ? -2.348 -27.710 15.274 1.00 90.69 739 ILE A N 1
ATOM 5893 C CA . ILE A 1 739 ? -2.392 -26.864 16.484 1.00 90.69 739 ILE A CA 1
ATOM 5894 C C . ILE A 1 739 ? -0.985 -26.450 16.923 1.00 90.69 739 ILE A C 1
ATOM 5896 O O . ILE A 1 739 ? -0.750 -25.294 17.266 1.00 90.69 739 ILE A O 1
ATOM 5900 N N . LYS A 1 740 ? -0.026 -27.383 16.900 1.00 89.44 740 LYS A N 1
ATOM 5901 C CA . LYS A 1 740 ? 1.363 -27.088 17.261 1.00 89.44 740 LYS A CA 1
ATOM 5902 C C . LYS A 1 740 ? 1.999 -26.082 16.300 1.00 89.44 740 LYS A C 1
ATOM 5904 O O . LYS A 1 740 ? 2.756 -25.228 16.749 1.00 89.44 740 LYS A O 1
ATOM 5909 N N . GLU A 1 741 ? 1.708 -26.189 15.007 1.00 88.44 741 GLU A N 1
ATOM 5910 C CA . GLU A 1 741 ? 2.181 -25.238 13.997 1.00 88.44 741 GLU A CA 1
ATOM 5911 C C . GLU A 1 741 ? 1.560 -23.845 14.195 1.00 88.44 741 GLU A C 1
ATOM 5913 O O . GLU A 1 741 ? 2.289 -22.859 14.109 1.00 88.44 741 GLU A O 1
ATOM 5918 N N . GLU A 1 742 ? 0.270 -23.747 14.538 1.00 87.06 742 GLU A N 1
ATOM 5919 C CA . GLU A 1 742 ? -0.361 -22.461 14.882 1.00 87.06 742 GLU A CA 1
ATOM 5920 C C . GLU A 1 742 ? 0.245 -21.834 16.146 1.00 87.06 742 GLU A C 1
ATOM 5922 O O . GLU A 1 742 ? 0.613 -20.664 16.135 1.00 87.06 742 GLU A O 1
ATOM 5927 N N . LEU A 1 743 ? 0.440 -22.616 17.216 1.00 83.81 743 LEU A N 1
ATOM 5928 C CA . LEU A 1 743 ? 1.012 -22.130 18.481 1.00 83.81 743 LEU A CA 1
ATOM 5929 C C . LEU A 1 743 ? 2.476 -21.674 18.367 1.00 83.81 743 LEU A C 1
ATOM 5931 O O . LEU A 1 743 ? 2.929 -20.861 19.169 1.00 83.81 743 LEU A O 1
ATOM 5935 N N . GLN A 1 744 ? 3.240 -22.238 17.428 1.00 81.06 744 GLN A N 1
ATOM 5936 C CA . GLN A 1 744 ? 4.653 -21.902 17.213 1.00 81.06 744 GLN A CA 1
ATOM 5937 C C . GLN A 1 744 ? 4.861 -20.790 16.177 1.00 81.06 744 GLN A C 1
ATOM 5939 O O . GLN A 1 744 ? 5.981 -20.296 16.038 1.00 81.06 744 GLN A O 1
ATOM 5944 N N . SER A 1 745 ? 3.817 -20.420 15.437 1.00 74.25 745 SER A N 1
ATOM 5945 C CA . SER A 1 745 ? 3.875 -19.395 14.400 1.00 74.25 745 SER A CA 1
ATOM 5946 C C . SER A 1 745 ? 3.790 -17.994 15.008 1.00 74.25 745 SER A C 1
ATOM 5948 O O . SER A 1 745 ? 2.914 -17.715 15.821 1.00 74.25 745 SER A O 1
ATOM 5950 N N . GLU A 1 746 ? 4.653 -17.075 14.562 1.00 61.91 746 GLU A N 1
ATOM 5951 C CA . GLU A 1 746 ? 4.535 -15.643 14.893 1.00 61.91 746 GLU A CA 1
ATOM 5952 C C . GLU A 1 746 ? 3.293 -14.987 14.251 1.00 61.91 746 GLU A C 1
ATOM 5954 O O . GLU A 1 746 ? 2.897 -13.901 14.665 1.00 61.91 746 GLU A O 1
ATOM 5959 N N . SER A 1 747 ? 2.683 -15.648 13.259 1.00 64.00 747 SER A N 1
ATOM 5960 C CA . SER A 1 747 ? 1.423 -15.281 12.596 1.00 64.00 747 SER A CA 1
ATOM 5961 C C . SER A 1 747 ? 0.407 -16.432 12.686 1.00 64.00 747 SER A C 1
ATOM 5963 O O . SER A 1 747 ? -0.150 -16.866 11.676 1.00 64.00 747 SER A O 1
ATOM 5965 N N . GLY A 1 748 ? 0.294 -17.054 13.860 1.00 74.25 748 GLY A N 1
ATOM 5966 C CA . GLY A 1 748 ? -0.674 -18.124 14.111 1.00 74.25 748 GLY A CA 1
ATOM 5967 C C . GLY A 1 748 ? -2.111 -17.602 14.177 1.00 74.25 748 GLY A C 1
ATOM 5968 O O . GLY A 1 748 ? -2.334 -16.439 14.495 1.00 74.25 748 GLY A O 1
ATOM 5969 N N . PHE A 1 749 ? -3.083 -18.474 13.910 1.00 85.62 749 PHE A N 1
ATOM 5970 C CA . PHE A 1 749 ? -4.528 -18.214 14.028 1.00 85.62 749 PHE A CA 1
ATOM 5971 C C . PHE A 1 749 ? -5.101 -17.187 13.039 1.00 85.62 749 PHE A C 1
ATOM 5973 O O . PHE A 1 749 ? -6.237 -16.749 13.195 1.00 85.62 749 PHE A O 1
ATOM 5980 N N . VAL A 1 750 ? -4.365 -16.835 11.982 1.00 84.62 750 VAL A N 1
ATOM 5981 C CA . VAL A 1 750 ? -4.841 -15.899 10.946 1.00 84.62 750 VAL A CA 1
ATOM 5982 C C . VAL A 1 750 ? -5.985 -16.494 10.113 1.00 84.62 750 VAL A C 1
ATOM 5984 O O . VAL A 1 750 ? -6.876 -15.762 9.693 1.00 84.62 750 VAL A O 1
ATOM 5987 N N . ALA A 1 751 ? -5.987 -17.812 9.895 1.00 86.69 751 ALA A N 1
ATOM 5988 C CA . ALA A 1 751 ? -7.012 -18.515 9.123 1.00 86.69 751 ALA A CA 1
ATOM 5989 C C . ALA A 1 751 ? -7.227 -19.950 9.632 1.00 86.69 751 ALA A C 1
ATOM 5991 O O . ALA A 1 751 ? -6.333 -20.546 10.236 1.00 86.69 751 ALA A O 1
ATOM 5992 N N . LEU A 1 752 ? -8.396 -20.528 9.336 1.00 90.62 752 LEU A N 1
ATOM 5993 C CA . LEU A 1 752 ? -8.758 -21.904 9.710 1.00 90.62 752 LEU A CA 1
ATOM 5994 C C . LEU A 1 752 ? -8.342 -22.962 8.673 1.00 90.62 752 LEU A C 1
ATOM 5996 O O . LEU A 1 752 ? -8.477 -24.155 8.942 1.00 90.62 752 LEU A O 1
ATOM 6000 N N . GLU A 1 753 ? -7.778 -22.565 7.528 1.00 90.38 753 GLU A N 1
ATOM 6001 C CA . GLU A 1 753 ? -7.436 -23.451 6.401 1.00 90.38 753 GLU A CA 1
ATOM 6002 C C . GLU A 1 753 ? -6.577 -24.655 6.817 1.00 90.38 753 GLU A C 1
ATOM 6004 O O . GLU A 1 753 ? -6.924 -25.802 6.537 1.00 90.38 753 GLU A O 1
ATOM 6009 N N . ARG A 1 754 ? -5.485 -24.418 7.559 1.00 90.44 754 ARG A N 1
ATOM 6010 C CA . ARG A 1 754 ? -4.586 -25.488 8.030 1.00 90.44 754 ARG A CA 1
ATOM 6011 C C . ARG A 1 754 ? -5.308 -26.474 8.948 1.00 90.44 754 ARG A C 1
ATOM 6013 O O . ARG A 1 754 ? -5.067 -27.681 8.879 1.00 90.44 754 ARG A O 1
ATOM 6020 N N . PHE A 1 755 ? -6.172 -25.960 9.820 1.00 92.88 755 PHE A N 1
ATOM 6021 C CA . PHE A 1 755 ? -6.949 -26.776 10.744 1.00 92.88 755 PHE A CA 1
ATOM 6022 C C . PHE A 1 755 ? -8.012 -27.593 10.000 1.00 92.88 755 PHE A C 1
ATOM 6024 O O . PHE A 1 755 ? -8.149 -28.789 10.252 1.00 92.88 755 PHE A O 1
ATOM 6031 N N . ASN A 1 756 ? -8.697 -26.984 9.030 1.00 90.06 756 ASN A N 1
ATOM 6032 C CA . ASN A 1 756 ? -9.686 -27.646 8.185 1.00 90.06 756 ASN A CA 1
ATOM 6033 C C . ASN A 1 756 ? -9.047 -28.740 7.306 1.00 90.06 756 ASN A C 1
ATOM 6035 O O . ASN A 1 756 ? -9.578 -29.844 7.194 1.00 90.06 756 ASN A O 1
ATOM 6039 N N . ASP A 1 757 ? -7.853 -28.498 6.760 1.00 88.19 757 ASP A N 1
ATOM 6040 C CA . ASP A 1 757 ? -7.063 -29.502 6.038 1.00 88.19 757 ASP A CA 1
ATOM 6041 C C . ASP A 1 757 ? -6.698 -30.703 6.913 1.00 88.19 757 ASP A C 1
ATOM 6043 O O . ASP A 1 757 ? -6.785 -31.854 6.475 1.00 88.19 757 ASP A O 1
ATOM 6047 N N . ALA A 1 758 ? -6.285 -30.451 8.155 1.00 90.38 758 ALA A N 1
ATOM 6048 C CA . ALA A 1 758 ? -5.991 -31.509 9.111 1.00 90.38 758 ALA A CA 1
ATOM 6049 C C . ALA A 1 758 ? -7.258 -32.300 9.481 1.00 90.38 758 ALA A C 1
ATOM 6051 O O . ALA A 1 758 ? -7.218 -33.530 9.493 1.00 90.38 758 ALA A O 1
ATOM 6052 N N . LEU A 1 759 ? -8.394 -31.620 9.677 1.00 90.25 759 LEU A N 1
ATOM 6053 C CA . LEU A 1 759 ? -9.699 -32.253 9.886 1.00 90.25 759 LEU A CA 1
ATOM 6054 C C . LEU A 1 759 ? -10.072 -33.151 8.693 1.00 90.25 759 LEU A C 1
ATOM 6056 O O . LEU A 1 759 ? -10.462 -34.303 8.869 1.00 90.25 759 LEU A O 1
ATOM 6060 N N . ASN A 1 760 ? -9.872 -32.673 7.463 1.00 87.50 760 ASN A N 1
ATOM 6061 C CA . ASN A 1 760 ? -10.115 -33.453 6.249 1.00 87.50 760 ASN A CA 1
ATOM 6062 C C . ASN A 1 760 ? -9.238 -34.705 6.171 1.00 87.50 760 ASN A C 1
ATOM 6064 O O . ASN A 1 760 ? -9.720 -35.754 5.760 1.00 87.50 760 ASN A O 1
ATOM 6068 N N . ARG A 1 761 ? -7.968 -34.636 6.572 1.00 84.75 761 ARG A N 1
ATOM 6069 C CA . ARG A 1 761 ? -7.079 -35.810 6.548 1.00 84.75 761 ARG A CA 1
ATOM 6070 C C . ARG A 1 761 ? -7.467 -36.881 7.563 1.00 84.75 761 ARG A C 1
ATOM 6072 O O . ARG A 1 761 ? -7.237 -38.056 7.285 1.00 84.75 761 ARG A O 1
ATOM 6079 N N . GLU A 1 762 ? -8.026 -36.484 8.704 1.00 86.25 762 GLU A N 1
ATOM 6080 C CA . GLU A 1 762 ? -8.469 -37.412 9.752 1.00 86.25 762 GLU A CA 1
ATOM 6081 C C . GLU A 1 762 ? -9.808 -38.070 9.409 1.00 86.25 762 GLU A C 1
ATOM 6083 O O . GLU A 1 762 ? -9.974 -39.277 9.590 1.00 86.25 762 GLU A O 1
ATOM 6088 N N . PHE A 1 763 ? -10.759 -37.295 8.880 1.00 83.12 763 PHE A N 1
ATOM 6089 C CA . PHE A 1 763 ? -12.140 -37.751 8.716 1.00 83.12 763 PHE A CA 1
ATOM 6090 C C . PHE A 1 763 ? -12.533 -38.123 7.274 1.00 83.12 763 PHE A C 1
ATOM 6092 O O . PHE A 1 763 ? -13.469 -38.902 7.081 1.00 83.12 763 PHE A O 1
ATOM 6099 N N . CYS A 1 764 ? -11.798 -37.667 6.250 1.00 72.94 764 CYS A N 1
ATOM 6100 C CA . CYS A 1 764 ? -12.011 -38.079 4.858 1.00 72.94 764 CYS A CA 1
ATOM 6101 C C . CYS A 1 764 ? -10.947 -39.107 4.424 1.00 72.94 764 CYS A C 1
ATOM 6103 O O . CYS A 1 764 ? -9.756 -38.787 4.367 1.00 72.94 764 CYS A O 1
ATOM 6105 N N . PRO A 1 765 ? -11.324 -40.343 4.042 1.00 55.94 765 PRO A N 1
ATOM 6106 C CA . PRO A 1 765 ? -10.357 -41.312 3.537 1.00 55.94 765 PRO A CA 1
ATOM 6107 C C . PRO A 1 765 ? -9.720 -40.813 2.231 1.00 55.94 765 PRO A C 1
ATOM 6109 O O . PRO A 1 765 ? -10.416 -40.313 1.346 1.00 55.94 765 PRO A O 1
ATOM 6112 N N . LYS A 1 766 ? -8.395 -40.988 2.081 1.00 52.53 766 LYS A N 1
ATOM 6113 C CA . LYS A 1 766 ? -7.660 -40.690 0.836 1.00 52.53 766 LYS A CA 1
ATOM 6114 C C . LYS A 1 766 ? -8.366 -41.361 -0.346 1.00 52.53 766 LYS A C 1
ATOM 6116 O O . LYS A 1 766 ? -8.352 -42.589 -0.445 1.00 52.53 766 LYS A O 1
ATOM 6121 N N . GLN A 1 767 ? -8.959 -40.573 -1.244 1.00 55.44 767 GLN A N 1
ATOM 6122 C CA . GLN A 1 767 ? -9.489 -41.103 -2.497 1.00 55.44 767 GLN A CA 1
ATOM 6123 C C . GLN A 1 767 ? -8.346 -41.785 -3.257 1.00 55.44 767 GLN A C 1
ATOM 6125 O O . GLN A 1 767 ? -7.318 -41.173 -3.556 1.00 55.44 767 GLN A O 1
ATOM 6130 N N . VAL A 1 768 ? -8.501 -43.078 -3.542 1.00 59.94 768 VAL A N 1
ATOM 6131 C CA . VAL A 1 768 ? -7.595 -43.788 -4.447 1.00 59.94 768 VAL A CA 1
ATOM 6132 C C . VAL A 1 768 ? -7.854 -43.223 -5.839 1.00 59.94 768 VAL A C 1
ATOM 6134 O O . VAL A 1 768 ? -8.910 -43.475 -6.416 1.00 59.94 768 VAL A O 1
ATOM 6137 N N . ARG A 1 769 ? -6.915 -42.419 -6.350 1.00 70.88 769 ARG A N 1
ATOM 6138 C CA . ARG A 1 769 ? -7.024 -41.800 -7.677 1.00 70.88 769 ARG A CA 1
ATOM 6139 C C . ARG A 1 769 ? -7.197 -42.874 -8.745 1.00 70.88 769 ARG A C 1
ATOM 6141 O O . ARG A 1 769 ? -6.451 -43.854 -8.782 1.00 70.88 769 ARG A O 1
ATOM 6148 N N . GLN A 1 770 ? -8.187 -42.687 -9.611 1.00 82.12 770 GLN A N 1
ATOM 6149 C CA . GLN A 1 770 ? -8.431 -43.600 -10.718 1.00 82.12 770 GLN A CA 1
ATOM 6150 C C . GLN A 1 770 ? -7.365 -43.390 -11.800 1.00 82.12 770 GLN A C 1
ATOM 6152 O O . GLN A 1 770 ? -7.143 -42.271 -12.262 1.00 82.12 770 GLN A O 1
ATOM 6157 N N . ILE A 1 771 ? -6.715 -44.482 -12.202 1.00 89.56 771 ILE A N 1
ATOM 6158 C CA . ILE A 1 771 ? -5.710 -44.498 -13.268 1.00 89.56 771 ILE A CA 1
ATOM 6159 C C . ILE A 1 771 ? -6.383 -44.972 -14.557 1.00 89.56 771 ILE A C 1
ATOM 6161 O O . ILE A 1 771 ? -6.995 -46.041 -14.575 1.00 89.56 771 ILE A O 1
ATOM 6165 N N . ILE A 1 772 ? -6.255 -44.196 -15.632 1.00 90.31 772 ILE A N 1
ATOM 6166 C CA . ILE A 1 772 ? -6.795 -44.510 -16.959 1.00 90.31 772 ILE A CA 1
ATOM 6167 C C . ILE A 1 772 ? -5.636 -44.778 -17.912 1.00 90.31 772 ILE A C 1
ATOM 6169 O O . ILE A 1 772 ? -4.803 -43.906 -18.148 1.00 90.31 772 ILE A O 1
ATOM 6173 N N . SER A 1 773 ? -5.595 -45.965 -18.511 1.00 90.19 773 SER A N 1
ATOM 6174 C CA . SER A 1 773 ? -4.564 -46.324 -19.486 1.00 90.19 773 SER A CA 1
ATOM 6175 C C . SER A 1 773 ? -5.043 -46.084 -20.917 1.00 90.19 773 SER A C 1
ATOM 6177 O O . SER A 1 773 ? -6.099 -46.567 -21.337 1.00 90.19 773 SER A O 1
ATOM 6179 N N . VAL A 1 774 ? -4.239 -45.370 -21.706 1.00 91.00 774 VAL A N 1
ATOM 6180 C CA . VAL A 1 774 ? -4.491 -45.116 -23.128 1.00 91.00 774 VAL A CA 1
ATOM 6181 C C . VAL A 1 774 ? -3.292 -45.521 -23.974 1.00 91.00 774 VAL A C 1
ATOM 6183 O O . VAL A 1 774 ? -2.144 -45.240 -23.639 1.00 91.00 774 VAL A O 1
ATOM 6186 N N . ALA A 1 775 ? -3.562 -46.168 -25.107 1.00 86.44 775 ALA A N 1
ATOM 6187 C CA . ALA A 1 775 ? -2.555 -46.495 -26.102 1.00 86.44 775 ALA A CA 1
ATOM 6188 C C . ALA A 1 775 ? -2.807 -45.716 -27.396 1.00 86.44 775 ALA A C 1
ATOM 6190 O O . ALA A 1 775 ? -3.897 -45.781 -27.972 1.00 86.44 775 ALA A O 1
ATOM 6191 N N . VAL A 1 776 ? -1.790 -45.009 -27.882 1.00 84.81 776 VAL A N 1
ATOM 6192 C CA . VAL A 1 776 ? -1.855 -44.189 -29.098 1.00 84.81 776 VAL A CA 1
ATOM 6193 C C . VAL A 1 776 ? -0.895 -44.739 -30.139 1.00 84.81 776 VAL A C 1
ATOM 6195 O O . VAL A 1 776 ? 0.181 -45.225 -29.805 1.00 84.81 776 VAL A O 1
ATOM 6198 N N . ARG A 1 777 ? -1.270 -44.668 -31.418 1.00 79.31 777 ARG A N 1
ATOM 6199 C CA . ARG A 1 777 ? -0.427 -45.173 -32.501 1.00 79.31 777 ARG A CA 1
ATOM 6200 C C . ARG A 1 777 ? 0.776 -44.256 -32.752 1.00 79.31 777 ARG A C 1
ATOM 6202 O O . ARG A 1 777 ? 0.583 -43.088 -33.077 1.00 79.31 777 ARG A O 1
ATOM 6209 N N . GLY A 1 778 ? 1.995 -44.790 -32.691 1.00 74.81 778 GLY A N 1
ATOM 6210 C CA . GLY A 1 778 ? 3.217 -44.057 -33.042 1.00 74.81 778 GLY A CA 1
ATOM 6211 C C . GLY A 1 778 ? 4.441 -44.964 -33.179 1.00 74.81 778 GLY A C 1
ATOM 6212 O O . GLY A 1 778 ? 4.377 -46.142 -32.844 1.00 74.81 778 GLY A O 1
ATOM 6213 N N . ASN A 1 779 ? 5.534 -44.413 -33.717 1.00 65.75 779 ASN A N 1
ATOM 6214 C CA . ASN A 1 779 ? 6.749 -45.175 -34.037 1.00 65.75 779 ASN A CA 1
ATOM 6215 C C . ASN A 1 779 ? 7.796 -45.167 -32.909 1.00 65.75 779 ASN A C 1
ATOM 6217 O O . ASN A 1 779 ? 8.652 -46.047 -32.882 1.00 65.75 779 ASN A O 1
ATOM 6221 N N . ASP A 1 780 ? 7.716 -44.202 -31.990 1.00 65.88 780 ASP A N 1
ATOM 6222 C CA . ASP A 1 780 ? 8.637 -44.065 -30.862 1.00 65.88 780 ASP A CA 1
ATOM 6223 C C . ASP A 1 780 ? 7.992 -44.668 -29.613 1.00 65.88 780 ASP A C 1
ATOM 6225 O O . ASP A 1 780 ? 6.885 -44.279 -29.240 1.00 65.88 780 ASP A O 1
ATOM 6229 N N . SER A 1 781 ? 8.665 -45.616 -28.959 1.00 65.12 781 SER A N 1
ATOM 6230 C CA . SER A 1 781 ? 8.197 -46.206 -27.702 1.00 65.12 781 SER A CA 1
ATOM 6231 C C . SER A 1 781 ? 8.325 -45.186 -26.566 1.00 65.12 781 SER A C 1
ATOM 6233 O O . SER A 1 781 ? 9.355 -45.124 -25.893 1.00 65.12 781 SER A O 1
ATOM 6235 N N . LEU A 1 782 ? 7.293 -44.366 -26.381 1.00 72.12 782 LEU A N 1
ATOM 6236 C CA . LEU A 1 782 ? 7.197 -43.375 -25.314 1.00 72.12 782 LEU A CA 1
ATOM 6237 C C . LEU A 1 782 ? 6.062 -43.768 -24.362 1.00 72.12 782 LEU A C 1
ATOM 6239 O O . LEU A 1 782 ? 4.921 -43.922 -24.796 1.00 72.12 782 LEU A O 1
ATOM 6243 N N . ASN A 1 783 ? 6.384 -43.901 -23.075 1.00 80.94 783 ASN A N 1
ATOM 6244 C CA . ASN A 1 783 ? 5.415 -44.117 -22.003 1.00 80.94 783 ASN A CA 1
ATOM 6245 C C . ASN A 1 783 ? 5.564 -42.990 -20.987 1.00 80.94 783 ASN A C 1
ATOM 6247 O O . ASN A 1 783 ? 6.673 -42.751 -20.506 1.00 80.94 783 ASN A O 1
ATOM 6251 N N . TYR A 1 784 ? 4.473 -42.309 -20.660 1.00 85.81 784 TYR A N 1
ATOM 6252 C CA . TYR A 1 784 ? 4.472 -41.288 -19.619 1.00 85.81 784 TYR A CA 1
ATOM 6253 C C . TYR A 1 784 ? 3.078 -41.118 -19.014 1.00 85.81 784 TYR A C 1
ATOM 6255 O O . TYR A 1 784 ? 2.072 -41.477 -19.628 1.00 85.81 784 TYR A O 1
ATOM 6263 N N . ALA A 1 785 ? 3.042 -40.576 -17.802 1.00 88.56 785 ALA A N 1
ATOM 6264 C CA . ALA A 1 785 ? 1.819 -40.273 -17.078 1.00 88.56 785 ALA A CA 1
ATOM 6265 C C . ALA A 1 785 ? 1.499 -38.780 -17.196 1.00 88.56 785 ALA A C 1
ATOM 6267 O O . ALA A 1 785 ? 2.399 -37.938 -17.139 1.00 88.56 785 ALA A O 1
ATOM 6268 N N . ILE A 1 786 ? 0.218 -38.467 -17.356 1.00 91.00 786 ILE A N 1
ATOM 6269 C CA . ILE A 1 786 ? -0.329 -37.124 -17.209 1.00 91.00 786 ILE A CA 1
ATOM 6270 C C . ILE A 1 786 ? -1.017 -37.086 -15.849 1.00 91.00 786 ILE A C 1
ATOM 6272 O O . ILE A 1 786 ? -2.017 -37.775 -15.632 1.00 91.00 786 ILE A O 1
ATOM 6276 N N . TYR A 1 787 ? -0.462 -36.289 -14.945 1.00 88.94 787 TYR A N 1
ATOM 6277 C CA . TYR A 1 787 ? -0.977 -36.079 -13.601 1.00 88.94 787 TYR A CA 1
ATOM 6278 C C . TYR A 1 787 ? -1.859 -34.823 -13.556 1.00 88.94 787 TYR A C 1
ATOM 6280 O O . TYR A 1 787 ? -1.568 -33.847 -14.254 1.00 88.94 787 TYR A O 1
ATOM 6288 N N . PRO A 1 788 ? -2.913 -34.807 -12.728 1.00 86.50 788 PRO A N 1
ATOM 6289 C CA . PRO A 1 788 ? -3.682 -33.596 -12.481 1.00 86.50 788 PRO A CA 1
ATOM 6290 C C . PRO A 1 788 ? -2.822 -32.557 -11.745 1.00 86.50 788 PRO A C 1
ATOM 6292 O O . PRO A 1 788 ? -2.067 -32.900 -10.832 1.00 86.50 788 PRO A O 1
ATOM 6295 N N . ASP A 1 789 ? -2.951 -31.289 -12.125 1.00 83.69 789 ASP A N 1
ATOM 6296 C CA . ASP A 1 789 ? -2.329 -30.161 -11.434 1.00 83.69 789 ASP A CA 1
ATOM 6297 C C . ASP A 1 789 ? -3.254 -29.700 -10.300 1.00 83.69 789 ASP A C 1
ATOM 6299 O O . ASP A 1 789 ? -4.384 -29.279 -10.545 1.00 83.69 789 ASP A O 1
ATOM 6303 N N . ASN A 1 790 ? -2.826 -29.857 -9.044 1.00 79.81 790 ASN A N 1
ATOM 6304 C CA . ASN A 1 790 ? -3.660 -29.609 -7.857 1.00 79.81 790 ASN A CA 1
ATOM 6305 C C . ASN A 1 790 ? -5.044 -30.296 -7.907 1.00 79.81 790 ASN A C 1
ATOM 6307 O O . ASN A 1 790 ? -6.057 -29.703 -7.550 1.00 79.81 790 ASN A O 1
ATOM 6311 N N . GLY A 1 791 ? -5.095 -31.549 -8.377 1.00 78.69 791 GLY A N 1
ATOM 6312 C CA . GLY A 1 791 ? -6.349 -32.312 -8.505 1.00 78.69 791 GLY A CA 1
ATOM 6313 C C . GLY A 1 791 ? -7.182 -31.965 -9.745 1.00 78.69 791 GLY A C 1
ATOM 6314 O O . GLY A 1 791 ? -8.270 -32.501 -9.914 1.00 78.69 791 GLY A O 1
ATOM 6315 N N . ARG A 1 792 ? -6.678 -31.106 -10.643 1.00 85.44 792 ARG A N 1
ATOM 6316 C CA . ARG A 1 792 ? -7.361 -30.721 -11.884 1.00 85.44 792 ARG A CA 1
ATOM 6317 C C . ARG A 1 792 ? -6.569 -31.150 -13.114 1.00 85.44 792 ARG A C 1
ATOM 6319 O O . ARG A 1 792 ? -5.433 -30.733 -13.330 1.00 85.44 792 ARG A O 1
ATOM 6326 N N . LEU A 1 793 ? -7.171 -31.985 -13.951 1.00 90.50 793 LEU A N 1
ATOM 6327 C CA . LEU A 1 793 ? -6.706 -32.279 -15.301 1.00 90.50 793 LEU A CA 1
ATOM 6328 C C . LEU A 1 793 ? -7.634 -31.569 -16.291 1.00 90.50 793 LEU A C 1
ATOM 6330 O O . LEU A 1 793 ? -8.842 -31.812 -16.323 1.00 90.50 793 LEU A O 1
ATOM 6334 N N . PHE A 1 794 ? -7.059 -30.666 -17.081 1.00 93.88 794 PHE A N 1
ATOM 6335 C CA . PHE A 1 794 ? -7.795 -29.721 -17.914 1.00 93.88 794 PHE A CA 1
ATOM 6336 C C . PHE A 1 794 ? -8.187 -30.357 -19.247 1.00 93.88 794 PHE A C 1
ATOM 6338 O O . PHE A 1 794 ? -7.334 -30.875 -19.979 1.00 93.88 794 PHE A O 1
ATOM 6345 N N . VAL A 1 795 ? -9.475 -30.299 -19.578 1.00 93.56 795 VAL A N 1
ATOM 6346 C CA . VAL A 1 795 ? -10.049 -30.892 -20.786 1.00 93.56 795 VAL A CA 1
ATOM 6347 C C . VAL A 1 795 ? -10.581 -29.788 -21.694 1.00 93.56 795 VAL A C 1
ATOM 6349 O O . VAL A 1 795 ? -11.420 -28.994 -21.285 1.00 93.56 795 VAL A O 1
ATOM 6352 N N . SER A 1 796 ? -10.119 -29.748 -22.946 1.00 92.38 796 SER A N 1
ATOM 6353 C CA . SER A 1 796 ? -10.649 -28.840 -23.973 1.00 92.38 796 SER A CA 1
ATOM 6354 C C . SER A 1 796 ? -11.277 -29.606 -25.131 1.00 92.38 796 SER A C 1
ATOM 6356 O O . SER A 1 796 ? -10.733 -30.617 -25.579 1.00 92.38 796 SER A O 1
ATOM 6358 N N . VAL A 1 797 ? -12.408 -29.122 -25.635 1.00 92.62 797 VAL A N 1
ATOM 6359 C CA . VAL A 1 797 ? -13.237 -29.774 -26.648 1.00 92.62 797 VAL A CA 1
ATOM 6360 C C . VAL A 1 797 ? -13.400 -28.853 -27.856 1.00 92.62 797 VAL A C 1
ATOM 6362 O O . VAL A 1 797 ? -13.843 -27.716 -27.750 1.00 92.62 797 VAL A O 1
ATOM 6365 N N . LYS A 1 798 ? -13.074 -29.355 -29.048 1.00 91.38 798 LYS A N 1
ATOM 6366 C CA . LYS A 1 798 ? -13.237 -28.630 -30.320 1.00 91.38 798 LYS A CA 1
ATOM 6367 C C . LYS A 1 798 ? -13.907 -29.517 -31.366 1.00 91.38 798 LYS A C 1
ATOM 6369 O O . LYS A 1 798 ? -13.706 -30.728 -31.328 1.00 91.38 798 LYS A O 1
ATOM 6374 N N . PRO A 1 799 ? -14.667 -28.975 -32.330 1.00 89.56 799 PRO A N 1
ATOM 6375 C CA . PRO A 1 799 ? -15.187 -29.780 -33.435 1.00 89.56 799 PRO A CA 1
ATOM 6376 C C . PRO A 1 799 ? -14.036 -30.361 -34.276 1.00 89.56 799 PRO A C 1
ATOM 6378 O O . PRO A 1 799 ? -13.041 -29.679 -34.537 1.00 89.56 799 PRO A O 1
ATOM 6381 N N . ASP A 1 800 ? -14.150 -31.621 -34.706 1.00 87.31 800 ASP A N 1
ATOM 6382 C CA . ASP A 1 800 ? -13.157 -32.228 -35.597 1.00 87.31 800 ASP A CA 1
ATOM 6383 C C . ASP A 1 800 ? -13.301 -31.647 -37.008 1.00 87.31 800 ASP A C 1
ATOM 6385 O O . ASP A 1 800 ? -14.319 -31.816 -37.679 1.00 87.31 800 ASP A O 1
ATOM 6389 N N . ALA A 1 801 ? -12.244 -30.993 -37.493 1.00 81.06 801 ALA A N 1
ATOM 6390 C CA . ALA A 1 801 ? -12.207 -30.410 -38.832 1.00 81.06 801 ALA A CA 1
ATOM 6391 C C . ALA A 1 801 ? -12.413 -31.446 -39.957 1.00 81.06 801 ALA A C 1
ATOM 6393 O O . ALA A 1 801 ? -12.739 -31.071 -41.082 1.00 81.06 801 ALA A O 1
ATOM 6394 N N . LYS A 1 802 ? -12.192 -32.742 -39.685 1.00 79.12 802 LYS A N 1
ATOM 6395 C CA . LYS A 1 802 ? -12.338 -33.832 -40.664 1.00 79.12 802 LYS A CA 1
ATOM 6396 C C . LYS A 1 802 ? -13.684 -34.551 -40.587 1.00 79.12 802 LYS A C 1
ATOM 6398 O O . LYS A 1 802 ? -14.058 -35.188 -41.568 1.00 79.12 802 LYS A O 1
ATOM 6403 N N . ASP A 1 803 ? -14.390 -34.474 -39.461 1.00 81.31 803 ASP A N 1
ATOM 6404 C CA . ASP A 1 803 ? -15.682 -35.136 -39.272 1.00 81.31 803 ASP A CA 1
ATOM 6405 C C . ASP A 1 803 ? -16.597 -34.297 -38.372 1.00 81.31 803 ASP A C 1
ATOM 6407 O O . ASP A 1 803 ? -16.442 -34.259 -37.155 1.00 81.31 803 ASP A O 1
ATOM 6411 N N . ALA A 1 804 ? -17.624 -33.688 -38.970 1.00 78.19 804 ALA A N 1
ATOM 6412 C CA . ALA A 1 804 ? -18.617 -32.867 -38.272 1.00 78.19 804 ALA A CA 1
ATOM 6413 C C . ALA A 1 804 ? -19.483 -33.643 -37.250 1.00 78.19 804 ALA A C 1
ATOM 6415 O O . ALA A 1 804 ? -20.393 -33.081 -36.627 1.00 78.19 804 ALA A O 1
ATOM 6416 N N . LYS A 1 805 ? -19.278 -34.958 -37.102 1.00 81.56 805 LYS A N 1
ATOM 6417 C CA . LYS A 1 805 ? -19.899 -35.803 -36.072 1.00 81.56 805 LYS A CA 1
ATOM 6418 C C . LYS A 1 805 ? -18.982 -36.106 -34.890 1.00 81.56 805 LYS A C 1
ATOM 6420 O O . LYS A 1 805 ? -19.468 -36.685 -33.917 1.00 81.56 805 LYS A O 1
ATOM 6425 N N . GLN A 1 806 ? -17.716 -35.702 -34.953 1.00 89.12 806 GLN A N 1
ATOM 6426 C CA . GLN A 1 806 ? -16.715 -35.964 -33.926 1.00 89.12 806 GLN A CA 1
ATOM 6427 C C . GLN A 1 806 ? -16.207 -34.663 -33.305 1.00 89.12 806 GLN A C 1
ATOM 6429 O O . GLN A 1 806 ? -16.140 -33.624 -33.962 1.00 89.12 806 GLN A O 1
ATOM 6434 N N . ALA A 1 807 ? -15.822 -34.734 -32.034 1.00 90.75 807 ALA A N 1
ATOM 6435 C CA . ALA A 1 807 ? -15.122 -33.661 -31.340 1.00 90.75 807 ALA A CA 1
ATOM 6436 C C . ALA A 1 807 ? -13.699 -34.109 -30.990 1.00 90.75 807 ALA A C 1
ATOM 6438 O O . ALA A 1 807 ? -13.494 -35.227 -30.529 1.00 90.75 807 ALA A O 1
ATOM 6439 N N . VAL A 1 808 ? -12.710 -33.247 -31.196 1.00 93.38 808 VAL A N 1
ATOM 6440 C CA . VAL A 1 808 ? -11.347 -33.432 -30.699 1.00 93.38 808 VAL A CA 1
ATOM 6441 C C . VAL A 1 808 ? -11.289 -32.944 -29.258 1.00 93.38 808 VAL A C 1
ATOM 6443 O O . VAL A 1 808 ? -11.502 -31.766 -28.984 1.00 93.38 808 VAL A O 1
ATOM 6446 N N . VAL A 1 809 ? -10.973 -33.859 -28.352 1.00 93.56 809 VAL A N 1
ATOM 6447 C CA . VAL A 1 809 ? -10.878 -33.635 -26.911 1.00 93.56 809 VAL A CA 1
ATOM 6448 C C . VAL A 1 809 ? -9.411 -33.702 -26.517 1.00 93.56 809 VAL A C 1
ATOM 6450 O O . VAL A 1 809 ? -8.739 -34.679 -26.840 1.00 93.56 809 VAL A O 1
ATOM 6453 N N . THR A 1 810 ? -8.902 -32.672 -25.853 1.00 93.38 810 THR A N 1
ATOM 6454 C CA . THR A 1 810 ? -7.509 -32.567 -25.407 1.00 93.38 810 THR A CA 1
ATOM 6455 C C . THR A 1 810 ? -7.448 -32.585 -23.893 1.00 93.38 810 THR A C 1
ATOM 6457 O O . THR A 1 810 ? -8.068 -31.750 -23.253 1.00 93.38 810 THR A O 1
ATOM 6460 N N . PHE A 1 811 ? -6.671 -33.514 -23.352 1.00 93.50 811 PHE A N 1
ATOM 6461 C CA . PHE A 1 811 ? -6.416 -33.739 -21.935 1.00 93.50 811 PHE A CA 1
ATOM 6462 C C . PHE A 1 811 ? -5.035 -33.179 -21.599 1.00 93.50 811 PHE A C 1
ATOM 6464 O O . PHE A 1 811 ? -4.059 -33.585 -22.230 1.00 93.50 811 PHE A O 1
ATOM 6471 N N . SER A 1 812 ? -4.940 -32.251 -20.647 1.00 92.44 812 SER A N 1
ATOM 6472 C CA . SER A 1 812 ? -3.687 -31.573 -20.293 1.00 92.44 812 SER A CA 1
ATOM 6473 C C . SER A 1 812 ? -3.463 -31.558 -18.786 1.00 92.44 812 SER A C 1
ATOM 6475 O O . SER A 1 812 ? -4.348 -31.171 -18.028 1.00 92.44 812 SER A O 1
ATOM 6477 N N . GLY A 1 813 ? -2.257 -31.931 -18.366 1.00 90.88 813 GLY A N 1
ATOM 6478 C CA . GLY A 1 813 ? -1.847 -31.948 -16.966 1.00 90.88 813 GLY A CA 1
ATOM 6479 C C . GLY A 1 813 ? -0.328 -31.856 -16.816 1.00 90.88 813 GLY A C 1
ATOM 6480 O O . GLY A 1 813 ? 0.399 -31.576 -17.779 1.00 90.88 813 GLY A O 1
ATOM 6481 N N . VAL A 1 814 ? 0.154 -32.096 -15.601 1.00 86.62 814 VAL A N 1
ATOM 6482 C CA . VAL A 1 814 ? 1.583 -32.185 -15.288 1.00 86.62 814 VAL A CA 1
ATOM 6483 C C . VAL A 1 814 ? 2.140 -33.465 -15.914 1.00 86.62 814 VAL A C 1
ATOM 6485 O O . VAL A 1 814 ? 1.600 -34.549 -15.714 1.00 86.62 814 VAL A O 1
ATOM 6488 N N . GLY A 1 815 ? 3.209 -33.355 -16.703 1.00 85.19 815 GLY A N 1
ATOM 6489 C CA . GLY A 1 815 ? 3.814 -34.482 -17.422 1.00 85.19 815 GLY A CA 1
ATOM 6490 C C . GLY A 1 815 ? 3.418 -34.584 -18.899 1.00 85.19 815 GLY A C 1
ATOM 6491 O O . GLY A 1 815 ? 4.122 -35.243 -19.669 1.00 85.19 815 GLY A O 1
ATOM 6492 N N . GLY A 1 816 ? 2.363 -33.893 -19.351 1.00 89.06 816 GLY A N 1
ATOM 6493 C CA . GLY A 1 816 ? 2.029 -33.833 -20.775 1.00 89.06 816 GLY A CA 1
ATOM 6494 C C . GLY A 1 816 ? 0.586 -33.477 -21.116 1.00 89.06 816 GLY A C 1
ATOM 6495 O O . GLY A 1 816 ? -0.252 -33.191 -20.264 1.00 89.06 816 GLY A O 1
ATOM 6496 N N . SER A 1 817 ? 0.299 -33.535 -22.410 1.00 90.31 817 SER A N 1
ATOM 6497 C CA . SER A 1 817 ? -1.036 -33.459 -22.981 1.00 90.31 817 SER A CA 1
ATOM 6498 C C . SER A 1 817 ? -1.234 -34.514 -24.068 1.00 90.31 817 SER A C 1
ATOM 6500 O O . SER A 1 817 ? -0.290 -34.989 -24.710 1.00 90.31 817 SER A O 1
ATOM 6502 N N . PHE A 1 818 ? -2.483 -34.919 -24.260 1.00 90.81 818 PHE A N 1
ATOM 6503 C CA . PHE A 1 818 ? -2.889 -35.898 -25.259 1.00 90.81 818 PHE A CA 1
ATOM 6504 C C . PHE A 1 818 ? -4.277 -35.543 -25.792 1.00 90.81 818 PHE A C 1
ATOM 6506 O O . PHE A 1 818 ? -5.147 -35.138 -25.027 1.00 90.81 818 PHE A O 1
ATOM 6513 N N . SER A 1 819 ? -4.508 -35.732 -27.093 1.00 91.81 819 SER A N 1
ATOM 6514 C CA . SER A 1 819 ? -5.821 -35.495 -27.701 1.00 91.81 819 SER A CA 1
ATOM 6515 C C . SER A 1 819 ? -6.414 -36.766 -28.305 1.00 91.81 819 SER A C 1
ATOM 6517 O O . SER A 1 819 ? -5.697 -37.578 -28.893 1.00 91.81 819 SER A O 1
ATOM 6519 N N . ALA A 1 820 ? -7.741 -36.896 -28.271 1.00 92.31 820 ALA A N 1
ATOM 6520 C CA . ALA A 1 820 ? -8.495 -37.961 -28.929 1.00 92.31 820 ALA A CA 1
ATOM 6521 C C . ALA A 1 820 ? -9.793 -37.444 -29.566 1.00 92.31 820 ALA A C 1
ATOM 6523 O O . ALA A 1 820 ? -10.411 -36.511 -29.067 1.00 92.31 820 ALA A O 1
ATOM 6524 N N . ALA A 1 821 ? -10.224 -38.063 -30.663 1.00 91.50 821 ALA A N 1
ATOM 6525 C CA . ALA A 1 821 ? -11.512 -37.797 -31.292 1.00 91.50 821 ALA A CA 1
ATOM 6526 C C . ALA A 1 821 ? -12.609 -38.633 -30.620 1.00 91.50 821 ALA A C 1
ATOM 6528 O O . ALA A 1 821 ? -12.501 -39.862 -30.557 1.00 91.50 821 ALA A O 1
ATOM 6529 N N . TYR A 1 822 ? -13.646 -37.959 -30.136 1.00 92.50 822 TYR A N 1
ATOM 6530 C CA . TYR A 1 822 ? -14.823 -38.512 -29.480 1.00 92.50 822 TYR A CA 1
ATOM 6531 C C . TYR A 1 822 ? -16.017 -38.512 -30.434 1.00 92.50 822 TYR A C 1
ATOM 6533 O O . TYR A 1 822 ? -16.345 -37.486 -31.034 1.00 92.50 822 TYR A O 1
ATOM 6541 N N . GLU A 1 823 ? -16.683 -39.656 -30.568 1.00 89.25 823 GLU A N 1
ATOM 6542 C CA . GLU A 1 823 ? -17.884 -39.809 -31.384 1.00 89.25 823 GLU A CA 1
ATOM 6543 C C . GLU A 1 823 ? -19.139 -39.798 -30.498 1.00 89.25 823 GLU A C 1
ATOM 6545 O O . GLU A 1 823 ? -19.404 -40.742 -29.753 1.00 89.25 823 GLU A O 1
ATOM 6550 N N . LYS A 1 824 ? -19.955 -38.741 -30.627 1.00 83.06 824 LYS A N 1
ATOM 6551 C CA . LYS A 1 824 ? -21.151 -38.499 -29.792 1.00 83.06 824 LYS A CA 1
ATOM 6552 C C . LYS A 1 824 ? -22.157 -39.657 -29.805 1.00 83.06 824 LYS A C 1
ATOM 6554 O O . LYS A 1 824 ? -22.777 -39.942 -28.789 1.00 83.06 824 LYS A O 1
ATOM 6559 N N . VAL A 1 825 ? -22.360 -40.306 -30.956 1.00 82.56 825 VAL A N 1
ATOM 6560 C CA . VAL A 1 825 ? -23.405 -41.339 -31.114 1.00 82.56 825 VAL A CA 1
ATOM 6561 C C . VAL A 1 825 ? -23.026 -42.634 -30.401 1.00 82.56 825 VAL A C 1
ATOM 6563 O O . VAL A 1 825 ? -23.870 -43.244 -29.751 1.00 82.56 825 VAL A O 1
ATOM 6566 N N . SER A 1 826 ? -21.768 -43.055 -30.529 1.00 84.69 826 SER A N 1
ATOM 6567 C CA . SER A 1 826 ? -21.264 -44.272 -29.891 1.00 84.69 826 SER A CA 1
ATOM 6568 C C . SER A 1 826 ? -20.779 -44.034 -28.461 1.00 84.69 826 SER A C 1
ATOM 6570 O O . SER A 1 826 ? -20.606 -45.004 -27.729 1.00 84.69 826 SER A O 1
ATOM 6572 N N . LYS A 1 827 ? -20.583 -42.767 -28.062 1.00 87.69 827 LYS A N 1
ATOM 6573 C CA . LYS A 1 827 ? -19.962 -42.340 -26.799 1.00 87.69 827 LYS A CA 1
ATOM 6574 C C . LYS A 1 827 ? -18.576 -42.947 -26.587 1.00 87.69 827 LYS A C 1
ATOM 6576 O O . LYS A 1 827 ? -18.217 -43.382 -25.495 1.00 87.69 827 LYS A O 1
ATOM 6581 N N . THR A 1 828 ? -17.795 -43.033 -27.663 1.00 90.38 828 THR A N 1
ATOM 6582 C CA . THR A 1 828 ? -16.459 -43.636 -27.619 1.00 90.38 828 THR A CA 1
ATOM 6583 C C . THR A 1 828 ? -15.405 -42.760 -28.271 1.00 90.38 828 THR A C 1
ATOM 6585 O O . THR A 1 828 ? -15.676 -42.003 -29.204 1.00 90.38 828 THR A O 1
ATOM 6588 N N . PHE A 1 829 ? -14.171 -42.884 -27.783 1.00 90.94 829 PHE A N 1
ATOM 6589 C CA . PHE A 1 829 ? -13.004 -42.317 -28.439 1.00 90.94 829 PHE A CA 1
ATOM 6590 C C . PHE A 1 829 ? -12.514 -43.258 -29.531 1.00 90.94 829 PHE A C 1
ATOM 6592 O O . PHE A 1 829 ? -12.073 -44.378 -29.267 1.00 90.94 829 PHE A O 1
ATOM 6599 N N . VAL A 1 830 ? -12.562 -42.780 -30.769 1.00 87.50 830 VAL A N 1
ATOM 6600 C CA . VAL A 1 830 ? -12.328 -43.598 -31.966 1.00 87.50 830 VAL A CA 1
ATOM 6601 C C . VAL A 1 830 ? -10.927 -43.413 -32.549 1.00 87.50 830 VAL A C 1
ATOM 6603 O O . VAL A 1 830 ? -10.452 -44.257 -33.309 1.00 87.50 830 VAL A O 1
ATOM 6606 N N . ARG A 1 831 ? -10.235 -42.320 -32.197 1.00 86.69 831 ARG A N 1
ATOM 6607 C CA . ARG A 1 831 ? -8.911 -41.985 -32.742 1.00 86.69 831 ARG A CA 1
ATOM 6608 C C . ARG A 1 831 ? -8.074 -41.177 -31.753 1.00 86.69 831 ARG A C 1
ATOM 6610 O O . ARG A 1 831 ? -8.520 -40.133 -31.307 1.00 86.69 831 ARG A O 1
ATOM 6617 N N . GLY A 1 832 ? -6.846 -41.611 -31.469 1.00 84.25 832 GLY A N 1
ATOM 6618 C CA . GLY A 1 832 ? -5.873 -40.854 -30.666 1.00 84.25 832 GLY A CA 1
ATOM 6619 C C . GLY A 1 832 ? -4.898 -40.059 -31.540 1.00 84.25 832 GLY A C 1
ATOM 6620 O O . GLY A 1 832 ? -4.519 -40.523 -32.617 1.00 84.25 832 GLY A O 1
ATOM 6621 N N . PHE A 1 833 ? -4.486 -38.881 -31.077 1.00 85.56 833 PHE A N 1
ATOM 6622 C CA . PHE A 1 833 ? -3.505 -38.006 -31.727 1.00 85.56 833 PHE A CA 1
ATOM 6623 C C . PHE A 1 833 ? -2.155 -38.047 -31.005 1.00 85.56 833 PHE A C 1
ATOM 6625 O O . PHE A 1 833 ? -2.071 -38.504 -29.867 1.00 85.56 833 PHE A O 1
ATOM 6632 N N . LYS A 1 834 ? -1.091 -37.575 -31.671 1.00 81.06 834 LYS A N 1
ATOM 6633 C CA . LYS A 1 834 ? 0.273 -37.647 -31.135 1.00 81.06 834 LYS A CA 1
ATOM 6634 C C . LYS A 1 834 ? 0.352 -36.944 -29.764 1.00 81.06 834 LYS A C 1
ATOM 6636 O O . LYS A 1 834 ? 0.016 -35.763 -29.698 1.00 81.06 834 LYS A O 1
ATOM 6641 N N . PRO A 1 835 ? 0.804 -37.642 -28.709 1.00 82.88 835 PRO A N 1
ATOM 6642 C CA . PRO A 1 835 ? 1.009 -37.032 -27.402 1.00 82.88 835 PRO A CA 1
ATOM 6643 C C . PRO A 1 835 ? 2.117 -35.967 -27.403 1.00 82.88 835 PRO A C 1
ATOM 6645 O O . PRO A 1 835 ? 3.061 -36.055 -28.194 1.00 82.88 835 PRO A O 1
ATOM 6648 N N . SER A 1 836 ? 2.032 -35.005 -26.480 1.00 81.94 836 SER A N 1
ATOM 6649 C CA . SER A 1 836 ? 3.065 -33.995 -26.219 1.00 81.94 836 SER A CA 1
ATOM 6650 C C . SER A 1 836 ? 3.461 -34.017 -24.744 1.00 81.94 836 SER A C 1
ATOM 6652 O O . SER A 1 836 ? 2.594 -34.015 -23.878 1.00 81.94 836 SER A O 1
ATOM 6654 N N . GLN A 1 837 ? 4.756 -34.011 -24.434 1.00 82.00 837 GLN A N 1
ATOM 6655 C CA . GLN A 1 837 ? 5.235 -33.868 -23.055 1.00 82.00 837 GLN A CA 1
ATOM 6656 C C . GLN A 1 837 ? 5.438 -32.393 -22.711 1.00 82.00 837 GLN A C 1
ATOM 6658 O O . GLN A 1 837 ? 5.910 -31.614 -23.538 1.00 82.00 837 GLN A O 1
ATOM 6663 N N . GLN A 1 838 ? 5.078 -32.025 -21.487 1.00 81.00 838 GLN A N 1
ATOM 6664 C CA . GLN A 1 838 ? 5.309 -30.704 -20.911 1.00 81.00 838 GLN A CA 1
ATOM 6665 C C . GLN A 1 838 ? 5.525 -30.868 -19.402 1.00 81.00 838 GLN A C 1
ATOM 6667 O O . GLN A 1 838 ? 4.873 -31.708 -18.781 1.00 81.00 838 GLN A O 1
ATOM 6672 N N . GLU A 1 839 ? 6.445 -30.100 -18.816 1.00 76.19 839 GLU A N 1
ATOM 6673 C CA . GLU A 1 839 ? 6.758 -30.198 -17.379 1.00 76.19 839 GLU A CA 1
ATOM 6674 C C . GLU A 1 839 ? 5.694 -29.533 -16.496 1.00 76.19 839 GLU A C 1
ATOM 6676 O O . GLU A 1 839 ? 5.451 -29.992 -15.385 1.00 76.19 839 GLU A O 1
ATOM 6681 N N . ALA A 1 840 ? 5.016 -28.501 -17.003 1.00 78.31 840 ALA A N 1
ATOM 6682 C CA . ALA A 1 840 ? 3.969 -27.767 -16.298 1.00 78.31 840 ALA A CA 1
ATOM 6683 C C . ALA A 1 840 ? 2.812 -27.420 -17.243 1.00 78.31 840 ALA A C 1
ATOM 6685 O O . ALA A 1 840 ? 2.990 -27.390 -18.466 1.00 78.31 840 ALA A O 1
ATOM 6686 N N . VAL A 1 841 ? 1.635 -27.137 -16.680 1.00 83.38 841 VAL A N 1
ATOM 6687 C CA . VAL A 1 841 ? 0.474 -26.657 -17.438 1.00 83.38 841 VAL A CA 1
ATOM 6688 C C . VAL A 1 841 ? 0.574 -25.133 -17.603 1.00 83.38 841 VAL A C 1
ATOM 6690 O O . VAL A 1 841 ? 0.593 -24.410 -16.611 1.00 83.38 841 VAL A O 1
ATOM 6693 N N . PRO A 1 842 ? 0.632 -24.591 -18.833 1.00 81.06 842 PRO A N 1
ATOM 6694 C CA . PRO A 1 842 ? 0.590 -23.146 -19.042 1.00 81.06 842 PRO A CA 1
ATOM 6695 C C . PRO A 1 842 ? -0.753 -22.536 -18.605 1.00 81.06 842 PRO A C 1
ATOM 6697 O O . PRO A 1 842 ? -1.806 -23.072 -18.946 1.00 81.06 842 PRO A O 1
ATOM 6700 N N . HIS A 1 843 ? -0.739 -21.350 -17.986 1.00 77.19 843 HIS A N 1
ATOM 6701 C CA . HIS A 1 843 ? -1.954 -20.649 -17.522 1.00 77.19 843 HIS A CA 1
ATOM 6702 C C . HIS A 1 843 ? -3.042 -20.434 -18.590 1.00 77.19 843 HIS A C 1
ATOM 6704 O O . HIS A 1 843 ? -4.222 -20.315 -18.269 1.00 77.19 843 HIS A O 1
ATOM 6710 N N . TRP A 1 844 ? -2.681 -20.360 -19.876 1.00 80.62 844 TRP A N 1
ATOM 6711 C CA . TRP A 1 844 ? -3.678 -20.223 -20.940 1.00 80.62 844 TRP A CA 1
ATOM 6712 C C . TRP A 1 844 ? -4.488 -21.510 -21.163 1.00 80.62 844 TRP A C 1
ATOM 6714 O O . TRP A 1 844 ? -5.600 -21.415 -21.668 1.00 80.62 844 TRP A O 1
ATOM 6724 N N . ILE A 1 845 ? -3.967 -22.690 -20.807 1.00 85.12 845 ILE A N 1
ATOM 6725 C CA . ILE A 1 845 ? -4.725 -23.949 -20.861 1.00 85.12 845 ILE A CA 1
ATOM 6726 C C . ILE A 1 845 ? -5.755 -23.973 -19.733 1.00 85.12 845 ILE A C 1
ATOM 6728 O O . ILE A 1 845 ? -6.910 -24.277 -19.998 1.00 85.12 845 ILE A O 1
ATOM 6732 N N . GLU A 1 846 ? -5.359 -23.575 -18.520 1.00 83.62 846 GLU A N 1
ATOM 6733 C CA . GLU A 1 846 ? -6.258 -23.452 -17.363 1.00 83.62 846 GLU A CA 1
ATOM 6734 C C . GLU A 1 846 ? -7.432 -22.508 -17.665 1.00 83.62 846 GLU A C 1
ATOM 6736 O O . GLU A 1 846 ? -8.589 -22.884 -17.512 1.00 83.62 846 GLU A O 1
ATOM 6741 N N . ARG A 1 847 ? -7.158 -21.308 -18.197 1.00 80.31 847 ARG A N 1
ATOM 6742 C CA . ARG A 1 847 ? -8.212 -20.328 -18.528 1.00 80.31 847 ARG A CA 1
ATOM 6743 C C . ARG A 1 847 ? -9.158 -20.755 -19.652 1.00 80.31 847 ARG A C 1
ATOM 6745 O O . ARG A 1 847 ? -10.248 -20.204 -19.745 1.00 80.31 847 ARG A O 1
ATOM 6752 N N . ASN A 1 848 ? -8.720 -21.651 -20.536 1.00 81.00 848 ASN A N 1
ATOM 6753 C CA . ASN A 1 848 ? -9.477 -22.074 -21.718 1.00 81.00 848 ASN A CA 1
ATOM 6754 C C . ASN A 1 848 ? -9.954 -23.533 -21.619 1.00 81.00 848 ASN A C 1
ATOM 6756 O O . ASN A 1 848 ? -10.300 -24.126 -22.641 1.00 81.00 848 ASN A O 1
ATOM 6760 N N . ALA A 1 849 ? -9.910 -24.137 -20.430 1.00 87.75 849 ALA A N 1
ATOM 6761 C CA . ALA A 1 849 ? -10.435 -25.474 -20.216 1.00 87.75 849 ALA A CA 1
ATOM 6762 C C . ALA A 1 849 ? -11.965 -25.443 -20.308 1.00 87.75 849 ALA A C 1
ATOM 6764 O O . ALA A 1 849 ? -12.619 -24.605 -19.694 1.00 87.75 849 ALA A O 1
ATOM 6765 N N . ASP A 1 850 ? -12.531 -26.368 -21.077 1.00 88.38 850 ASP A N 1
ATOM 6766 C CA . ASP A 1 850 ? -13.979 -26.506 -21.226 1.00 88.38 850 ASP A CA 1
ATOM 6767 C C . ASP A 1 850 ? -14.564 -27.412 -20.122 1.00 88.38 850 ASP A C 1
ATOM 6769 O O . ASP A 1 850 ? -15.764 -27.380 -19.853 1.00 88.38 850 ASP A O 1
ATOM 6773 N N . PHE A 1 851 ? -13.722 -28.252 -19.501 1.00 89.44 851 PHE A N 1
ATOM 6774 C CA . PHE A 1 851 ? -14.098 -29.227 -18.476 1.00 89.44 851 PHE A CA 1
ATOM 6775 C C . PHE A 1 851 ? -12.885 -29.641 -17.616 1.00 89.44 851 PHE A C 1
ATOM 6777 O O . PHE A 1 851 ? -11.741 -29.543 -18.067 1.00 89.44 851 PHE A O 1
ATOM 6784 N N . GLU A 1 852 ? -13.113 -30.148 -16.402 1.00 90.75 852 GLU A N 1
ATOM 6785 C CA . GLU A 1 852 ? -12.054 -30.574 -15.468 1.00 90.75 852 GLU A CA 1
ATOM 6786 C C . GLU A 1 852 ? -12.349 -31.963 -14.880 1.00 90.75 852 GLU A C 1
ATOM 6788 O O . GLU A 1 852 ? -13.503 -32.302 -14.613 1.00 90.75 852 GLU A O 1
ATOM 6793 N N . ILE A 1 853 ? -11.306 -32.780 -14.687 1.00 89.81 853 ILE A N 1
ATOM 6794 C CA . ILE A 1 853 ? -11.391 -34.123 -14.079 1.00 89.81 853 ILE A CA 1
ATOM 6795 C C . ILE A 1 853 ? -10.191 -34.396 -13.153 1.00 89.81 853 ILE A C 1
ATOM 6797 O O . ILE A 1 853 ? -9.097 -33.915 -13.427 1.00 89.81 853 ILE A O 1
ATOM 6801 N N . ASP A 1 854 ? -10.360 -35.203 -12.100 1.00 88.31 854 ASP A N 1
ATOM 6802 C CA . ASP A 1 854 ? -9.271 -35.613 -11.186 1.00 88.31 854 ASP A CA 1
ATOM 6803 C C . ASP A 1 854 ? -8.884 -37.084 -11.415 1.00 88.31 854 ASP A C 1
ATOM 6805 O O . ASP A 1 854 ? -9.332 -37.996 -10.715 1.00 88.31 854 ASP A O 1
ATOM 6809 N N . VAL A 1 855 ? -8.097 -37.337 -12.465 1.00 88.69 855 VAL A N 1
ATOM 6810 C CA . VAL A 1 855 ? -7.608 -38.680 -12.823 1.00 88.69 855 VAL A CA 1
ATOM 6811 C C . VAL A 1 855 ? -6.169 -38.630 -13.318 1.00 88.69 855 VAL A C 1
ATOM 6813 O O . VAL A 1 855 ? -5.725 -37.631 -13.878 1.00 88.69 855 VAL A O 1
ATOM 6816 N N . GLU A 1 856 ? -5.451 -39.740 -13.165 1.00 91.38 856 GLU A N 1
ATOM 6817 C CA . GLU A 1 856 ? -4.149 -39.945 -13.803 1.00 91.38 856 GLU A CA 1
ATOM 6818 C C . GLU A 1 856 ? -4.348 -40.642 -15.154 1.00 91.38 856 GLU A C 1
ATOM 6820 O O . GLU A 1 856 ? -5.016 -41.677 -15.227 1.00 91.38 856 GLU A O 1
ATOM 6825 N N . ILE A 1 857 ? -3.754 -40.108 -16.226 1.00 92.06 857 ILE A N 1
ATOM 6826 C CA . ILE A 1 857 ? -3.805 -40.730 -17.555 1.00 92.06 857 ILE A CA 1
ATOM 6827 C C . ILE A 1 857 ? -2.426 -41.271 -17.922 1.00 92.06 857 ILE A C 1
ATOM 6829 O O . ILE A 1 857 ? -1.497 -40.512 -18.187 1.00 92.06 857 ILE A O 1
ATOM 6833 N N . ASN A 1 858 ? -2.312 -42.591 -18.017 1.00 92.19 858 ASN A N 1
ATOM 6834 C CA . ASN A 1 858 ? -1.107 -43.265 -18.480 1.00 92.19 858 ASN A CA 1
ATOM 6835 C C . ASN A 1 858 ? -1.142 -43.433 -19.9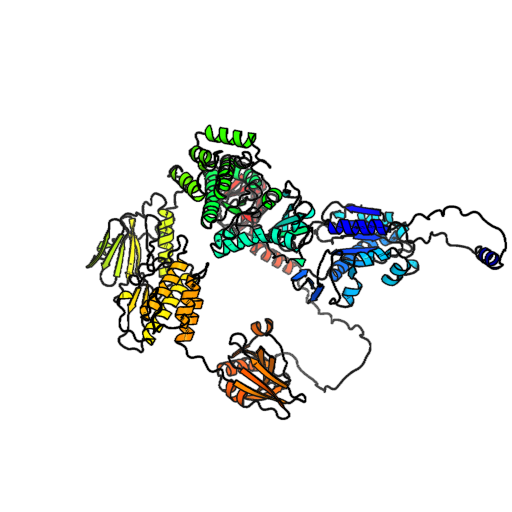97 1.00 92.19 858 ASN A C 1
ATOM 6837 O O . ASN A 1 858 ? -1.939 -44.203 -20.534 1.00 92.19 858 ASN A O 1
ATOM 6841 N N . VAL A 1 859 ? -0.264 -42.710 -20.692 1.00 89.31 859 VAL A N 1
ATOM 6842 C CA . VAL A 1 859 ? -0.172 -42.698 -22.153 1.00 89.31 859 VAL A CA 1
ATOM 6843 C C . VAL A 1 859 ? 0.972 -43.599 -22.605 1.00 89.31 859 VAL A C 1
ATOM 6845 O O . VAL A 1 859 ? 2.138 -43.340 -22.309 1.00 89.31 859 VAL A O 1
ATOM 6848 N N . ALA A 1 860 ? 0.639 -44.633 -23.375 1.00 86.94 860 ALA A N 1
ATOM 6849 C CA . ALA A 1 860 ? 1.597 -45.512 -24.035 1.00 86.94 860 ALA A CA 1
ATOM 6850 C C . ALA A 1 860 ? 1.537 -45.340 -25.558 1.00 86.94 860 ALA A C 1
ATOM 6852 O O . ALA A 1 860 ? 0.477 -45.451 -26.177 1.00 86.94 860 ALA A O 1
ATOM 6853 N N . VAL A 1 861 ? 2.677 -45.110 -26.202 1.00 81.38 861 VAL A N 1
ATOM 6854 C CA . VAL A 1 861 ? 2.760 -45.089 -27.667 1.00 81.38 861 VAL A CA 1
ATOM 6855 C C . VAL A 1 861 ? 3.073 -46.500 -28.169 1.00 81.38 861 VAL A C 1
ATOM 6857 O O . VAL A 1 861 ? 4.134 -47.051 -27.883 1.00 81.38 861 VAL A O 1
ATOM 6860 N N . THR A 1 862 ? 2.138 -47.114 -28.900 1.00 79.62 862 THR A N 1
ATOM 6861 C CA . THR A 1 862 ? 2.263 -48.498 -29.393 1.00 79.62 862 THR A CA 1
ATOM 6862 C C . THR A 1 862 ? 1.831 -48.632 -30.858 1.00 79.62 862 THR A C 1
ATOM 6864 O O . THR A 1 862 ? 1.383 -47.676 -31.485 1.00 79.62 862 THR A O 1
ATOM 6867 N N . ASN A 1 863 ? 1.928 -49.835 -31.434 1.00 72.44 863 ASN A N 1
ATOM 6868 C CA . ASN A 1 863 ? 1.475 -50.098 -32.806 1.00 72.44 863 ASN A CA 1
ATOM 6869 C C . ASN A 1 863 ? -0.058 -50.193 -32.947 1.00 72.44 863 ASN A C 1
ATOM 6871 O O . ASN A 1 863 ? -0.569 -50.129 -34.068 1.00 72.44 863 ASN A O 1
ATOM 6875 N N . ILE A 1 864 ? -0.790 -50.353 -31.838 1.00 74.94 864 ILE A N 1
ATOM 6876 C CA . ILE A 1 864 ? -2.247 -50.533 -31.807 1.00 74.94 864 ILE A CA 1
ATOM 6877 C C . ILE A 1 864 ? -2.845 -49.487 -30.862 1.00 74.94 864 ILE A C 1
ATOM 6879 O O . ILE A 1 864 ? -2.507 -49.439 -29.685 1.00 74.94 864 ILE A O 1
ATOM 6883 N N . SER A 1 865 ? -3.761 -48.651 -31.350 1.00 80.69 865 SER A N 1
ATOM 6884 C CA . SER A 1 865 ? -4.460 -47.700 -30.483 1.00 80.69 865 SER A CA 1
ATOM 6885 C C . SER A 1 865 ? -5.514 -48.401 -29.621 1.00 80.69 865 SER A C 1
ATOM 6887 O O . SER A 1 865 ? -6.324 -49.163 -30.149 1.00 80.69 865 SER A O 1
ATOM 6889 N N . SER A 1 866 ? -5.554 -48.094 -28.326 1.00 87.12 866 SER A N 1
ATOM 6890 C CA . SER A 1 866 ? -6.588 -48.543 -27.388 1.00 87.12 866 SER A CA 1
ATOM 6891 C C . SER A 1 866 ? -7.027 -47.370 -26.518 1.00 87.12 866 SER A C 1
ATOM 6893 O O . SER A 1 866 ? -6.237 -46.842 -25.743 1.00 87.12 866 SER A O 1
ATOM 6895 N N . LEU A 1 867 ? -8.292 -46.969 -26.645 1.00 90.06 867 LEU A N 1
ATOM 6896 C CA . LEU A 1 867 ? -8.906 -45.871 -25.879 1.00 90.06 867 LEU A CA 1
ATOM 6897 C C . LEU A 1 867 ? -10.132 -46.356 -25.091 1.00 90.06 867 LEU A C 1
ATOM 6899 O O . LEU A 1 867 ? -11.044 -45.586 -24.790 1.00 90.06 867 LEU A O 1
ATOM 6903 N N . LYS A 1 868 ? -10.187 -47.661 -24.796 1.00 88.19 868 LYS A N 1
ATOM 6904 C CA . LYS A 1 868 ? -11.360 -48.312 -24.202 1.00 88.19 868 LYS A CA 1
ATOM 6905 C C . LYS A 1 868 ? -11.647 -47.803 -22.790 1.00 88.19 868 LYS A C 1
ATOM 6907 O O . LYS A 1 868 ? -12.789 -47.470 -22.505 1.00 88.19 868 LYS A O 1
ATOM 6912 N N . GLU A 1 869 ? -10.627 -47.712 -21.937 1.00 89.69 869 GLU A N 1
ATOM 6913 C CA . GLU A 1 869 ? -10.776 -47.223 -20.557 1.00 89.69 869 GLU A CA 1
ATOM 6914 C C . GLU A 1 869 ? -11.215 -45.757 -20.528 1.00 89.69 869 GLU A C 1
ATOM 6916 O O . GLU A 1 869 ? -12.168 -45.417 -19.832 1.00 89.69 869 GLU A O 1
ATOM 6921 N N . LEU A 1 870 ? -10.608 -44.921 -21.376 1.00 91.19 870 LEU A N 1
ATOM 6922 C CA . LEU A 1 870 ? -10.993 -43.518 -21.529 1.00 91.19 870 LEU A CA 1
ATOM 6923 C C . LEU A 1 870 ? -12.442 -43.364 -22.022 1.00 91.19 870 LEU A C 1
ATOM 6925 O O . LEU A 1 870 ? -13.171 -42.502 -21.538 1.00 91.19 870 LEU A O 1
ATOM 6929 N N . SER A 1 871 ? -12.876 -44.220 -22.954 1.00 91.19 871 SER A N 1
ATOM 6930 C CA . SER A 1 871 ? -14.256 -44.224 -23.462 1.00 91.19 871 SER A CA 1
ATOM 6931 C C . SER A 1 871 ? -15.263 -44.630 -22.389 1.00 91.19 871 SER A C 1
ATOM 6933 O O . SER A 1 871 ? -16.320 -44.020 -22.292 1.00 91.19 871 SER A O 1
ATOM 6935 N N . VAL A 1 872 ? -14.938 -45.631 -21.564 1.00 88.75 872 VAL A N 1
ATOM 6936 C CA . VAL A 1 872 ? -15.800 -46.057 -20.449 1.00 88.75 872 VAL A CA 1
ATOM 6937 C C . VAL A 1 872 ? -15.915 -44.953 -19.400 1.00 88.75 872 VAL A C 1
ATOM 6939 O O . VAL A 1 872 ? -17.018 -44.665 -18.946 1.00 88.75 872 VAL A O 1
ATOM 6942 N N . PHE A 1 873 ? -14.795 -44.318 -19.042 1.00 89.25 873 PHE A N 1
ATOM 6943 C CA . PHE A 1 873 ? -14.772 -43.251 -18.047 1.00 89.25 873 PHE A CA 1
ATOM 6944 C C . PHE A 1 873 ? -15.567 -42.024 -18.515 1.00 89.25 873 PHE A C 1
ATOM 6946 O O . PHE A 1 873 ? -16.572 -41.670 -17.901 1.00 89.25 873 PHE A O 1
ATOM 6953 N N . MET A 1 874 ? -15.189 -41.422 -19.646 1.00 88.81 874 MET A N 1
ATOM 6954 C CA . MET A 1 874 ? -15.823 -40.184 -20.121 1.00 88.81 874 MET A CA 1
ATOM 6955 C C . MET A 1 874 ? -17.238 -40.411 -20.663 1.00 88.81 874 MET A C 1
ATOM 6957 O O . MET A 1 874 ? -18.098 -39.565 -20.460 1.00 88.81 874 MET A O 1
ATOM 6961 N N . GLY A 1 875 ? -17.512 -41.552 -21.307 1.00 81.06 875 GLY A N 1
ATOM 6962 C CA . GLY A 1 875 ? -18.838 -41.864 -21.860 1.00 81.06 875 GLY A CA 1
ATOM 6963 C C . GLY A 1 875 ? -19.914 -42.127 -20.798 1.00 81.06 875 GLY A C 1
ATOM 6964 O O . GLY A 1 875 ? -21.099 -42.207 -21.123 1.00 81.06 875 GLY A O 1
ATOM 6965 N N . SER A 1 876 ? -19.514 -42.262 -19.528 1.00 81.00 876 SER A N 1
ATOM 6966 C CA . SER A 1 876 ? -20.421 -42.312 -18.375 1.00 81.00 876 SER A CA 1
ATOM 6967 C C . SER A 1 876 ? -20.707 -40.933 -17.759 1.00 81.00 876 SER A C 1
ATOM 6969 O O . SER A 1 876 ? -21.603 -40.813 -16.924 1.00 81.00 876 SER A O 1
ATOM 6971 N N . ASN A 1 877 ? -19.989 -39.886 -18.184 1.00 86.44 877 ASN A N 1
ATOM 6972 C CA . ASN A 1 877 ? -20.113 -38.536 -17.647 1.00 86.44 877 ASN A CA 1
ATOM 6973 C C . ASN A 1 877 ? -21.151 -37.720 -18.438 1.00 86.44 877 ASN A C 1
ATOM 6975 O O . ASN A 1 877 ? -20.899 -37.263 -19.553 1.00 86.44 877 ASN A O 1
ATOM 6979 N N . LEU A 1 878 ? -22.326 -37.523 -17.831 1.00 84.00 878 LEU A N 1
ATOM 6980 C CA . LEU A 1 878 ? -23.451 -36.808 -18.443 1.00 84.00 878 LEU A CA 1
ATOM 6981 C C . LEU A 1 878 ? -23.120 -35.344 -18.778 1.00 84.00 878 LEU A C 1
ATOM 6983 O O . LEU A 1 878 ? -23.470 -34.883 -19.861 1.00 84.00 878 LEU A O 1
ATOM 6987 N N . ALA A 1 879 ? -22.412 -34.635 -17.892 1.00 83.69 879 ALA A N 1
ATOM 6988 C CA . ALA A 1 879 ? -22.068 -33.226 -18.094 1.00 83.69 879 ALA A CA 1
ATOM 6989 C C . ALA A 1 879 ? -21.091 -33.040 -19.267 1.00 83.69 879 ALA A C 1
ATOM 6991 O O . ALA A 1 879 ? -21.234 -32.122 -20.074 1.00 83.69 879 ALA A O 1
ATOM 6992 N N . PHE A 1 880 ? -20.131 -33.956 -19.408 1.00 89.44 880 PHE A N 1
ATOM 6993 C CA . PHE A 1 880 ? -19.218 -33.967 -20.548 1.00 89.44 880 PHE A CA 1
ATOM 6994 C C . PHE A 1 880 ? -19.946 -34.239 -21.875 1.00 89.44 880 PHE A C 1
ATOM 6996 O O . PHE A 1 880 ? -19.685 -33.574 -22.880 1.00 89.44 880 PHE A O 1
ATOM 7003 N N . ASP A 1 881 ? -20.891 -35.182 -21.889 1.00 85.12 881 ASP A N 1
ATOM 7004 C CA . ASP A 1 881 ? -21.690 -35.482 -23.081 1.00 85.12 881 ASP A CA 1
ATOM 7005 C C . ASP A 1 881 ? -22.538 -34.282 -23.542 1.00 85.12 881 ASP A C 1
ATOM 7007 O O . ASP A 1 881 ? -22.636 -34.019 -24.747 1.00 85.12 881 ASP A O 1
ATOM 7011 N N . GLU A 1 882 ? -23.135 -33.541 -22.604 1.00 86.50 882 GLU A N 1
ATOM 7012 C CA . GLU A 1 882 ? -23.899 -32.319 -22.887 1.00 86.50 882 GLU A CA 1
ATOM 7013 C C . GLU A 1 882 ? -23.010 -31.197 -23.440 1.00 86.50 882 GLU A C 1
ATOM 7015 O O . GLU A 1 882 ? -23.375 -30.541 -24.422 1.00 86.50 882 GLU A O 1
ATOM 7020 N N . LEU A 1 883 ? -21.809 -31.027 -22.881 1.00 89.19 883 LEU A N 1
ATOM 7021 C CA . LEU A 1 883 ? -20.816 -30.071 -23.372 1.00 89.19 883 LEU A CA 1
ATOM 7022 C C . LEU A 1 883 ? -20.418 -30.367 -24.825 1.00 89.19 883 LEU A C 1
ATOM 7024 O O . LEU A 1 883 ? -20.476 -29.484 -25.686 1.00 89.19 883 LEU A O 1
ATOM 7028 N N . VAL A 1 884 ? -20.068 -31.621 -25.131 1.00 88.19 884 VAL A N 1
ATOM 7029 C CA . VAL A 1 884 ? -19.722 -32.032 -26.500 1.00 88.19 884 VAL A CA 1
ATOM 7030 C C . VAL A 1 884 ? -20.907 -31.827 -27.448 1.00 88.19 884 VAL A C 1
ATOM 7032 O O . VAL A 1 884 ? -20.719 -31.406 -28.592 1.00 88.19 884 VAL A O 1
ATOM 7035 N N . ALA A 1 885 ? -22.133 -32.109 -26.994 1.00 85.88 885 ALA A N 1
ATOM 7036 C CA . ALA A 1 885 ? -23.337 -31.876 -27.780 1.00 85.88 885 ALA A CA 1
ATOM 7037 C C . ALA A 1 885 ? -23.489 -30.399 -28.160 1.00 85.88 885 ALA A C 1
ATOM 7039 O O . ALA A 1 885 ? -23.631 -30.110 -29.347 1.00 85.88 885 ALA A O 1
ATOM 7040 N N . SER A 1 886 ? -23.381 -29.498 -27.183 1.00 87.31 886 SER A N 1
ATOM 7041 C CA . SER A 1 886 ? -23.474 -28.049 -27.381 1.00 87.31 886 SER A CA 1
ATOM 7042 C C . SER A 1 886 ? -22.447 -27.538 -28.396 1.00 87.31 886 SER A C 1
ATOM 7044 O O . SER A 1 886 ? -22.798 -26.836 -29.346 1.00 87.31 886 SER A O 1
ATOM 7046 N N . ILE A 1 887 ? -21.188 -27.970 -28.272 1.00 87.31 887 ILE A N 1
ATOM 7047 C CA . ILE A 1 887 ? -20.095 -27.541 -29.160 1.00 87.31 887 ILE A CA 1
ATOM 7048 C C . ILE A 1 887 ? -20.306 -28.040 -30.597 1.00 87.31 887 ILE A C 1
ATOM 7050 O O . ILE A 1 887 ? -20.101 -27.293 -31.557 1.00 87.31 887 ILE A O 1
ATOM 7054 N N . LEU A 1 888 ? -20.740 -29.293 -30.769 1.00 86.44 888 LEU A N 1
ATOM 7055 C CA . LEU A 1 888 ? -21.022 -29.847 -32.096 1.00 86.44 888 LEU A CA 1
ATOM 7056 C C . LEU A 1 888 ? -22.271 -29.232 -32.736 1.00 86.44 888 LEU A C 1
ATOM 7058 O O . LEU A 1 888 ? -22.302 -29.068 -33.955 1.00 86.44 888 LEU A O 1
ATOM 7062 N N . ASP A 1 889 ? -23.285 -28.890 -31.945 1.00 84.06 889 ASP A N 1
ATOM 7063 C CA . ASP A 1 889 ? -24.515 -28.275 -32.444 1.00 84.06 889 ASP A CA 1
ATOM 7064 C C . ASP A 1 889 ? -24.277 -26.800 -32.825 1.00 84.06 889 ASP A C 1
ATOM 7066 O O . ASP A 1 889 ? -24.716 -26.370 -33.894 1.00 84.06 889 ASP A O 1
ATOM 7070 N N . ALA A 1 890 ? -23.466 -26.062 -32.055 1.00 80.25 890 ALA A N 1
ATOM 7071 C CA . ALA A 1 890 ? -22.995 -24.722 -32.418 1.00 80.25 890 ALA A CA 1
ATOM 7072 C C . ALA A 1 890 ? -22.186 -24.721 -33.730 1.00 80.25 890 ALA A C 1
ATOM 7074 O O . ALA A 1 890 ? -22.338 -23.820 -34.552 1.00 80.25 890 ALA A O 1
ATOM 7075 N N . ALA A 1 891 ? -21.381 -25.762 -33.973 1.00 76.31 891 ALA A N 1
ATOM 7076 C CA . ALA A 1 891 ? -20.638 -25.932 -35.224 1.00 76.31 891 ALA A CA 1
ATOM 7077 C C . ALA A 1 891 ? -21.520 -26.333 -36.428 1.00 76.31 891 ALA A C 1
ATOM 7079 O O . ALA A 1 891 ? -21.080 -26.222 -37.573 1.00 76.31 891 ALA A O 1
ATOM 7080 N N . ARG A 1 892 ? -22.749 -26.816 -36.190 1.00 69.25 892 ARG A N 1
ATOM 7081 C CA . ARG A 1 892 ? -23.708 -27.255 -37.223 1.00 69.25 892 ARG A CA 1
ATOM 7082 C C . ARG A 1 892 ? -24.760 -26.214 -37.585 1.00 69.25 892 ARG A C 1
ATOM 7084 O O . ARG A 1 892 ? -25.490 -26.440 -38.551 1.00 69.25 892 ARG A O 1
ATOM 7091 N N . ALA A 1 893 ? -24.861 -25.112 -36.845 1.00 55.75 893 ALA A N 1
ATOM 7092 C CA . ALA A 1 893 ? -25.751 -24.019 -37.208 1.00 55.75 893 ALA A CA 1
ATOM 7093 C C . ALA A 1 893 ? -25.384 -23.521 -38.624 1.00 55.75 893 ALA A C 1
ATOM 7095 O O . ALA A 1 893 ? -24.244 -23.101 -38.840 1.00 55.75 893 ALA A O 1
ATOM 7096 N N . PRO A 1 894 ? -26.290 -23.613 -39.617 1.00 44.34 894 PRO A N 1
ATOM 7097 C CA . PRO A 1 894 ? -25.967 -23.220 -40.976 1.00 44.34 894 PRO A CA 1
ATOM 7098 C C . PRO A 1 894 ? -25.708 -21.716 -41.027 1.00 44.34 894 PRO A C 1
ATOM 7100 O O . PRO A 1 894 ? -26.557 -20.898 -40.677 1.00 44.34 894 PRO A O 1
ATOM 7103 N N . SER A 1 895 ? -24.533 -21.357 -41.530 1.00 43.69 895 SER A N 1
ATOM 7104 C CA . SER A 1 895 ? -24.282 -20.065 -42.142 1.00 43.69 895 SER A CA 1
ATOM 7105 C C . SER A 1 895 ? -25.177 -19.925 -43.377 1.00 43.69 895 SER A C 1
ATOM 7107 O O . SER A 1 895 ? -24.815 -20.299 -44.493 1.00 43.69 895 SER A O 1
ATOM 7109 N N . GLU A 1 896 ? -26.368 -19.359 -43.195 1.00 31.28 896 GLU A N 1
ATOM 7110 C CA . GLU A 1 896 ? -27.116 -18.748 -44.291 1.00 31.28 896 GLU A CA 1
ATOM 7111 C C . GLU A 1 896 ? -26.389 -17.474 -44.745 1.00 31.28 896 GLU A C 1
ATOM 7113 O O . GLU A 1 896 ? -26.709 -16.362 -44.333 1.00 31.28 896 GLU A O 1
ATOM 7118 N N . ASN A 1 897 ? -25.367 -17.639 -45.588 1.00 31.22 897 ASN A N 1
ATOM 7119 C CA . ASN A 1 897 ? -25.314 -16.965 -46.884 1.00 31.22 897 ASN A CA 1
ATOM 7120 C C . ASN A 1 897 ? -24.072 -17.362 -47.694 1.00 31.22 897 ASN A C 1
ATOM 7122 O O . ASN A 1 897 ? -22.949 -17.021 -47.337 1.00 31.22 897 ASN A O 1
ATOM 7126 N N . GLN A 1 898 ? -24.376 -17.953 -48.858 1.00 31.55 898 GLN A N 1
ATOM 7127 C CA . GLN A 1 898 ? -23.581 -18.053 -50.091 1.00 31.55 898 GLN A CA 1
ATOM 7128 C C . GLN A 1 898 ? -22.371 -19.008 -50.010 1.00 31.55 898 GLN A C 1
ATOM 7130 O O . GLN A 1 898 ? -21.375 -18.715 -49.372 1.00 31.55 898 GLN A O 1
ATOM 7135 N N . GLY A 1 899 ? -22.349 -20.195 -50.619 1.00 26.11 899 GLY A N 1
ATOM 7136 C CA . GLY A 1 899 ? -23.093 -20.710 -51.769 1.00 26.11 899 GLY A CA 1
ATOM 7137 C C . GLY A 1 899 ? -22.131 -21.023 -52.928 1.00 26.11 899 GLY A C 1
ATOM 7138 O O . GLY A 1 899 ? -21.971 -20.158 -53.775 1.00 26.11 899 GLY A O 1
ATOM 7139 N N . GLY A 1 900 ? -21.544 -22.239 -52.920 1.00 26.20 900 GLY A N 1
ATOM 7140 C CA . GLY A 1 900 ? -21.032 -23.062 -54.052 1.00 26.20 900 GLY A CA 1
ATOM 7141 C C . GLY A 1 900 ? -19.918 -22.489 -54.949 1.00 26.20 900 GLY A C 1
ATOM 7142 O O . GLY A 1 900 ? -19.910 -21.317 -55.269 1.00 26.20 900 GLY A O 1
ATOM 7143 N N . GLU A 1 901 ? -18.937 -23.232 -55.459 1.00 26.38 901 GLU A N 1
ATOM 7144 C CA . GLU A 1 901 ? -18.658 -24.667 -55.519 1.00 26.38 901 GLU A CA 1
ATOM 7145 C C . GLU A 1 901 ? -17.131 -24.873 -55.628 1.00 26.38 901 GLU A C 1
ATOM 7147 O O . GLU A 1 901 ? -16.463 -24.164 -56.375 1.00 26.38 901 GLU A O 1
ATOM 7152 N N . GLY A 1 902 ? -16.594 -25.923 -54.997 1.00 25.25 902 GLY A N 1
ATOM 7153 C CA . GLY A 1 902 ? -15.691 -26.825 -55.720 1.00 25.25 902 GLY A CA 1
ATOM 7154 C C . GLY A 1 902 ? -14.369 -27.131 -55.027 1.00 25.25 902 GLY A C 1
ATOM 7155 O O . GLY A 1 902 ? -13.345 -26.509 -55.285 1.00 25.25 902 GLY A O 1
ATOM 7156 N N . ALA A 1 903 ? -14.385 -28.158 -54.182 1.00 28.58 903 ALA A N 1
ATOM 7157 C CA . ALA A 1 903 ? -13.190 -28.761 -53.618 1.00 28.58 903 ALA A CA 1
ATOM 7158 C C . ALA A 1 903 ? -12.388 -29.526 -54.686 1.00 28.58 903 ALA A C 1
ATOM 7160 O O . ALA A 1 903 ? -12.959 -30.356 -55.391 1.00 28.58 903 ALA A O 1
ATOM 7161 N N . GLN A 1 904 ? -11.058 -29.381 -54.693 1.00 26.67 904 GLN A N 1
ATOM 7162 C CA . GLN A 1 904 ? -10.166 -30.500 -55.007 1.00 26.67 904 GLN A CA 1
ATOM 7163 C C . GLN A 1 904 ? -8.775 -30.362 -54.358 1.00 26.67 904 GLN A C 1
ATOM 7165 O O . GLN A 1 904 ? -7.948 -29.562 -54.766 1.00 26.67 904 GLN A O 1
ATOM 7170 N N . LYS A 1 905 ? -8.571 -31.232 -53.359 1.00 25.78 905 LYS A N 1
ATOM 7171 C CA . LYS A 1 905 ? -7.366 -32.005 -53.001 1.00 25.78 905 LYS A CA 1
ATOM 7172 C C . LYS A 1 905 ? -6.019 -31.298 -52.757 1.00 25.78 905 LYS A C 1
ATOM 7174 O O . LYS A 1 905 ? -5.337 -30.829 -53.654 1.00 25.78 905 LYS A O 1
ATOM 7179 N N . SER A 1 906 ? -5.593 -31.460 -51.506 1.00 29.47 906 SER A N 1
ATOM 7180 C CA . SER A 1 906 ? -4.228 -31.457 -50.974 1.00 29.47 906 SER A CA 1
ATOM 7181 C C . SER A 1 906 ? -3.277 -32.470 -51.626 1.00 29.47 906 SER A C 1
ATOM 7183 O O . SER A 1 906 ? -3.704 -33.602 -51.849 1.00 29.47 906 SER A O 1
ATOM 7185 N N . THR A 1 907 ? -2.006 -32.071 -51.769 1.00 24.47 907 THR A N 1
ATOM 7186 C CA . THR A 1 907 ? -0.712 -32.790 -51.555 1.00 24.47 907 THR A CA 1
ATOM 7187 C C . THR A 1 907 ? 0.365 -31.932 -52.240 1.00 24.47 907 THR A C 1
ATOM 7189 O O . THR A 1 907 ? 0.084 -31.418 -53.314 1.00 24.47 907 THR A O 1
ATOM 7192 N N . ASP A 1 908 ? 1.605 -31.725 -51.816 1.00 25.72 908 ASP A N 1
ATOM 7193 C CA . ASP A 1 908 ? 2.446 -32.103 -50.682 1.00 25.72 908 ASP A CA 1
ATOM 7194 C C . ASP A 1 908 ? 3.731 -31.248 -50.832 1.00 25.72 908 ASP A C 1
ATOM 7196 O O . ASP A 1 908 ? 4.097 -30.879 -51.943 1.00 25.72 908 ASP A O 1
ATOM 7200 N N . LEU A 1 909 ? 4.409 -30.994 -49.710 1.00 28.53 909 LEU A N 1
ATOM 7201 C CA . LEU A 1 909 ? 5.868 -30.874 -49.524 1.00 28.53 909 LEU A CA 1
ATOM 7202 C C . LEU A 1 909 ? 6.760 -30.034 -50.481 1.00 28.53 909 LEU A C 1
ATOM 7204 O O . LEU A 1 909 ? 7.082 -30.434 -51.592 1.00 28.53 909 LEU A O 1
ATOM 7208 N N . ALA A 1 910 ? 7.393 -29.042 -49.837 1.00 29.19 910 ALA A N 1
ATOM 7209 C CA . ALA A 1 910 ? 8.813 -28.661 -49.906 1.00 29.19 910 ALA A CA 1
ATOM 7210 C C . ALA A 1 910 ? 9.368 -27.816 -51.077 1.00 29.19 910 ALA A C 1
ATOM 7212 O O . ALA A 1 910 ? 9.102 -28.046 -52.249 1.00 29.19 910 ALA A O 1
ATOM 7213 N N . ALA A 1 911 ? 10.307 -26.957 -50.653 1.00 27.75 911 ALA A N 1
ATOM 7214 C CA . ALA A 1 911 ? 11.368 -26.258 -51.381 1.00 27.75 911 ALA A CA 1
ATOM 7215 C C . ALA A 1 911 ? 11.059 -24.867 -51.973 1.00 27.75 911 ALA A C 1
ATOM 7217 O O . ALA A 1 911 ? 10.345 -24.719 -52.953 1.00 27.75 911 ALA A O 1
ATOM 7218 N N . ASP A 1 912 ? 11.753 -23.901 -51.363 1.00 26.34 912 ASP A N 1
ATOM 7219 C CA . ASP A 1 912 ? 12.506 -22.800 -51.969 1.00 26.34 912 ASP A CA 1
ATOM 7220 C C . ASP A 1 912 ? 11.806 -21.694 -52.777 1.00 26.34 912 ASP A C 1
ATOM 7222 O O . ASP A 1 912 ? 11.133 -21.918 -53.777 1.00 26.34 912 ASP A O 1
ATOM 7226 N N . SER A 1 913 ? 12.255 -20.480 -52.441 1.00 28.19 913 SER A N 1
ATOM 7227 C CA . SER A 1 913 ? 12.291 -19.253 -53.252 1.00 28.19 913 SER A CA 1
ATOM 7228 C C . SER A 1 913 ? 11.036 -18.376 -53.305 1.00 28.19 913 SER A C 1
ATOM 7230 O O . SER A 1 913 ? 9.967 -18.787 -53.735 1.00 28.19 913 SER A O 1
ATOM 7232 N N . ASP A 1 914 ? 11.288 -17.110 -52.961 1.00 27.17 914 ASP A N 1
ATOM 7233 C CA . ASP A 1 914 ? 10.624 -15.885 -53.409 1.00 27.17 914 ASP A CA 1
ATOM 7234 C C . ASP A 1 914 ? 9.164 -15.653 -52.999 1.00 27.17 914 ASP A C 1
ATOM 7236 O O . ASP A 1 914 ? 8.227 -16.259 -53.504 1.00 27.17 914 ASP A O 1
ATOM 7240 N N . ILE A 1 915 ? 8.981 -14.670 -52.110 1.00 28.52 915 ILE A N 1
ATOM 7241 C CA . ILE A 1 915 ? 7.694 -14.042 -51.799 1.00 28.52 915 ILE A CA 1
ATOM 7242 C C . ILE A 1 915 ? 7.502 -12.874 -52.783 1.00 28.52 915 ILE A C 1
ATOM 7244 O O . ILE A 1 915 ? 8.221 -11.877 -52.659 1.00 28.52 915 ILE A O 1
ATOM 7248 N N . PRO A 1 916 ? 6.550 -12.928 -53.733 1.00 27.52 916 PRO A N 1
ATOM 7249 C CA . PRO A 1 916 ? 6.012 -11.737 -54.371 1.00 27.52 916 PRO A CA 1
ATOM 7250 C C . PRO A 1 916 ? 4.978 -11.098 -53.435 1.00 27.52 916 PRO A C 1
ATOM 7252 O O . PRO A 1 916 ? 4.158 -11.784 -52.826 1.00 27.52 916 PRO A O 1
ATOM 7255 N N . GLU A 1 917 ? 5.017 -9.772 -53.328 1.00 40.06 917 GLU A N 1
ATOM 7256 C CA . GLU A 1 917 ? 3.954 -8.968 -52.722 1.00 40.06 917 GLU A CA 1
ATOM 7257 C C . GLU A 1 917 ? 2.615 -9.236 -53.435 1.00 40.06 917 GLU A C 1
ATOM 7259 O O . GLU A 1 917 ? 2.528 -9.066 -54.651 1.00 40.06 917 GLU A O 1
ATOM 7264 N N . GLU A 1 918 ? 1.555 -9.578 -52.692 1.00 28.92 918 GLU A N 1
ATOM 7265 C CA . GLU A 1 918 ? 0.180 -9.506 -53.202 1.00 28.92 918 GLU A CA 1
ATOM 7266 C C . GLU A 1 918 ? -0.722 -8.618 -52.338 1.00 28.92 918 GLU A C 1
ATOM 7268 O O . GLU A 1 918 ? -0.680 -8.599 -51.107 1.00 28.92 918 GLU A O 1
ATOM 7273 N N . HIS A 1 919 ? -1.514 -7.838 -53.072 1.00 31.20 919 HIS A N 1
ATOM 7274 C CA . HIS A 1 919 ? -2.430 -6.787 -52.664 1.00 31.20 919 HIS A CA 1
ATOM 7275 C C . HIS A 1 919 ? -3.502 -7.213 -51.653 1.00 31.20 919 HIS A C 1
ATOM 7277 O O . HIS A 1 919 ? -4.188 -8.219 -51.807 1.00 31.20 919 HIS A O 1
ATOM 7283 N N . VAL A 1 920 ? -3.744 -6.322 -50.690 1.00 30.42 920 VAL A N 1
ATOM 7284 C CA . VAL A 1 920 ? -4.939 -6.304 -49.837 1.00 30.42 920 VAL A CA 1
ATOM 7285 C C . VAL A 1 920 ? -6.162 -5.898 -50.685 1.00 30.42 920 VAL A C 1
ATOM 7287 O O . VAL A 1 920 ? -6.074 -4.891 -51.392 1.00 30.42 920 VAL A O 1
ATOM 7290 N N . PRO A 1 921 ? -7.313 -6.600 -50.625 1.00 30.16 921 PRO A N 1
ATOM 7291 C CA . PRO A 1 921 ? -8.519 -6.180 -51.334 1.00 30.16 921 PRO A CA 1
ATOM 7292 C C . PRO A 1 921 ? -9.131 -4.933 -50.681 1.00 30.16 921 PRO A C 1
ATOM 7294 O O . PRO A 1 921 ? -9.347 -4.891 -49.469 1.00 30.16 921 PRO A O 1
ATOM 7297 N N . GLU A 1 922 ? -9.454 -3.924 -51.493 1.00 29.56 922 GLU A N 1
ATOM 7298 C CA . GLU A 1 922 ? -10.174 -2.723 -51.064 1.00 29.56 922 GLU A CA 1
ATOM 7299 C C . GLU A 1 922 ? -11.579 -3.063 -50.539 1.00 29.56 922 GLU A C 1
ATOM 7301 O O . GLU A 1 922 ? -12.493 -3.417 -51.289 1.00 29.56 922 GLU A O 1
ATOM 7306 N N . ILE A 1 923 ? -11.781 -2.873 -49.235 1.00 34.91 923 ILE A N 1
ATOM 7307 C CA . ILE A 1 923 ? -13.109 -2.818 -48.623 1.00 34.91 923 ILE A CA 1
ATOM 7308 C C . ILE A 1 923 ? -13.740 -1.473 -49.010 1.00 34.91 923 ILE A C 1
ATOM 7310 O O . ILE A 1 923 ? -13.333 -0.417 -48.524 1.00 34.91 923 ILE A O 1
ATOM 7314 N N . LYS A 1 924 ? -14.766 -1.491 -49.870 1.00 33.31 924 LYS A N 1
ATOM 7315 C CA . LYS A 1 924 ? -15.600 -0.309 -50.143 1.00 33.31 924 LYS A CA 1
ATOM 7316 C C . LYS A 1 924 ? -16.414 0.057 -48.900 1.00 33.31 924 LYS A C 1
ATOM 7318 O O . LYS A 1 924 ? -17.506 -0.462 -48.672 1.00 33.31 924 LYS A O 1
ATOM 7323 N N . VAL A 1 925 ? -15.880 0.989 -48.117 1.00 33.94 925 VAL A N 1
ATOM 7324 C CA . VAL A 1 925 ? -16.561 1.632 -46.989 1.00 33.94 925 VAL A CA 1
ATOM 7325 C C . VAL A 1 925 ? -17.762 2.423 -47.516 1.00 33.94 925 VAL A C 1
ATOM 7327 O O . VAL A 1 925 ? -17.614 3.351 -48.313 1.00 33.94 925 VAL A O 1
ATOM 7330 N N . ARG A 1 926 ? -18.976 2.069 -47.072 1.00 39.31 926 ARG A N 1
ATOM 7331 C CA . ARG A 1 926 ? -20.158 2.925 -47.251 1.00 39.31 926 ARG A CA 1
ATOM 7332 C C . ARG A 1 926 ? -19.893 4.247 -46.533 1.00 39.31 926 ARG A C 1
ATOM 7334 O O . ARG A 1 926 ? -19.588 4.245 -45.345 1.00 39.31 926 ARG A O 1
ATOM 7341 N N . SER A 1 927 ? -20.006 5.365 -47.248 1.00 40.34 927 SER A N 1
ATOM 7342 C CA . SER A 1 927 ? -19.746 6.701 -46.711 1.00 40.34 927 SER A CA 1
ATOM 7343 C C . SER A 1 927 ? -20.723 7.027 -45.579 1.00 40.34 927 SER A C 1
ATOM 7345 O O . SER A 1 927 ? -21.877 7.392 -45.820 1.00 40.34 927 SER A O 1
ATOM 7347 N N . ILE A 1 928 ? -20.265 6.897 -44.339 1.00 48.56 928 ILE A N 1
ATOM 7348 C CA . ILE A 1 928 ? -20.976 7.429 -43.183 1.00 48.56 928 ILE A CA 1
ATOM 7349 C C . ILE A 1 928 ? -20.824 8.950 -43.256 1.00 48.56 928 ILE A C 1
ATOM 7351 O O . ILE A 1 928 ? -19.708 9.462 -43.334 1.00 48.56 928 ILE A O 1
ATOM 7355 N N . GLN A 1 929 ? -21.939 9.683 -43.294 1.00 46.72 929 GLN A N 1
ATOM 7356 C CA . GLN A 1 929 ? -21.898 11.144 -43.293 1.00 46.72 929 GLN A CA 1
ATOM 7357 C C . GLN A 1 929 ? -21.208 11.618 -42.014 1.00 46.72 929 GLN A C 1
ATOM 7359 O O . GLN A 1 929 ? -21.719 11.405 -40.915 1.00 46.72 929 GLN A O 1
ATOM 7364 N N . THR A 1 930 ? -20.063 12.282 -42.168 1.00 52.47 930 THR A N 1
ATOM 7365 C CA . THR A 1 930 ? -19.215 12.760 -41.070 1.00 52.47 930 THR A CA 1
ATOM 7366 C C . THR A 1 930 ? -20.005 13.605 -40.074 1.00 52.47 930 THR A C 1
ATOM 7368 O O . THR A 1 930 ? -19.738 13.545 -38.885 1.00 52.47 930 THR A O 1
ATOM 7371 N N . SER A 1 931 ? -21.038 14.324 -40.525 1.00 46.62 931 SER A N 1
ATOM 7372 C CA . SER A 1 931 ? -21.929 15.108 -39.663 1.00 46.62 931 SER A CA 1
ATOM 7373 C C . SER A 1 931 ? -22.740 14.267 -38.672 1.00 46.62 931 SER A C 1
ATOM 7375 O O . SER A 1 931 ? -22.963 14.722 -37.558 1.00 46.62 931 SER A O 1
ATOM 7377 N N . LYS A 1 932 ? -23.158 13.044 -39.028 1.00 51.09 932 LYS A N 1
ATOM 7378 C CA . LYS A 1 932 ? -23.860 12.139 -38.101 1.00 51.09 932 LYS A CA 1
ATOM 7379 C C . LYS A 1 932 ? -22.912 11.515 -37.086 1.00 51.09 932 LYS A C 1
ATOM 7381 O O . LYS A 1 932 ? -23.305 11.339 -35.944 1.00 51.09 932 LYS A O 1
ATOM 7386 N N . VAL A 1 933 ? -21.677 11.229 -37.498 1.00 52.47 933 VAL A N 1
ATOM 7387 C CA . VAL A 1 933 ? -20.624 10.741 -36.596 1.00 52.47 933 VAL A CA 1
ATOM 7388 C C . VAL A 1 933 ? -20.216 11.842 -35.626 1.00 52.47 933 VAL A C 1
ATOM 7390 O O . VAL A 1 933 ? -20.184 11.595 -34.436 1.00 52.47 933 VAL A O 1
ATOM 7393 N N . TRP A 1 934 ? -20.004 13.072 -36.100 1.00 48.56 934 TRP A N 1
ATOM 7394 C CA . TRP A 1 934 ? -19.706 14.218 -35.236 1.00 48.56 934 TRP A CA 1
ATOM 7395 C C . TRP A 1 934 ? -20.851 14.556 -34.288 1.00 48.56 934 TRP A C 1
ATOM 7397 O O . TRP A 1 934 ? -20.590 14.874 -33.137 1.00 48.56 934 TRP A O 1
ATOM 7407 N N . LYS A 1 935 ? -22.106 14.460 -34.743 1.00 49.62 935 LYS A N 1
ATOM 7408 C CA . LYS A 1 935 ? -23.260 14.694 -33.873 1.00 49.62 935 LYS A CA 1
ATOM 7409 C C . LYS A 1 935 ? -23.400 13.594 -32.818 1.00 49.62 935 LYS A C 1
ATOM 7411 O O . LYS A 1 935 ? -23.530 13.920 -31.654 1.00 49.62 935 LYS A O 1
ATOM 7416 N N . ALA A 1 936 ? -23.252 12.325 -33.205 1.00 52.94 936 ALA A N 1
ATOM 7417 C CA . ALA A 1 936 ? -23.232 11.215 -32.257 1.00 52.94 936 ALA A CA 1
ATOM 7418 C C . ALA A 1 936 ? -22.063 11.326 -31.264 1.00 52.94 936 ALA A C 1
ATOM 7420 O O . ALA A 1 936 ? -22.281 11.155 -30.080 1.00 52.94 936 ALA A O 1
ATOM 7421 N N . ILE A 1 937 ? -20.856 11.685 -31.716 1.00 53.06 937 ILE A N 1
ATOM 7422 C CA . ILE A 1 937 ? -19.693 11.892 -30.838 1.00 53.06 937 ILE A CA 1
ATOM 7423 C C . ILE A 1 937 ? -19.940 13.049 -29.865 1.00 53.06 937 ILE A C 1
ATOM 7425 O O . ILE A 1 937 ? -19.679 12.881 -28.685 1.00 53.06 937 ILE A O 1
ATOM 7429 N N . MET A 1 938 ? -20.476 14.185 -30.327 1.00 52.78 938 MET A N 1
ATOM 7430 C CA . MET A 1 938 ? -20.807 15.314 -29.447 1.00 52.78 938 MET A CA 1
ATOM 7431 C C . MET A 1 938 ? -21.913 14.957 -28.444 1.00 52.78 938 MET A C 1
ATOM 7433 O O . MET A 1 938 ? -21.835 15.360 -27.289 1.00 52.78 938 MET A O 1
ATOM 7437 N N . ASP A 1 939 ? -22.922 14.187 -28.862 1.00 53.75 939 ASP A N 1
ATOM 7438 C CA . ASP A 1 939 ? -24.011 13.749 -27.984 1.00 53.75 939 ASP A CA 1
ATOM 7439 C C . ASP A 1 939 ? -23.498 12.733 -26.934 1.00 53.75 939 ASP A C 1
ATOM 7441 O O . ASP A 1 939 ? -23.843 12.846 -25.760 1.00 53.75 939 ASP A O 1
ATOM 7445 N N . THR A 1 940 ? -22.602 11.807 -27.313 1.00 56.78 940 THR A N 1
ATOM 7446 C CA . THR A 1 940 ? -21.963 10.836 -26.397 1.00 56.78 940 THR A CA 1
ATOM 7447 C C . THR A 1 940 ? -20.906 11.477 -25.481 1.00 56.78 940 THR A C 1
ATOM 7449 O O . THR A 1 940 ? -20.730 11.035 -24.351 1.00 56.78 940 THR A O 1
ATOM 7452 N N . GLU A 1 941 ? -20.218 12.536 -25.921 1.00 56.03 941 GLU A N 1
ATOM 7453 C CA . GLU A 1 941 ? -19.244 13.286 -25.107 1.00 56.03 941 GLU A CA 1
ATOM 7454 C C . GLU A 1 941 ? -19.934 14.034 -23.955 1.00 56.03 941 GLU A C 1
ATOM 7456 O O . GLU A 1 941 ? -19.403 14.088 -22.851 1.00 56.03 941 GLU A O 1
ATOM 7461 N N . VAL A 1 942 ? -21.155 14.537 -24.179 1.00 56.00 942 VAL A N 1
ATOM 7462 C CA . VAL A 1 942 ? -21.958 15.223 -23.151 1.00 56.00 942 VAL A CA 1
ATOM 7463 C C . VAL A 1 942 ? -22.552 14.250 -22.125 1.00 56.00 942 VAL A C 1
ATOM 7465 O O . VAL A 1 942 ? -22.714 14.626 -20.967 1.00 56.00 942 VAL A O 1
ATOM 7468 N N . GLU A 1 943 ? -22.846 13.005 -22.510 1.00 58.16 943 GLU A N 1
ATOM 7469 C CA . GLU A 1 943 ? -23.289 11.948 -21.581 1.00 58.16 943 GLU A CA 1
ATOM 7470 C C . GLU A 1 943 ? -22.170 11.466 -20.639 1.00 58.16 943 GLU A C 1
ATOM 7472 O O . GLU A 1 943 ? -22.465 10.903 -19.588 1.00 58.16 943 GLU A O 1
ATOM 7477 N N . GLY A 1 944 ? -20.901 11.720 -20.985 1.00 57.59 944 GLY A N 1
ATOM 7478 C CA . GLY A 1 944 ? -19.735 11.433 -20.144 1.00 57.59 944 GLY A CA 1
ATOM 7479 C C . GLY A 1 944 ? -19.275 12.594 -19.252 1.00 57.59 944 GLY A C 1
ATOM 7480 O O . GLY A 1 944 ? -18.288 12.438 -18.534 1.00 57.59 944 GLY A O 1
ATOM 7481 N N . LEU A 1 945 ? -19.938 13.758 -19.302 1.00 67.81 945 LEU A N 1
ATOM 7482 C CA . LEU A 1 945 ? -19.581 14.907 -18.464 1.00 67.81 945 LEU A CA 1
ATOM 7483 C C . LEU A 1 945 ? -20.092 14.729 -17.025 1.00 67.81 945 LEU A C 1
ATOM 7485 O O . LEU A 1 945 ? -21.194 14.212 -16.831 1.00 67.81 945 LEU A O 1
ATOM 7489 N N . PRO A 1 946 ? -19.356 15.218 -16.009 1.00 69.62 946 PRO A N 1
ATOM 7490 C CA . PRO A 1 946 ? -19.833 15.195 -14.632 1.00 69.62 946 PRO A CA 1
ATOM 7491 C C . PRO A 1 946 ? -21.135 15.993 -14.480 1.00 69.62 946 PRO A C 1
ATOM 7493 O O . PRO A 1 946 ? -21.194 17.178 -14.818 1.00 69.62 946 PRO A O 1
ATOM 7496 N N . THR A 1 947 ? -22.181 15.354 -13.956 1.00 76.06 947 THR A N 1
ATOM 7497 C CA . THR A 1 947 ? -23.489 15.978 -13.712 1.00 76.06 947 THR A CA 1
ATOM 7498 C C . THR A 1 947 ? -23.719 16.210 -12.227 1.00 76.06 947 THR A C 1
ATOM 7500 O O . THR A 1 947 ? -23.454 15.330 -11.412 1.00 76.06 947 THR A O 1
ATOM 7503 N N . LEU A 1 948 ? -24.277 17.368 -11.887 1.00 82.81 948 LEU A N 1
ATOM 7504 C CA . LEU A 1 948 ? -24.645 17.748 -10.524 1.00 82.81 948 LEU A CA 1
ATOM 7505 C C . LEU A 1 948 ? -26.101 18.203 -10.469 1.00 82.81 948 LEU A C 1
ATOM 7507 O O . LEU A 1 948 ? -26.617 18.765 -11.439 1.00 82.81 948 LEU A O 1
ATOM 7511 N N . GLU A 1 949 ? -26.739 17.989 -9.324 1.00 81.69 949 GLU A N 1
ATOM 7512 C CA . GLU A 1 949 ? -28.089 18.469 -9.040 1.00 81.69 949 GLU A CA 1
ATOM 7513 C C . GLU A 1 949 ? -28.019 19.689 -8.126 1.00 81.69 949 GLU A C 1
ATOM 7515 O O . GLU A 1 949 ? -27.268 19.709 -7.154 1.00 81.69 949 GLU A O 1
ATOM 7520 N N . VAL A 1 950 ? -28.784 20.733 -8.448 1.00 81.44 950 VAL A N 1
ATOM 7521 C CA . VAL A 1 950 ? -28.850 21.945 -7.624 1.00 81.44 950 VAL A CA 1
ATOM 7522 C C . VAL A 1 950 ? -29.674 21.634 -6.377 1.00 81.44 950 VAL A C 1
ATOM 7524 O O . VAL A 1 950 ? -30.848 21.287 -6.489 1.00 81.44 950 VAL A O 1
ATOM 7527 N N . SER A 1 951 ? -29.061 21.760 -5.201 1.00 77.81 951 SER A N 1
ATOM 7528 C CA . SER A 1 951 ? -29.651 21.355 -3.918 1.00 77.81 951 SER A CA 1
ATOM 7529 C C . SER A 1 951 ? -30.290 22.509 -3.136 1.00 77.81 951 SER A C 1
ATOM 7531 O O . SER A 1 951 ? -30.921 22.280 -2.106 1.00 77.81 951 SER A O 1
ATOM 7533 N N . GLY A 1 952 ? -30.168 23.751 -3.616 1.00 76.50 952 GLY A N 1
ATOM 7534 C CA . GLY A 1 952 ? -30.752 24.931 -2.976 1.00 76.50 952 GLY A CA 1
ATOM 7535 C C . GLY A 1 952 ? -30.696 26.192 -3.840 1.00 76.50 952 GLY A C 1
ATOM 7536 O O . GLY A 1 952 ? -30.128 26.191 -4.933 1.00 76.50 952 GLY A O 1
ATOM 7537 N N . GLU A 1 953 ? -31.291 27.282 -3.348 1.00 75.69 953 GLU A N 1
ATOM 7538 C CA . GLU A 1 953 ? -31.306 28.567 -4.059 1.00 75.69 953 GLU A CA 1
ATOM 7539 C C . GLU A 1 953 ? -29.895 29.184 -4.161 1.00 75.69 953 GLU A C 1
ATOM 7541 O O . GLU A 1 953 ? -29.149 29.185 -3.177 1.00 75.69 953 GLU A O 1
ATOM 7546 N N . PRO A 1 954 ? -29.508 29.747 -5.324 1.00 77.44 954 PRO A N 1
ATOM 7547 C CA . PRO A 1 954 ? -28.226 30.422 -5.472 1.00 77.44 954 PRO A CA 1
ATOM 7548 C C . PRO A 1 954 ? -28.114 31.683 -4.608 1.00 77.44 954 PRO A C 1
ATOM 7550 O O . PRO A 1 954 ? -28.979 32.558 -4.645 1.00 77.44 954 PRO A O 1
ATOM 7553 N N . VAL A 1 955 ? -26.996 31.840 -3.899 1.00 78.12 955 VAL A N 1
ATOM 7554 C CA . VAL A 1 955 ? -26.729 33.000 -3.035 1.00 78.12 955 VAL A CA 1
ATOM 7555 C C . VAL A 1 955 ? -25.451 33.696 -3.482 1.00 78.12 955 VAL A C 1
ATOM 7557 O O . VAL A 1 955 ? -24.479 33.061 -3.873 1.00 78.12 955 VAL A O 1
ATOM 7560 N N . PHE A 1 956 ? -25.402 35.025 -3.428 1.00 74.12 956 PHE A N 1
ATOM 7561 C CA . PHE A 1 956 ? -24.151 35.740 -3.688 1.00 74.12 956 PHE A CA 1
ATOM 7562 C C . PHE A 1 956 ? -23.109 35.453 -2.600 1.00 74.12 956 PHE A C 1
ATOM 7564 O O . PHE A 1 956 ? -23.422 35.468 -1.410 1.00 74.12 956 PHE A O 1
ATOM 7571 N N . ASN A 1 957 ? -21.851 35.269 -3.007 1.00 64.12 957 ASN A N 1
ATOM 7572 C CA . ASN A 1 957 ? -20.725 35.209 -2.076 1.00 64.12 957 ASN A CA 1
ATOM 7573 C C . ASN A 1 957 ? -20.610 36.539 -1.288 1.00 64.12 957 ASN A C 1
ATOM 7575 O O . ASN A 1 957 ? -21.086 37.581 -1.746 1.00 64.12 957 ASN A O 1
ATOM 7579 N N . LYS A 1 958 ? -19.976 36.528 -0.107 1.00 64.75 958 LYS A N 1
ATOM 7580 C CA . LYS A 1 958 ? -19.872 37.664 0.835 1.00 64.75 958 LYS A CA 1
ATOM 7581 C C . LYS A 1 958 ? -19.342 38.954 0.185 1.00 64.75 958 LYS A C 1
ATOM 7583 O O . LYS A 1 958 ? -19.736 40.046 0.585 1.00 64.75 958 LYS A O 1
ATOM 7588 N N . ASP A 1 959 ? -18.490 38.833 -0.833 1.00 65.06 959 ASP A N 1
ATOM 7589 C CA . ASP A 1 959 ? -17.900 39.943 -1.596 1.00 65.06 959 ASP A CA 1
ATOM 7590 C C . ASP A 1 959 ? -18.755 40.412 -2.802 1.00 65.06 959 ASP A C 1
ATOM 7592 O O . ASP A 1 959 ? -18.404 41.383 -3.472 1.00 65.06 959 ASP A O 1
ATOM 7596 N N . LYS A 1 960 ? -19.892 39.751 -3.074 1.00 62.81 960 LYS A N 1
ATOM 7597 C CA . LYS A 1 960 ? -20.786 39.940 -4.237 1.00 62.81 960 LYS A CA 1
ATOM 7598 C C . LYS A 1 960 ? -20.100 39.810 -5.605 1.00 62.81 960 LYS A C 1
ATOM 7600 O O . LYS A 1 960 ? -20.639 40.282 -6.606 1.00 62.81 960 LYS A O 1
ATOM 7605 N N . THR A 1 961 ? -18.933 39.166 -5.669 1.00 65.12 961 THR A N 1
ATOM 7606 C CA . THR A 1 961 ? -18.172 38.984 -6.921 1.00 65.12 961 THR A CA 1
ATOM 7607 C C . THR A 1 961 ? -18.443 37.650 -7.618 1.00 65.12 961 THR A C 1
ATOM 7609 O O . THR A 1 961 ? -18.106 37.493 -8.792 1.00 65.12 961 THR A O 1
ATOM 7612 N N . GLY A 1 962 ? -19.089 36.710 -6.925 1.00 73.12 962 GLY A N 1
ATOM 7613 C CA . GLY A 1 962 ? -19.468 35.402 -7.454 1.00 73.12 962 GLY A CA 1
ATOM 7614 C C . GLY A 1 962 ? -20.822 34.934 -6.928 1.00 73.12 962 GLY A C 1
ATOM 7615 O O . GLY A 1 962 ? -21.271 35.375 -5.865 1.00 73.12 962 GLY A O 1
ATOM 7616 N N . LEU A 1 963 ? -21.482 34.069 -7.695 1.00 81.19 963 LEU A N 1
ATOM 7617 C CA . LEU A 1 963 ? -22.758 33.448 -7.339 1.00 81.19 963 LEU A CA 1
ATOM 7618 C C . LEU A 1 963 ? -22.501 32.013 -6.868 1.00 81.19 963 LEU A C 1
ATOM 7620 O O . LEU A 1 963 ? -21.987 31.211 -7.640 1.00 81.19 963 LEU A O 1
ATOM 7624 N N . MET A 1 964 ? -22.855 31.704 -5.624 1.00 82.06 964 MET A N 1
ATOM 7625 C CA . MET A 1 964 ? -22.746 30.368 -5.043 1.00 82.06 964 MET A CA 1
ATOM 7626 C C . MET A 1 964 ? -24.003 29.564 -5.367 1.00 82.06 964 MET A C 1
ATOM 7628 O O . MET A 1 964 ? -25.104 29.995 -5.037 1.00 82.06 964 MET A O 1
ATOM 7632 N N . ILE A 1 965 ? -23.842 28.401 -5.987 1.00 85.69 965 ILE A N 1
ATOM 7633 C CA . ILE A 1 965 ? -24.920 27.466 -6.312 1.00 85.69 965 ILE A CA 1
ATOM 7634 C C . ILE A 1 965 ? -24.715 26.205 -5.467 1.00 85.69 965 ILE A C 1
ATOM 7636 O O . ILE A 1 965 ? -23.775 25.454 -5.745 1.00 85.69 965 ILE A O 1
ATOM 7640 N N . PRO A 1 966 ? -25.549 25.967 -4.440 1.00 81.94 966 PRO A N 1
ATOM 7641 C CA . PRO A 1 966 ? -25.522 24.721 -3.682 1.00 81.94 966 PRO A CA 1
ATOM 7642 C C . PRO A 1 966 ? -25.799 23.524 -4.594 1.00 81.94 966 PRO A C 1
ATOM 7644 O O . PRO A 1 966 ? -26.704 23.584 -5.431 1.00 81.94 966 PRO A O 1
ATOM 7647 N N . TYR A 1 967 ? -25.027 22.447 -4.451 1.00 84.88 967 TYR A N 1
ATOM 7648 C CA . TYR A 1 967 ? -25.212 21.250 -5.270 1.00 84.88 967 TYR A CA 1
ATOM 7649 C C . TYR A 1 967 ? -25.017 19.946 -4.494 1.00 84.88 967 TYR A C 1
ATOM 7651 O O . TYR A 1 967 ? -24.386 19.911 -3.439 1.00 84.88 967 TYR A O 1
ATOM 7659 N N . THR A 1 968 ? -25.552 18.867 -5.056 1.00 75.19 968 THR A N 1
ATOM 7660 C CA . THR A 1 968 ? -25.328 17.474 -4.661 1.00 75.19 968 THR A CA 1
ATOM 7661 C C . THR A 1 968 ? -24.856 16.670 -5.871 1.00 75.19 968 THR A C 1
ATOM 7663 O O . THR A 1 968 ? -25.298 16.902 -6.998 1.00 75.19 968 THR A O 1
ATOM 7666 N N . ALA A 1 969 ? -23.922 15.745 -5.652 1.00 76.75 969 ALA A N 1
ATOM 7667 C CA . ALA A 1 969 ? -23.281 14.968 -6.708 1.00 76.75 969 ALA A CA 1
ATOM 7668 C C . ALA A 1 969 ? -22.940 13.546 -6.241 1.00 76.75 969 ALA A C 1
ATOM 7670 O O . ALA A 1 969 ? -22.574 13.341 -5.085 1.00 76.75 969 ALA A O 1
ATOM 7671 N N . ASN A 1 970 ? -22.996 12.582 -7.164 1.00 55.34 970 ASN A N 1
ATOM 7672 C CA . ASN A 1 970 ? -22.472 11.236 -6.943 1.00 55.34 970 ASN A CA 1
ATOM 7673 C C . ASN A 1 970 ? -20.953 11.247 -7.181 1.00 55.34 970 ASN A C 1
ATOM 7675 O O . ASN A 1 970 ? -20.499 11.091 -8.313 1.00 55.34 970 ASN A O 1
ATOM 7679 N N . GLY A 1 971 ? -20.181 11.461 -6.114 1.00 59.28 971 GLY A N 1
ATOM 7680 C CA . GLY A 1 971 ? -18.714 11.519 -6.144 1.00 59.28 971 GLY A CA 1
ATOM 7681 C C . GLY A 1 971 ? -18.133 12.939 -6.138 1.00 59.28 971 GLY A C 1
ATOM 7682 O O . GLY A 1 971 ? -18.850 13.940 -6.182 1.00 59.28 971 GLY A O 1
ATOM 7683 N N . GLU A 1 972 ? -16.806 13.035 -6.059 1.00 62.28 972 GLU A N 1
ATOM 7684 C CA . GLU A 1 972 ? -16.069 14.297 -5.891 1.00 62.28 972 GLU A CA 1
ATOM 7685 C C . GLU A 1 972 ? -15.788 14.977 -7.245 1.00 62.28 972 GLU A C 1
ATOM 7687 O O . GLU A 1 972 ? -14.683 14.967 -7.776 1.00 62.28 972 GLU A O 1
ATOM 7692 N N . ILE A 1 973 ? -16.830 15.578 -7.833 1.00 66.94 973 ILE A N 1
ATOM 7693 C CA . ILE A 1 973 ? -16.790 16.158 -9.192 1.00 66.94 973 ILE A CA 1
ATOM 7694 C C . ILE A 1 973 ? -15.739 17.266 -9.345 1.00 66.94 973 ILE A C 1
ATOM 7696 O O . ILE A 1 973 ? -15.029 17.309 -10.350 1.00 66.94 973 ILE A O 1
ATOM 7700 N N . LEU A 1 974 ? -15.635 18.168 -8.366 1.00 68.44 974 LEU A N 1
ATOM 7701 C CA . LEU A 1 974 ? -14.701 19.298 -8.422 1.00 68.44 974 LEU A CA 1
ATOM 7702 C C . LEU A 1 974 ? -13.231 18.863 -8.397 1.00 68.44 974 LEU A C 1
ATOM 7704 O O . LEU A 1 974 ? -12.378 19.598 -8.882 1.00 68.44 974 LEU A O 1
ATOM 7708 N N . GLU A 1 975 ? -12.946 17.674 -7.866 1.00 59.88 975 GLU A N 1
ATOM 7709 C CA . GLU A 1 975 ? -11.589 17.144 -7.692 1.00 59.88 975 GLU A CA 1
ATOM 7710 C C . GLU A 1 975 ? -11.015 16.536 -8.975 1.00 59.88 975 GLU A C 1
ATOM 7712 O O . GLU A 1 975 ? -9.823 16.256 -9.057 1.00 59.88 975 GLU A O 1
ATOM 7717 N N . SER A 1 976 ? -11.851 16.378 -10.004 1.00 63.03 976 SER A N 1
ATOM 7718 C CA . SER A 1 976 ? -11.422 15.937 -11.333 1.00 63.03 976 SER A CA 1
ATOM 7719 C C . SER A 1 976 ? -10.774 17.042 -12.182 1.00 63.03 976 SER A C 1
ATOM 7721 O O . SER A 1 976 ? -10.331 16.757 -13.294 1.00 63.03 976 SER A O 1
ATOM 7723 N N . PHE A 1 977 ? -10.703 18.280 -11.674 1.00 71.00 977 PHE A N 1
ATOM 7724 C CA . PHE A 1 977 ? -10.208 19.444 -12.409 1.00 71.00 977 PHE A CA 1
ATOM 7725 C C . PHE A 1 977 ? -9.053 20.160 -11.691 1.00 71.00 977 PHE A C 1
ATOM 7727 O O . PHE A 1 977 ? -9.053 20.313 -10.468 1.00 71.00 977 PHE A O 1
ATOM 7734 N N . GLU A 1 978 ? -8.079 20.650 -12.459 1.00 63.06 978 GLU A N 1
ATOM 7735 C CA . GLU A 1 978 ? -6.924 21.400 -11.954 1.00 63.06 978 GLU A CA 1
ATOM 7736 C C . GLU A 1 978 ? -7.253 22.893 -11.750 1.00 63.06 978 GLU A C 1
ATOM 7738 O O . GLU A 1 978 ? -8.166 23.455 -12.349 1.00 63.06 978 GLU A O 1
ATOM 7743 N N . THR A 1 979 ? -6.503 23.596 -10.893 1.00 55.16 979 THR A N 1
ATOM 7744 C CA . THR A 1 979 ? -6.815 24.994 -10.510 1.00 55.16 979 THR A CA 1
ATOM 7745 C C . THR A 1 979 ? -6.682 26.042 -11.626 1.00 55.16 979 THR A C 1
ATOM 7747 O O . THR A 1 979 ? -7.057 27.200 -11.413 1.00 55.16 979 THR A O 1
ATOM 7750 N N . ASP A 1 980 ? -6.094 25.688 -12.766 1.00 63.34 980 ASP A N 1
ATOM 7751 C CA . ASP A 1 980 ? -5.980 26.501 -13.981 1.00 63.34 980 ASP A CA 1
ATOM 7752 C C . ASP A 1 980 ? -6.932 26.054 -15.105 1.00 63.34 980 ASP A C 1
ATOM 7754 O O . ASP A 1 980 ? -7.008 26.729 -16.142 1.00 63.34 980 ASP A O 1
ATOM 7758 N N . ASP A 1 981 ? -7.710 24.990 -14.883 1.00 68.62 981 ASP A N 1
ATOM 7759 C CA . ASP A 1 981 ? -8.744 24.557 -15.812 1.00 68.62 981 ASP A CA 1
ATOM 7760 C C . ASP A 1 981 ? -9.866 25.596 -15.913 1.00 68.62 981 ASP A C 1
ATOM 7762 O O . ASP A 1 981 ? -10.378 26.130 -14.927 1.00 68.62 981 ASP A O 1
ATOM 7766 N N . LYS A 1 982 ? -10.287 25.870 -17.150 1.00 76.69 982 LYS A N 1
ATOM 7767 C CA . LYS A 1 982 ? -11.399 26.782 -17.445 1.00 76.69 982 LYS A CA 1
ATOM 7768 C C . LYS A 1 982 ? -12.689 26.004 -17.619 1.00 76.69 982 LYS A C 1
ATOM 7770 O O . LYS A 1 982 ? -12.993 25.520 -18.711 1.00 76.69 982 LYS A O 1
ATOM 7775 N N . ILE A 1 983 ? -13.468 25.927 -16.550 1.00 83.00 983 ILE A N 1
ATOM 7776 C CA . ILE A 1 983 ? -14.699 25.137 -16.510 1.00 83.00 983 ILE A CA 1
ATOM 7777 C C . ILE A 1 983 ? -15.901 26.045 -16.719 1.00 83.00 983 ILE A C 1
ATOM 7779 O O . ILE A 1 983 ? -16.031 27.073 -16.062 1.00 83.00 983 ILE A O 1
ATOM 7783 N N . ASN A 1 984 ? -16.816 25.648 -17.604 1.00 82.25 984 ASN A N 1
ATOM 7784 C CA . ASN A 1 984 ? -18.100 26.325 -17.768 1.00 82.25 984 ASN A CA 1
ATOM 7785 C C . ASN A 1 984 ? -19.227 25.447 -17.231 1.00 82.25 984 ASN A C 1
ATOM 7787 O O . ASN A 1 984 ? -19.334 24.284 -17.614 1.00 82.25 984 ASN A O 1
ATOM 7791 N N . LEU A 1 985 ? -20.103 26.022 -16.409 1.00 84.25 985 LEU A N 1
ATOM 7792 C CA . LEU A 1 985 ? -21.309 25.343 -15.955 1.00 84.25 985 LEU A CA 1
ATOM 7793 C C . LEU A 1 985 ? -22.398 25.447 -17.027 1.00 84.25 985 LEU A C 1
ATOM 7795 O O . LEU A 1 985 ? -22.695 26.537 -17.523 1.00 84.25 985 LEU A O 1
ATOM 7799 N N . ILE A 1 986 ? -23.016 24.321 -17.376 1.00 83.25 986 ILE A N 1
ATOM 7800 C CA . ILE A 1 986 ? -24.064 24.250 -18.398 1.00 83.25 986 ILE A CA 1
ATOM 7801 C C . ILE A 1 986 ? -25.345 23.713 -17.757 1.00 83.25 986 ILE A C 1
ATOM 7803 O O . ILE A 1 986 ? -25.358 22.616 -17.210 1.00 83.25 986 ILE A O 1
ATOM 7807 N N . LYS A 1 987 ? -26.442 24.469 -17.860 1.00 81.50 987 LYS A N 1
ATOM 7808 C CA . LYS A 1 987 ? -27.789 24.003 -17.514 1.00 81.50 987 LYS A CA 1
ATOM 7809 C C . LYS A 1 987 ? -28.386 23.263 -18.706 1.00 81.50 987 LYS A C 1
ATOM 7811 O O . LYS A 1 987 ? -28.463 23.816 -19.806 1.00 81.50 987 LYS A O 1
ATOM 7816 N N . LYS A 1 988 ? -28.840 22.033 -18.477 1.00 74.25 988 LYS A N 1
ATOM 7817 C CA . LYS A 1 988 ? -29.610 21.249 -19.448 1.00 74.25 988 LYS A CA 1
ATOM 7818 C C . LYS A 1 988 ? -31.102 21.478 -19.197 1.00 74.25 988 LYS A C 1
ATOM 7820 O O . LYS A 1 988 ? -31.591 21.178 -18.114 1.00 74.25 988 LYS A O 1
ATOM 7825 N N . ASP A 1 989 ? -31.803 22.026 -20.183 1.00 72.56 989 ASP A N 1
ATOM 7826 C CA . ASP A 1 989 ? -33.257 22.224 -20.169 1.00 72.56 989 ASP A CA 1
ATOM 7827 C C . ASP A 1 989 ? -33.861 21.492 -21.380 1.00 72.56 989 ASP A C 1
ATOM 7829 O O . ASP A 1 989 ? -33.870 21.992 -22.511 1.00 72.56 989 ASP A O 1
ATOM 7833 N N . GLY A 1 990 ? -34.251 20.230 -21.172 1.00 70.12 990 GLY A N 1
ATOM 7834 C CA . GLY A 1 990 ? -34.634 19.315 -22.252 1.00 70.12 990 GLY A CA 1
ATOM 7835 C C . GLY A 1 990 ? -33.487 19.067 -23.246 1.00 70.12 990 GLY A C 1
ATOM 7836 O O . GLY A 1 990 ? -32.409 18.614 -22.863 1.00 70.12 990 GLY A O 1
ATOM 7837 N N . GLU A 1 991 ? -33.713 19.370 -24.530 1.00 59.66 991 GLU A N 1
ATOM 7838 C CA . GLU A 1 991 ? -32.688 19.298 -25.592 1.00 59.66 991 GLU A CA 1
ATOM 7839 C C . GLU A 1 991 ? -31.824 20.573 -25.702 1.00 59.66 991 GLU A C 1
ATOM 7841 O O . GLU A 1 991 ? -30.876 20.615 -26.489 1.00 59.66 991 GLU A O 1
ATOM 7846 N N . LYS A 1 992 ? -32.132 21.638 -24.948 1.00 63.16 992 LYS A N 1
ATOM 7847 C CA . LYS A 1 992 ? -31.381 22.901 -24.996 1.00 63.16 992 LYS A CA 1
ATOM 7848 C C . LYS A 1 992 ? -30.307 22.941 -23.911 1.00 63.16 992 LYS A C 1
ATOM 7850 O O . LYS A 1 992 ? -30.560 22.642 -22.748 1.00 63.16 992 LYS A O 1
ATOM 7855 N N . GLN A 1 993 ? -29.111 23.375 -24.299 1.00 72.88 993 GLN A N 1
ATOM 7856 C CA . GLN A 1 993 ? -27.977 23.590 -23.401 1.00 72.88 993 GLN A CA 1
ATOM 7857 C C . GLN A 1 993 ? -27.738 25.092 -23.224 1.00 72.88 993 GLN A C 1
ATOM 7859 O O . GLN A 1 993 ? -27.554 25.817 -24.205 1.00 72.88 993 GLN A O 1
ATOM 7864 N N . ILE A 1 994 ? -27.754 25.562 -21.978 1.00 76.00 994 ILE A N 1
ATOM 7865 C CA . ILE A 1 994 ? -27.565 26.972 -21.623 1.00 76.00 994 ILE A CA 1
ATOM 7866 C C . ILE A 1 994 ? -26.287 27.093 -20.793 1.00 76.00 994 ILE A C 1
ATOM 7868 O O . ILE A 1 994 ? -26.213 26.575 -19.684 1.00 76.00 994 ILE A O 1
ATOM 7872 N N . ASN A 1 995 ? -25.277 27.792 -21.311 1.00 76.38 995 ASN A N 1
ATOM 7873 C CA . ASN A 1 995 ? -24.052 28.080 -20.562 1.00 76.38 995 ASN A CA 1
ATOM 7874 C C . ASN A 1 995 ? -24.327 29.173 -19.509 1.00 76.38 995 ASN A C 1
ATOM 7876 O O . ASN A 1 995 ? -24.706 30.292 -19.864 1.00 76.38 995 ASN A O 1
ATOM 7880 N N . LEU A 1 996 ? -24.142 28.833 -18.231 1.00 74.81 996 LEU A N 1
ATOM 7881 C CA . LEU A 1 996 ? -24.382 29.700 -17.077 1.00 74.81 996 LEU A CA 1
ATOM 7882 C C . LEU A 1 996 ? -23.170 30.572 -16.709 1.00 74.81 996 LEU A C 1
ATOM 7884 O O . LEU A 1 996 ? -23.343 31.593 -16.044 1.00 74.81 996 LEU A O 1
ATOM 7888 N N . GLY A 1 997 ? -21.964 30.223 -17.158 1.00 77.44 997 GLY A N 1
ATOM 7889 C CA . GLY A 1 997 ? -20.732 30.966 -16.887 1.00 77.44 997 GLY A CA 1
ATOM 7890 C C . GLY A 1 997 ? -19.578 30.088 -16.405 1.00 77.44 997 GLY A C 1
ATOM 7891 O O . GLY A 1 997 ? -19.709 28.873 -16.283 1.00 77.44 997 GLY A O 1
ATOM 7892 N N . GLU A 1 998 ? -18.440 30.730 -16.145 1.00 82.38 998 GLU A N 1
ATOM 7893 C CA . GLU A 1 998 ? -17.203 30.079 -15.701 1.00 82.38 998 GLU A CA 1
ATOM 7894 C C . GLU A 1 998 ? -17.232 29.808 -14.188 1.00 82.38 998 GLU A C 1
ATOM 7896 O O . GLU A 1 998 ? -17.649 30.674 -13.411 1.00 82.38 998 GLU A O 1
ATOM 7901 N N . VAL A 1 999 ? -16.805 28.610 -13.783 1.00 84.31 999 VAL A N 1
ATOM 7902 C CA . VAL A 1 999 ? -16.704 28.183 -12.380 1.00 84.31 999 VAL A CA 1
ATOM 7903 C C . VAL A 1 999 ? -15.356 28.627 -11.815 1.00 84.31 999 VAL A C 1
ATOM 7905 O O . VAL A 1 999 ? -14.307 28.311 -12.368 1.00 84.31 999 VAL A O 1
ATOM 7908 N N . ASP A 1 1000 ? -15.377 29.339 -10.691 1.00 80.12 1000 ASP A N 1
ATOM 7909 C CA . ASP A 1 1000 ? -14.187 29.667 -9.910 1.00 80.12 1000 ASP A CA 1
ATOM 7910 C C . ASP A 1 1000 ? -13.897 28.525 -8.930 1.00 80.12 1000 ASP A C 1
ATOM 7912 O O . ASP A 1 1000 ? -14.457 28.458 -7.829 1.00 80.12 1000 ASP A O 1
ATOM 7916 N N . LEU A 1 1001 ? -13.018 27.610 -9.339 1.00 76.19 1001 LEU A N 1
ATOM 7917 C CA . LEU A 1 1001 ? -12.621 26.450 -8.537 1.00 76.19 1001 LEU A CA 1
ATOM 7918 C C . LEU A 1 1001 ? -12.021 26.832 -7.179 1.00 76.19 1001 LEU A C 1
ATOM 7920 O O . LEU A 1 1001 ? -12.222 26.117 -6.206 1.00 76.19 1001 LEU A O 1
ATOM 7924 N N . ARG A 1 1002 ? -11.326 27.974 -7.077 1.00 70.75 1002 ARG A N 1
ATOM 7925 C CA . ARG A 1 1002 ? -10.665 28.397 -5.828 1.00 70.75 1002 ARG A CA 1
ATOM 7926 C C . ARG A 1 1002 ? -11.656 28.870 -4.774 1.00 70.75 1002 ARG A C 1
ATOM 7928 O O . ARG A 1 1002 ? -11.350 28.835 -3.588 1.00 70.75 1002 ARG A O 1
ATOM 7935 N N . LYS A 1 1003 ? -12.814 29.366 -5.215 1.00 74.12 1003 LYS A N 1
ATOM 7936 C CA . LYS A 1 1003 ? -13.891 29.856 -4.346 1.00 74.12 1003 LYS A CA 1
ATOM 7937 C C . LYS A 1 1003 ? -15.037 28.851 -4.183 1.00 74.12 1003 LYS A C 1
ATOM 7939 O O . LYS A 1 1003 ? -15.975 29.141 -3.445 1.00 74.12 1003 LYS A O 1
ATOM 7944 N N . SER A 1 1004 ? -14.992 27.719 -4.885 1.00 77.75 1004 SER A N 1
ATOM 7945 C CA . SER A 1 1004 ? -15.994 26.653 -4.787 1.00 77.75 1004 SER A CA 1
ATOM 7946 C C . SER A 1 1004 ? -15.693 25.741 -3.595 1.00 77.75 1004 SER A C 1
ATOM 7948 O O . SER A 1 1004 ? -14.538 25.543 -3.230 1.00 77.75 1004 SER A O 1
ATOM 7950 N N . THR A 1 1005 ? -16.733 25.195 -2.973 1.00 74.25 1005 THR A N 1
ATOM 7951 C CA . THR A 1 1005 ? -16.637 24.277 -1.830 1.00 74.25 1005 THR A CA 1
ATOM 7952 C C . THR A 1 1005 ? -17.287 22.938 -2.174 1.00 74.25 1005 THR A C 1
ATOM 7954 O O . THR A 1 1005 ? -17.993 22.820 -3.175 1.00 74.25 1005 THR A O 1
ATOM 7957 N N . LYS A 1 1006 ? -17.108 21.927 -1.312 1.00 69.25 1006 LYS A N 1
ATOM 7958 C CA . LYS A 1 1006 ? -17.697 20.584 -1.485 1.00 69.25 1006 LYS A CA 1
ATOM 7959 C C . LYS A 1 1006 ? -19.232 20.585 -1.595 1.00 69.25 1006 LYS A C 1
ATOM 7961 O O . LYS A 1 1006 ? -19.804 19.632 -2.108 1.00 69.25 1006 LYS A O 1
ATOM 7966 N N . SER A 1 1007 ? -19.892 21.643 -1.123 1.00 71.75 1007 SER A N 1
ATOM 7967 C CA . SER A 1 1007 ? -21.352 21.782 -1.116 1.00 71.75 1007 SER A CA 1
ATOM 7968 C C . SER A 1 1007 ? -21.886 22.913 -2.001 1.00 71.75 1007 SER A C 1
ATOM 7970 O O . SER A 1 1007 ? -23.102 23.025 -2.153 1.00 71.75 1007 SER A O 1
ATOM 7972 N N . ALA A 1 1008 ? -21.028 23.761 -2.589 1.00 81.50 1008 ALA A N 1
ATOM 7973 C CA . ALA A 1 1008 ? -21.471 24.881 -3.420 1.00 81.50 1008 ALA A CA 1
ATOM 7974 C C . ALA A 1 1008 ? -20.454 25.291 -4.500 1.00 81.50 1008 ALA A C 1
ATOM 7976 O O . ALA A 1 1008 ? -19.278 25.525 -4.220 1.00 81.50 1008 ALA A O 1
ATOM 7977 N N . LEU A 1 1009 ? -20.928 25.476 -5.736 1.00 85.19 1009 LEU A N 1
ATOM 7978 C CA . LEU A 1 1009 ? -20.138 26.002 -6.852 1.00 85.19 1009 LEU A CA 1
ATOM 7979 C C . LEU A 1 1009 ? -20.149 27.525 -6.876 1.00 85.19 1009 LEU A C 1
ATOM 7981 O O . LEU A 1 1009 ? -21.218 28.128 -6.871 1.00 85.19 1009 LEU A O 1
ATOM 7985 N N . CYS A 1 1010 ? -18.984 28.154 -6.996 1.00 82.75 1010 CYS A N 1
ATOM 7986 C CA . CYS A 1 1010 ? -18.880 29.593 -7.219 1.00 82.75 1010 CYS A CA 1
ATOM 7987 C C . CYS A 1 1010 ? -18.802 29.889 -8.723 1.00 82.75 1010 CYS A C 1
ATOM 7989 O O . CYS A 1 1010 ? -17.828 29.527 -9.376 1.00 82.75 1010 CYS A O 1
ATOM 7991 N N . LEU A 1 1011 ? -19.793 30.580 -9.288 1.00 84.00 1011 LEU A N 1
ATOM 7992 C CA . LEU A 1 1011 ? -19.719 31.129 -10.644 1.00 84.00 1011 LEU A CA 1
ATOM 7993 C C . LEU A 1 1011 ? -19.152 32.545 -10.633 1.00 84.00 1011 LEU A C 1
ATOM 7995 O O . LEU A 1 1011 ? -19.628 33.407 -9.888 1.00 84.00 1011 LEU A O 1
ATOM 7999 N N . VAL A 1 1012 ? -18.212 32.822 -11.539 1.00 78.94 1012 VAL A N 1
ATOM 8000 C CA . VAL A 1 1012 ? -17.703 34.179 -11.768 1.00 78.94 1012 VAL A CA 1
ATOM 8001 C C . VAL A 1 1012 ? -18.846 35.059 -12.276 1.00 78.94 1012 VAL A C 1
ATOM 8003 O O . VAL A 1 1012 ? -19.458 34.790 -13.317 1.00 78.94 1012 VAL A O 1
ATOM 8006 N N . TYR A 1 1013 ? -19.149 36.136 -11.550 1.00 67.69 1013 TYR A N 1
ATOM 8007 C CA . TYR A 1 1013 ? -20.264 37.010 -11.896 1.00 67.69 1013 TYR A CA 1
ATOM 8008 C C . TYR A 1 1013 ? -19.895 37.911 -13.088 1.00 67.69 1013 TYR A C 1
ATOM 8010 O O . TYR A 1 1013 ? -19.229 38.936 -12.944 1.00 67.69 1013 TYR A O 1
ATOM 8018 N N . SER A 1 1014 ? -20.318 37.518 -14.295 1.00 65.44 1014 SER A N 1
ATOM 8019 C CA . SER A 1 1014 ? -20.019 38.206 -15.559 1.00 65.44 1014 SER A CA 1
ATOM 8020 C C . SER A 1 1014 ? -21.293 38.610 -16.319 1.00 65.44 1014 SER A C 1
ATOM 8022 O O . SER A 1 1014 ? -22.402 38.174 -16.006 1.00 65.44 1014 SER A O 1
ATOM 8024 N N . GLY A 1 1015 ? -21.156 39.427 -17.374 1.00 55.06 1015 GLY A N 1
ATOM 8025 C CA . GLY A 1 1015 ? -22.287 39.830 -18.225 1.00 55.06 1015 GLY A CA 1
ATOM 8026 C C . GLY A 1 1015 ? -23.041 38.659 -18.882 1.00 55.06 1015 GLY A C 1
ATOM 8027 O O . GLY A 1 1015 ? -24.217 38.810 -19.201 1.00 55.06 1015 GLY A O 1
ATOM 8028 N N . LYS A 1 1016 ? -22.398 37.489 -19.037 1.00 54.75 1016 LYS A N 1
ATOM 8029 C CA . LYS A 1 1016 ? -23.026 36.251 -19.537 1.00 54.75 1016 LYS A CA 1
ATOM 8030 C C . LYS A 1 1016 ? -23.861 35.550 -18.458 1.00 54.75 1016 LYS A C 1
ATOM 8032 O O . LYS A 1 1016 ? -24.994 35.173 -18.737 1.00 54.75 1016 LYS A O 1
ATOM 8037 N N . THR A 1 1017 ? -23.358 35.487 -17.224 1.00 55.25 1017 THR A N 1
ATOM 8038 C CA . THR A 1 1017 ? -24.068 34.963 -16.040 1.00 55.25 1017 THR A CA 1
ATOM 8039 C C . THR A 1 1017 ? -25.382 35.722 -15.807 1.00 55.25 1017 THR A C 1
ATOM 8041 O O . THR A 1 1017 ? -26.424 35.134 -15.537 1.00 55.25 1017 THR A O 1
ATOM 8044 N N . ARG A 1 1018 ? -25.359 37.044 -16.031 1.00 56.81 1018 ARG A N 1
ATOM 8045 C CA . ARG A 1 1018 ? -26.517 37.945 -15.900 1.00 56.81 1018 ARG A CA 1
ATOM 8046 C C . ARG A 1 1018 ? -27.598 37.760 -16.975 1.00 56.81 1018 ARG A C 1
ATOM 8048 O O . ARG A 1 1018 ? -28.738 38.148 -16.754 1.00 56.81 1018 ARG A O 1
ATOM 8055 N N . ALA A 1 1019 ? -27.240 37.228 -18.145 1.00 54.28 1019 ALA A N 1
ATOM 8056 C CA . ALA A 1 1019 ? -28.178 36.967 -19.239 1.00 54.28 1019 ALA A CA 1
ATOM 8057 C C . ALA A 1 1019 ? -28.834 35.578 -19.133 1.00 54.28 1019 ALA A C 1
ATOM 8059 O O . ALA A 1 1019 ? -29.935 35.389 -19.648 1.00 54.28 1019 ALA A O 1
ATOM 8060 N N . ALA A 1 1020 ? -28.159 34.629 -18.474 1.00 54.62 1020 ALA A N 1
ATOM 8061 C CA . ALA A 1 1020 ? -28.626 33.258 -18.284 1.00 54.62 1020 ALA A CA 1
ATOM 8062 C C . ALA A 1 1020 ? -29.493 33.072 -17.023 1.00 54.62 1020 ALA A C 1
ATOM 8064 O O . ALA A 1 1020 ? -30.324 32.169 -16.991 1.00 54.62 1020 ALA A O 1
ATOM 8065 N N . ILE A 1 1021 ? -29.334 33.935 -16.014 1.00 57.38 1021 ILE A N 1
ATOM 8066 C CA . ILE A 1 1021 ? -30.086 33.901 -14.753 1.00 57.38 1021 ILE A CA 1
ATOM 8067 C C . ILE A 1 1021 ? -30.996 35.134 -14.709 1.00 57.38 1021 ILE A C 1
ATOM 8069 O O . ILE A 1 1021 ? -30.560 36.230 -14.352 1.00 57.38 1021 ILE A O 1
ATOM 8073 N N . LYS A 1 1022 ? -32.256 34.985 -15.133 1.00 47.16 1022 LYS A N 1
ATOM 8074 C CA . LYS A 1 1022 ? -33.288 35.998 -14.874 1.00 47.16 1022 LYS A CA 1
ATOM 8075 C C . LYS A 1 1022 ? -33.780 35.802 -13.444 1.00 47.16 1022 LYS A C 1
ATOM 8077 O O . LYS A 1 1022 ? -34.217 34.716 -13.101 1.00 47.16 1022 LYS A O 1
ATOM 8082 N N . ALA A 1 1023 ? -33.692 36.852 -12.634 1.00 36.62 1023 ALA A N 1
ATOM 8083 C CA . ALA A 1 1023 ? -34.368 36.915 -11.346 1.00 36.62 1023 ALA A CA 1
ATOM 8084 C C . ALA A 1 1023 ? -35.878 37.013 -11.611 1.00 36.62 1023 ALA A C 1
ATOM 8086 O O . ALA A 1 1023 ? -36.342 38.111 -11.900 1.00 36.62 1023 ALA A O 1
ATOM 8087 N N . ASP A 1 1024 ? -36.548 35.862 -11.715 1.00 36.53 1024 ASP A N 1
ATOM 8088 C CA . ASP A 1 1024 ? -37.982 35.603 -11.464 1.00 36.53 1024 ASP A CA 1
ATOM 8089 C C . ASP A 1 1024 ? -38.368 34.178 -11.954 1.00 36.53 1024 ASP A C 1
ATOM 8091 O O . ASP A 1 1024 ? -39.397 34.007 -12.600 1.00 36.53 1024 ASP A O 1
ATOM 8095 N N . ASP A 1 1025 ? -37.535 33.162 -11.680 1.00 33.25 1025 ASP A N 1
ATOM 8096 C CA . ASP A 1 1025 ? -37.894 31.729 -11.746 1.00 33.25 1025 ASP A CA 1
ATOM 8097 C C . ASP A 1 1025 ? -37.134 30.944 -10.669 1.00 33.25 1025 ASP A C 1
ATOM 8099 O O . ASP A 1 1025 ? -35.887 31.099 -10.608 1.00 33.25 1025 ASP A O 1
#

Foldseek 3Di:
DAEDEFPAADDVLLVVLVVLLVVLQDDDDPDPDDDDDDDDDDDDPVVVVVVPPPDDDDDPDDQDFDDKYKYAQKFFDDPVRDTDTAGMWIFTQFAIEGEAEDAAAEEWADDPQFIDHVNHTDGGQPQVVVVSVQVRVQVLQLVVLVLDPPSDGGHYHYAYEYAYHYDYPNYDPVSVLRYDYSVLVSVCSDVVSVCVSPVGDPVSGRSNVRVVVVVCSCPPVRMHGHFHDDRQWTFDDDFPDAQPLNQKTWGWTAGNVGRQFIKIKIKGQLVSDPDPLSQALNSQLVLVCQQVVLLVLCCLQPVVLSVQAWAWPDRDDSRQRDSMDITITGDHAQKDFLQVCLVQPLVPDDLVVLLVLLLVVLVSFLSCVVQVKAQLQDFSVFWIAGPVSRIYGYDSSQMDGPPVDHDPPVNVSSRSQQEVALLVPDPPSPPADSQLSRLQNSLVSSLCSSVSHHRPSHCDDVNLVVSLVVLVPDPDLCSVLSNQSNDNRSVSHDNHSNSSSVVSVVSPPPPVPPPPLPLVLQVVQEPAVDDPCVVFPFPAWDDDDQQKTWGDGPQKIKIWGNVAASVDGPDPVNVLLSVQVVQVVVCQVVPDQQAFHWPGWGAYNRRITMTMTGHDPFDFLVRDPDDDPVLLLLVLVLLQVSQVVCVVVVHFPLADARRQKGWDDDPDPPDRIHIHGHPPDDGDPVPDRDYDPVQADPDPSDDRQLSSLSNSLCSSCVSVVHHLPDGDPPDLPQLVVLSVCLVPDPSHSNGCVSNVVSSCPRPPPPPPAAEFEWEAEDDDWDKWKFAADVQKWFKAWAQDPVDLQWIWIKTHHAQWIWIFIAGLVVLFTDHTDDIGTDRGDDVVSVVRGLDIGRHMYIYTHDNDTDCPRVSVVQSPDPVSSVSNVVNSVVVVPDPPDDDDDDDDDDDDDDDDDDDDDDDDDDDPDDDDPVVVVVVVVVVVVVVPAFDWDQPDDWDQDPVNQWIKTFIDGDDQRLSVDDQPDWDWDWDDDDPDIQTQATWNSVPADSGITIHGDDPSNPVRDDPPD

Organism: NCBI:txid1212548

Sequence (1025 aa):
MEVRYWEGGLLRHEVEAIESMRKAFKGEPELEQPGTVAPTGGKSLAQQLSNLSLKGKGADHPSGMWPWKGYAGFRFADSRGKEGEFDLVIVTHKNVIIVELKHWNGVITSHGGKWYQNGDERDRSPVSVTQNKVFLLKKKLNAVRQQFPKGIVPNIKFCVVLSGKCTFDQLPANEREHVMHLDDFLKLANERQFNNKFRPHPEAAGLNQYFDVFDQLLNQGSVKPKELMVDGFRAQGEPIFKHPGEVYVEYEAANENNKADRALLRLWDFNKLDDVDAKTPEGRFKILSRERDVLVYLGQRDHELAKRCLRPIRNPSVQSVTQEFSELCELPASHYRLNEFINRYAQNYEESERVKLAKILVAQFAAMHGFKVAHRDLGDHSVWFSPSSAIALSNFIAAYHQPAGTVGPRRDQLSIGSIALPEDRTDEGRGGTPFHRDVFALGLLCWHLAQAKSLPLKLNADYIDSVRDDILGSDTWYAGVLAKAVEHNPSSRYANAGELLDELNQVTPEDTEQFAFDQSQLERFSASNVRVYKIYPADEEIIDTPEKEVYRSGDCIVKLWPTIHADAPQGGQGPLLLSFFEKVELLNKSGYGFLPRIDQFGYDRSGTPFLVQQFIDGQHWSELSQLSSRRAEELIRGLISAVECLHEQQLTHGDLHPGNIKVIVPVDDGQPAQIYLLDLPDLTVSGSEPFNNRYSPLAESCTPFERDNFAVMRMAVELLGMDWDQPGEHDLAELRKAIKEELQSESGFVALERFNDALNREFCPKQVRQIISVAVRGNDSLNYAIYPDNGRLFVSVKPDAKDAKQAVVTFSGVGGSFSAAYEKVSKTFVRGFKPSQQEAVPHWIERNADFEIDVEINVAVTNISSLKELSVFMGSNLAFDELVASILDAARAPSENQGGEGAQKSTDLAADSDIPEEHVPEIKVRSIQTSKVWKAIMDTEVEGLPTLEVSGEPVFNKDKTGLMIPYTANGEILESFETDDKINLIKKDGEKQINLGEVDLRKSTKSALCLVYSGKTRAAIKADD

Radius of gyration: 39.15 Å; chains: 1; bounding box: 119×90×98 Å

InterPro domains:
  IPR000719 Protein kinase domain [PS50011] (233-505)
  IPR011009 Protein kinase-like domain superfamily [SSF56112] (334-502)
  IPR011009 Protein kinase-like domain superfamily [SSF56112] (536-681)
  IPR011528 Nuclease-related domain, NERD [PF08378] (67-145)